Protein 3OZB (pdb70)

InterPro domains:
  IPR000845 Nucleoside phosphorylase domain [PF01048] (4-243)
  IPR010044 Methylthioadenosine phosphorylase (MTAP) [MF_01963] (2-245)
  IPR010044 Methylthioadenosine phosphorylase (MTAP) [PTHR42679] (4-243)
  IPR010044 Methylthioadenosine phosphorylase (MTAP) [TIGR01694] (4-243)
  IPR010044 Methylthioadenosine phosphorylase (MTAP) [cd09010] (5-243)
  IPR018099 Purine phosphorylase, family 2, conserved site [PS01240] (50-90)
  IPR035994 Nucleoside phosphorylase superfamily [G3DSA:3.40.50.1580] (1-245)
  IPR035994 Nucleoside phosphorylase superfamily [SSF53167] (4-243)

Organism: Pseudomonas aeruginosa (strain ATCC 15692 / DSM 22644 / CIP 104116 / JCM 14847 / LMG 12228 / 1C / PRS 101 / PAO1) (NCBI:txid208964)

Nearest PDB structures (foldseek):
  3ozb-assembly1_A  TM=1.004E+00  e=3.132E-53  Pseudomonas aeruginosa PAO1
  3ozb-assembly1_F  TM=9.986E-01  e=6.851E-48  Pseudomonas aeruginosa PAO1
  3ozb-assembly1_B  TM=1.000E+00  e=1.928E-47  Pseudomonas aeruginosa PAO1
  3ozb-assembly1_E  TM=1.001E+00  e=4.254E-47  Pseudomonas aeruginosa PAO1
  3ozb-assembly1_C  TM=9.985E-01  e=1.352E-46  Pseudomonas aeruginosa PAO1

Secondary structure (DSSP, 8-state):
---EEEEE-TTSTT-TT------B---BTTB--SS-BEEEEETTEEEEEEESS----GGGS-HHHHHHHHHHHT-SEEEEEEEEEE-STTS-TT-EE--SEEEE---SS---SSSSS-SS------SS-S-HHHHHHHHHHHHHTT--EES--EEEE---SS---HHHHHHHHHTT-SEEESSSTTHHHHHHHTT--EEEEEEEEEEPTTTSSS---HHHHHHHHHHHHHHHHHHHHHHH-/--EEEEE-TTSS--TT-EE---B---BBTB--SSPBEEEEETTEEEEEEES---GGG--HHHHHHHHHHHT-SEEEEEEEEEE-STT--TT-EE--SEEEE---SS---SS-SS-S-------SS-S-HHHHHHHHHHHHHHT--EES--EEEE---SSPPPHHHHHHHHHTT-SEEESSSTTHHHHHHHTT--EEEEEEEEEEPTTTSSS---HHHHHHHHHHHHHHHHHHHHHHH-/--EEEEE-TTGGG-TT-EE-------BTTB--SS--EEEEETTEEEEEEETT----TTT--HHHHHHHHHHTT--EEEEEEEEEE-STT--TT-EE--SEEEE---SS---S--SS-SS------SS-S-HHHHHHHHHHHHHTT--EES--EEEE---SSPPPHHHHHHHHTTT-SEEESSSTTHHHHHHHTT--EEEEEEEEEEPTTTSSS---HHHHHHHHHHHHHHHHHHHHHH-/--EEEES-TTGGG-TTEEEE---PPPBTTB--SS-EEEEEETTEEEEEE-S----TTT--HHHHHHHHHHTT--EEEEEEEEEE-STT--TT-EE--SEEEE---SS---SS-SS-S-------SS-S-HHHHHHHHHHHHHTT--EES--EEEE---SS---HHHHHHHHHTT-SEEESSSTTHHHHHHHTT--EEEEEEEEEE-TTSSSS---HHHHHHHHHHHHHHHHHHHHHHT-/-EEEES-TTTT--TTEEE-------BBTB--SS--EEEEETTEEEEE-----GGGS-HHHHHHHHHHTT-SEEEEEEEEEE-STT--TT-EE--SEEEE---SS---SSSSS-S-------SS-S-HHHHHHHHHHHHHTT--EES--EEEE---SS---HHHHHHHHHTT--EEESSSTTHHHHHHHTT--EEEEEEEEEE-TTSSSS---HHHHHHHHHHHHHHHHHHHHHHH-/--EEEES-TTSTT-TT-B----B---BTTB--SS-BEEEEETTEEEEEE-S----GGG--HHHHHHHHHHTT-SEEEEEEEEEE-STT--TT-EE--SEEEE---SS---SS-SS-SS------SS-S-HHHHHHHHHHHHHTT--EES--EEEE---SS---HHHHHHHHHTT-SEEESSSTTHHHHHHHTT--EEEEEEEEEE-TTSSSS---HHHHHHHHHHHHHHHHHHHHHHH-

Structure (mmCIF, N/CA/C/O backbone):
data_3OZB
#
_entry.id   3OZB
#
_cell.length_a   99.469
_cell.length_b   99.469
_cell.length_c   334.935
_cell.angle_alpha   90.000
_cell.angle_beta   90.000
_cell.angle_gamma   90.000
#
_symmetry.space_group_name_H-M   'P 41 21 2'
#
loop_
_entity.id
_entity.type
_entity.pdbx_description
1 polymer 'Methylthioadenosine phosphorylase'
2 non-polymer HYPOXANTHINE
3 non-polymer 'SULFATE ION'
4 water water
#
loop_
_atom_site.group_PDB
_atom_site.id
_atom_site.type_symbol
_atom_site.label_atom_id
_atom_site.label_alt_id
_atom_site.label_comp_id
_atom_site.label_asym_id
_atom_site.label_entity_id
_atom_site.label_seq_id
_atom_site.pdbx_PDB_ins_code
_atom_site.Cartn_x
_atom_site.Cartn_y
_atom_site.Cartn_z
_atom_site.occupancy
_atom_site.B_iso_or_equiv
_atom_site.auth_seq_id
_atom_site.auth_comp_id
_atom_site.auth_asym_id
_atom_site.auth_atom_id
_atom_site.pdbx_PDB_model_num
ATOM 1 N N . MET A 1 15 ? 47.460 -9.218 183.233 1.00 63.23 15 MET A N 1
ATOM 2 C CA . MET A 1 15 ? 47.776 -7.906 183.898 1.00 63.81 15 MET A CA 1
ATOM 3 C C . MET A 1 15 ? 47.469 -6.677 183.021 1.00 62.21 15 MET A C 1
ATOM 4 O O . MET A 1 15 ? 46.478 -6.003 183.270 1.00 62.01 15 MET A O 1
ATOM 9 N N . SER A 1 16 ? 48.291 -6.400 182.004 1.00 60.69 16 SER A N 1
ATOM 10 C CA . SER A 1 16 ? 48.203 -5.144 181.240 1.00 59.40 16 SER A CA 1
ATOM 11 C C . SER A 1 16 ? 46.935 -4.961 180.408 1.00 58.51 16 SER A C 1
ATOM 12 O O . SER A 1 16 ? 46.442 -5.906 179.788 1.00 57.85 16 SER A O 1
ATOM 15 N N . VAL A 1 17 ? 46.420 -3.733 180.392 1.00 57.82 17 VAL A N 1
ATOM 16 C CA . VAL A 1 17 ? 45.158 -3.450 179.713 1.00 56.97 17 VAL A CA 1
ATOM 17 C C . VAL A 1 17 ? 45.365 -3.321 178.219 1.00 56.19 17 VAL A C 1
ATOM 18 O O . VAL A 1 17 ? 46.196 -2.530 177.756 1.00 55.79 17 VAL A O 1
ATOM 22 N N . TYR A 1 18 ? 44.576 -4.085 177.472 1.00 55.46 18 TYR A N 1
ATOM 23 C CA . TYR A 1 18 ? 44.616 -4.058 176.020 1.00 54.12 18 TYR A CA 1
ATOM 24 C C . TYR A 1 18 ? 43.412 -3.339 175.396 1.00 53.54 18 TYR A C 1
ATOM 25 O O . TYR A 1 18 ? 42.271 -3.456 175.861 1.00 53.47 18 TYR A O 1
ATOM 34 N N . ALA A 1 19 ? 43.697 -2.584 174.343 1.00 52.25 19 ALA A N 1
ATOM 35 C CA . ALA A 1 19 ? 42.670 -2.023 173.496 1.00 51.68 19 ALA A CA 1
ATOM 36 C C . ALA A 1 19 ? 42.726 -2.693 172.115 1.00 51.05 19 ALA A C 1
ATOM 37 O O . ALA A 1 19 ? 43.798 -2.974 171.582 1.00 51.02 19 ALA A O 1
ATOM 39 N N . ILE A 1 20 ? 41.562 -2.958 171.544 1.00 50.84 20 ILE A N 1
ATOM 40 C CA . ILE A 1 20 ? 41.473 -3.500 170.212 1.00 50.02 20 ILE A CA 1
ATOM 41 C C . ILE A 1 20 ? 40.642 -2.554 169.375 1.00 49.73 20 ILE A C 1
ATOM 42 O O . ILE A 1 20 ? 39.511 -2.224 169.737 1.00 50.64 20 ILE A O 1
ATOM 47 N N . ILE A 1 21 ? 41.224 -2.101 168.274 1.00 48.64 21 ILE A N 1
ATOM 48 C CA . ILE A 1 21 ? 40.553 -1.221 167.329 1.00 48.05 21 ILE A CA 1
ATOM 49 C C . ILE A 1 21 ? 40.290 -2.042 166.076 1.00 48.37 21 ILE A C 1
ATOM 50 O O . ILE A 1 21 ? 41.191 -2.751 165.587 1.00 48.23 21 ILE A O 1
ATOM 55 N N . GLY A 1 22 ? 39.068 -1.950 165.558 1.00 48.62 22 GLY A N 1
ATOM 56 C CA . GLY A 1 22 ? 38.667 -2.694 164.373 1.00 48.84 22 GLY A CA 1
ATOM 57 C C . GLY A 1 22 ? 37.160 -2.731 164.201 1.00 50.18 22 GLY A C 1
ATOM 58 O O . GLY A 1 22 ? 36.433 -1.959 164.837 1.00 50.64 22 GLY A O 1
ATOM 59 N N . GLY A 1 23 ? 36.685 -3.624 163.328 1.00 50.76 23 GLY A N 1
ATOM 60 C CA . GLY A 1 23 ? 35.255 -3.813 163.099 1.00 51.30 23 GLY A CA 1
ATOM 61 C C . GLY A 1 23 ? 34.615 -4.453 164.306 1.00 51.94 23 GLY A C 1
ATOM 62 O O . GLY A 1 23 ? 35.281 -5.171 165.061 1.00 50.83 23 GLY A O 1
ATOM 63 N N . THR A 1 24 ? 33.325 -4.183 164.505 1.00 53.29 24 THR A N 1
ATOM 64 C CA . THR A 1 24 ? 32.551 -4.927 165.502 1.00 54.36 24 THR A CA 1
ATOM 65 C C . THR A 1 24 ? 32.507 -6.357 164.965 1.00 54.92 24 THR A C 1
ATOM 66 O O . THR A 1 24 ? 32.708 -6.592 163.758 1.00 55.16 24 THR A O 1
ATOM 70 N N . GLY A 1 25 ? 32.266 -7.333 165.815 1.00 54.98 25 GLY A N 1
ATOM 71 C CA . GLY A 1 25 ? 32.361 -8.682 165.287 1.00 55.37 25 GLY A CA 1
ATOM 72 C C . GLY A 1 25 ? 33.707 -9.224 165.673 1.00 54.77 25 GLY A C 1
ATOM 73 O O . GLY A 1 25 ? 33.892 -10.426 165.785 1.00 55.03 25 GLY A O 1
ATOM 74 N N . LEU A 1 26 ? 34.653 -8.321 165.893 1.00 54.08 26 LEU A N 1
ATOM 75 C CA . LEU A 1 26 ? 35.771 -8.633 166.735 1.00 53.47 26 LEU A CA 1
ATOM 76 C C . LEU A 1 26 ? 35.221 -8.748 168.154 1.00 54.63 26 LEU A C 1
ATOM 77 O O . LEU A 1 26 ? 35.765 -9.489 168.978 1.00 55.03 26 LEU A O 1
ATOM 82 N N . THR A 1 27 ? 34.132 -8.019 168.431 1.00 55.45 27 THR A N 1
ATOM 83 C CA . THR A 1 27 ? 33.458 -8.094 169.722 1.00 56.46 27 THR A CA 1
ATOM 84 C C . THR A 1 27 ? 32.735 -9.412 169.904 1.00 57.67 27 THR A C 1
ATOM 85 O O . THR A 1 27 ? 32.377 -9.762 171.024 1.00 58.71 27 THR A O 1
ATOM 89 N N . GLN A 1 28 ? 32.488 -10.149 168.826 1.00 57.97 28 GLN A N 1
ATOM 90 C CA . GLN A 1 28 ? 31.860 -11.455 168.991 1.00 59.18 28 GLN A CA 1
ATOM 91 C C . GLN A 1 28 ? 32.876 -12.520 169.447 1.00 58.50 28 GLN A C 1
ATOM 92 O O . GLN A 1 28 ? 32.584 -13.710 169.419 1.00 59.24 28 GLN A O 1
ATOM 98 N N . LEU A 1 29 ? 34.063 -12.073 169.869 1.00 57.35 29 LEU A N 1
ATOM 99 C CA . LEU A 1 29 ? 35.120 -12.934 170.423 1.00 56.53 29 LEU A CA 1
ATOM 100 C C . LEU A 1 29 ? 34.626 -13.787 171.593 1.00 56.89 29 LEU A C 1
ATOM 101 O O . LEU A 1 29 ? 34.307 -13.241 172.637 1.00 57.40 29 LEU A O 1
ATOM 106 N N . GLU A 1 30 ? 34.614 -15.110 171.436 1.00 56.74 30 GLU A N 1
ATOM 107 C CA . GLU A 1 30 ? 34.011 -16.019 172.429 1.00 57.15 30 GLU A CA 1
ATOM 108 C C . GLU A 1 30 ? 34.631 -15.900 173.822 1.00 56.64 30 GLU A C 1
ATOM 109 O O . GLU A 1 30 ? 35.826 -16.147 174.009 1.00 56.22 30 GLU A O 1
ATOM 115 N N . GLY A 1 31 ? 33.812 -15.503 174.794 1.00 56.68 31 GLY A N 1
ATOM 116 C CA . GLY A 1 31 ? 34.282 -15.383 176.164 1.00 56.39 31 GLY A CA 1
ATOM 117 C C . GLY A 1 31 ? 34.574 -13.956 176.605 1.00 55.92 31 GLY A C 1
ATOM 118 O O . GLY A 1 31 ? 34.853 -13.707 177.788 1.00 56.03 31 GLY A O 1
ATOM 119 N N . LEU A 1 32 ? 34.511 -13.020 175.665 1.00 55.12 32 LEU A N 1
ATOM 120 C CA . LEU A 1 32 ? 34.617 -11.609 175.973 1.00 54.99 32 LEU A CA 1
ATOM 121 C C . LEU A 1 32 ? 33.315 -11.052 176.574 1.00 56.32 32 LEU A C 1
ATOM 122 O O . LEU A 1 32 ? 32.233 -11.310 176.067 1.00 56.71 32 LEU A O 1
ATOM 127 N N . THR A 1 33 ? 33.424 -10.321 177.680 1.00 57.66 33 THR A N 1
ATOM 128 C CA . THR A 1 33 ? 32.329 -9.474 178.154 1.00 59.91 33 THR A CA 1
ATOM 129 C C . THR A 1 33 ? 32.599 -8.022 177.738 1.00 60.73 33 THR A C 1
ATOM 130 O O . THR A 1 33 ? 33.743 -7.595 177.660 1.00 59.96 33 THR A O 1
ATOM 134 N N . LEU A 1 34 ? 31.537 -7.287 177.434 1.00 63.14 34 LEU A N 1
ATOM 135 C CA . LEU A 1 34 ? 31.616 -5.869 177.106 1.00 64.83 34 LEU A CA 1
ATOM 136 C C . LEU A 1 34 ? 30.411 -5.172 177.722 1.00 67.65 34 LEU A C 1
ATOM 137 O O . LEU A 1 34 ? 29.348 -5.071 177.097 1.00 68.05 34 LEU A O 1
ATOM 142 N N . SER A 1 35 ? 30.576 -4.702 178.952 1.00 70.17 35 SER A N 1
ATOM 143 C CA . SER A 1 35 ? 29.413 -4.298 179.741 1.00 73.90 35 SER A CA 1
ATOM 144 C C . SER A 1 35 ? 29.421 -2.829 180.199 1.00 75.42 35 SER A C 1
ATOM 145 O O . SER A 1 35 ? 28.852 -2.472 181.242 1.00 77.17 35 SER A O 1
ATOM 148 N N . GLU A 1 36 ? 30.045 -1.973 179.407 1.00 75.88 36 GLU A N 1
ATOM 149 C CA . GLU A 1 36 ? 29.998 -0.544 179.691 1.00 77.70 36 GLU A CA 1
ATOM 150 C C . GLU A 1 36 ? 30.079 0.227 178.375 1.00 77.25 36 GLU A C 1
ATOM 151 O O . GLU A 1 36 ? 30.617 -0.291 177.388 1.00 76.49 36 GLU A O 1
ATOM 157 N N . SER A 1 37 ? 29.501 1.433 178.367 1.00 77.81 37 SER A N 1
ATOM 158 C CA . SER A 1 37 ? 29.470 2.293 177.191 1.00 77.35 37 SER A CA 1
ATOM 159 C C . SER A 1 37 ? 29.437 3.776 177.580 1.00 77.89 37 SER A C 1
ATOM 160 O O . SER A 1 37 ? 28.368 4.369 177.770 1.00 79.17 37 SER A O 1
ATOM 163 N N . LEU A 1 38 ? 30.617 4.370 177.710 1.00 76.86 38 LEU A N 1
ATOM 164 C CA . LEU A 1 38 ? 30.724 5.820 177.910 1.00 77.21 38 LEU A CA 1
ATOM 165 C C . LEU A 1 38 ? 30.839 6.599 176.572 1.00 75.94 38 LEU A C 1
ATOM 166 O O . LEU A 1 38 ? 31.776 6.358 175.777 1.00 74.65 38 LEU A O 1
ATOM 171 N N . PRO A 1 39 ? 29.874 7.508 176.301 1.00 75.99 39 PRO A N 1
ATOM 172 C CA . PRO A 1 39 ? 29.964 8.358 175.102 1.00 75.15 39 PRO A CA 1
ATOM 173 C C . PRO A 1 39 ? 30.908 9.544 175.338 1.00 74.19 39 PRO A C 1
ATOM 174 O O . PRO A 1 39 ? 30.460 10.642 175.690 1.00 75.39 39 PRO A O 1
ATOM 178 N N . ILE A 1 40 ? 32.204 9.311 175.129 1.00 71.83 40 ILE A N 1
ATOM 179 C CA . ILE A 1 40 ? 33.262 10.251 175.535 1.00 70.43 40 ILE A CA 1
ATOM 180 C C . ILE A 1 40 ? 33.304 11.525 174.663 1.00 69.37 40 ILE A C 1
ATOM 181 O O . ILE A 1 40 ? 33.055 11.467 173.460 1.00 68.82 40 ILE A O 1
ATOM 186 N N . GLU A 1 41 ? 33.591 12.675 175.275 1.00 68.37 41 GLU A N 1
ATOM 187 C CA . GLU A 1 41 ? 33.974 13.873 174.494 1.00 67.06 41 GLU A CA 1
ATOM 188 C C . GLU A 1 41 ? 35.389 14.351 174.863 1.00 64.19 41 GLU A C 1
ATOM 189 O O . GLU A 1 41 ? 35.617 14.763 175.984 1.00 64.39 41 GLU A O 1
ATOM 195 N N . THR A 1 42 ? 36.321 14.275 173.910 1.00 60.82 42 THR A N 1
ATOM 196 C CA . THR A 1 42 ? 37.732 14.658 174.126 1.00 57.96 42 THR A CA 1
ATOM 197 C C . THR A 1 42 ? 38.087 16.082 173.644 1.00 56.77 42 THR A C 1
ATOM 198 O O . THR A 1 42 ? 37.301 16.736 172.935 1.00 56.72 42 THR A O 1
ATOM 202 N N . PRO A 1 43 ? 39.282 16.570 174.033 1.00 55.24 43 PRO A N 1
ATOM 203 C CA . PRO A 1 43 ? 39.751 17.889 173.590 1.00 54.73 43 PRO A CA 1
ATOM 204 C C . PRO A 1 43 ? 39.888 17.987 172.062 1.00 53.42 43 PRO A C 1
ATOM 205 O O . PRO A 1 43 ? 39.954 19.095 171.510 1.00 53.63 43 PRO A O 1
ATOM 209 N N . TYR A 1 44 ? 39.915 16.823 171.407 1.00 51.38 44 TYR A N 1
ATOM 210 C CA . TYR A 1 44 ? 40.177 16.700 169.992 1.00 49.35 44 TYR A CA 1
ATOM 211 C C . TYR A 1 44 ? 38.903 16.359 169.245 1.00 49.60 44 TYR A C 1
ATOM 212 O O . TYR A 1 44 ? 38.930 16.121 168.022 1.00 49.27 44 TYR A O 1
ATOM 221 N N . GLY A 1 45 ? 37.793 16.345 169.983 1.00 49.71 45 GLY A N 1
ATOM 222 C CA . GLY A 1 45 ? 36.487 16.113 169.411 1.00 49.76 45 GLY A CA 1
ATOM 223 C C . GLY A 1 45 ? 35.991 14.710 169.652 1.00 49.48 45 GLY A C 1
ATOM 224 O O . GLY A 1 45 ? 36.453 14.014 170.550 1.00 48.79 45 GLY A O 1
ATOM 225 N N . ALA A 1 46 ? 35.048 14.285 168.826 1.00 50.21 46 ALA A N 1
ATOM 226 C CA . ALA A 1 46 ? 34.308 13.060 169.101 1.00 50.40 46 ALA A CA 1
ATOM 227 C C . ALA A 1 46 ? 35.048 11.823 168.607 1.00 49.35 46 ALA A C 1
ATOM 228 O O . ALA A 1 46 ? 35.487 11.791 167.448 1.00 48.28 46 ALA A O 1
ATOM 230 N N . PRO A 1 47 ? 35.184 10.797 169.484 1.00 49.26 47 PRO A N 1
ATOM 231 C CA . PRO A 1 47 ? 35.687 9.505 169.039 1.00 48.72 47 PRO A CA 1
ATOM 232 C C . PRO A 1 47 ? 34.651 8.874 168.120 1.00 49.95 47 PRO A C 1
ATOM 233 O O . PRO A 1 47 ? 33.522 9.383 168.015 1.00 51.43 47 PRO A O 1
ATOM 237 N N . SER A 1 48 ? 35.012 7.776 167.465 1.00 50.31 48 SER A N 1
ATOM 238 C CA . SER A 1 48 ? 34.151 7.187 166.439 1.00 51.53 48 SER A CA 1
ATOM 239 C C . SER A 1 48 ? 32.861 6.572 166.998 1.00 53.11 48 SER A C 1
ATOM 240 O O . SER A 1 48 ? 31.768 6.879 166.527 1.00 54.40 48 SER A O 1
ATOM 243 N N . ALA A 1 49 ? 33.006 5.707 167.996 1.00 53.76 49 ALA A N 1
ATOM 244 C CA . ALA A 1 49 ? 31.883 5.099 168.699 1.00 55.27 49 ALA A CA 1
ATOM 245 C C . ALA A 1 49 ? 32.123 5.352 170.186 1.00 56.12 49 ALA A C 1
ATOM 246 O O . ALA A 1 49 ? 33.151 5.944 170.542 1.00 56.12 49 ALA A O 1
ATOM 248 N N . PRO A 1 50 ? 31.177 4.947 171.063 1.00 57.21 50 PRO A N 1
ATOM 249 C CA . PRO A 1 50 ? 31.510 4.962 172.490 1.00 57.09 50 PRO A CA 1
ATOM 250 C C . PRO A 1 50 ? 32.526 3.872 172.820 1.00 56.16 50 PRO A C 1
ATOM 251 O O . PRO A 1 50 ? 32.564 2.829 172.155 1.00 55.99 50 PRO A O 1
ATOM 255 N N . LEU A 1 51 ? 33.351 4.127 173.829 1.00 55.84 51 LEU A N 1
ATOM 256 C CA . LEU A 1 51 ? 34.252 3.114 174.388 1.00 55.13 51 LEU A CA 1
ATOM 257 C C . LEU A 1 51 ? 33.509 1.937 174.989 1.00 55.39 51 LEU A C 1
ATOM 258 O O . LEU A 1 51 ? 32.563 2.127 175.772 1.00 56.75 51 LEU A O 1
ATOM 263 N N . GLN A 1 52 ? 33.949 0.728 174.659 1.00 54.27 52 GLN A N 1
ATOM 264 C CA . GLN A 1 52 ? 33.437 -0.456 175.339 1.00 54.46 52 GLN A CA 1
ATOM 265 C C . GLN A 1 52 ? 34.488 -1.162 176.193 1.00 54.12 52 GLN A C 1
ATOM 266 O O . GLN A 1 52 ? 35.486 -1.663 175.680 1.00 53.60 52 GLN A O 1
ATOM 272 N N . ARG A 1 53 ? 34.255 -1.191 177.499 1.00 55.14 53 ARG A N 1
ATOM 273 C CA . ARG A 1 53 ? 35.177 -1.829 178.440 1.00 55.25 53 ARG A CA 1
ATOM 274 C C . ARG A 1 53 ? 34.642 -3.178 178.904 1.00 55.28 53 ARG A C 1
ATOM 275 O O . ARG A 1 53 ? 33.471 -3.301 179.284 1.00 56.17 53 ARG A O 1
ATOM 283 N N . GLY A 1 54 ? 35.512 -4.183 178.878 1.00 54.39 54 GLY A N 1
ATOM 284 C CA . GLY A 1 54 ? 35.146 -5.529 179.282 1.00 54.65 54 GLY A CA 1
ATOM 285 C C . GLY A 1 54 ? 36.259 -6.369 179.872 1.00 54.30 54 GLY A C 1
ATOM 286 O O . GLY A 1 54 ? 37.347 -5.880 180.141 1.00 53.80 54 GLY A O 1
ATOM 287 N N . ARG A 1 55 ? 35.969 -7.646 180.088 1.00 54.81 55 ARG A N 1
ATOM 288 C CA . ARG A 1 55 ? 36.919 -8.564 180.687 1.00 55.16 55 ARG A CA 1
ATOM 289 C C . ARG A 1 55 ? 37.136 -9.728 179.720 1.00 54.61 55 ARG A C 1
ATOM 290 O O . ARG A 1 55 ? 36.159 -10.271 179.208 1.00 55.60 55 ARG A O 1
ATOM 298 N N . TYR A 1 56 ? 38.386 -10.099 179.431 1.00 53.19 56 TYR A N 1
ATOM 299 C CA . TYR A 1 56 ? 38.635 -11.350 178.677 1.00 52.22 56 TYR A CA 1
ATOM 300 C C . TYR A 1 56 ? 39.818 -12.148 179.219 1.00 51.59 56 TYR A C 1
ATOM 301 O O . TYR A 1 56 ? 40.935 -11.626 179.322 1.00 51.29 56 TYR A O 1
ATOM 310 N N . ALA A 1 57 ? 39.576 -13.424 179.527 1.00 51.25 57 ALA A N 1
ATOM 311 C CA . ALA A 1 57 ? 40.552 -14.273 180.248 1.00 50.67 57 ALA A CA 1
ATOM 312 C C . ALA A 1 57 ? 41.236 -13.572 181.431 1.00 50.19 57 ALA A C 1
ATOM 313 O O . ALA A 1 57 ? 42.420 -13.810 181.669 1.00 49.60 57 ALA A O 1
ATOM 315 N N . GLY A 1 58 ? 40.497 -12.715 182.141 1.00 49.63 58 GLY A N 1
ATOM 316 C CA . GLY A 1 58 ? 41.001 -12.067 183.338 1.00 50.06 58 GLY A CA 1
ATOM 317 C C . GLY A 1 58 ? 41.803 -10.796 183.119 1.00 49.98 58 GLY A C 1
ATOM 318 O O . GLY A 1 58 ? 42.532 -10.348 184.000 1.00 50.18 58 GLY A O 1
ATOM 319 N N . ARG A 1 59 ? 41.659 -10.202 181.947 1.00 49.57 59 ARG A N 1
ATOM 320 C CA . ARG A 1 59 ? 42.383 -8.991 181.601 1.00 49.24 59 ARG A CA 1
ATOM 321 C C . ARG A 1 59 ? 41.369 -7.948 181.170 1.00 49.71 59 ARG A C 1
ATOM 322 O O . ARG A 1 59 ? 40.362 -8.289 180.526 1.00 49.80 59 ARG A O 1
ATOM 330 N N . GLU A 1 60 ? 41.630 -6.691 181.546 1.00 49.92 60 GLU A N 1
ATOM 331 C CA . GLU A 1 60 ? 40.745 -5.592 181.216 1.00 50.30 60 GLU A CA 1
ATOM 332 C C . GLU A 1 60 ? 40.918 -5.372 179.746 1.00 49.45 60 GLU A C 1
ATOM 333 O O . GLU A 1 60 ? 42.027 -5.445 179.242 1.00 49.39 60 GLU A O 1
ATOM 339 N N . VAL A 1 61 ? 39.827 -5.102 179.054 1.00 49.66 61 VAL A N 1
ATOM 340 C CA . VAL A 1 61 ? 39.871 -5.064 177.608 1.00 49.75 61 VAL A CA 1
ATOM 341 C C . VAL A 1 61 ? 39.081 -3.890 177.045 1.00 50.09 61 VAL A C 1
ATOM 342 O O . VAL A 1 61 ? 38.012 -3.586 177.514 1.00 51.12 61 VAL A O 1
ATOM 346 N N . LEU A 1 62 ? 39.625 -3.211 176.054 1.00 50.20 62 LEU A N 1
ATOM 347 C CA . LEU A 1 62 ? 38.921 -2.082 175.496 1.00 51.14 62 LEU A CA 1
ATOM 348 C C . LEU A 1 62 ? 38.665 -2.289 174.011 1.00 51.66 62 LEU A C 1
ATOM 349 O O . LEU A 1 62 ? 39.497 -2.842 173.297 1.00 50.86 62 LEU A O 1
ATOM 354 N N A PHE A 1 63 ? 37.504 -1.826 173.558 0.50 52.69 63 PHE A N 1
ATOM 355 N N B PHE A 1 63 ? 37.487 -1.887 173.554 0.50 52.79 63 PHE A N 1
ATOM 356 C CA A PHE A 1 63 ? 37.101 -1.949 172.157 0.50 53.09 63 PHE A CA 1
ATOM 357 C CA B PHE A 1 63 ? 37.202 -1.935 172.125 0.50 53.22 63 PHE A CA 1
ATOM 358 C C A PHE A 1 63 ? 36.600 -0.627 171.609 0.50 53.83 63 PHE A C 1
ATOM 359 C C B PHE A 1 63 ? 36.632 -0.635 171.617 0.50 53.92 63 PHE A C 1
ATOM 360 O O A PHE A 1 63 ? 35.644 -0.057 172.138 0.50 54.50 63 PHE A O 1
ATOM 361 O O B PHE A 1 63 ? 35.672 -0.097 172.172 0.50 54.58 63 PHE A O 1
ATOM 376 N N . LEU A 1 64 ? 37.247 -0.152 170.547 1.00 53.88 64 LEU A N 1
ATOM 377 C CA . LEU A 1 64 ? 36.806 1.040 169.846 1.00 55.29 64 LEU A CA 1
ATOM 378 C C . LEU A 1 64 ? 36.552 0.658 168.401 1.00 55.35 64 LEU A C 1
ATOM 379 O O . LEU A 1 64 ? 37.431 0.143 167.724 1.00 54.90 64 LEU A O 1
ATOM 384 N N . ALA A 1 65 ? 35.324 0.865 167.953 1.00 56.69 65 ALA A N 1
ATOM 385 C CA . ALA A 1 65 ? 34.986 0.722 166.547 1.00 57.22 65 ALA A CA 1
ATOM 386 C C . ALA A 1 65 ? 35.653 1.870 165.822 1.00 57.57 65 ALA A C 1
ATOM 387 O O . ALA A 1 65 ? 35.546 3.031 166.225 1.00 58.39 65 ALA A O 1
ATOM 389 N N . ARG A 1 66 ? 36.351 1.558 164.750 1.00 57.60 66 ARG A N 1
ATOM 390 C CA . ARG A 1 66 ? 37.031 2.593 164.008 1.00 57.85 66 ARG A CA 1
ATOM 391 C C . ARG A 1 66 ? 36.071 3.477 163.196 1.00 59.99 66 ARG A C 1
ATOM 392 O O . ARG A 1 66 ? 36.437 4.584 162.833 1.00 59.90 66 ARG A O 1
ATOM 400 N N . HIS A 1 67 ? 34.849 3.014 162.920 1.00 62.67 67 HIS A N 1
ATOM 401 C CA . HIS A 1 67 ? 33.965 3.791 162.032 1.00 65.63 67 HIS A CA 1
ATOM 402 C C . HIS A 1 67 ? 32.467 3.952 162.375 1.00 67.92 67 HIS A C 1
ATOM 403 O O . HIS A 1 67 ? 31.707 4.438 161.537 1.00 69.56 67 HIS A O 1
ATOM 410 N N . GLY A 1 68 ? 32.036 3.564 163.573 1.00 69.19 68 GLY A N 1
ATOM 411 C CA . GLY A 1 68 ? 30.682 3.919 164.061 1.00 71.83 68 GLY A CA 1
ATOM 412 C C . GLY A 1 68 ? 29.396 3.590 163.289 1.00 73.84 68 GLY A C 1
ATOM 413 O O . GLY A 1 68 ? 29.416 3.298 162.089 1.00 73.69 68 GLY A O 1
ATOM 414 N N . HIS A 1 69 ? 28.264 3.673 163.999 1.00 76.11 69 HIS A N 1
ATOM 415 C CA . HIS A 1 69 ? 26.944 3.238 163.506 1.00 78.33 69 HIS A CA 1
ATOM 416 C C . HIS A 1 69 ? 25.876 4.316 163.766 1.00 79.61 69 HIS A C 1
ATOM 417 O O . HIS A 1 69 ? 24.859 4.402 163.068 1.00 80.55 69 HIS A O 1
ATOM 424 N N . PHE A 1 73 ? 31.329 7.153 158.303 1.00 54.96 73 PHE A N 1
ATOM 425 C CA . PHE A 1 73 ? 32.618 7.860 158.218 1.00 54.94 73 PHE A CA 1
ATOM 426 C C . PHE A 1 73 ? 33.714 7.182 157.326 1.00 52.75 73 PHE A C 1
ATOM 427 O O . PHE A 1 73 ? 34.155 6.057 157.630 1.00 52.35 73 PHE A O 1
ATOM 435 N N . PRO A 1 74 ? 34.145 7.859 156.226 1.00 51.07 74 PRO A N 1
ATOM 436 C CA . PRO A 1 74 ? 35.223 7.341 155.374 1.00 48.87 74 PRO A CA 1
ATOM 437 C C . PRO A 1 74 ? 36.563 7.432 156.082 1.00 46.58 74 PRO A C 1
ATOM 438 O O . PRO A 1 74 ? 36.791 8.389 156.806 1.00 46.45 74 PRO A O 1
ATOM 442 N N . PRO A 1 75 ? 37.452 6.446 155.872 1.00 44.84 75 PRO A N 1
ATOM 443 C CA . PRO A 1 75 ? 38.727 6.408 156.575 1.00 43.20 75 PRO A CA 1
ATOM 444 C C . PRO A 1 75 ? 39.417 7.764 156.725 1.00 43.18 75 PRO A C 1
ATOM 445 O O . PRO A 1 75 ? 39.965 8.030 157.810 1.00 42.60 75 PRO A O 1
ATOM 449 N N . HIS A 1 76 ? 39.370 8.618 155.684 1.00 43.12 76 HIS A N 1
ATOM 450 C CA . HIS A 1 76 ? 40.134 9.879 155.704 1.00 42.35 76 HIS A CA 1
ATOM 451 C C . HIS A 1 76 ? 39.529 10.931 156.622 1.00 43.29 76 HIS A C 1
ATOM 452 O O . HIS A 1 76 ? 40.156 11.957 156.885 1.00 43.97 76 HIS A O 1
ATOM 459 N N . GLN A 1 77 ? 38.332 10.676 157.140 1.00 43.97 77 GLN A N 1
ATOM 460 C CA . GLN A 1 77 ? 37.726 11.620 158.100 1.00 45.01 77 GLN A CA 1
ATOM 461 C C . GLN A 1 77 ? 37.437 11.063 159.507 1.00 44.67 77 GLN A C 1
ATOM 462 O O . GLN A 1 77 ? 36.918 11.778 160.363 1.00 45.22 77 GLN A O 1
ATOM 468 N N . VAL A 1 78 ? 37.795 9.798 159.738 1.00 43.60 78 VAL A N 1
ATOM 469 C CA . VAL A 1 78 ? 37.704 9.194 161.065 1.00 43.27 78 VAL A CA 1
ATOM 470 C C . VAL A 1 78 ? 38.578 10.002 162.034 1.00 43.14 78 VAL A C 1
ATOM 471 O O . VAL A 1 78 ? 39.756 10.233 161.768 1.00 42.22 78 VAL A O 1
ATOM 475 N N . ASN A 1 79 ? 38.002 10.411 163.155 1.00 43.43 79 ASN A N 1
ATOM 476 C CA . ASN A 1 79 ? 38.770 11.141 164.133 1.00 43.72 79 ASN A CA 1
ATOM 477 C C . ASN A 1 79 ? 39.686 10.222 164.964 1.00 43.29 79 ASN A C 1
ATOM 478 O O . ASN A 1 79 ? 39.418 9.950 166.131 1.00 43.88 79 ASN A O 1
ATOM 483 N N . TYR A 1 80 ? 40.769 9.763 164.340 1.00 42.83 80 TYR A N 1
ATOM 484 C CA . TYR A 1 80 ? 41.773 8.908 164.977 1.00 42.50 80 TYR A CA 1
ATOM 485 C C . TYR A 1 80 ? 42.388 9.521 166.224 1.00 42.73 80 TYR A C 1
ATOM 486 O O . TYR A 1 80 ? 42.615 8.819 167.205 1.00 42.26 80 TYR A O 1
ATOM 495 N N . ARG A 1 81 ? 42.687 10.822 166.163 1.00 43.43 81 ARG A N 1
ATOM 496 C CA . ARG A 1 81 ? 43.176 11.583 167.323 1.00 43.92 81 ARG A CA 1
ATOM 497 C C . ARG A 1 81 ? 42.273 11.427 168.541 1.00 44.30 81 ARG A C 1
ATOM 498 O O . ARG A 1 81 ? 42.743 11.169 169.646 1.00 44.27 81 ARG A O 1
ATOM 506 N N . ALA A 1 82 ? 40.974 11.619 168.335 1.00 44.74 82 ALA A N 1
ATOM 507 C CA . ALA A 1 82 ? 40.007 11.427 169.398 1.00 45.33 82 ALA A CA 1
ATOM 508 C C . ALA A 1 82 ? 40.026 9.980 169.882 1.00 44.93 82 ALA A C 1
ATOM 509 O O . ALA A 1 82 ? 40.059 9.732 171.088 1.00 45.74 82 ALA A O 1
ATOM 511 N N . ASN A 1 83 ? 40.032 9.026 168.960 1.00 43.90 83 ASN A N 1
ATOM 512 C CA . ASN A 1 83 ? 40.056 7.624 169.352 1.00 43.57 83 ASN A CA 1
ATOM 513 C C . ASN A 1 83 ? 41.228 7.293 170.275 1.00 43.43 83 ASN A C 1
ATOM 514 O O . ASN A 1 83 ? 41.052 6.706 171.355 1.00 43.17 83 ASN A O 1
ATOM 519 N N . LEU A 1 84 ? 42.426 7.693 169.864 1.00 43.41 84 LEU A N 1
ATOM 520 C CA . LEU A 1 84 ? 43.600 7.293 170.617 1.00 43.34 84 LEU A CA 1
ATOM 521 C C . LEU A 1 84 ? 43.703 8.020 171.947 1.00 44.23 84 LEU A C 1
ATOM 522 O O . LEU A 1 84 ? 44.235 7.467 172.915 1.00 44.72 84 LEU A O 1
ATOM 527 N N . TRP A 1 85 ? 43.150 9.227 172.020 1.00 44.44 85 TRP A N 1
ATOM 528 C CA . TRP A 1 85 ? 43.204 9.960 173.265 1.00 45.00 85 TRP A CA 1
ATOM 529 C C . TRP A 1 85 ? 42.274 9.293 174.243 1.00 45.06 85 TRP A C 1
ATOM 530 O O . TRP A 1 85 ? 42.607 9.149 175.417 1.00 46.07 85 TRP A O 1
ATOM 541 N N . ALA A 1 86 ? 41.128 8.840 173.747 1.00 44.37 86 ALA A N 1
ATOM 542 C CA . ALA A 1 86 ? 40.093 8.291 174.610 1.00 43.95 86 ALA A CA 1
ATOM 543 C C . ALA A 1 86 ? 40.592 7.005 175.257 1.00 43.35 86 ALA A C 1
ATOM 544 O O . ALA A 1 86 ? 40.351 6.780 176.460 1.00 44.24 86 ALA A O 1
ATOM 546 N N . LEU A 1 87 ? 41.321 6.209 174.462 1.00 41.90 87 LEU A N 1
ATOM 547 C CA . LEU A 1 87 ? 41.871 4.901 174.854 1.00 40.61 87 LEU A CA 1
ATOM 548 C C . LEU A 1 87 ? 43.039 5.052 175.804 1.00 40.77 87 LEU A C 1
ATOM 549 O O . LEU A 1 87 ? 43.086 4.376 176.844 1.00 41.01 87 LEU A O 1
ATOM 554 N N . LYS A 1 88 ? 43.976 5.936 175.466 1.00 40.62 88 LYS A N 1
ATOM 555 C CA . LYS A 1 88 ? 45.033 6.292 176.405 1.00 41.14 88 LYS A CA 1
ATOM 556 C C . LYS A 1 88 ? 44.453 6.622 177.791 1.00 42.61 88 LYS A C 1
ATOM 557 O O . LYS A 1 88 ? 44.939 6.126 178.821 1.00 43.09 88 LYS A O 1
ATOM 563 N N . GLN A 1 89 ? 43.412 7.455 177.793 1.00 43.36 89 GLN A N 1
ATOM 564 C CA . GLN A 1 89 ? 42.807 7.971 179.008 1.00 44.57 89 GLN A CA 1
ATOM 565 C C . GLN A 1 89 ? 42.046 6.902 179.745 1.00 44.26 89 GLN A C 1
ATOM 566 O O . GLN A 1 89 ? 42.185 6.784 180.928 1.00 44.89 89 GLN A O 1
ATOM 572 N N . ALA A 1 90 ? 41.232 6.125 179.039 1.00 44.07 90 ALA A N 1
ATOM 573 C CA . ALA A 1 90 ? 40.546 4.975 179.636 1.00 44.12 90 ALA A CA 1
ATOM 574 C C . ALA A 1 90 ? 41.492 3.911 180.184 1.00 43.72 90 ALA A C 1
ATOM 575 O O . ALA A 1 90 ? 41.029 2.950 180.793 1.00 44.69 90 ALA A O 1
ATOM 577 N N . GLY A 1 91 ? 42.793 4.058 179.934 1.00 42.75 91 GLY A N 1
ATOM 578 C CA . GLY A 1 91 ? 43.802 3.270 180.595 1.00 41.90 91 GLY A CA 1
ATOM 579 C C . GLY A 1 91 ? 44.538 2.273 179.737 1.00 41.90 91 GLY A C 1
ATOM 580 O O . GLY A 1 91 ? 45.169 1.359 180.274 1.00 41.84 91 GLY A O 1
ATOM 581 N N . ALA A 1 92 ? 44.492 2.440 178.413 1.00 42.26 92 ALA A N 1
ATOM 582 C CA . ALA A 1 92 ? 45.184 1.515 177.480 1.00 42.59 92 ALA A CA 1
ATOM 583 C C . ALA A 1 92 ? 46.697 1.480 177.697 1.00 43.86 92 ALA A C 1
ATOM 584 O O . ALA A 1 92 ? 47.304 2.510 178.033 1.00 45.56 92 ALA A O 1
ATOM 586 N N . GLU A 1 93 ? 47.305 0.305 177.534 1.00 44.08 93 GLU A N 1
ATOM 587 C CA . GLU A 1 93 ? 48.755 0.156 177.688 1.00 44.46 93 GLU A CA 1
ATOM 588 C C . GLU A 1 93 ? 49.324 -0.601 176.485 1.00 43.62 93 GLU A C 1
ATOM 589 O O . GLU A 1 93 ? 50.544 -0.841 176.374 1.00 44.03 93 GLU A O 1
ATOM 595 N N . ALA A 1 94 ? 48.425 -0.950 175.570 1.00 42.32 94 ALA A N 1
ATOM 596 C CA . ALA A 1 94 ? 48.779 -1.637 174.351 1.00 41.19 94 ALA A CA 1
ATOM 597 C C . ALA A 1 94 ? 47.573 -1.663 173.453 1.00 40.22 94 ALA A C 1
ATOM 598 O O . ALA A 1 94 ? 46.457 -1.861 173.907 1.00 39.87 94 ALA A O 1
ATOM 600 N N . VAL A 1 95 ? 47.804 -1.461 172.167 1.00 39.47 95 VAL A N 1
ATOM 601 C CA . VAL A 1 95 ? 46.723 -1.424 171.220 1.00 39.15 95 VAL A CA 1
ATOM 602 C C . VAL A 1 95 ? 47.028 -2.389 170.107 1.00 39.07 95 VAL A C 1
ATOM 603 O O . VAL A 1 95 ? 48.110 -2.347 169.537 1.00 39.36 95 VAL A O 1
ATOM 607 N N . ILE A 1 96 ? 46.071 -3.259 169.804 1.00 38.99 96 ILE A N 1
ATOM 608 C CA . ILE A 1 96 ? 46.157 -4.134 168.649 1.00 38.79 96 ILE A CA 1
ATOM 609 C C . ILE A 1 96 ? 45.161 -3.620 167.636 1.00 38.77 96 ILE A C 1
ATOM 610 O O . ILE A 1 96 ? 43.974 -3.545 167.914 1.00 39.49 96 ILE A O 1
ATOM 615 N N . ALA A 1 97 ? 45.643 -3.232 166.468 1.00 39.17 97 ALA A N 1
ATOM 616 C CA . ALA A 1 97 ? 44.771 -2.675 165.423 1.00 39.40 97 ALA A CA 1
ATOM 617 C C . ALA A 1 97 ? 44.568 -3.646 164.277 1.00 39.76 97 ALA A C 1
ATOM 618 O O . ALA A 1 97 ? 45.509 -4.072 163.614 1.00 39.25 97 ALA A O 1
ATOM 620 N N . VAL A 1 98 ? 43.318 -4.024 164.070 1.00 41.11 98 VAL A N 1
ATOM 621 C CA . VAL A 1 98 ? 43.013 -4.955 162.996 1.00 41.70 98 VAL A CA 1
ATOM 622 C C . VAL A 1 98 ? 42.698 -4.185 161.718 1.00 42.08 98 VAL A C 1
ATOM 623 O O . VAL A 1 98 ? 41.994 -3.182 161.759 1.00 43.12 98 VAL A O 1
ATOM 627 N N . ASN A 1 99 ? 43.255 -4.626 160.596 1.00 41.99 99 ASN A N 1
ATOM 628 C CA . ASN A 1 99 ? 43.186 -3.858 159.352 1.00 42.05 99 ASN A CA 1
ATOM 629 C C . ASN A 1 99 ? 42.907 -4.717 158.140 1.00 41.92 99 ASN A C 1
ATOM 630 O O . ASN A 1 99 ? 43.593 -5.719 157.914 1.00 42.31 99 ASN A O 1
ATOM 635 N N . ALA A 1 100 ? 41.899 -4.310 157.369 1.00 41.38 100 ALA A N 1
ATOM 636 C CA . ALA A 1 100 ? 41.573 -4.930 156.106 1.00 41.11 100 ALA A CA 1
ATOM 637 C C . ALA A 1 100 ? 42.415 -4.293 155.007 1.00 40.70 100 ALA A C 1
ATOM 638 O O . ALA A 1 100 ? 42.420 -3.071 154.842 1.00 41.08 100 ALA A O 1
ATOM 640 N N . VAL A 1 101 ? 43.121 -5.119 154.243 1.00 40.15 101 VAL A N 1
ATOM 641 C CA . VAL A 1 101 ? 44.055 -4.616 153.243 1.00 39.04 101 VAL A CA 1
ATOM 642 C C . VAL A 1 101 ? 43.890 -5.271 151.881 1.00 39.17 101 VAL A C 1
ATOM 643 O O . VAL A 1 101 ? 43.160 -6.246 151.733 1.00 39.76 101 VAL A O 1
ATOM 647 N N . GLY A 1 102 ? 44.563 -4.717 150.885 1.00 38.61 102 GLY A N 1
ATOM 648 C CA . GLY A 1 102 ? 44.733 -5.403 149.613 1.00 38.75 102 GLY A CA 1
ATOM 649 C C . GLY A 1 102 ? 46.142 -5.977 149.572 1.00 38.03 102 GLY A C 1
ATOM 650 O O . GLY A 1 102 ? 47.057 -5.391 150.138 1.00 37.97 102 GLY A O 1
ATOM 651 N N . GLY A 1 103 ? 46.325 -7.114 148.909 1.00 37.80 103 GLY A N 1
ATOM 652 C CA . GLY A 1 103 ? 47.632 -7.736 148.818 1.00 36.92 103 GLY A CA 1
ATOM 653 C C . GLY A 1 103 ? 48.348 -7.275 147.583 1.00 36.82 103 GLY A C 1
ATOM 654 O O . GLY A 1 103 ? 47.816 -7.418 146.495 1.00 38.06 103 GLY A O 1
ATOM 655 N N . ILE A 1 104 ? 49.536 -6.691 147.750 1.00 36.05 104 ILE A N 1
ATOM 656 C CA . ILE A 1 104 ? 50.409 -6.355 146.623 1.00 35.87 104 ILE A CA 1
ATOM 657 C C . ILE A 1 104 ? 51.417 -7.484 146.337 1.00 36.59 104 ILE A C 1
ATOM 658 O O . ILE A 1 104 ? 51.659 -7.823 145.182 1.00 36.45 104 ILE A O 1
ATOM 663 N N . HIS A 1 105 ? 51.998 -8.055 147.388 1.00 36.60 105 HIS A N 1
ATOM 664 C CA . HIS A 1 105 ? 52.944 -9.141 147.230 1.00 38.42 105 HIS A CA 1
ATOM 665 C C . HIS A 1 105 ? 52.262 -10.443 146.766 1.00 40.00 105 HIS A C 1
ATOM 666 O O . HIS A 1 105 ? 51.236 -10.866 147.312 1.00 40.50 105 HIS A O 1
ATOM 673 N N . ALA A 1 106 ? 52.851 -11.098 145.781 1.00 41.42 106 ALA A N 1
ATOM 674 C CA . ALA A 1 106 ? 52.269 -12.321 145.237 1.00 43.46 106 ALA A CA 1
ATOM 675 C C . ALA A 1 106 ? 51.945 -13.405 146.290 1.00 44.14 106 ALA A C 1
ATOM 676 O O . ALA A 1 106 ? 51.036 -14.230 146.090 1.00 44.81 106 ALA A O 1
ATOM 678 N N . ALA A 1 107 ? 52.690 -13.416 147.394 1.00 44.23 107 ALA A N 1
ATOM 679 C CA . ALA A 1 107 ? 52.509 -14.456 148.396 1.00 44.69 107 ALA A CA 1
ATOM 680 C C . ALA A 1 107 ? 51.484 -14.018 149.410 1.00 44.52 107 ALA A C 1
ATOM 681 O O . ALA A 1 107 ? 51.109 -14.779 150.285 1.00 44.96 107 ALA A O 1
ATOM 683 N N . MET A 1 108 ? 50.993 -12.801 149.288 1.00 45.08 108 MET A N 1
ATOM 684 C CA . MET A 1 108 ? 50.045 -12.331 150.283 1.00 45.90 108 MET A CA 1
ATOM 685 C C . MET A 1 108 ? 48.688 -12.169 149.640 1.00 46.87 108 MET A C 1
ATOM 686 O O . MET A 1 108 ? 48.210 -11.043 149.480 1.00 47.30 108 MET A O 1
ATOM 691 N N . GLY A 1 109 ? 48.075 -13.304 149.280 1.00 48.07 109 GLY A N 1
ATOM 692 C CA . GLY A 1 109 ? 46.761 -13.338 148.624 1.00 48.59 109 GLY A CA 1
ATOM 693 C C . GLY A 1 109 ? 45.571 -13.345 149.570 1.00 48.89 109 GLY A C 1
ATOM 694 O O . GLY A 1 109 ? 45.734 -13.280 150.809 1.00 47.87 109 GLY A O 1
ATOM 695 N N . THR A 1 110 ? 44.368 -13.423 148.985 1.00 49.81 110 THR A N 1
ATOM 696 C CA . THR A 1 110 ? 43.113 -13.354 149.750 1.00 50.08 110 THR A CA 1
ATOM 697 C C . THR A 1 110 ? 43.107 -14.348 150.914 1.00 49.47 110 THR A C 1
ATOM 698 O O . THR A 1 110 ? 43.373 -15.543 150.718 1.00 49.97 110 THR A O 1
ATOM 702 N N . GLY A 1 111 ? 42.814 -13.838 152.111 1.00 48.06 111 GLY A N 1
ATOM 703 C CA . GLY A 1 111 ? 42.641 -14.671 153.300 1.00 47.58 111 GLY A CA 1
ATOM 704 C C . GLY A 1 111 ? 43.903 -14.680 154.137 1.00 46.95 111 GLY A C 1
ATOM 705 O O . GLY A 1 111 ? 43.888 -15.081 155.310 1.00 46.66 111 GLY A O 1
ATOM 706 N N . HIS A 1 112 ? 44.999 -14.224 153.524 1.00 46.29 112 HIS A N 1
ATOM 707 C CA . HIS A 1 112 ? 46.312 -14.219 154.154 1.00 45.23 112 HIS A CA 1
ATOM 708 C C . HIS A 1 112 ? 46.348 -13.253 155.348 1.00 44.66 112 HIS A C 1
ATOM 709 O O . HIS A 1 112 ? 45.677 -12.213 155.363 1.00 44.65 112 HIS A O 1
ATOM 716 N N . LEU A 1 113 ? 47.123 -13.617 156.356 1.00 44.00 113 LEU A N 1
ATOM 717 C CA . LEU A 1 113 ? 47.309 -12.768 157.495 1.00 43.15 113 LEU A CA 1
ATOM 718 C C . LEU A 1 113 ? 48.753 -12.299 157.487 1.00 43.05 113 LEU A C 1
ATOM 719 O O . LEU A 1 113 ? 49.674 -13.093 157.345 1.00 44.07 113 LEU A O 1
ATOM 724 N N . CYS A 1 114 ? 48.952 -10.999 157.619 1.00 41.82 114 CYS A N 1
ATOM 725 C CA . CYS A 1 114 ? 50.283 -10.461 157.648 1.00 41.09 114 CYS A CA 1
ATOM 726 C C . CYS A 1 114 ? 50.396 -9.560 158.855 1.00 39.69 114 CYS A C 1
ATOM 727 O O . CYS A 1 114 ? 49.448 -8.854 159.201 1.00 39.51 114 CYS A O 1
ATOM 730 N N . VAL A 1 115 ? 51.546 -9.615 159.504 1.00 38.35 115 VAL A N 1
ATOM 731 C CA . VAL A 1 115 ? 51.813 -8.786 160.656 1.00 37.30 115 VAL A CA 1
ATOM 732 C C . VAL A 1 115 ? 52.933 -7.871 160.184 1.00 36.96 115 VAL A C 1
ATOM 733 O O . VAL A 1 115 ? 54.115 -8.260 160.191 1.00 37.80 115 VAL A O 1
ATOM 737 N N . PRO A 1 116 ? 52.574 -6.659 159.752 1.00 35.56 116 PRO A N 1
ATOM 738 C CA . PRO A 1 116 ? 53.566 -5.763 159.197 1.00 35.21 116 PRO A CA 1
ATOM 739 C C . PRO A 1 116 ? 54.671 -5.379 160.208 1.00 35.01 116 PRO A C 1
ATOM 740 O O . PRO A 1 116 ? 54.473 -5.521 161.413 1.00 34.27 116 PRO A O 1
ATOM 744 N N . HIS A 1 117 ? 55.825 -4.919 159.717 1.00 34.92 117 HIS A N 1
ATOM 745 C CA . HIS A 1 117 ? 56.902 -4.418 160.611 1.00 35.20 117 HIS A CA 1
ATOM 746 C C . HIS A 1 117 ? 57.310 -3.001 160.229 1.00 35.50 117 HIS A C 1
ATOM 747 O O . HIS A 1 117 ? 58.115 -2.358 160.916 1.00 36.17 117 HIS A O 1
ATOM 754 N N . GLN A 1 118 ? 56.775 -2.544 159.105 1.00 35.49 118 GLN A N 1
ATOM 755 C CA . GLN A 1 118 ? 57.062 -1.222 158.576 1.00 35.41 118 GLN A CA 1
ATOM 756 C C . GLN A 1 118 ? 55.830 -0.653 157.922 1.00 34.27 118 GLN A C 1
ATOM 757 O O . GLN A 1 118 ? 54.843 -1.361 157.708 1.00 34.14 118 GLN A O 1
ATOM 763 N N . LEU A 1 119 ? 55.879 0.637 157.631 1.00 33.85 119 LEU A N 1
ATOM 764 C CA . LEU A 1 119 ? 54.840 1.262 156.805 1.00 33.55 119 LEU A CA 1
ATOM 765 C C . LEU A 1 119 ? 55.324 2.478 156.005 1.00 33.07 119 LEU A C 1
ATOM 766 O O . LEU A 1 119 ? 56.314 3.124 156.328 1.00 32.53 119 LEU A O 1
ATOM 771 N N . ILE A 1 120 ? 54.608 2.763 154.944 1.00 32.84 120 ILE A N 1
ATOM 772 C CA . ILE A 1 120 ? 54.848 3.952 154.200 1.00 33.71 120 ILE A CA 1
ATOM 773 C C . ILE A 1 120 ? 53.515 4.646 154.096 1.00 34.14 120 ILE A C 1
ATOM 774 O O . ILE A 1 120 ? 52.506 4.073 153.645 1.00 34.70 120 ILE A O 1
ATOM 779 N N . ASP A 1 121 ? 53.513 5.893 154.531 1.00 34.62 121 ASP A N 1
ATOM 780 C CA . ASP A 1 121 ? 52.295 6.659 154.691 1.00 34.92 121 ASP A CA 1
ATOM 781 C C . ASP A 1 121 ? 52.093 7.527 153.455 1.00 35.31 121 ASP A C 1
ATOM 782 O O . ASP A 1 121 ? 52.916 8.387 153.157 1.00 35.76 121 ASP A O 1
ATOM 787 N N . TYR A 1 122 ? 51.006 7.281 152.735 1.00 35.67 122 TYR A N 1
ATOM 788 C CA . TYR A 1 122 ? 50.636 8.086 151.567 1.00 36.49 122 TYR A CA 1
ATOM 789 C C . TYR A 1 122 ? 49.384 8.949 151.828 1.00 37.40 122 TYR A C 1
ATOM 790 O O . TYR A 1 122 ? 48.737 9.398 150.889 1.00 37.86 122 TYR A O 1
ATOM 799 N N . THR A 1 123 ? 49.034 9.169 153.097 1.00 38.39 123 THR A N 1
ATOM 800 C CA . THR A 1 123 ? 47.819 9.921 153.452 1.00 39.45 123 THR A CA 1
ATOM 801 C C . THR A 1 123 ? 48.118 11.396 153.471 1.00 40.75 123 THR A C 1
ATOM 802 O O . THR A 1 123 ? 49.278 11.784 153.406 1.00 41.21 123 THR A O 1
ATOM 806 N N . SER A 1 124 ? 47.066 12.213 153.551 1.00 42.24 124 SER A N 1
ATOM 807 C CA . SER A 1 124 ? 47.178 13.672 153.735 1.00 43.32 124 SER A CA 1
ATOM 808 C C . SER A 1 124 ? 45.875 14.221 154.276 1.00 44.06 124 SER A C 1
ATOM 809 O O . SER A 1 124 ? 44.838 13.547 154.219 1.00 44.01 124 SER A O 1
ATOM 812 N N . GLY A 1 125 ? 45.931 15.452 154.780 1.00 45.14 125 GLY A N 1
ATOM 813 C CA . GLY A 1 125 ? 44.748 16.159 155.285 1.00 46.13 125 GLY A CA 1
ATOM 814 C C . GLY A 1 125 ? 44.020 15.490 156.432 1.00 46.57 125 GLY A C 1
ATOM 815 O O . GLY A 1 125 ? 42.849 15.735 156.618 1.00 47.91 125 GLY A O 1
ATOM 816 N N . ARG A 1 126 ? 44.691 14.625 157.189 1.00 46.25 126 ARG A N 1
ATOM 817 C CA . ARG A 1 126 ? 44.059 13.966 158.338 1.00 46.21 126 ARG A CA 1
ATOM 818 C C . ARG A 1 126 ? 44.699 14.533 159.584 1.00 47.19 126 ARG A C 1
ATOM 819 O O . ARG A 1 126 ? 45.920 14.705 159.603 1.00 48.14 126 ARG A O 1
ATOM 827 N N . GLU A 1 127 ? 43.914 14.849 160.615 1.00 47.85 127 GLU A N 1
ATOM 828 C CA . GLU A 1 127 ? 44.514 15.332 161.856 1.00 48.18 127 GLU A CA 1
ATOM 829 C C . GLU A 1 127 ? 45.463 14.222 162.367 1.00 47.57 127 GLU A C 1
ATOM 830 O O . GLU A 1 127 ? 45.015 13.207 162.932 1.00 47.54 127 GLU A O 1
ATOM 836 N N . HIS A 1 128 ? 46.766 14.432 162.151 1.00 46.88 128 HIS A N 1
ATOM 837 C CA . HIS A 1 128 ? 47.793 13.390 162.272 1.00 45.81 128 HIS A CA 1
ATOM 838 C C . HIS A 1 128 ? 48.802 13.574 163.419 1.00 46.13 128 HIS A C 1
ATOM 839 O O . HIS A 1 128 ? 49.770 12.805 163.497 1.00 45.73 128 HIS A O 1
ATOM 846 N N . THR A 1 129 ? 48.602 14.584 164.275 1.00 46.76 129 THR A N 1
ATOM 847 C CA . THR A 1 129 ? 49.485 14.816 165.431 1.00 46.86 129 THR A CA 1
ATOM 848 C C . THR A 1 129 ? 48.835 15.606 166.566 1.00 47.97 129 THR A C 1
ATOM 849 O O . THR A 1 129 ? 47.984 16.467 166.331 1.00 48.69 129 THR A O 1
ATOM 853 N N . TYR A 1 130 ? 49.284 15.334 167.789 1.00 48.41 130 TYR A N 1
ATOM 854 C CA . TYR A 1 130 ? 48.900 16.103 168.971 1.00 49.18 130 TYR A CA 1
ATOM 855 C C . TYR A 1 130 ? 49.750 17.351 169.083 1.00 50.81 130 TYR A C 1
ATOM 856 O O . TYR A 1 130 ? 49.396 18.300 169.792 1.00 51.91 130 TYR A O 1
ATOM 865 N N . PHE A 1 131 ? 50.874 17.359 168.379 1.00 51.49 131 PHE A N 1
ATOM 866 C CA . PHE A 1 131 ? 51.739 18.526 168.400 1.00 53.24 131 PHE A CA 1
ATOM 867 C C . PHE A 1 131 ? 51.383 19.466 167.265 1.00 54.17 131 PHE A C 1
ATOM 868 O O . PHE A 1 131 ? 52.153 19.611 166.320 1.00 54.25 131 PHE A O 1
ATOM 876 N N . ALA A 1 132 ? 50.195 20.077 167.370 1.00 55.57 132 ALA A N 1
ATOM 877 C CA . ALA A 1 132 ? 49.727 21.159 166.472 1.00 57.05 132 ALA A CA 1
ATOM 878 C C . ALA A 1 132 ? 48.850 22.209 167.199 1.00 58.95 132 ALA A C 1
ATOM 879 O O . ALA A 1 132 ? 48.626 22.112 168.394 1.00 59.08 132 ALA A O 1
ATOM 881 N N . GLY A 1 133 ? 48.357 23.215 166.485 1.00 60.92 133 GLY A N 1
ATOM 882 C CA . GLY A 1 133 ? 47.620 24.288 167.149 1.00 64.10 133 GLY A CA 1
ATOM 883 C C . GLY A 1 133 ? 48.402 24.898 168.311 1.00 66.29 133 GLY A C 1
ATOM 884 O O . GLY A 1 133 ? 49.575 25.247 168.163 1.00 66.23 133 GLY A O 1
ATOM 885 N N . ASP A 1 134 ? 47.764 25.018 169.473 1.00 68.36 134 ASP A N 1
ATOM 886 C CA . ASP A 1 134 ? 48.418 25.636 170.620 1.00 70.78 134 ASP A CA 1
ATOM 887 C C . ASP A 1 134 ? 49.219 24.622 171.462 1.00 70.41 134 ASP A C 1
ATOM 888 O O . ASP A 1 134 ? 48.633 23.837 172.218 1.00 70.64 134 ASP A O 1
ATOM 893 N N . ILE A 1 135 ? 50.550 24.650 171.302 1.00 70.34 135 ILE A N 1
ATOM 894 C CA . ILE A 1 135 ? 51.531 23.823 172.049 1.00 69.97 135 ILE A CA 1
ATOM 895 C C . ILE A 1 135 ? 52.745 24.679 172.416 1.00 71.34 135 ILE A C 1
ATOM 896 O O . ILE A 1 135 ? 53.002 25.675 171.744 1.00 72.57 135 ILE A O 1
ATOM 901 N N . GLU A 1 136 ? 53.506 24.309 173.448 1.00 71.96 136 GLU A N 1
ATOM 902 C CA . GLU A 1 136 ? 54.573 25.212 173.929 1.00 73.61 136 GLU A CA 1
ATOM 903 C C . GLU A 1 136 ? 56.008 24.786 173.566 1.00 73.51 136 GLU A C 1
ATOM 904 O O . GLU A 1 136 ? 56.965 25.562 173.710 1.00 74.48 136 GLU A O 1
ATOM 910 N N . HIS A 1 137 ? 56.140 23.560 173.075 1.00 72.55 137 HIS A N 1
ATOM 911 C CA . HIS A 1 137 ? 57.387 23.064 172.495 1.00 72.47 137 HIS A CA 1
ATOM 912 C C . HIS A 1 137 ? 56.966 22.070 171.428 1.00 70.27 137 HIS A C 1
ATOM 913 O O . HIS A 1 137 ? 55.976 21.373 171.597 1.00 69.48 137 HIS A O 1
ATOM 920 N N . VAL A 1 138 ? 57.687 22.016 170.317 1.00 69.24 138 VAL A N 1
ATOM 921 C CA . VAL A 1 138 ? 57.360 21.001 169.318 1.00 67.34 138 VAL A CA 1
ATOM 922 C C . VAL A 1 138 ? 58.236 19.781 169.518 1.00 66.21 138 VAL A C 1
ATOM 923 O O . VAL A 1 138 ? 59.463 19.901 169.608 1.00 67.08 138 VAL A O 1
ATOM 927 N N . THR A 1 139 ? 57.614 18.611 169.573 1.00 64.18 139 THR A N 1
ATOM 928 C CA . THR A 1 139 ? 58.384 17.385 169.585 1.00 62.92 139 THR A CA 1
ATOM 929 C C . THR A 1 139 ? 58.260 16.624 168.281 1.00 60.48 139 THR A C 1
ATOM 930 O O . THR A 1 139 ? 57.185 16.519 167.662 1.00 59.62 139 THR A O 1
ATOM 934 N N . HIS A 1 140 ? 59.402 16.114 167.863 1.00 58.62 140 HIS A N 1
ATOM 935 C CA . HIS A 1 140 ? 59.476 15.271 166.710 1.00 55.96 140 HIS A CA 1
ATOM 936 C C . HIS A 1 140 ? 59.682 13.852 167.220 1.00 54.37 140 HIS A C 1
ATOM 937 O O . HIS A 1 140 ? 60.790 13.499 167.582 1.00 54.87 140 HIS A O 1
ATOM 944 N N . ILE A 1 141 ? 58.636 13.038 167.276 1.00 52.10 141 ILE A N 1
ATOM 945 C CA . ILE A 1 141 ? 58.839 11.682 167.757 1.00 50.63 141 ILE A CA 1
ATOM 946 C C . ILE A 1 141 ? 59.680 10.935 166.755 1.00 49.84 141 ILE A C 1
ATOM 947 O O . ILE A 1 141 ? 59.544 11.137 165.553 1.00 49.76 141 ILE A O 1
ATOM 952 N N . ASP A 1 142 ? 60.564 10.082 167.246 1.00 49.34 142 ASP A N 1
ATOM 953 C CA . ASP A 1 142 ? 61.143 9.065 166.397 1.00 48.71 142 ASP A CA 1
ATOM 954 C C . ASP A 1 142 ? 59.978 8.206 165.963 1.00 47.15 142 ASP A C 1
ATOM 955 O O . ASP A 1 142 ? 58.922 8.222 166.601 1.00 47.32 142 ASP A O 1
ATOM 960 N N . PHE A 1 143 ? 60.156 7.472 164.873 1.00 45.94 143 PHE A N 1
ATOM 961 C CA . PHE A 1 143 ? 59.107 6.610 164.325 1.00 43.77 143 PHE A CA 1
ATOM 962 C C . PHE A 1 143 ? 59.782 5.658 163.356 1.00 43.56 143 PHE A C 1
ATOM 963 O O . PHE A 1 143 ? 59.251 5.335 162.318 1.00 43.11 143 PHE A O 1
ATOM 971 N N . SER A 1 144 ? 60.981 5.214 163.697 1.00 43.81 144 SER A N 1
ATOM 972 C CA . SER A 1 144 ? 61.742 4.370 162.801 1.00 43.38 144 SER A CA 1
ATOM 973 C C . SER A 1 144 ? 61.069 3.031 162.599 1.00 42.84 144 SER A C 1
ATOM 974 O O . SER A 1 144 ? 60.964 2.548 161.482 1.00 42.57 144 SER A O 1
ATOM 977 N N . HIS A 1 145 ? 60.589 2.457 163.693 1.00 43.09 145 HIS A N 1
ATOM 978 C CA . HIS A 1 145 ? 59.917 1.179 163.684 1.00 42.94 145 HIS A CA 1
ATOM 979 C C . HIS A 1 145 ? 58.538 1.396 164.218 1.00 42.76 145 HIS A C 1
ATOM 980 O O . HIS A 1 145 ? 58.365 1.429 165.427 1.00 43.24 145 HIS A O 1
ATOM 987 N N . PRO A 1 146 ? 57.549 1.569 163.321 1.00 42.68 146 PRO A N 1
ATOM 988 C CA . PRO A 1 146 ? 56.182 1.946 163.724 1.00 42.47 146 PRO A CA 1
ATOM 989 C C . PRO A 1 146 ? 55.388 0.961 164.618 1.00 42.48 146 PRO A C 1
ATOM 990 O O . PRO A 1 146 ? 54.359 1.347 165.174 1.00 42.63 146 PRO A O 1
ATOM 994 N N . TYR A 1 147 ? 55.840 -0.271 164.772 1.00 42.46 147 TYR A N 1
ATOM 995 C CA . TYR A 1 147 ? 55.051 -1.206 165.525 1.00 43.19 147 TYR A CA 1
ATOM 996 C C . TYR A 1 147 ? 55.811 -1.765 166.715 1.00 45.00 147 TYR A C 1
ATOM 997 O O . TYR A 1 147 ? 56.970 -2.153 166.578 1.00 46.84 147 TYR A O 1
ATOM 1006 N N . ASP A 1 148 ? 55.185 -1.839 167.883 1.00 45.67 148 ASP A N 1
ATOM 1007 C CA . ASP A 1 148 ? 55.907 -2.374 169.031 1.00 46.55 148 ASP A CA 1
ATOM 1008 C C . ASP A 1 148 ? 56.300 -3.825 168.731 1.00 46.59 148 ASP A C 1
ATOM 1009 O O . ASP A 1 148 ? 55.479 -4.630 168.287 1.00 46.34 148 ASP A O 1
ATOM 1014 N N . GLU A 1 149 ? 57.565 -4.149 168.963 1.00 47.00 149 GLU A N 1
ATOM 1015 C CA . GLU A 1 149 ? 58.058 -5.485 168.699 1.00 47.05 149 GLU A CA 1
ATOM 1016 C C . GLU A 1 149 ? 57.474 -6.599 169.630 1.00 46.91 149 GLU A C 1
ATOM 1017 O O . GLU A 1 149 ? 57.115 -7.660 169.129 1.00 47.02 149 GLU A O 1
ATOM 1023 N N . PRO A 1 150 ? 57.349 -6.368 170.960 1.00 46.60 150 PRO A N 1
ATOM 1024 C CA . PRO A 1 150 ? 56.682 -7.388 171.778 1.00 46.32 150 PRO A CA 1
ATOM 1025 C C . PRO A 1 150 ? 55.291 -7.775 171.284 1.00 46.11 150 PRO A C 1
ATOM 1026 O O . PRO A 1 150 ? 54.949 -8.968 171.257 1.00 46.51 150 PRO A O 1
ATOM 1030 N N . LEU A 1 151 ? 54.495 -6.786 170.888 1.00 45.48 151 LEU A N 1
ATOM 1031 C CA . LEU A 1 151 ? 53.190 -7.069 170.344 1.00 44.86 151 LEU A CA 1
ATOM 1032 C C . LEU A 1 151 ? 53.313 -7.879 169.073 1.00 44.97 151 LEU A C 1
ATOM 1033 O O . LEU A 1 151 ? 52.677 -8.937 168.967 1.00 45.42 151 LEU A O 1
ATOM 1038 N N . ARG A 1 152 ? 54.133 -7.420 168.121 1.00 44.46 152 ARG A N 1
ATOM 1039 C CA . ARG A 1 152 ? 54.280 -8.171 166.873 1.00 44.40 152 ARG A CA 1
ATOM 1040 C C . ARG A 1 152 ? 54.564 -9.647 167.164 1.00 45.31 152 ARG A C 1
ATOM 1041 O O . ARG A 1 152 ? 53.888 -10.503 166.624 1.00 46.00 152 ARG A O 1
ATOM 1049 N N . GLN A 1 153 ? 55.538 -9.944 168.024 1.00 46.15 153 GLN A N 1
ATOM 1050 C CA . GLN A 1 153 ? 55.876 -11.345 168.361 1.00 47.46 153 GLN A CA 1
ATOM 1051 C C . GLN A 1 153 ? 54.698 -12.131 168.991 1.00 47.81 153 GLN A C 1
ATOM 1052 O O . GLN A 1 153 ? 54.474 -13.289 168.659 1.00 48.21 153 GLN A O 1
ATOM 1058 N N . ARG A 1 154 ? 53.948 -11.504 169.890 1.00 47.51 154 ARG A N 1
ATOM 1059 C CA . ARG A 1 154 ? 52.774 -12.155 170.437 1.00 47.77 154 ARG A CA 1
ATOM 1060 C C . ARG A 1 154 ? 51.760 -12.487 169.355 1.00 46.90 154 ARG A C 1
ATOM 1061 O O . ARG A 1 154 ? 51.088 -13.515 169.444 1.00 47.26 154 ARG A O 1
ATOM 1069 N N . LEU A 1 155 ? 51.649 -11.632 168.336 1.00 45.45 155 LEU A N 1
ATOM 1070 C CA . LEU A 1 155 ? 50.779 -11.935 167.212 1.00 44.29 155 LEU A CA 1
ATOM 1071 C C . LEU A 1 155 ? 51.348 -13.090 166.409 1.00 44.35 155 LEU A C 1
ATOM 1072 O O . LEU A 1 155 ? 50.641 -14.023 166.060 1.00 44.66 155 LEU A O 1
ATOM 1077 N N . ILE A 1 156 ? 52.634 -13.039 166.126 1.00 44.36 156 ILE A N 1
ATOM 1078 C CA . ILE A 1 156 ? 53.272 -14.123 165.395 1.00 45.37 156 ILE A CA 1
ATOM 1079 C C . ILE A 1 156 ? 53.182 -15.462 166.166 1.00 46.74 156 ILE A C 1
ATOM 1080 O O . ILE A 1 156 ? 52.720 -16.475 165.617 1.00 47.01 156 ILE A O 1
ATOM 1085 N N . GLU A 1 157 ? 53.580 -15.452 167.440 1.00 47.53 157 GLU A N 1
ATOM 1086 C CA . GLU A 1 157 ? 53.519 -16.642 168.268 1.00 48.96 157 GLU A CA 1
ATOM 1087 C C . GLU A 1 157 ? 52.108 -17.267 168.193 1.00 48.76 157 GLU A C 1
ATOM 1088 O O . GLU A 1 157 ? 51.965 -18.494 168.097 1.00 49.46 157 GLU A O 1
ATOM 1094 N N . ALA A 1 158 ? 51.075 -16.424 168.204 1.00 47.72 158 ALA A N 1
ATOM 1095 C CA . ALA A 1 158 ? 49.706 -16.905 168.126 1.00 47.20 158 ALA A CA 1
ATOM 1096 C C . ALA A 1 158 ? 49.416 -17.479 166.754 1.00 47.25 158 ALA A C 1
ATOM 1097 O O . ALA A 1 158 ? 48.768 -18.512 166.635 1.00 48.00 158 ALA A O 1
ATOM 1099 N N . LEU A 1 159 ? 49.894 -16.820 165.714 1.00 46.85 159 LEU A N 1
ATOM 1100 C CA . LEU A 1 159 ? 49.645 -17.307 164.368 1.00 47.06 159 LEU A CA 1
ATOM 1101 C C . LEU A 1 159 ? 50.355 -18.628 164.065 1.00 48.31 159 LEU A C 1
ATOM 1102 O O . LEU A 1 159 ? 49.789 -19.439 163.343 1.00 48.72 159 LEU A O 1
ATOM 1107 N N . ARG A 1 160 ? 51.562 -18.853 164.607 1.00 49.19 160 ARG A N 1
ATOM 1108 C CA . ARG A 1 160 ? 52.273 -20.147 164.426 1.00 51.10 160 ARG A CA 1
ATOM 1109 C C . ARG A 1 160 ? 51.576 -21.242 165.218 1.00 51.73 160 ARG A C 1
ATOM 1110 O O . ARG A 1 160 ? 51.450 -22.396 164.757 1.00 52.76 160 ARG A O 1
ATOM 1118 N N . ALA A 1 161 ? 51.159 -20.878 166.431 1.00 50.95 161 ALA A N 1
ATOM 1119 C CA . ALA A 1 161 ? 50.529 -21.818 167.332 1.00 51.21 161 ALA A CA 1
ATOM 1120 C C . ALA A 1 161 ? 49.261 -22.354 166.687 1.00 51.34 161 ALA A C 1
ATOM 1121 O O . ALA A 1 161 ? 48.922 -23.524 166.852 1.00 52.11 161 ALA A O 1
ATOM 1123 N N . LEU A 1 162 ? 48.581 -21.491 165.944 1.00 50.53 162 LEU A N 1
ATOM 1124 C CA . LEU A 1 162 ? 47.298 -21.826 165.355 1.00 51.21 162 LEU A CA 1
ATOM 1125 C C . LEU A 1 162 ? 47.457 -22.470 163.966 1.00 51.69 162 LEU A C 1
ATOM 1126 O O . LEU A 1 162 ? 46.500 -23.000 163.392 1.00 51.99 162 LEU A O 1
ATOM 1131 N N . GLY A 1 163 ? 48.674 -22.432 163.434 1.00 51.56 163 GLY A N 1
ATOM 1132 C CA . GLY A 1 163 ? 48.941 -23.004 162.124 1.00 52.31 163 GLY A CA 1
ATOM 1133 C C . GLY A 1 163 ? 48.202 -22.292 161.009 1.00 52.08 163 GLY A C 1
ATOM 1134 O O . GLY A 1 163 ? 47.846 -22.905 159.995 1.00 52.93 163 GLY A O 1
ATOM 1135 N N . LEU A 1 164 ? 47.972 -20.995 161.201 1.00 51.03 164 LEU A N 1
ATOM 1136 C CA . LEU A 1 164 ? 47.401 -20.133 160.165 1.00 50.39 164 LEU A CA 1
ATOM 1137 C C . LEU A 1 164 ? 48.477 -19.630 159.220 1.00 50.27 164 LEU A C 1
ATOM 1138 O O . LEU A 1 164 ? 49.624 -19.387 159.633 1.00 50.36 164 LEU A O 1
ATOM 1143 N N . ALA A 1 165 ? 48.097 -19.466 157.954 1.00 50.12 165 ALA A N 1
ATOM 1144 C CA . ALA A 1 165 ? 49.008 -18.992 156.915 1.00 49.79 165 ALA A CA 1
ATOM 1145 C C . ALA A 1 165 ? 49.242 -17.479 157.055 1.00 48.88 165 ALA A C 1
ATOM 1146 O O . ALA A 1 165 ? 48.305 -16.662 156.921 1.00 48.33 165 ALA A O 1
ATOM 1148 N N . HIS A 1 166 ? 50.492 -17.113 157.323 1.00 47.78 166 HIS A N 1
ATOM 1149 C CA . HIS A 1 166 ? 50.815 -15.725 157.574 1.00 46.31 166 HIS A CA 1
ATOM 1150 C C . HIS A 1 166 ? 52.187 -15.333 157.061 1.00 45.46 166 HIS A C 1
ATOM 1151 O O . HIS A 1 166 ? 53.005 -16.169 156.689 1.00 46.08 166 HIS A O 1
ATOM 1158 N N . SER A 1 167 ? 52.415 -14.033 157.060 1.00 43.83 167 SER A N 1
ATOM 1159 C CA . SER A 1 167 ? 53.737 -13.461 156.957 1.00 42.73 167 SER A CA 1
ATOM 1160 C C . SER A 1 167 ? 54.053 -12.724 158.270 1.00 41.54 167 SER A C 1
ATOM 1161 O O . SER A 1 167 ? 53.218 -11.999 158.846 1.00 40.57 167 SER A O 1
ATOM 1164 N N . SER A 1 168 ? 55.262 -12.938 158.758 1.00 41.17 168 SER A N 1
ATOM 1165 C CA . SER A 1 168 ? 55.691 -12.316 160.007 1.00 40.33 168 SER A CA 1
ATOM 1166 C C . SER A 1 168 ? 56.179 -10.876 159.836 1.00 39.55 168 SER A C 1
ATOM 1167 O O . SER A 1 168 ? 56.415 -10.190 160.818 1.00 39.66 168 SER A O 1
ATOM 1170 N N . HIS A 1 169 ? 56.346 -10.437 158.592 1.00 38.95 169 HIS A N 1
ATOM 1171 C CA . HIS A 1 169 ? 56.773 -9.077 158.277 1.00 38.29 169 HIS A CA 1
ATOM 1172 C C . HIS A 1 169 ? 56.117 -8.688 156.973 1.00 37.58 169 HIS A C 1
ATOM 1173 O O . HIS A 1 169 ? 55.592 -9.544 156.257 1.00 37.59 169 HIS A O 1
ATOM 1180 N N . GLY A 1 170 ? 56.226 -7.405 156.650 1.00 36.14 170 GLY A N 1
ATOM 1181 C CA . GLY A 1 170 ? 55.545 -6.818 155.533 1.00 35.58 170 GLY A CA 1
ATOM 1182 C C . GLY A 1 170 ? 55.457 -5.314 155.690 1.00 34.77 170 GLY A C 1
ATOM 1183 O O . GLY A 1 170 ? 55.441 -4.790 156.813 1.00 34.98 170 GLY A O 1
ATOM 1184 N N . VAL A 1 171 ? 55.410 -4.614 154.568 1.00 34.06 171 VAL A N 1
ATOM 1185 C CA . VAL A 1 171 ? 55.389 -3.163 154.616 1.00 33.62 171 VAL A CA 1
ATOM 1186 C C . VAL A 1 171 ? 54.007 -2.701 154.231 1.00 33.48 171 VAL A C 1
ATOM 1187 O O . VAL A 1 171 ? 53.503 -3.073 153.159 1.00 33.50 171 VAL A O 1
ATOM 1191 N N . TYR A 1 172 ? 53.427 -1.880 155.103 1.00 33.28 172 TYR A N 1
ATOM 1192 C CA . TYR A 1 172 ? 52.063 -1.410 154.966 1.00 34.22 172 TYR A CA 1
ATOM 1193 C C . TYR A 1 172 ? 51.989 -0.059 154.257 1.00 34.15 172 TYR A C 1
ATOM 1194 O O . TYR A 1 172 ? 52.470 0.939 154.754 1.00 33.22 172 TYR A O 1
ATOM 1203 N N . ALA A 1 173 ? 51.380 -0.045 153.083 1.00 35.12 173 ALA A N 1
ATOM 1204 C CA . ALA A 1 173 ? 51.152 1.193 152.387 1.00 36.27 173 ALA A CA 1
ATOM 1205 C C . ALA A 1 173 ? 49.849 1.718 152.892 1.00 36.94 173 ALA A C 1
ATOM 1206 O O . ALA A 1 173 ? 48.820 1.042 152.796 1.00 37.32 173 ALA A O 1
ATOM 1208 N N . CYS A 1 174 ? 49.869 2.921 153.432 1.00 37.86 174 CYS A N 1
ATOM 1209 C CA . CYS A 1 174 ? 48.614 3.521 153.846 1.00 39.44 174 CYS A CA 1
ATOM 1210 C C . CYS A 1 174 ? 48.114 4.628 152.903 1.00 38.73 174 CYS A C 1
ATOM 1211 O O . CYS A 1 174 ? 48.578 5.767 152.978 1.00 38.92 174 CYS A O 1
ATOM 1214 N N . THR A 1 175 ? 47.169 4.290 152.029 1.00 38.26 175 THR A N 1
ATOM 1215 C CA . THR A 1 175 ? 46.594 5.251 151.076 1.00 37.99 175 THR A CA 1
ATOM 1216 C C . THR A 1 175 ? 45.392 6.000 151.647 1.00 37.50 175 THR A C 1
ATOM 1217 O O . THR A 1 175 ? 45.029 5.782 152.785 1.00 38.06 175 THR A O 1
ATOM 1221 N N . GLN A 1 176 ? 44.775 6.873 150.859 1.00 37.29 176 GLN A N 1
ATOM 1222 C CA . GLN A 1 176 ? 43.815 7.864 151.375 1.00 37.14 176 GLN A CA 1
ATOM 1223 C C . GLN A 1 176 ? 42.339 7.450 151.212 1.00 37.47 176 GLN A C 1
ATOM 1224 O O . GLN A 1 176 ? 41.492 7.757 152.057 1.00 37.59 176 GLN A O 1
ATOM 1230 N N . GLY A 1 177 ? 42.033 6.764 150.117 1.00 37.80 177 GLY A N 1
ATOM 1231 C CA . GLY A 1 177 ? 40.644 6.449 149.769 1.00 38.54 177 GLY A CA 1
ATOM 1232 C C . GLY A 1 177 ? 39.719 7.667 149.702 1.00 39.09 177 GLY A C 1
ATOM 1233 O O . GLY A 1 177 ? 40.194 8.784 149.477 1.00 39.37 177 GLY A O 1
ATOM 1234 N N . PRO A 1 178 ? 38.385 7.448 149.840 1.00 39.30 178 PRO A N 1
ATOM 1235 C CA . PRO A 1 178 ? 37.755 6.128 149.854 1.00 39.10 178 PRO A CA 1
ATOM 1236 C C . PRO A 1 178 ? 38.069 5.296 148.611 1.00 39.36 178 PRO A C 1
ATOM 1237 O O . PRO A 1 178 ? 38.184 4.104 148.717 1.00 39.34 178 PRO A O 1
ATOM 1241 N N . ARG A 1 179 ? 38.222 5.909 147.444 1.00 40.31 179 ARG A N 1
ATOM 1242 C CA . ARG A 1 179 ? 38.476 5.132 146.225 1.00 41.07 179 ARG A CA 1
ATOM 1243 C C . ARG A 1 179 ? 39.606 4.097 146.380 1.00 40.76 179 ARG A C 1
ATOM 1244 O O . ARG A 1 179 ? 40.563 4.335 147.136 1.00 39.82 179 ARG A O 1
ATOM 1252 N N . LEU A 1 180 ? 39.481 2.959 145.670 1.00 41.22 180 LEU A N 1
ATOM 1253 C CA . LEU A 1 180 ? 40.582 1.986 145.557 1.00 40.82 180 LEU A CA 1
ATOM 1254 C C . LEU A 1 180 ? 41.707 2.502 144.639 1.00 41.11 180 LEU A C 1
ATOM 1255 O O . LEU A 1 180 ? 41.632 3.605 144.084 1.00 41.15 180 LEU A O 1
ATOM 1260 N N . GLU A 1 181 ? 42.766 1.719 144.497 1.00 41.26 181 GLU A N 1
ATOM 1261 C CA . GLU A 1 181 ? 43.919 2.224 143.760 1.00 41.79 181 GLU A CA 1
ATOM 1262 C C . GLU A 1 181 ? 43.867 1.857 142.299 1.00 42.33 181 GLU A C 1
ATOM 1263 O O . GLU A 1 181 ? 43.099 0.983 141.881 1.00 43.06 181 GLU A O 1
ATOM 1269 N N . THR A 1 182 ? 44.722 2.555 141.563 1.00 41.73 182 THR A N 1
ATOM 1270 C CA . THR A 1 182 ? 44.923 2.441 140.138 1.00 41.53 182 THR A CA 1
ATOM 1271 C C . THR A 1 182 ? 46.055 1.447 139.879 1.00 41.16 182 THR A C 1
ATOM 1272 O O . THR A 1 182 ? 46.937 1.260 140.727 1.00 40.90 182 THR A O 1
ATOM 1276 N N . VAL A 1 183 ? 46.033 0.797 138.721 1.00 41.26 183 VAL A N 1
ATOM 1277 C CA . VAL A 1 183 ? 47.010 -0.257 138.425 1.00 40.47 183 VAL A CA 1
ATOM 1278 C C . VAL A 1 183 ? 48.434 0.280 138.498 1.00 40.26 183 VAL A C 1
ATOM 1279 O O . VAL A 1 183 ? 49.275 -0.288 139.186 1.00 40.05 183 VAL A O 1
ATOM 1283 N N . ALA A 1 184 ? 48.680 1.386 137.808 1.00 40.83 184 ALA A N 1
ATOM 1284 C CA . ALA A 1 184 ? 49.946 2.096 137.872 1.00 41.26 184 ALA A CA 1
ATOM 1285 C C . ALA A 1 184 ? 50.226 2.638 139.291 1.00 41.42 184 ALA A C 1
ATOM 1286 O O . ALA A 1 184 ? 51.382 2.873 139.666 1.00 41.46 184 ALA A O 1
ATOM 1288 N N . GLU A 1 185 ? 49.172 2.841 140.078 1.00 41.63 185 GLU A N 1
ATOM 1289 C CA . GLU A 1 185 ? 49.363 3.279 141.436 1.00 41.38 185 GLU A CA 1
ATOM 1290 C C . GLU A 1 185 ? 49.841 2.098 142.283 1.00 41.44 185 GLU A C 1
ATOM 1291 O O . GLU A 1 185 ? 50.692 2.260 143.172 1.00 40.95 185 GLU A O 1
ATOM 1297 N N . ILE A 1 186 ? 49.323 0.905 142.001 1.00 41.86 186 ILE A N 1
ATOM 1298 C CA . ILE A 1 186 ? 49.852 -0.288 142.685 1.00 41.95 186 ILE A CA 1
ATOM 1299 C C . ILE A 1 186 ? 51.302 -0.580 142.219 1.00 42.72 186 ILE A C 1
ATOM 1300 O O . ILE A 1 186 ? 52.184 -0.856 143.031 1.00 41.89 186 ILE A O 1
ATOM 1305 N N . ALA A 1 187 ? 51.548 -0.441 140.921 1.00 44.09 187 ALA A N 1
ATOM 1306 C CA . ALA A 1 187 ? 52.901 -0.496 140.386 1.00 44.84 187 ALA A CA 1
ATOM 1307 C C . ALA A 1 187 ? 53.857 0.326 141.221 1.00 44.95 187 ALA A C 1
ATOM 1308 O O . ALA A 1 187 ? 54.946 -0.138 141.544 1.00 45.22 187 ALA A O 1
ATOM 1310 N N . ARG A 1 188 ? 53.447 1.535 141.598 1.00 45.44 188 ARG A N 1
ATOM 1311 C CA . ARG A 1 188 ? 54.359 2.426 142.309 1.00 46.06 188 ARG A CA 1
ATOM 1312 C C . ARG A 1 188 ? 54.523 2.042 143.770 1.00 45.51 188 ARG A C 1
ATOM 1313 O O . ARG A 1 188 ? 55.628 2.066 144.296 1.00 45.85 188 ARG A O 1
ATOM 1321 N N . LEU A 1 189 ? 53.426 1.676 144.420 1.00 45.42 189 LEU A N 1
ATOM 1322 C CA . LEU A 1 189 ? 53.494 1.164 145.781 1.00 45.01 189 LEU A CA 1
ATOM 1323 C C . LEU A 1 189 ? 54.423 -0.051 145.837 1.00 45.82 189 LEU A C 1
ATOM 1324 O O . LEU A 1 189 ? 55.236 -0.153 146.749 1.00 46.29 189 LEU A O 1
ATOM 1329 N N . GLU A 1 190 ? 54.312 -0.950 144.855 1.00 46.40 190 GLU A N 1
ATOM 1330 C CA . GLU A 1 190 ? 55.176 -2.121 144.769 1.00 47.26 190 GLU A CA 1
ATOM 1331 C C . GLU A 1 190 ? 56.643 -1.741 144.535 1.00 48.08 190 GLU A C 1
ATOM 1332 O O . GLU A 1 190 ? 57.523 -2.301 145.185 1.00 48.85 190 GLU A O 1
ATOM 1338 N N . ARG A 1 191 ? 56.910 -0.801 143.627 1.00 48.13 191 ARG A N 1
ATOM 1339 C CA . ARG A 1 191 ? 58.255 -0.266 143.461 1.00 48.58 191 ARG A CA 1
ATOM 1340 C C . ARG A 1 191 ? 58.774 0.433 144.736 1.00 47.57 191 ARG A C 1
ATOM 1341 O O . ARG A 1 191 ? 59.980 0.564 144.950 1.00 47.15 191 ARG A O 1
ATOM 1349 N N . ASP A 1 192 ? 57.855 0.891 145.576 1.00 46.60 192 ASP A N 1
ATOM 1350 C CA . ASP A 1 192 ? 58.245 1.583 146.795 1.00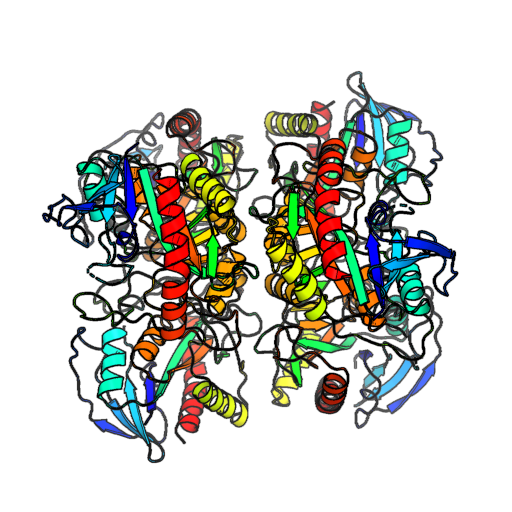 46.37 192 ASP A CA 1
ATOM 1351 C C . ASP A 1 192 ? 58.530 0.624 147.940 1.00 45.74 192 ASP A C 1
ATOM 1352 O O . ASP A 1 192 ? 58.909 1.068 149.012 1.00 46.12 192 ASP A O 1
ATOM 1357 N N . GLY A 1 193 ? 58.341 -0.677 147.727 1.00 45.13 193 GLY A N 1
ATOM 1358 C CA . GLY A 1 193 ? 58.604 -1.668 148.756 1.00 43.72 193 GLY A CA 1
ATOM 1359 C C . GLY A 1 193 ? 57.399 -2.240 149.490 1.00 43.15 193 GLY A C 1
ATOM 1360 O O . GLY A 1 193 ? 57.547 -3.195 150.264 1.00 44.20 193 GLY A O 1
ATOM 1361 N N . ASN A 1 194 ? 56.202 -1.702 149.272 1.00 41.51 194 ASN A N 1
ATOM 1362 C CA . ASN A 1 194 ? 55.043 -2.156 150.041 1.00 39.83 194 ASN A CA 1
ATOM 1363 C C . ASN A 1 194 ? 54.548 -3.550 149.710 1.00 39.86 194 ASN A C 1
ATOM 1364 O O . ASN A 1 194 ? 54.612 -4.003 148.554 1.00 40.17 194 ASN A O 1
ATOM 1369 N N . ASP A 1 195 ? 54.033 -4.233 150.727 1.00 38.94 195 ASP A N 1
ATOM 1370 C CA . ASP A 1 195 ? 53.470 -5.578 150.513 1.00 38.57 195 ASP A CA 1
ATOM 1371 C C . ASP A 1 195 ? 51.947 -5.600 150.501 1.00 38.17 195 ASP A C 1
ATOM 1372 O O . ASP A 1 195 ? 51.323 -6.491 149.912 1.00 38.00 195 ASP A O 1
ATOM 1377 N N . ILE A 1 196 ? 51.367 -4.618 151.190 1.00 37.71 196 ILE A N 1
ATOM 1378 C CA . ILE A 1 196 ? 49.942 -4.565 151.461 1.00 36.85 196 ILE A CA 1
ATOM 1379 C C . ILE A 1 196 ? 49.493 -3.138 151.558 1.00 36.24 196 ILE A C 1
ATOM 1380 O O . ILE A 1 196 ? 50.291 -2.245 151.829 1.00 35.78 196 ILE A O 1
ATOM 1385 N N . VAL A 1 197 ? 48.202 -2.925 151.352 1.00 36.30 197 VAL A N 1
ATOM 1386 C CA . VAL A 1 197 ? 47.683 -1.573 151.212 1.00 35.90 197 VAL A CA 1
ATOM 1387 C C . VAL A 1 197 ? 46.281 -1.422 151.803 1.00 36.47 197 VAL A C 1
ATOM 1388 O O . VAL A 1 197 ? 45.369 -2.188 151.480 1.00 36.69 197 VAL A O 1
ATOM 1392 N N . GLY A 1 198 ? 46.132 -0.414 152.658 1.00 36.51 198 GLY A N 1
ATOM 1393 C CA . GLY A 1 198 ? 44.866 -0.091 153.272 1.00 37.78 198 GLY A CA 1
ATOM 1394 C C . GLY A 1 198 ? 44.790 1.392 153.559 1.00 38.84 198 GLY A C 1
ATOM 1395 O O . GLY A 1 198 ? 45.764 2.118 153.345 1.00 38.51 198 GLY A O 1
ATOM 1396 N N . MET A 1 199 ? 43.637 1.834 154.068 1.00 40.24 199 MET A N 1
ATOM 1397 C CA . MET A 1 199 ? 43.363 3.254 154.288 1.00 41.58 199 MET A CA 1
ATOM 1398 C C . MET A 1 199 ? 43.308 3.716 155.754 1.00 42.05 199 MET A C 1
ATOM 1399 O O . MET A 1 199 ? 43.058 4.893 156.034 1.00 42.24 199 MET A O 1
ATOM 1404 N N . THR A 1 200 ? 43.550 2.815 156.695 1.00 42.50 200 THR A N 1
ATOM 1405 C CA . THR A 1 200 ? 43.273 3.148 158.093 1.00 43.24 200 THR A CA 1
ATOM 1406 C C . THR A 1 200 ? 44.452 2.942 159.037 1.00 43.20 200 THR A C 1
ATOM 1407 O O . THR A 1 200 ? 44.303 3.060 160.259 1.00 43.66 200 THR A O 1
ATOM 1411 N N . GLY A 1 201 ? 45.627 2.663 158.472 1.00 43.01 201 GLY A N 1
ATOM 1412 C CA . GLY A 1 201 ? 46.812 2.377 159.276 1.00 42.38 201 GLY A CA 1
ATOM 1413 C C . GLY A 1 201 ? 47.431 3.633 159.832 1.00 42.25 201 GLY A C 1
ATOM 1414 O O . GLY A 1 201 ? 47.989 3.628 160.937 1.00 42.78 201 GLY A O 1
ATOM 1415 N N . MET A 1 202 ? 47.346 4.706 159.055 1.00 41.90 202 MET A N 1
ATOM 1416 C CA . MET A 1 202 ? 47.918 5.988 159.445 1.00 41.90 202 MET A CA 1
ATOM 1417 C C . MET A 1 202 ? 46.857 7.077 159.362 1.00 41.66 202 MET A C 1
ATOM 1418 O O . MET A 1 202 ? 46.094 7.111 158.394 1.00 42.22 202 MET A O 1
ATOM 1423 N N . PRO A 1 203 ? 46.849 8.024 160.313 1.00 40.98 203 PRO A N 1
ATOM 1424 C CA . PRO A 1 203 ? 47.878 8.346 161.288 1.00 41.03 203 PRO A CA 1
ATOM 1425 C C . PRO A 1 203 ? 47.836 7.563 162.620 1.00 41.55 203 PRO A C 1
ATOM 1426 O O . PRO A 1 203 ? 48.604 7.885 163.581 1.00 41.65 203 PRO A O 1
ATOM 1430 N N . GLU A 1 204 ? 46.986 6.539 162.658 1.00 40.98 204 GLU A N 1
ATOM 1431 C CA . GLU A 1 204 ? 46.741 5.786 163.862 1.00 41.04 204 GLU A CA 1
ATOM 1432 C C . GLU A 1 204 ? 48.040 5.384 164.520 1.00 40.93 204 GLU A C 1
ATOM 1433 O O . GLU A 1 204 ? 48.261 5.726 165.689 1.00 41.26 204 GLU A O 1
ATOM 1439 N N . ALA A 1 205 ? 48.912 4.680 163.786 1.00 40.47 205 ALA A N 1
ATOM 1440 C CA . ALA A 1 205 ? 50.173 4.179 164.387 1.00 40.12 205 ALA A CA 1
ATOM 1441 C C . ALA A 1 205 ? 51.061 5.281 165.013 1.00 40.28 205 ALA A C 1
ATOM 1442 O O . ALA A 1 205 ? 51.651 5.077 166.082 1.00 39.91 205 ALA A O 1
ATOM 1444 N N . ALA A 1 206 ? 51.119 6.447 164.364 1.00 40.66 206 ALA A N 1
ATOM 1445 C CA . ALA A 1 206 ? 51.898 7.582 164.875 1.00 41.87 206 ALA A CA 1
ATOM 1446 C C . ALA A 1 206 ? 51.302 8.219 166.141 1.00 42.98 206 ALA A C 1
ATOM 1447 O O . ALA A 1 206 ? 52.040 8.537 167.093 1.00 43.65 206 ALA A O 1
ATOM 1449 N N . LEU A 1 207 ? 49.978 8.408 166.154 1.00 42.94 207 LEU A N 1
ATOM 1450 C CA . LEU A 1 207 ? 49.309 8.989 167.316 1.00 42.96 207 LEU A CA 1
ATOM 1451 C C . LEU A 1 207 ? 49.474 8.070 168.510 1.00 43.46 207 LEU A C 1
ATOM 1452 O O . LEU A 1 207 ? 49.641 8.527 169.647 1.00 43.89 207 LEU A O 1
ATOM 1457 N N . ALA A 1 208 ? 49.467 6.767 168.248 1.00 43.39 208 ALA A N 1
ATOM 1458 C CA . ALA A 1 208 ? 49.805 5.821 169.293 1.00 43.71 208 ALA A CA 1
ATOM 1459 C C . ALA A 1 208 ? 51.229 6.095 169.767 1.00 43.94 208 ALA A C 1
ATOM 1460 O O . ALA A 1 208 ? 51.475 6.192 170.962 1.00 45.06 208 ALA A O 1
ATOM 1462 N N . ARG A 1 209 ? 52.158 6.282 168.846 1.00 43.69 209 ARG A N 1
ATOM 1463 C CA . ARG A 1 209 ? 53.529 6.562 169.275 1.00 44.16 209 ARG A CA 1
ATOM 1464 C C . ARG A 1 209 ? 53.673 7.818 170.128 1.00 44.66 209 ARG A C 1
ATOM 1465 O O . ARG A 1 209 ? 54.256 7.750 171.203 1.00 44.65 209 ARG A O 1
ATOM 1473 N N . GLU A 1 210 ? 53.144 8.946 169.639 1.00 44.91 210 GLU A N 1
ATOM 1474 C CA . GLU A 1 210 ? 53.139 10.222 170.374 1.00 45.76 210 GLU A CA 1
ATOM 1475 C C . GLU A 1 210 ? 52.619 10.098 171.811 1.00 45.63 210 GLU A C 1
ATOM 1476 O O . GLU A 1 210 ? 52.874 10.958 172.647 1.00 46.58 210 GLU A O 1
ATOM 1482 N N . LEU A 1 211 ? 51.896 9.028 172.100 1.00 45.08 211 LEU A N 1
ATOM 1483 C CA . LEU A 1 211 ? 51.357 8.838 173.426 1.00 45.50 211 LEU A CA 1
ATOM 1484 C C . LEU A 1 211 ? 52.072 7.727 174.197 1.00 46.51 211 LEU A C 1
ATOM 1485 O O . LEU A 1 211 ? 51.598 7.275 175.231 1.00 47.26 211 LEU A O 1
ATOM 1490 N N . ASP A 1 212 ? 53.246 7.325 173.720 1.00 47.43 212 ASP A N 1
ATOM 1491 C CA . ASP A 1 212 ? 53.970 6.155 174.251 1.00 48.19 212 ASP A CA 1
ATOM 1492 C C . ASP A 1 212 ? 53.108 4.909 174.405 1.00 47.08 212 ASP A C 1
ATOM 1493 O O . ASP A 1 212 ? 53.320 4.121 175.320 1.00 47.35 212 ASP A O 1
ATOM 1498 N N . LEU A 1 213 ? 52.137 4.749 173.515 1.00 45.68 213 LEU A N 1
ATOM 1499 C CA . LEU A 1 213 ? 51.239 3.600 173.533 1.00 45.00 213 LEU A CA 1
ATOM 1500 C C . LEU A 1 213 ? 51.762 2.521 172.589 1.00 43.84 213 LEU A C 1
ATOM 1501 O O . LEU A 1 213 ? 51.838 2.749 171.378 1.00 44.16 213 LEU A O 1
ATOM 1506 N N . PRO A 1 214 ? 52.150 1.349 173.123 1.00 42.94 214 PRO A N 1
ATOM 1507 C CA . PRO A 1 214 ? 52.641 0.337 172.195 1.00 41.65 214 PRO A CA 1
ATOM 1508 C C . PRO A 1 214 ? 51.504 -0.124 171.299 1.00 40.63 214 PRO A C 1
ATOM 1509 O O . PRO A 1 214 ? 50.401 -0.369 171.780 1.00 40.49 214 PRO A O 1
ATOM 1513 N N . TYR A 1 215 ? 51.779 -0.230 170.004 1.00 39.86 215 TYR A N 1
ATOM 1514 C CA . TYR A 1 215 ? 50.752 -0.477 168.992 1.00 38.86 215 TYR A CA 1
ATOM 1515 C C . TYR A 1 215 ? 51.332 -1.421 167.950 1.00 39.04 215 TYR A C 1
ATOM 1516 O O . TYR A 1 215 ? 52.489 -1.275 167.541 1.00 39.86 215 TYR A O 1
ATOM 1525 N N . ALA A 1 216 ? 50.546 -2.417 167.559 1.00 38.48 216 ALA A N 1
ATOM 1526 C CA . ALA A 1 216 ? 50.924 -3.347 166.506 1.00 37.65 216 ALA A CA 1
ATOM 1527 C C . ALA A 1 216 ? 49.691 -3.676 165.692 1.00 37.56 216 ALA A C 1
ATOM 1528 O O . ALA A 1 216 ? 48.583 -3.750 166.226 1.00 36.56 216 ALA A O 1
ATOM 1530 N N . CYS A 1 217 ? 49.903 -3.861 164.389 1.00 38.09 217 CYS A N 1
ATOM 1531 C CA . CYS A 1 217 ? 48.827 -4.077 163.442 1.00 38.69 217 CYS A CA 1
ATOM 1532 C C . CYS A 1 217 ? 48.699 -5.551 163.048 1.00 38.60 217 CYS A C 1
ATOM 1533 O O . CYS A 1 217 ? 49.695 -6.218 162.747 1.00 39.18 217 CYS A O 1
ATOM 1536 N N . LEU A 1 218 ? 47.481 -6.070 163.050 1.00 38.78 218 LEU A N 1
ATOM 1537 C CA . LEU A 1 218 ? 47.231 -7.377 162.411 1.00 39.34 218 LEU A CA 1
ATOM 1538 C C . LEU A 1 218 ? 46.394 -7.179 161.145 1.00 39.29 218 LEU A C 1
ATOM 1539 O O . LEU A 1 218 ? 45.313 -6.620 161.231 1.00 39.86 218 LEU A O 1
ATOM 1544 N N . ALA A 1 219 ? 46.880 -7.650 159.996 1.00 39.12 219 ALA A N 1
ATOM 1545 C CA . ALA A 1 219 ? 46.239 -7.355 158.697 1.00 39.00 219 ALA A CA 1
ATOM 1546 C C . ALA A 1 219 ? 45.633 -8.534 157.945 1.00 39.11 219 ALA A C 1
ATOM 1547 O O . ALA A 1 219 ? 46.333 -9.497 157.605 1.00 39.75 219 ALA A O 1
ATOM 1549 N N . LEU A 1 220 ? 44.340 -8.442 157.662 1.00 38.18 220 LEU A N 1
ATOM 1550 C CA . LEU A 1 220 ? 43.680 -9.410 156.800 1.00 37.85 220 LEU A CA 1
ATOM 1551 C C . LEU A 1 220 ? 43.571 -8.916 155.339 1.00 38.05 220 LEU A C 1
ATOM 1552 O O . LEU A 1 220 ? 43.011 -7.842 155.055 1.00 37.73 220 LEU A O 1
ATOM 1557 N N . VAL A 1 221 ? 44.109 -9.710 154.417 1.00 37.93 221 VAL A N 1
ATOM 1558 C CA . VAL A 1 221 ? 44.111 -9.372 153.010 1.00 37.64 221 VAL A CA 1
ATOM 1559 C C . VAL A 1 221 ? 42.743 -9.748 152.511 1.00 39.15 221 VAL A C 1
ATOM 1560 O O . VAL A 1 221 ? 42.391 -10.922 152.520 1.00 40.66 221 VAL A O 1
ATOM 1564 N N . VAL A 1 222 ? 41.958 -8.767 152.092 1.00 39.31 222 VAL A N 1
ATOM 1565 C CA . VAL A 1 222 ? 40.598 -9.042 151.677 1.00 40.04 222 VAL A CA 1
ATOM 1566 C C . VAL A 1 222 ? 40.437 -9.097 150.170 1.00 41.69 222 VAL A C 1
ATOM 1567 O O . VAL A 1 222 ? 39.396 -9.544 149.679 1.00 43.66 222 VAL A O 1
ATOM 1571 N N . ASN A 1 223 ? 41.453 -8.657 149.427 1.00 41.77 223 ASN A N 1
ATOM 1572 C CA . ASN A 1 223 ? 41.421 -8.697 147.963 1.00 42.69 223 ASN A CA 1
ATOM 1573 C C . ASN A 1 223 ? 42.826 -8.621 147.391 1.00 42.99 223 ASN A C 1
ATOM 1574 O O . ASN A 1 223 ? 43.739 -8.156 148.077 1.00 42.50 223 ASN A O 1
ATOM 1579 N N . PRO A 1 224 ? 43.024 -9.077 146.136 1.00 44.17 224 PRO A N 1
ATOM 1580 C CA . PRO A 1 224 ? 44.287 -8.686 145.486 1.00 43.99 224 PRO A CA 1
ATOM 1581 C C . PRO A 1 224 ? 44.203 -7.217 145.168 1.00 44.21 224 PRO A C 1
ATOM 1582 O O . PRO A 1 224 ? 43.121 -6.718 144.836 1.00 44.69 224 PRO A O 1
ATOM 1586 N N . ALA A 1 225 ? 45.323 -6.515 145.290 1.00 44.69 225 ALA A N 1
ATOM 1587 C CA . ALA A 1 225 ? 45.347 -5.097 144.964 1.00 45.04 225 ALA A CA 1
ATOM 1588 C C . ALA A 1 225 ? 45.149 -4.958 143.460 1.00 46.51 225 ALA A C 1
ATOM 1589 O O . ALA A 1 225 ? 45.353 -5.918 142.720 1.00 46.83 225 ALA A O 1
ATOM 1591 N N . ALA A 1 226 ? 44.726 -3.775 143.020 1.00 47.79 226 ALA A N 1
ATOM 1592 C CA . ALA A 1 226 ? 44.376 -3.536 141.615 1.00 49.94 226 ALA A CA 1
ATOM 1593 C C . ALA A 1 226 ? 45.433 -4.082 140.666 1.00 51.66 226 ALA A C 1
ATOM 1594 O O . ALA A 1 226 ? 46.640 -3.902 140.899 1.00 51.47 226 ALA A O 1
ATOM 1596 N N . GLY A 1 227 ? 44.989 -4.761 139.608 1.00 53.94 227 GLY A N 1
ATOM 1597 C CA . GLY A 1 227 ? 45.917 -5.316 138.623 1.00 56.54 227 GLY A CA 1
ATOM 1598 C C . GLY A 1 227 ? 46.508 -6.695 138.907 1.00 58.29 227 GLY A C 1
ATOM 1599 O O . GLY A 1 227 ? 47.107 -7.296 138.010 1.00 59.11 227 GLY A O 1
ATOM 1600 N N . LYS A 1 228 ? 46.352 -7.203 140.134 1.00 59.14 228 LYS A N 1
ATOM 1601 C CA . LYS A 1 228 ? 46.880 -8.526 140.505 1.00 61.27 228 LYS A CA 1
ATOM 1602 C C . LYS A 1 228 ? 45.989 -9.708 140.047 1.00 63.83 228 LYS A C 1
ATOM 1603 O O . LYS A 1 228 ? 46.472 -10.645 139.395 1.00 64.48 228 LYS A O 1
ATOM 1609 N N . SER A 1 229 ? 44.697 -9.651 140.377 1.00 65.76 229 SER A N 1
ATOM 1610 C CA . SER A 1 229 ? 43.719 -10.603 139.831 1.00 68.98 229 SER A CA 1
ATOM 1611 C C . SER A 1 229 ? 43.391 -10.210 138.395 1.00 70.98 229 SER A C 1
ATOM 1612 O O . SER A 1 229 ? 43.782 -9.128 137.939 1.00 70.96 229 SER A O 1
ATOM 1615 N N . ALA A 1 230 ? 42.679 -11.079 137.679 1.00 73.50 230 ALA A N 1
ATOM 1616 C CA . ALA A 1 230 ? 42.318 -10.782 136.279 1.00 75.98 230 ALA A CA 1
ATOM 1617 C C . ALA A 1 230 ? 41.203 -9.716 136.135 1.00 76.79 230 ALA A C 1
ATOM 1618 O O . ALA A 1 230 ? 41.378 -8.728 135.386 1.00 77.19 230 ALA A O 1
ATOM 1620 N N . GLY A 1 231 ? 40.082 -9.910 136.850 1.00 77.21 231 GLY A N 1
ATOM 1621 C CA . GLY A 1 231 ? 38.916 -9.008 136.770 1.00 77.52 231 GLY A CA 1
ATOM 1622 C C . GLY A 1 231 ? 39.129 -7.663 137.457 1.00 76.44 231 GLY A C 1
ATOM 1623 O O . GLY A 1 231 ? 40.199 -7.040 137.345 1.00 75.86 231 GLY A O 1
ATOM 1624 N N . ILE A 1 232 ? 38.094 -7.200 138.153 1.00 75.90 232 ILE A N 1
ATOM 1625 C CA . ILE A 1 232 ? 38.189 -5.988 138.960 1.00 74.14 232 ILE A CA 1
ATOM 1626 C C . ILE A 1 232 ? 37.767 -6.298 140.382 1.00 73.04 232 ILE A C 1
ATOM 1627 O O . ILE A 1 232 ? 37.142 -7.336 140.643 1.00 73.64 232 ILE A O 1
ATOM 1632 N N . ILE A 1 233 ? 38.108 -5.397 141.298 1.00 71.30 233 ILE A N 1
ATOM 1633 C CA . ILE A 1 233 ? 37.768 -5.582 142.700 1.00 69.82 233 ILE A CA 1
ATOM 1634 C C . ILE A 1 233 ? 36.313 -5.177 142.969 1.00 70.24 233 ILE A C 1
ATOM 1635 O O . ILE A 1 233 ? 35.888 -4.065 142.647 1.00 70.42 233 ILE A O 1
ATOM 1640 N N . THR A 1 234 ? 35.551 -6.104 143.538 1.00 70.28 234 THR A N 1
ATOM 1641 C CA . THR A 1 234 ? 34.158 -5.854 143.897 1.00 70.84 234 THR A CA 1
ATOM 1642 C C . THR A 1 234 ? 33.972 -5.890 145.413 1.00 69.80 234 THR A C 1
ATOM 1643 O O . THR A 1 234 ? 34.636 -6.649 146.110 1.00 68.84 234 THR A O 1
ATOM 1647 N N . MET A 1 235 ? 33.057 -5.071 145.912 1.00 69.81 235 MET A N 1
ATOM 1648 C CA . MET A 1 235 ? 32.797 -4.990 147.343 1.00 69.32 235 MET A CA 1
ATOM 1649 C C . MET A 1 235 ? 32.306 -6.311 147.954 1.00 69.36 235 MET A C 1
ATOM 1650 O O . MET A 1 235 ? 32.567 -6.590 149.121 1.00 68.20 235 MET A O 1
ATOM 1655 N N . ALA A 1 236 ? 31.611 -7.124 147.156 1.00 70.42 236 ALA A N 1
ATOM 1656 C CA . ALA A 1 236 ? 31.145 -8.429 147.608 1.00 70.64 236 ALA A CA 1
ATOM 1657 C C . ALA A 1 236 ? 32.273 -9.465 147.715 1.00 69.92 236 ALA A C 1
ATOM 1658 O O . ALA A 1 236 ? 32.207 -10.350 148.557 1.00 69.67 236 ALA A O 1
ATOM 1660 N N . GLU A 1 237 ? 33.289 -9.370 146.853 1.00 69.72 237 GLU A N 1
ATOM 1661 C CA . GLU A 1 237 ? 34.486 -10.214 146.969 1.00 69.31 237 GLU A CA 1
ATOM 1662 C C . GLU A 1 237 ? 35.096 -9.928 148.335 1.00 67.49 237 GLU A C 1
ATOM 1663 O O . GLU A 1 237 ? 35.544 -10.832 149.034 1.00 67.29 237 GLU A O 1
ATOM 1669 N N . ILE A 1 238 ? 35.076 -8.652 148.705 1.00 66.30 238 ILE A N 1
ATOM 1670 C CA . ILE A 1 238 ? 35.708 -8.151 149.913 1.00 64.49 238 ILE A CA 1
ATOM 1671 C C . ILE A 1 238 ? 34.873 -8.504 151.137 1.00 64.27 238 ILE A C 1
ATOM 1672 O O . ILE A 1 238 ? 35.410 -9.013 152.113 1.00 63.52 238 ILE A O 1
ATOM 1677 N N . GLU A 1 239 ? 33.564 -8.241 151.061 1.00 65.07 239 GLU A N 1
ATOM 1678 C CA . GLU A 1 239 ? 32.581 -8.576 152.114 1.00 65.18 239 GLU A CA 1
ATOM 1679 C C . GLU A 1 239 ? 32.651 -10.065 152.498 1.00 64.45 239 GLU A C 1
ATOM 1680 O O . GLU A 1 239 ? 32.671 -10.414 153.684 1.00 64.01 239 GLU A O 1
ATOM 1686 N N . GLN A 1 240 ? 32.728 -10.920 151.485 1.00 64.43 240 GLN A N 1
ATOM 1687 C CA . GLN A 1 240 ? 32.846 -12.363 151.649 1.00 64.38 240 GLN A CA 1
ATOM 1688 C C . GLN A 1 240 ? 34.136 -12.710 152.389 1.00 63.14 240 GLN A C 1
ATOM 1689 O O . GLN A 1 240 ? 34.113 -13.468 153.356 1.00 62.97 240 GLN A O 1
ATOM 1695 N N . ALA A 1 241 ? 35.247 -12.129 151.940 1.00 62.45 241 ALA A N 1
ATOM 1696 C CA . ALA A 1 241 ? 36.578 -12.366 152.517 1.00 61.68 241 ALA A CA 1
ATOM 1697 C C . ALA A 1 241 ? 36.668 -12.018 154.006 1.00 61.26 241 ALA A C 1
ATOM 1698 O O . ALA A 1 241 ? 37.314 -12.746 154.773 1.00 60.69 241 ALA A O 1
ATOM 1700 N N . LEU A 1 242 ? 36.040 -10.897 154.382 1.00 61.46 242 LEU A N 1
ATOM 1701 C CA . LEU A 1 242 ? 35.898 -10.460 155.765 1.00 61.71 242 LEU A CA 1
ATOM 1702 C C . LEU A 1 242 ? 35.197 -11.531 156.576 1.00 63.04 242 LEU A C 1
ATOM 1703 O O . LEU A 1 242 ? 35.759 -12.077 157.522 1.00 62.51 242 LEU A O 1
ATOM 1708 N N . HIS A 1 243 ? 33.957 -11.819 156.186 1.00 64.97 243 HIS A N 1
ATOM 1709 C CA . HIS A 1 243 ? 33.186 -12.856 156.796 1.00 66.35 243 HIS A CA 1
ATOM 1710 C C . HIS A 1 243 ? 34.028 -14.122 156.950 1.00 66.37 243 HIS A C 1
ATOM 1711 O O . HIS A 1 243 ? 34.116 -14.675 158.038 1.00 66.96 243 HIS A O 1
ATOM 1718 N N . ASP A 1 244 ? 34.681 -14.560 155.885 1.00 66.53 244 ASP A N 1
ATOM 1719 C CA . ASP A 1 244 ? 35.555 -15.737 155.964 1.00 66.78 244 ASP A CA 1
ATOM 1720 C C . ASP A 1 244 ? 36.707 -15.634 156.986 1.00 65.61 244 ASP A C 1
ATOM 1721 O O . ASP A 1 244 ? 36.992 -16.596 157.688 1.00 66.01 244 ASP A O 1
ATOM 1726 N N . GLY A 1 245 ? 37.366 -14.479 157.061 1.00 64.35 245 GLY A N 1
ATOM 1727 C CA . GLY A 1 245 ? 38.622 -14.351 157.802 1.00 62.94 245 GLY A CA 1
ATOM 1728 C C . GLY A 1 245 ? 38.533 -13.798 159.213 1.00 62.30 245 GLY A C 1
ATOM 1729 O O . GLY A 1 245 ? 39.420 -14.028 160.033 1.00 61.87 245 GLY A O 1
ATOM 1730 N N . ILE A 1 246 ? 37.456 -13.074 159.497 1.00 62.32 246 ILE A N 1
ATOM 1731 C CA . ILE A 1 246 ? 37.218 -12.465 160.805 1.00 61.29 246 ILE A CA 1
ATOM 1732 C C . ILE A 1 246 ? 37.322 -13.458 161.984 1.00 61.13 246 ILE A C 1
ATOM 1733 O O . ILE A 1 246 ? 37.882 -13.117 163.038 1.00 60.60 246 ILE A O 1
ATOM 1738 N N . GLY A 1 247 ? 36.803 -14.682 161.790 1.00 61.34 247 GLY A N 1
ATOM 1739 C CA . GLY A 1 247 ? 36.915 -15.762 162.780 1.00 60.43 247 GLY A CA 1
ATOM 1740 C C . GLY A 1 247 ? 38.362 -16.149 163.044 1.00 59.54 247 GLY A C 1
ATOM 1741 O O . GLY A 1 247 ? 38.727 -16.467 164.179 1.00 59.54 247 GLY A O 1
ATOM 1742 N N . LYS A 1 248 ? 39.184 -16.103 161.990 1.00 58.55 248 LYS A N 1
ATOM 1743 C CA . LYS A 1 248 ? 40.592 -16.450 162.080 1.00 57.47 248 LYS A CA 1
ATOM 1744 C C . LYS A 1 248 ? 41.270 -15.385 162.916 1.00 55.79 248 LYS A C 1
ATOM 1745 O O . LYS A 1 248 ? 42.027 -15.685 163.839 1.00 55.67 248 LYS A O 1
ATOM 1751 N N . VAL A 1 249 ? 40.960 -14.133 162.611 1.00 54.07 249 VAL A N 1
ATOM 1752 C CA . VAL A 1 249 ? 41.447 -13.017 163.397 1.00 51.85 249 VAL A CA 1
ATOM 1753 C C . VAL A 1 249 ? 41.000 -13.205 164.842 1.00 51.58 249 VAL A C 1
ATOM 1754 O O . VAL A 1 249 ? 41.779 -13.007 165.764 1.00 51.44 249 VAL A O 1
ATOM 1758 N N . ARG A 1 250 ? 39.760 -13.618 165.058 1.00 51.45 250 ARG A N 1
ATOM 1759 C CA . ARG A 1 250 ? 39.293 -13.701 166.428 1.00 51.01 250 ARG A CA 1
ATOM 1760 C C . ARG A 1 250 ? 40.091 -14.697 167.242 1.00 51.00 250 ARG A C 1
ATOM 1761 O O . ARG A 1 250 ? 40.448 -14.410 168.389 1.00 50.50 250 ARG A O 1
ATOM 1769 N N . GLU A 1 251 ? 40.388 -15.847 166.633 1.00 51.50 251 GLU A N 1
ATOM 1770 C CA . GLU A 1 251 ? 41.236 -16.872 167.251 1.00 52.07 251 GLU A CA 1
ATOM 1771 C C . GLU A 1 251 ? 42.605 -16.311 167.633 1.00 51.09 251 GLU A C 1
ATOM 1772 O O . GLU A 1 251 ? 43.167 -16.676 168.663 1.00 51.97 251 GLU A O 1
ATOM 1778 N N . VAL A 1 252 ? 43.141 -15.416 166.817 1.00 49.94 252 VAL A N 1
ATOM 1779 C CA . VAL A 1 252 ? 44.435 -14.825 167.106 1.00 48.64 252 VAL A CA 1
ATOM 1780 C C . VAL A 1 252 ? 44.352 -13.861 168.267 1.00 48.24 252 VAL A C 1
ATOM 1781 O O . VAL A 1 252 ? 45.207 -13.885 169.138 1.00 49.02 252 VAL A O 1
ATOM 1785 N N . LEU A 1 253 ? 43.328 -13.026 168.299 1.00 47.90 253 LEU A N 1
ATOM 1786 C CA . LEU A 1 253 ? 43.134 -12.121 169.436 1.00 47.72 253 LEU A CA 1
ATOM 1787 C C . LEU A 1 253 ? 42.963 -12.896 170.732 1.00 48.19 253 LEU A C 1
ATOM 1788 O O . LEU A 1 253 ? 43.546 -12.544 171.769 1.00 48.29 253 LEU A O 1
ATOM 1793 N N . ALA A 1 254 ? 42.149 -13.946 170.673 1.00 48.54 254 ALA A N 1
ATOM 1794 C CA . ALA A 1 254 ? 41.978 -14.824 171.822 1.00 48.73 254 ALA A CA 1
ATOM 1795 C C . ALA A 1 254 ? 43.354 -15.200 172.399 1.00 48.83 254 ALA A C 1
ATOM 1796 O O . ALA A 1 254 ? 43.626 -14.923 173.568 1.00 49.16 254 ALA A O 1
ATOM 1798 N N . ARG A 1 255 ? 44.235 -15.788 171.585 1.00 48.41 255 ARG A N 1
ATOM 1799 C CA . ARG A 1 255 ? 45.517 -16.238 172.104 1.00 48.45 255 ARG A CA 1
ATOM 1800 C C . ARG A 1 255 ? 46.357 -15.079 172.593 1.00 48.15 255 ARG A C 1
ATOM 1801 O O . ARG A 1 255 ? 47.015 -15.180 173.628 1.00 48.71 255 ARG A O 1
ATOM 1809 N N . VAL A 1 256 ? 46.355 -13.977 171.850 1.00 47.47 256 VAL A N 1
ATOM 1810 C CA . VAL A 1 256 ? 47.078 -12.782 172.290 1.00 47.05 256 VAL A CA 1
ATOM 1811 C C . VAL A 1 256 ? 46.551 -12.214 173.622 1.00 47.07 256 VAL A C 1
ATOM 1812 O O . VAL A 1 256 ? 47.346 -11.770 174.457 1.00 47.95 256 VAL A O 1
ATOM 1816 N N . LEU A 1 257 ? 45.232 -12.240 173.815 1.00 46.04 257 LEU A N 1
ATOM 1817 C CA . LEU A 1 257 ? 44.618 -11.602 174.973 1.00 45.42 257 LEU A CA 1
ATOM 1818 C C . LEU A 1 257 ? 44.765 -12.368 176.287 1.00 45.97 257 LEU A C 1
ATOM 1819 O O . LEU A 1 257 ? 44.381 -11.875 177.345 1.00 46.53 257 LEU A O 1
ATOM 1824 N N . ALA A 1 258 ? 45.336 -13.562 176.225 1.00 45.82 258 ALA A N 1
ATOM 1825 C CA . ALA A 1 258 ? 45.395 -14.430 177.376 1.00 46.21 258 ALA A CA 1
ATOM 1826 C C . ALA A 1 258 ? 46.794 -14.406 178.023 1.00 46.82 258 ALA A C 1
ATOM 1827 O O . ALA A 1 258 ? 47.824 -14.175 177.348 1.00 46.24 258 ALA A O 1
ATOM 1829 N N . SER B 1 16 ? 23.280 9.326 121.944 1.00 61.52 16 SER B N 1
ATOM 1830 C CA . SER B 1 16 ? 24.011 9.198 123.254 1.00 61.04 16 SER B CA 1
ATOM 1831 C C . SER B 1 16 ? 24.817 10.456 123.622 1.00 60.00 16 SER B C 1
ATOM 1832 O O . SER B 1 16 ? 25.688 10.897 122.863 1.00 59.45 16 SER B O 1
ATOM 1835 N N . VAL B 1 17 ? 24.538 11.009 124.801 1.00 59.43 17 VAL B N 1
ATOM 1836 C CA . VAL B 1 17 ? 24.964 12.372 125.091 1.00 58.63 17 VAL B CA 1
ATOM 1837 C C . VAL B 1 17 ? 26.353 12.508 125.715 1.00 57.77 17 VAL B C 1
ATOM 1838 O O . VAL B 1 17 ? 26.609 12.061 126.841 1.00 57.42 17 VAL B O 1
ATOM 1842 N N . TYR B 1 18 ? 27.241 13.127 124.937 1.00 57.71 18 TYR B N 1
ATOM 1843 C CA . TYR B 1 18 ? 28.634 13.350 125.311 1.00 56.45 18 TYR B CA 1
ATOM 1844 C C . TYR B 1 18 ? 28.767 14.722 125.903 1.00 55.66 18 TYR B C 1
ATOM 1845 O O . TYR B 1 18 ? 28.066 15.657 125.528 1.00 56.41 18 TYR B O 1
ATOM 1854 N N . ALA B 1 19 ? 29.683 14.827 126.839 1.00 54.60 19 ALA B N 1
ATOM 1855 C CA . ALA B 1 19 ? 30.034 16.079 127.452 1.00 54.16 19 ALA B CA 1
ATOM 1856 C C . ALA B 1 19 ? 31.520 16.309 127.211 1.00 53.65 19 ALA B C 1
ATOM 1857 O O . ALA B 1 19 ? 32.311 15.343 127.134 1.00 53.46 19 ALA B O 1
ATOM 1859 N N . ILE B 1 20 ? 31.916 17.571 127.069 1.00 53.51 20 ILE B N 1
ATOM 1860 C CA . ILE B 1 20 ? 33.334 17.855 126.935 1.00 52.97 20 ILE B CA 1
ATOM 1861 C C . ILE B 1 20 ? 33.783 18.840 127.965 1.00 53.18 20 ILE B C 1
ATOM 1862 O O . ILE B 1 20 ? 33.187 19.897 128.112 1.00 53.79 20 ILE B O 1
ATOM 1867 N N . ILE B 1 21 ? 34.830 18.457 128.689 1.00 53.35 21 ILE B N 1
ATOM 1868 C CA . ILE B 1 21 ? 35.490 19.302 129.684 1.00 54.01 21 ILE B CA 1
ATOM 1869 C C . ILE B 1 21 ? 36.819 19.793 129.125 1.00 54.53 21 ILE B C 1
ATOM 1870 O O . ILE B 1 21 ? 37.641 18.995 128.674 1.00 53.87 21 ILE B O 1
ATOM 1875 N N . GLY B 1 22 ? 37.038 21.100 129.165 1.00 56.07 22 GLY B N 1
ATOM 1876 C CA . GLY B 1 22 ? 38.319 21.649 128.757 1.00 57.88 22 GLY B CA 1
ATOM 1877 C C . GLY B 1 22 ? 38.224 23.134 128.537 1.00 60.22 22 GLY B C 1
ATOM 1878 O O . GLY B 1 22 ? 37.318 23.786 129.062 1.00 61.09 22 GLY B O 1
ATOM 1879 N N . GLY B 1 23 ? 39.153 23.678 127.759 1.00 61.60 23 GLY B N 1
ATOM 1880 C CA . GLY B 1 23 ? 39.169 25.113 127.510 1.00 64.21 23 GLY B CA 1
ATOM 1881 C C . GLY B 1 23 ? 37.980 25.570 126.688 1.00 66.25 23 GLY B C 1
ATOM 1882 O O . GLY B 1 23 ? 37.256 24.756 126.121 1.00 66.41 23 GLY B O 1
ATOM 1883 N N . THR B 1 24 ? 37.754 26.879 126.638 1.00 68.33 24 THR B N 1
ATOM 1884 C CA . THR B 1 24 ? 36.845 27.435 125.634 1.00 70.28 24 THR B CA 1
ATOM 1885 C C . THR B 1 24 ? 37.618 27.452 124.310 1.00 70.94 24 THR B C 1
ATOM 1886 O O . THR B 1 24 ? 38.853 27.311 124.296 1.00 70.97 24 THR B O 1
ATOM 1890 N N . GLY B 1 25 ? 36.904 27.584 123.200 1.00 71.70 25 GLY B N 1
ATOM 1891 C CA . GLY B 1 25 ? 37.532 27.390 121.903 1.00 72.40 25 GLY B CA 1
ATOM 1892 C C . GLY B 1 25 ? 37.401 25.944 121.471 1.00 71.70 25 GLY B C 1
ATOM 1893 O O . GLY B 1 25 ? 37.408 25.643 120.266 1.00 72.10 25 GLY B O 1
ATOM 1894 N N . LEU B 1 26 ? 37.286 25.049 122.456 1.00 70.34 26 LEU B N 1
ATOM 1895 C CA . LEU B 1 26 ? 36.833 23.684 122.193 1.00 69.79 26 LEU B CA 1
ATOM 1896 C C . LEU B 1 26 ? 35.401 23.736 121.657 1.00 70.89 26 LEU B C 1
ATOM 1897 O O . LEU B 1 26 ? 34.884 22.736 121.178 1.00 70.63 26 LEU B O 1
ATOM 1902 N N . THR B 1 27 ? 34.777 24.909 121.740 1.00 72.08 27 THR B N 1
ATOM 1903 C CA . THR B 1 27 ? 33.435 25.102 121.228 1.00 73.84 27 THR B CA 1
ATOM 1904 C C . THR B 1 27 ? 33.461 25.810 119.883 1.00 75.95 27 THR B C 1
ATOM 1905 O O . THR B 1 27 ? 32.474 25.773 119.153 1.00 77.12 27 THR B O 1
ATOM 1909 N N . GLN B 1 28 ? 34.582 26.465 119.569 1.00 76.94 28 GLN B N 1
ATOM 1910 C CA . GLN B 1 28 ? 34.813 27.053 118.243 1.00 78.77 28 GLN B CA 1
ATOM 1911 C C . GLN B 1 28 ? 34.865 25.930 117.190 1.00 78.85 28 GLN B C 1
ATOM 1912 O O . GLN B 1 28 ? 35.594 26.005 116.200 1.00 79.63 28 GLN B O 1
ATOM 1918 N N . LEU B 1 29 ? 34.063 24.895 117.438 1.00 78.34 29 LEU B N 1
ATOM 1919 C CA . LEU B 1 29 ? 33.978 23.686 116.632 1.00 78.52 29 LEU B CA 1
ATOM 1920 C C . LEU B 1 29 ? 32.973 23.862 115.488 1.00 80.36 29 LEU B C 1
ATOM 1921 O O . LEU B 1 29 ? 31.793 24.184 115.698 1.00 80.48 29 LEU B O 1
ATOM 1926 N N . GLU B 1 30 ? 33.465 23.647 114.273 1.00 81.73 30 GLU B N 1
ATOM 1927 C CA . GLU B 1 30 ? 32.712 23.929 113.059 1.00 83.59 30 GLU B CA 1
ATOM 1928 C C . GLU B 1 30 ? 31.560 22.944 112.891 1.00 83.76 30 GLU B C 1
ATOM 1929 O O . GLU B 1 30 ? 31.747 21.730 113.021 1.00 82.71 30 GLU B O 1
ATOM 1935 N N . GLY B 1 31 ? 30.366 23.482 112.639 1.00 85.06 31 GLY B N 1
ATOM 1936 C CA . GLY B 1 31 ? 29.163 22.667 112.489 1.00 85.48 31 GLY B CA 1
ATOM 1937 C C . GLY B 1 31 ? 28.414 22.428 113.783 1.00 84.71 31 GLY B C 1
ATOM 1938 O O . GLY B 1 31 ? 27.339 21.830 113.779 1.00 85.03 31 GLY B O 1
ATOM 1939 N N . LEU B 1 32 ? 28.990 22.889 114.890 1.00 83.91 32 LEU B N 1
ATOM 1940 C CA . LEU B 1 32 ? 28.351 22.816 116.195 1.00 83.31 32 LEU B CA 1
ATOM 1941 C C . LEU B 1 32 ? 27.463 24.035 116.428 1.00 84.83 32 LEU B C 1
ATOM 1942 O O . LEU B 1 32 ? 27.955 25.155 116.596 1.00 85.09 32 LEU B O 1
ATOM 1947 N N . THR B 1 33 ? 26.153 23.818 116.414 1.00 86.14 33 THR B N 1
ATOM 1948 C CA . THR B 1 33 ? 25.219 24.852 116.844 1.00 87.82 33 THR B CA 1
ATOM 1949 C C . THR B 1 33 ? 25.068 24.767 118.367 1.00 87.19 33 THR B C 1
ATOM 1950 O O . THR B 1 33 ? 24.401 23.872 118.900 1.00 86.83 33 THR B O 1
ATOM 1954 N N . LEU B 1 34 ? 25.747 25.687 119.052 1.00 87.31 34 LEU B N 1
ATOM 1955 C CA . LEU B 1 34 ? 25.771 25.734 120.516 1.00 86.77 34 LEU B CA 1
ATOM 1956 C C . LEU B 1 34 ? 24.788 26.778 121.032 1.00 88.11 34 LEU B C 1
ATOM 1957 O O . LEU B 1 34 ? 24.951 27.970 120.770 1.00 89.00 34 LEU B O 1
ATOM 1962 N N . SER B 1 35 ? 23.784 26.332 121.781 1.00 88.42 35 SER B N 1
ATOM 1963 C CA . SER B 1 35 ? 22.619 27.180 122.035 1.00 90.24 35 SER B CA 1
ATOM 1964 C C . SER B 1 35 ? 22.498 27.766 123.454 1.00 89.81 35 SER B C 1
ATOM 1965 O O . SER B 1 35 ? 22.146 28.944 123.613 1.00 90.85 35 SER B O 1
ATOM 1968 N N . GLU B 1 36 ? 22.795 26.959 124.470 1.00 88.16 36 GLU B N 1
ATOM 1969 C CA . GLU B 1 36 ? 22.485 27.353 125.843 1.00 87.82 36 GLU B CA 1
ATOM 1970 C C . GLU B 1 36 ? 23.683 27.831 126.631 1.00 86.68 36 GLU B C 1
ATOM 1971 O O . GLU B 1 36 ? 24.827 27.497 126.318 1.00 85.67 36 GLU B O 1
ATOM 1977 N N . SER B 1 37 ? 23.387 28.643 127.644 1.00 87.05 37 SER B N 1
ATOM 1978 C CA . SER B 1 37 ? 24.301 28.946 128.734 1.00 85.86 37 SER B CA 1
ATOM 1979 C C . SER B 1 37 ? 23.491 28.748 130.019 1.00 85.95 37 SER B C 1
ATOM 1980 O O . SER B 1 37 ? 22.772 29.650 130.461 1.00 87.38 37 SER B O 1
ATOM 1983 N N . LEU B 1 38 ? 23.582 27.545 130.586 1.00 84.62 38 LEU B N 1
ATOM 1984 C CA . LEU B 1 38 ? 22.879 27.189 131.827 1.00 84.57 38 LEU B CA 1
ATOM 1985 C C . LEU B 1 38 ? 23.762 27.305 133.096 1.00 83.31 38 LEU B C 1
ATOM 1986 O O . LEU B 1 38 ? 24.645 26.468 133.324 1.00 81.76 38 LEU B O 1
ATOM 1991 N N . PRO B 1 39 ? 23.536 28.339 133.930 1.00 83.90 39 PRO B N 1
ATOM 1992 C CA . PRO B 1 39 ? 24.261 28.295 135.208 1.00 82.92 39 PRO B CA 1
ATOM 1993 C C . PRO B 1 39 ? 23.492 27.437 136.220 1.00 82.40 39 PRO B C 1
ATOM 1994 O O . PRO B 1 39 ? 22.441 27.853 136.710 1.00 83.87 39 PRO B O 1
ATOM 1998 N N . ILE B 1 40 ? 24.006 26.239 136.494 1.00 80.22 40 ILE B N 1
ATOM 1999 C CA . ILE B 1 40 ? 23.359 25.287 137.398 1.00 79.45 40 ILE B CA 1
ATOM 2000 C C . ILE B 1 40 ? 23.997 25.395 138.775 1.00 78.51 40 ILE B C 1
ATOM 2001 O O . ILE B 1 40 ? 25.165 25.769 138.883 1.00 77.66 40 ILE B O 1
ATOM 2006 N N . GLU B 1 41 ? 23.224 25.082 139.819 1.00 78.30 41 GLU B N 1
ATOM 2007 C CA . GLU B 1 41 ? 23.734 25.018 141.198 1.00 77.11 41 GLU B CA 1
ATOM 2008 C C . GLU B 1 41 ? 23.695 23.562 141.676 1.00 75.09 41 GLU B C 1
ATOM 2009 O O . GLU B 1 41 ? 22.782 22.805 141.322 1.00 75.29 41 GLU B O 1
ATOM 2015 N N . THR B 1 42 ? 24.707 23.179 142.452 1.00 72.41 42 THR B N 1
ATOM 2016 C CA . THR B 1 42 ? 24.882 21.796 142.897 1.00 70.02 42 THR B CA 1
ATOM 2017 C C . THR B 1 42 ? 24.985 21.748 144.421 1.00 69.47 42 THR B C 1
ATOM 2018 O O . THR B 1 42 ? 25.284 22.774 145.050 1.00 69.79 42 THR B O 1
ATOM 2022 N N . PRO B 1 43 ? 24.734 20.560 145.022 1.00 68.28 43 PRO B N 1
ATOM 2023 C CA . PRO B 1 43 ? 24.918 20.294 146.450 1.00 67.47 43 PRO B CA 1
ATOM 2024 C C . PRO B 1 43 ? 26.355 20.476 146.916 1.00 65.39 43 PRO B C 1
ATOM 2025 O O . PRO B 1 43 ? 26.639 20.304 148.098 1.00 65.88 43 PRO B O 1
ATOM 2029 N N . TYR B 1 44 ? 27.248 20.811 145.991 1.00 62.84 44 TYR B N 1
ATOM 2030 C CA . TYR B 1 44 ? 28.669 20.877 146.268 1.00 60.48 44 TYR B CA 1
ATOM 2031 C C . TYR B 1 44 ? 29.204 22.244 145.891 1.00 60.47 44 TYR B C 1
ATOM 2032 O O . TYR B 1 44 ? 30.415 22.455 145.838 1.00 59.25 44 TYR B O 1
ATOM 2041 N N . GLY B 1 45 ? 28.277 23.174 145.658 1.00 61.59 45 GLY B N 1
ATOM 2042 C CA . GLY B 1 45 ? 28.606 24.552 145.300 1.00 62.29 45 GLY B CA 1
ATOM 2043 C C . GLY B 1 45 ? 28.512 24.760 143.800 1.00 62.40 45 GLY B C 1
ATOM 2044 O O . GLY B 1 45 ? 27.901 23.942 143.096 1.00 62.12 45 GLY B O 1
ATOM 2045 N N . ALA B 1 46 ? 29.126 25.839 143.304 1.00 62.80 46 ALA B N 1
ATOM 2046 C CA . ALA B 1 46 ? 28.989 26.235 141.888 1.00 62.75 46 ALA B CA 1
ATOM 2047 C C . ALA B 1 46 ? 30.002 25.551 140.978 1.00 61.59 46 ALA B C 1
ATOM 2048 O O . ALA B 1 46 ? 31.136 25.280 141.395 1.00 60.88 46 ALA B O 1
ATOM 2050 N N . PRO B 1 47 ? 29.590 25.241 139.736 1.00 61.40 47 PRO B N 1
ATOM 2051 C CA . PRO B 1 47 ? 30.543 24.800 138.729 1.00 60.36 47 PRO B CA 1
ATOM 2052 C C . PRO B 1 47 ? 31.382 25.975 138.258 1.00 60.88 47 PRO B C 1
ATOM 2053 O O . PRO B 1 47 ? 31.007 27.123 138.488 1.00 62.04 47 PRO B O 1
ATOM 2057 N N . SER B 1 48 ? 32.506 25.686 137.609 1.00 60.77 48 SER B N 1
ATOM 2058 C CA . SER B 1 48 ? 33.497 26.703 137.228 1.00 61.67 48 SER B CA 1
ATOM 2059 C C . SER B 1 48 ? 32.929 27.747 136.277 1.00 63.27 48 SER B C 1
ATOM 2060 O O . SER B 1 48 ? 33.285 28.943 136.354 1.00 64.19 48 SER B O 1
ATOM 2063 N N . ALA B 1 49 ? 32.042 27.271 135.397 1.00 63.70 49 ALA B N 1
ATOM 2064 C CA . ALA B 1 49 ? 31.413 28.064 134.347 1.00 64.95 49 ALA B CA 1
ATOM 2065 C C . ALA B 1 49 ? 29.950 27.648 134.188 1.00 65.68 49 ALA B C 1
ATOM 2066 O O . ALA B 1 49 ? 29.496 26.718 134.848 1.00 64.85 49 ALA B O 1
ATOM 2068 N N . PRO B 1 50 ? 29.191 28.364 133.341 1.00 67.61 50 PRO B N 1
ATOM 2069 C CA . PRO B 1 50 ? 27.890 27.800 132.975 1.00 68.50 50 PRO B CA 1
ATOM 2070 C C . PRO B 1 50 ? 28.042 26.648 131.982 1.00 67.95 50 PRO B C 1
ATOM 2071 O O . PRO B 1 50 ? 28.948 26.659 131.152 1.00 67.69 50 PRO B O 1
ATOM 2075 N N . LEU B 1 51 ? 27.175 25.652 132.095 1.00 68.08 51 LEU B N 1
ATOM 2076 C CA . LEU B 1 51 ? 27.138 24.558 131.148 1.00 68.32 51 LEU B CA 1
ATOM 2077 C C . LEU B 1 51 ? 26.550 24.981 129.805 1.00 69.93 51 LEU B C 1
ATOM 2078 O O . LEU B 1 51 ? 25.397 25.447 129.733 1.00 71.28 51 LEU B O 1
ATOM 2083 N N . GLN B 1 52 ? 27.323 24.812 128.737 1.00 69.84 52 GLN B N 1
ATOM 2084 C CA . GLN B 1 52 ? 26.790 25.084 127.413 1.00 71.26 52 GLN B CA 1
ATOM 2085 C C . GLN B 1 52 ? 26.182 23.792 126.892 1.00 70.81 52 GLN B C 1
ATOM 2086 O O . GLN B 1 52 ? 26.825 22.750 126.948 1.00 70.21 52 GLN B O 1
ATOM 2092 N N . ARG B 1 53 ? 24.932 23.843 126.446 1.00 71.45 53 ARG B N 1
ATOM 2093 C CA . ARG B 1 53 ? 24.347 22.712 125.763 1.00 71.60 53 ARG B CA 1
ATOM 2094 C C . ARG B 1 53 ? 24.242 23.035 124.273 1.00 72.43 53 ARG B C 1
ATOM 2095 O O . ARG B 1 53 ? 24.011 24.186 123.885 1.00 73.51 53 ARG B O 1
ATOM 2103 N N . GLY B 1 54 ? 24.428 22.020 123.438 1.00 71.87 54 GLY B N 1
ATOM 2104 C CA . GLY B 1 54 ? 24.278 22.198 122.004 1.00 72.67 54 GLY B CA 1
ATOM 2105 C C . GLY B 1 54 ? 23.990 20.904 121.274 1.00 72.61 54 GLY B C 1
ATOM 2106 O O . GLY B 1 54 ? 23.812 19.840 121.885 1.00 72.13 54 GLY B O 1
ATOM 2107 N N . ARG B 1 55 ? 23.942 20.998 119.954 1.00 73.10 55 ARG B N 1
ATOM 2108 C CA . ARG B 1 55 ? 23.847 19.811 119.141 1.00 73.14 55 ARG B CA 1
ATOM 2109 C C . ARG B 1 55 ? 24.977 19.791 118.129 1.00 72.43 55 ARG B C 1
ATOM 2110 O O . ARG B 1 55 ? 25.248 20.786 117.466 1.00 73.11 55 ARG B O 1
ATOM 2118 N N . TYR B 1 56 ? 25.657 18.658 118.055 1.00 71.32 56 TYR B N 1
ATOM 2119 C CA . TYR B 1 56 ? 26.604 18.394 116.988 1.00 71.31 56 TYR B CA 1
ATOM 2120 C C . TYR B 1 56 ? 26.289 17.044 116.374 1.00 71.85 56 TYR B C 1
ATOM 2121 O O . TYR B 1 56 ? 26.068 16.064 117.102 1.00 71.24 56 TYR B O 1
ATOM 2130 N N . ALA B 1 57 ? 26.260 17.014 115.038 1.00 72.82 57 ALA B N 1
ATOM 2131 C CA . ALA B 1 57 ? 25.997 15.806 114.258 1.00 73.49 57 ALA B CA 1
ATOM 2132 C C . ALA B 1 57 ? 24.685 15.106 114.629 1.00 74.22 57 ALA B C 1
ATOM 2133 O O . ALA B 1 57 ? 24.529 13.917 114.391 1.00 74.48 57 ALA B O 1
ATOM 2135 N N . GLY B 1 58 ? 23.738 15.845 115.200 1.00 74.75 58 GLY B N 1
ATOM 2136 C CA . GLY B 1 58 ? 22.486 15.246 115.661 1.00 75.60 58 GLY B CA 1
ATOM 2137 C C . GLY B 1 58 ? 22.617 14.516 116.994 1.00 74.46 58 GLY B C 1
ATOM 2138 O O . GLY B 1 58 ? 21.832 13.618 117.307 1.00 74.93 58 GLY B O 1
ATOM 2139 N N . ARG B 1 59 ? 23.611 14.899 117.789 1.00 73.12 59 ARG B N 1
ATOM 2140 C CA . ARG B 1 59 ? 23.780 14.340 119.139 1.00 71.92 59 ARG B CA 1
ATOM 2141 C C . ARG B 1 59 ? 23.784 15.460 120.193 1.00 70.74 59 ARG B C 1
ATOM 2142 O O . ARG B 1 59 ? 24.430 16.491 119.992 1.00 70.01 59 ARG B O 1
ATOM 2150 N N . GLU B 1 60 ? 23.010 15.284 121.271 1.00 70.46 60 GLU B N 1
ATOM 2151 C CA . GLU B 1 60 ? 23.010 16.266 122.352 1.00 69.85 60 GLU B CA 1
ATOM 2152 C C . GLU B 1 60 ? 24.422 16.320 122.923 1.00 67.88 60 GLU B C 1
ATOM 2153 O O . GLU B 1 60 ? 25.022 15.296 123.258 1.00 66.77 60 GLU B O 1
ATOM 2159 N N . VAL B 1 61 ? 24.954 17.530 122.990 1.00 67.22 61 VAL B N 1
ATOM 2160 C CA . VAL B 1 61 ? 26.349 17.728 123.323 1.00 65.78 61 VAL B CA 1
ATOM 2161 C C . VAL B 1 61 ? 26.502 18.749 124.460 1.00 65.48 61 VAL B C 1
ATOM 2162 O O . VAL B 1 61 ? 25.914 19.837 124.430 1.00 66.30 61 VAL B O 1
ATOM 2166 N N . LEU B 1 62 ? 27.283 18.371 125.464 1.00 64.35 62 LEU B N 1
ATOM 2167 C CA . LEU B 1 62 ? 27.418 19.147 126.689 1.00 64.21 62 LEU B CA 1
ATOM 2168 C C . LEU B 1 62 ? 28.838 19.672 126.904 1.00 63.47 62 LEU B C 1
ATOM 2169 O O . LEU B 1 62 ? 29.797 18.904 126.888 1.00 62.71 62 LEU B O 1
ATOM 2174 N N . PHE B 1 63 ? 28.971 20.979 127.098 1.00 64.22 63 PHE B N 1
ATOM 2175 C CA . PHE B 1 63 ? 30.285 21.591 127.328 1.00 64.30 63 PHE B CA 1
ATOM 2176 C C . PHE B 1 63 ? 30.397 22.243 128.666 1.00 64.58 63 PHE B C 1
ATOM 2177 O O . PHE B 1 63 ? 29.460 22.890 129.121 1.00 65.75 63 PHE B O 1
ATOM 2185 N N . LEU B 1 64 ? 31.561 22.088 129.281 1.00 64.56 64 LEU B N 1
ATOM 2186 C CA . LEU B 1 64 ? 31.864 22.722 130.558 1.00 65.27 64 LEU B CA 1
ATOM 2187 C C . LEU B 1 64 ? 33.324 23.131 130.610 1.00 65.51 64 LEU B C 1
ATOM 2188 O O . LEU B 1 64 ? 34.220 22.283 130.668 1.00 65.05 64 LEU B O 1
ATOM 2193 N N . ALA B 1 65 ? 33.552 24.437 130.579 1.00 67.10 65 ALA B N 1
ATOM 2194 C CA . ALA B 1 65 ? 34.889 24.993 130.703 1.00 67.87 65 ALA B CA 1
ATOM 2195 C C . ALA B 1 65 ? 35.332 24.866 132.160 1.00 68.18 65 ALA B C 1
ATOM 2196 O O . ALA B 1 65 ? 34.725 25.481 133.036 1.00 69.42 65 ALA B O 1
ATOM 2198 N N . ARG B 1 66 ? 36.360 24.064 132.438 1.00 68.23 66 ARG B N 1
ATOM 2199 C CA . ARG B 1 66 ? 36.788 23.862 133.841 1.00 68.45 66 ARG B CA 1
ATOM 2200 C C . ARG B 1 66 ? 37.595 25.034 134.387 1.00 70.21 66 ARG B C 1
ATOM 2201 O O . ARG B 1 66 ? 37.666 25.225 135.598 1.00 70.36 66 ARG B O 1
ATOM 2209 N N . HIS B 1 67 ? 38.168 25.823 133.475 1.00 72.44 67 HIS B N 1
ATOM 2210 C CA . HIS B 1 67 ? 38.984 27.010 133.793 1.00 74.50 67 HIS B CA 1
ATOM 2211 C C . HIS B 1 67 ? 38.164 28.037 134.564 1.00 75.12 67 HIS B C 1
ATOM 2212 O O . HIS B 1 67 ? 38.546 28.406 135.662 1.00 75.23 67 HIS B O 1
ATOM 2219 N N . GLY B 1 68 ? 37.033 28.466 133.990 1.00 75.90 68 GLY B N 1
ATOM 2220 C CA . GLY B 1 68 ? 36.268 29.619 134.496 1.00 77.07 68 GLY B CA 1
ATOM 2221 C C . GLY B 1 68 ? 36.968 30.951 134.229 1.00 78.00 68 GLY B C 1
ATOM 2222 O O . GLY B 1 68 ? 36.340 31.959 133.887 1.00 79.02 68 GLY B O 1
ATOM 2223 N N . PRO B 1 74 ? 42.755 28.135 139.381 1.00 46.37 74 PRO B N 1
ATOM 2224 C CA . PRO B 1 74 ? 43.851 27.301 139.939 1.00 46.07 74 PRO B CA 1
ATOM 2225 C C . PRO B 1 74 ? 43.465 25.828 140.007 1.00 44.79 74 PRO B C 1
ATOM 2226 O O . PRO B 1 74 ? 42.521 25.466 140.728 1.00 45.42 74 PRO B O 1
ATOM 2230 N N . PRO B 1 75 ? 44.192 24.972 139.263 1.00 43.47 75 PRO B N 1
ATOM 2231 C CA . PRO B 1 75 ? 43.796 23.579 139.166 1.00 42.36 75 PRO B CA 1
ATOM 2232 C C . PRO B 1 75 ? 43.461 22.977 140.521 1.00 42.72 75 PRO B C 1
ATOM 2233 O O . PRO B 1 75 ? 42.506 22.216 140.608 1.00 42.46 75 PRO B O 1
ATOM 2237 N N . HIS B 1 76 ? 44.214 23.324 141.573 1.00 43.18 76 HIS B N 1
ATOM 2238 C CA . HIS B 1 76 ? 44.008 22.658 142.851 1.00 43.22 76 HIS B CA 1
ATOM 2239 C C . HIS B 1 76 ? 42.776 23.166 143.573 1.00 43.56 76 HIS B C 1
ATOM 2240 O O . HIS B 1 76 ? 42.377 22.599 144.584 1.00 43.45 76 HIS B O 1
ATOM 2247 N N . GLN B 1 77 ? 42.168 24.229 143.056 1.00 44.12 77 GLN B N 1
ATOM 2248 C CA . GLN B 1 77 ? 40.983 24.796 143.724 1.00 45.24 77 GLN B CA 1
ATOM 2249 C C . GLN B 1 77 ? 39.727 24.720 142.897 1.00 45.01 77 GLN B C 1
ATOM 2250 O O . GLN B 1 77 ? 38.683 25.217 143.305 1.00 45.76 77 GLN B O 1
ATOM 2256 N N . VAL B 1 78 ? 39.823 24.068 141.747 1.00 44.17 78 VAL B N 1
ATOM 2257 C CA . VAL B 1 78 ? 38.670 23.918 140.878 1.00 44.47 78 VAL B CA 1
ATOM 2258 C C . VAL B 1 78 ? 37.606 23.065 141.555 1.00 44.47 78 VAL B C 1
ATOM 2259 O O . VAL B 1 78 ? 37.916 22.038 142.139 1.00 43.94 78 VAL B O 1
ATOM 2263 N N . ASN B 1 79 ? 36.355 23.513 141.516 1.00 45.44 79 ASN B N 1
ATOM 2264 C CA . ASN B 1 79 ? 35.276 22.692 142.077 1.00 45.52 79 ASN B CA 1
ATOM 2265 C C . ASN B 1 79 ? 34.944 21.500 141.186 1.00 44.92 79 ASN B C 1
ATOM 2266 O O . ASN B 1 79 ? 33.898 21.487 140.546 1.00 45.25 79 ASN B O 1
ATOM 2271 N N . TYR B 1 80 ? 35.834 20.507 141.161 1.00 44.19 80 TYR B N 1
ATOM 2272 C CA . TYR B 1 80 ? 35.635 19.302 140.347 1.00 43.90 80 TYR B CA 1
ATOM 2273 C C . TYR B 1 80 ? 34.336 18.564 140.676 1.00 44.61 80 TYR B C 1
ATOM 2274 O O . TYR B 1 80 ? 33.695 18.057 139.778 1.00 44.89 80 TYR B O 1
ATOM 2283 N N . ARG B 1 81 ? 33.946 18.514 141.949 1.00 45.52 81 ARG B N 1
ATOM 2284 C CA . ARG B 1 81 ? 32.710 17.850 142.332 1.00 46.45 81 ARG B CA 1
ATOM 2285 C C . ARG B 1 81 ? 31.550 18.501 141.623 1.00 47.26 81 ARG B C 1
ATOM 2286 O O . ARG B 1 81 ? 30.771 17.849 140.942 1.00 47.35 81 ARG B O 1
ATOM 2294 N N . ALA B 1 82 ? 31.445 19.809 141.800 1.00 48.39 82 ALA B N 1
ATOM 2295 C CA . ALA B 1 82 ? 30.335 20.584 141.260 1.00 49.53 82 ALA B CA 1
ATOM 2296 C C . ALA B 1 82 ? 30.179 20.351 139.770 1.00 49.37 82 ALA B C 1
ATOM 2297 O O . ALA B 1 82 ? 29.062 20.144 139.287 1.00 49.96 82 ALA B O 1
ATOM 2299 N N . ASN B 1 83 ? 31.309 20.362 139.064 1.00 48.82 83 ASN B N 1
ATOM 2300 C CA . ASN B 1 83 ? 31.343 20.217 137.610 1.00 48.96 83 ASN B CA 1
ATOM 2301 C C . ASN B 1 83 ? 30.768 18.891 137.129 1.00 49.04 83 ASN B C 1
ATOM 2302 O O . ASN B 1 83 ? 30.085 18.846 136.120 1.00 49.82 83 ASN B O 1
ATOM 2307 N N . LEU B 1 84 ? 31.046 17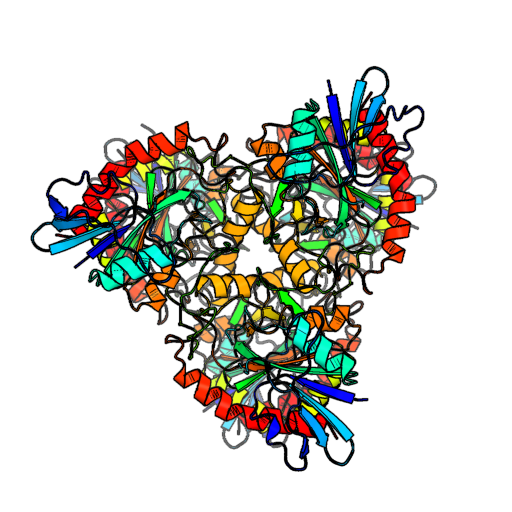.819 137.857 1.00 48.87 84 LEU B N 1
ATOM 2308 C CA . LEU B 1 84 ? 30.722 16.478 137.413 1.00 48.94 84 LEU B CA 1
ATOM 2309 C C . LEU B 1 84 ? 29.300 16.107 137.757 1.00 50.16 84 LEU B C 1
ATOM 2310 O O . LEU B 1 84 ? 28.640 15.376 137.017 1.00 50.72 84 LEU B O 1
ATOM 2315 N N . TRP B 1 85 ? 28.846 16.591 138.901 1.00 50.99 85 TRP B N 1
ATOM 2316 C CA . TRP B 1 85 ? 27.474 16.441 139.307 1.00 52.34 85 TRP B CA 1
ATOM 2317 C C . TRP B 1 85 ? 26.607 17.182 138.297 1.00 53.15 85 TRP B C 1
ATOM 2318 O O . TRP B 1 85 ? 25.673 16.617 137.744 1.00 53.82 85 TRP B O 1
ATOM 2329 N N . ALA B 1 86 ? 26.949 18.437 138.031 1.00 53.35 86 ALA B N 1
ATOM 2330 C CA . ALA B 1 86 ? 26.305 19.213 136.983 1.00 54.61 86 ALA B CA 1
ATOM 2331 C C . ALA B 1 86 ? 26.136 18.411 135.685 1.00 55.01 86 ALA B C 1
ATOM 2332 O O . ALA B 1 86 ? 25.017 18.193 135.205 1.00 56.05 86 ALA B O 1
ATOM 2334 N N . LEU B 1 87 ? 27.254 17.978 135.121 1.00 54.53 87 LEU B N 1
ATOM 2335 C CA . LEU B 1 87 ? 27.228 17.172 133.918 1.00 55.07 87 LEU B CA 1
ATOM 2336 C C . LEU B 1 87 ? 26.295 15.981 134.078 1.00 56.15 87 LEU B C 1
ATOM 2337 O O . LEU B 1 87 ? 25.479 15.722 133.189 1.00 57.20 87 LEU B O 1
ATOM 2342 N N . LYS B 1 88 ? 26.392 15.282 135.207 1.00 56.29 88 LYS B N 1
ATOM 2343 C CA . LYS B 1 88 ? 25.527 14.133 135.472 1.00 58.07 88 LYS B CA 1
ATOM 2344 C C . LYS B 1 88 ? 24.026 14.514 135.493 1.00 60.14 88 LYS B C 1
ATOM 2345 O O . LYS B 1 88 ? 23.206 13.881 134.812 1.00 60.84 88 LYS B O 1
ATOM 2351 N N . GLN B 1 89 ? 23.696 15.562 136.255 1.00 61.41 89 GLN B N 1
ATOM 2352 C CA . GLN B 1 89 ? 22.349 16.160 136.312 1.00 63.37 89 GLN B CA 1
ATOM 2353 C C . GLN B 1 89 ? 21.825 16.588 134.949 1.00 63.46 89 GLN B C 1
ATOM 2354 O O . GLN B 1 89 ? 20.648 16.473 134.678 1.00 64.56 89 GLN B O 1
ATOM 2360 N N . ALA B 1 90 ? 22.704 17.089 134.097 1.00 62.86 90 ALA B N 1
ATOM 2361 C CA . ALA B 1 90 ? 22.288 17.604 132.807 1.00 63.68 90 ALA B CA 1
ATOM 2362 C C . ALA B 1 90 ? 22.000 16.516 131.773 1.00 64.20 90 ALA B C 1
ATOM 2363 O O . ALA B 1 90 ? 21.439 16.797 130.714 1.00 65.51 90 ALA B O 1
ATOM 2365 N N . GLY B 1 91 ? 22.388 15.280 132.059 1.00 63.66 91 GLY B N 1
ATOM 2366 C CA . GLY B 1 91 ? 22.016 14.171 131.192 1.00 63.77 91 GLY B CA 1
ATOM 2367 C C . GLY B 1 91 ? 23.160 13.503 130.464 1.00 62.79 91 GLY B C 1
ATOM 2368 O O . GLY B 1 91 ? 22.925 12.657 129.592 1.00 63.05 91 GLY B O 1
ATOM 2369 N N . ALA B 1 92 ? 24.389 13.877 130.831 1.00 61.53 92 ALA B N 1
ATOM 2370 C CA . ALA B 1 92 ? 25.614 13.307 130.253 1.00 60.31 92 ALA B CA 1
ATOM 2371 C C . ALA B 1 92 ? 25.681 11.786 130.418 1.00 60.34 92 ALA B C 1
ATOM 2372 O O . ALA B 1 92 ? 25.328 11.254 131.476 1.00 60.43 92 ALA B O 1
ATOM 2374 N N . GLU B 1 93 ? 26.115 11.101 129.363 1.00 60.03 93 GLU B N 1
ATOM 2375 C CA . GLU B 1 93 ? 26.238 9.648 129.386 1.00 60.60 93 GLU B CA 1
ATOM 2376 C C . GLU B 1 93 ? 27.700 9.235 129.169 1.00 59.27 93 GLU B C 1
ATOM 2377 O O . GLU B 1 93 ? 28.057 8.060 129.340 1.00 59.83 93 GLU B O 1
ATOM 2383 N N . ALA B 1 94 ? 28.539 10.204 128.796 1.00 57.67 94 ALA B N 1
ATOM 2384 C CA . ALA B 1 94 ? 29.986 9.993 128.627 1.00 55.95 94 ALA B CA 1
ATOM 2385 C C . ALA B 1 94 ? 30.706 11.337 128.713 1.00 54.65 94 ALA B C 1
ATOM 2386 O O . ALA B 1 94 ? 30.094 12.367 128.467 1.00 54.68 94 ALA B O 1
ATOM 2388 N N . VAL B 1 95 ? 31.994 11.331 129.054 1.00 53.47 95 VAL B N 1
ATOM 2389 C CA . VAL B 1 95 ? 32.755 12.587 129.169 1.00 52.81 95 VAL B CA 1
ATOM 2390 C C . VAL B 1 95 ? 34.095 12.513 128.442 1.00 52.27 95 VAL B C 1
ATOM 2391 O O . VAL B 1 95 ? 34.883 11.607 128.705 1.00 52.07 95 VAL B O 1
ATOM 2395 N N . ILE B 1 96 ? 34.369 13.454 127.539 1.00 51.88 96 ILE B N 1
ATOM 2396 C CA . ILE B 1 96 ? 35.745 13.583 127.048 1.00 50.84 96 ILE B CA 1
ATOM 2397 C C . ILE B 1 96 ? 36.376 14.788 127.727 1.00 49.95 96 ILE B C 1
ATOM 2398 O O . ILE B 1 96 ? 35.835 15.890 127.686 1.00 49.98 96 ILE B O 1
ATOM 2403 N N . ALA B 1 97 ? 37.502 14.552 128.391 1.00 48.66 97 ALA B N 1
ATOM 2404 C CA . ALA B 1 97 ? 38.237 15.610 129.050 1.00 47.43 97 ALA B CA 1
ATOM 2405 C C . ALA B 1 97 ? 39.543 15.850 128.325 1.00 46.91 97 ALA B C 1
ATOM 2406 O O . ALA B 1 97 ? 40.255 14.910 127.955 1.00 46.20 97 ALA B O 1
ATOM 2408 N N . VAL B 1 98 ? 39.848 17.132 128.158 1.00 46.73 98 VAL B N 1
ATOM 2409 C CA . VAL B 1 98 ? 40.985 17.598 127.391 1.00 46.25 98 VAL B CA 1
ATOM 2410 C C . VAL B 1 98 ? 41.910 18.289 128.345 1.00 45.87 98 VAL B C 1
ATOM 2411 O O . VAL B 1 98 ? 41.495 19.173 129.085 1.00 46.56 98 VAL B O 1
ATOM 2415 N N . ASN B 1 99 ? 43.170 17.889 128.323 1.00 45.46 99 ASN B N 1
ATOM 2416 C CA . ASN B 1 99 ? 44.144 18.350 129.297 1.00 44.85 99 ASN B CA 1
ATOM 2417 C C . ASN B 1 99 ? 45.426 18.823 128.631 1.00 44.77 99 ASN B C 1
ATOM 2418 O O . ASN B 1 99 ? 45.928 18.164 127.710 1.00 45.44 99 ASN B O 1
ATOM 2423 N N . ALA B 1 100 ? 45.959 19.949 129.094 1.00 43.93 100 ALA B N 1
ATOM 2424 C CA . ALA B 1 100 ? 47.292 20.383 128.706 1.00 43.19 100 ALA B CA 1
ATOM 2425 C C . ALA B 1 100 ? 48.308 19.776 129.672 1.00 42.45 100 ALA B C 1
ATOM 2426 O O . ALA B 1 100 ? 48.127 19.852 130.890 1.00 42.19 100 ALA B O 1
ATOM 2428 N N . VAL B 1 101 ? 49.368 19.167 129.138 1.00 41.69 101 VAL B N 1
ATOM 2429 C CA . VAL B 1 101 ? 50.295 18.386 129.963 1.00 40.43 101 VAL B CA 1
ATOM 2430 C C . VAL B 1 101 ? 51.748 18.559 129.580 1.00 40.70 101 VAL B C 1
ATOM 2431 O O . VAL B 1 101 ? 52.070 18.869 128.443 1.00 42.24 101 VAL B O 1
ATOM 2435 N N . GLY B 1 102 ? 52.633 18.351 130.542 1.00 39.93 102 GLY B N 1
ATOM 2436 C CA . GLY B 1 102 ? 54.054 18.290 130.247 1.00 38.94 102 GLY B CA 1
ATOM 2437 C C . GLY B 1 102 ? 54.421 16.850 129.958 1.00 37.38 102 GLY B C 1
ATOM 2438 O O . GLY B 1 102 ? 53.872 15.944 130.576 1.00 36.61 102 GLY B O 1
ATOM 2439 N N . GLY B 1 103 ? 55.358 16.659 129.034 1.00 36.78 103 GLY B N 1
ATOM 2440 C CA . GLY B 1 103 ? 55.722 15.363 128.537 1.00 35.93 103 GLY B CA 1
ATOM 2441 C C . GLY B 1 103 ? 56.975 14.864 129.200 1.00 36.18 103 GLY B C 1
ATOM 2442 O O . GLY B 1 103 ? 57.959 15.575 129.291 1.00 36.79 103 GLY B O 1
ATOM 2443 N N . ILE B 1 104 ? 56.933 13.620 129.655 1.00 35.69 104 ILE B N 1
ATOM 2444 C CA . ILE B 1 104 ? 58.026 13.024 130.379 1.00 35.76 104 ILE B CA 1
ATOM 2445 C C . ILE B 1 104 ? 58.736 12.051 129.449 1.00 36.39 104 ILE B C 1
ATOM 2446 O O . ILE B 1 104 ? 59.942 12.159 129.268 1.00 37.51 104 ILE B O 1
ATOM 2451 N N . HIS B 1 105 ? 57.993 11.116 128.855 1.00 36.41 105 HIS B N 1
ATOM 2452 C CA . HIS B 1 105 ? 58.567 10.166 127.926 1.00 37.49 105 HIS B CA 1
ATOM 2453 C C . HIS B 1 105 ? 59.171 10.972 126.800 1.00 38.91 105 HIS B C 1
ATOM 2454 O O . HIS B 1 105 ? 58.635 12.006 126.420 1.00 39.17 105 HIS B O 1
ATOM 2461 N N . ALA B 1 106 ? 60.311 10.521 126.294 1.00 40.98 106 ALA B N 1
ATOM 2462 C CA . ALA B 1 106 ? 61.061 11.284 125.301 1.00 42.88 106 ALA B CA 1
ATOM 2463 C C . ALA B 1 106 ? 60.342 11.292 123.961 1.00 44.33 106 ALA B C 1
ATOM 2464 O O . ALA B 1 106 ? 60.514 12.212 123.155 1.00 44.95 106 ALA B O 1
ATOM 2466 N N . ALA B 1 107 ? 59.524 10.268 123.723 1.00 44.94 107 ALA B N 1
ATOM 2467 C CA . ALA B 1 107 ? 58.770 10.199 122.470 1.00 46.21 107 ALA B CA 1
ATOM 2468 C C . ALA B 1 107 ? 57.604 11.177 122.465 1.00 46.01 107 ALA B C 1
ATOM 2469 O O . ALA B 1 107 ? 56.960 11.372 121.429 1.00 47.34 107 ALA B O 1
ATOM 2471 N N . MET B 1 108 ? 57.326 11.794 123.608 1.00 45.40 108 MET B N 1
ATOM 2472 C CA . MET B 1 108 ? 56.114 12.602 123.730 1.00 45.15 108 MET B CA 1
ATOM 2473 C C . MET B 1 108 ? 56.404 14.115 123.859 1.00 45.73 108 MET B C 1
ATOM 2474 O O . MET B 1 108 ? 56.163 14.728 124.901 1.00 45.16 108 MET B O 1
ATOM 2479 N N . GLY B 1 109 ? 56.931 14.708 122.787 1.00 46.75 109 GLY B N 1
ATOM 2480 C CA . GLY B 1 109 ? 57.385 16.092 122.834 1.00 47.45 109 GLY B CA 1
ATOM 2481 C C . GLY B 1 109 ? 56.265 17.092 122.627 1.00 48.13 109 GLY B C 1
ATOM 2482 O O . GLY B 1 109 ? 55.078 16.712 122.610 1.00 47.41 109 GLY B O 1
ATOM 2483 N N . THR B 1 110 ? 56.640 18.370 122.467 1.00 49.01 110 THR B N 1
ATOM 2484 C CA . THR B 1 110 ? 55.679 19.469 122.261 1.00 49.42 110 THR B CA 1
ATOM 2485 C C . THR B 1 110 ? 54.826 19.225 121.024 1.00 49.62 110 THR B C 1
ATOM 2486 O O . THR B 1 110 ? 55.360 19.048 119.924 1.00 50.54 110 THR B O 1
ATOM 2490 N N . GLY B 1 111 ? 53.505 19.214 121.213 1.00 48.61 111 GLY B N 1
ATOM 2491 C CA . GLY B 1 111 ? 52.557 19.050 120.106 1.00 48.53 111 GLY B CA 1
ATOM 2492 C C . GLY B 1 111 ? 51.901 17.684 120.062 1.00 47.68 111 GLY B C 1
ATOM 2493 O O . GLY B 1 111 ? 50.812 17.543 119.517 1.00 47.69 111 GLY B O 1
ATOM 2494 N N . HIS B 1 112 ? 52.573 16.690 120.650 1.00 46.99 112 HIS B N 1
ATOM 2495 C CA . HIS B 1 112 ? 52.108 15.307 120.724 1.00 46.24 112 HIS B CA 1
ATOM 2496 C C . HIS B 1 112 ? 50.765 15.158 121.407 1.00 46.11 112 HIS B C 1
ATOM 2497 O O . HIS B 1 112 ? 50.563 15.701 122.502 1.00 45.89 112 HIS B O 1
ATOM 2504 N N . LEU B 1 113 ? 49.851 14.427 120.763 1.00 46.70 113 LEU B N 1
ATOM 2505 C CA . LEU B 1 113 ? 48.617 13.990 121.409 1.00 46.30 113 LEU B CA 1
ATOM 2506 C C . LEU B 1 113 ? 48.884 12.646 122.046 1.00 46.33 113 LEU B C 1
ATOM 2507 O O . LEU B 1 113 ? 49.593 11.818 121.479 1.00 46.84 113 LEU B O 1
ATOM 2512 N N . CYS B 1 114 ? 48.314 12.429 123.227 1.00 45.85 114 CYS B N 1
ATOM 2513 C CA . CYS B 1 114 ? 48.396 11.144 123.899 1.00 45.47 114 CYS B CA 1
ATOM 2514 C C . CYS B 1 114 ? 47.043 10.809 124.514 1.00 44.94 114 CYS B C 1
ATOM 2515 O O . CYS B 1 114 ? 46.334 11.715 124.984 1.00 45.08 114 CYS B O 1
ATOM 2518 N N . VAL B 1 115 ? 46.693 9.517 124.498 1.00 44.33 115 VAL B N 1
ATOM 2519 C CA . VAL B 1 115 ? 45.486 9.002 125.128 1.00 43.06 115 VAL B CA 1
ATOM 2520 C C . VAL B 1 115 ? 45.947 8.063 126.239 1.00 43.00 115 VAL B C 1
ATOM 2521 O O . VAL B 1 115 ? 46.184 6.861 126.009 1.00 43.67 115 VAL B O 1
ATOM 2525 N N . PRO B 1 116 ? 46.070 8.602 127.472 1.00 41.90 116 PRO B N 1
ATOM 2526 C CA . PRO B 1 116 ? 46.574 7.818 128.608 1.00 40.37 116 PRO B CA 1
ATOM 2527 C C . PRO B 1 116 ? 45.656 6.647 128.924 1.00 40.21 116 PRO B C 1
ATOM 2528 O O . PRO B 1 116 ? 44.451 6.750 128.747 1.00 39.40 116 PRO B O 1
ATOM 2532 N N . HIS B 1 117 ? 46.227 5.549 129.405 1.00 40.48 117 HIS B N 1
ATOM 2533 C CA . HIS B 1 117 ? 45.420 4.422 129.834 1.00 40.86 117 HIS B CA 1
ATOM 2534 C C . HIS B 1 117 ? 45.529 4.218 131.343 1.00 40.79 117 HIS B C 1
ATOM 2535 O O . HIS B 1 117 ? 44.825 3.391 131.908 1.00 41.67 117 HIS B O 1
ATOM 2542 N N . GLN B 1 118 ? 46.434 4.946 131.993 1.00 40.34 118 GLN B N 1
ATOM 2543 C CA . GLN B 1 118 ? 46.580 4.887 133.456 1.00 40.22 118 GLN B CA 1
ATOM 2544 C C . GLN B 1 118 ? 46.928 6.257 133.978 1.00 39.58 118 GLN B C 1
ATOM 2545 O O . GLN B 1 118 ? 47.148 7.176 133.185 1.00 39.83 118 GLN B O 1
ATOM 2551 N N . LEU B 1 119 ? 46.953 6.394 135.304 1.00 39.08 119 LEU B N 1
ATOM 2552 C CA . LEU B 1 119 ? 47.257 7.663 135.948 1.00 38.64 119 LEU B CA 1
ATOM 2553 C C . LEU B 1 119 ? 47.813 7.416 137.340 1.00 39.33 119 LEU B C 1
ATOM 2554 O O . LEU B 1 119 ? 47.599 6.356 137.907 1.00 40.47 119 LEU B O 1
ATOM 2559 N N . ILE B 1 120 ? 48.542 8.376 137.893 1.00 39.20 120 ILE B N 1
ATOM 2560 C CA . ILE B 1 120 ? 48.968 8.267 139.272 1.00 39.31 120 ILE B CA 1
ATOM 2561 C C . ILE B 1 120 ? 48.676 9.582 139.983 1.00 39.78 120 ILE B C 1
ATOM 2562 O O . ILE B 1 120 ? 49.026 10.639 139.517 1.00 39.76 120 ILE B O 1
ATOM 2567 N N . ASP B 1 121 ? 48.002 9.508 141.113 1.00 40.92 121 ASP B N 1
ATOM 2568 C CA . ASP B 1 121 ? 47.597 10.693 141.838 1.00 41.52 121 ASP B CA 1
ATOM 2569 C C . ASP B 1 121 ? 48.673 11.189 142.807 1.00 41.76 121 ASP B C 1
ATOM 2570 O O . ASP B 1 121 ? 49.091 10.471 143.726 1.00 42.63 121 ASP B O 1
ATOM 2575 N N . TYR B 1 122 ? 49.129 12.411 142.597 1.00 41.32 122 TYR B N 1
ATOM 2576 C CA . TYR B 1 122 ? 50.042 13.026 143.534 1.00 41.79 122 TYR B CA 1
ATOM 2577 C C . TYR B 1 122 ? 49.407 14.274 144.160 1.00 42.77 122 TYR B C 1
ATOM 2578 O O . TYR B 1 122 ? 50.105 15.094 144.767 1.00 43.40 122 TYR B O 1
ATOM 2587 N N . THR B 1 123 ? 48.095 14.436 144.001 1.00 42.59 123 THR B N 1
ATOM 2588 C CA . THR B 1 123 ? 47.450 15.643 144.486 1.00 42.47 123 THR B CA 1
ATOM 2589 C C . THR B 1 123 ? 47.060 15.454 145.929 1.00 43.13 123 THR B C 1
ATOM 2590 O O . THR B 1 123 ? 47.233 14.370 146.504 1.00 43.14 123 THR B O 1
ATOM 2594 N N . SER B 1 124 ? 46.520 16.524 146.506 1.00 43.52 124 SER B N 1
ATOM 2595 C CA . SER B 1 124 ? 45.976 16.521 147.868 1.00 43.47 124 SER B CA 1
ATOM 2596 C C . SER B 1 124 ? 45.177 17.811 148.084 1.00 43.58 124 SER B C 1
ATOM 2597 O O . SER B 1 124 ? 45.199 18.703 147.234 1.00 42.41 124 SER B O 1
ATOM 2600 N N . GLY B 1 125 ? 44.453 17.872 149.203 1.00 44.53 125 GLY B N 1
ATOM 2601 C CA . GLY B 1 125 ? 43.649 19.031 149.570 1.00 45.92 125 GLY B CA 1
ATOM 2602 C C . GLY B 1 125 ? 42.393 19.296 148.754 1.00 46.62 125 GLY B C 1
ATOM 2603 O O . GLY B 1 125 ? 41.551 20.096 149.159 1.00 48.52 125 GLY B O 1
ATOM 2604 N N . ARG B 1 126 ? 42.250 18.642 147.609 1.00 45.53 126 ARG B N 1
ATOM 2605 C CA . ARG B 1 126 ? 41.112 18.876 146.751 1.00 44.89 126 ARG B CA 1
ATOM 2606 C C . ARG B 1 126 ? 39.958 18.053 147.278 1.00 46.06 126 ARG B C 1
ATOM 2607 O O . ARG B 1 126 ? 40.191 16.973 147.838 1.00 46.65 126 ARG B O 1
ATOM 2615 N N . GLU B 1 127 ? 38.726 18.567 147.138 1.00 46.88 127 GLU B N 1
ATOM 2616 C CA . GLU B 1 127 ? 37.523 17.847 147.578 1.00 47.07 127 GLU B CA 1
ATOM 2617 C C . GLU B 1 127 ? 37.332 16.745 146.559 1.00 46.29 127 GLU B C 1
ATOM 2618 O O . GLU B 1 127 ? 36.779 16.970 145.486 1.00 46.52 127 GLU B O 1
ATOM 2624 N N . HIS B 1 128 ? 37.836 15.558 146.897 1.00 46.27 128 HIS B N 1
ATOM 2625 C CA . HIS B 1 128 ? 38.069 14.471 145.927 1.00 45.36 128 HIS B CA 1
ATOM 2626 C C . HIS B 1 128 ? 37.052 13.342 145.877 1.00 45.60 128 HIS B C 1
ATOM 2627 O O . HIS B 1 128 ? 37.212 12.434 145.059 1.00 45.48 128 HIS B O 1
ATOM 2634 N N . THR B 1 129 ? 36.027 13.374 146.728 1.00 46.03 129 THR B N 1
ATOM 2635 C CA . THR B 1 129 ? 34.985 12.339 146.681 1.00 46.29 129 THR B CA 1
ATOM 2636 C C . THR B 1 129 ? 33.574 12.840 146.995 1.00 47.20 129 THR B C 1
ATOM 2637 O O . THR B 1 129 ? 33.386 13.839 147.689 1.00 47.58 129 THR B O 1
ATOM 2641 N N . TYR B 1 130 ? 32.583 12.113 146.507 1.00 47.46 130 TYR B N 1
ATOM 2642 C CA . TYR B 1 130 ? 31.225 12.347 146.948 1.00 49.04 130 TYR B CA 1
ATOM 2643 C C . TYR B 1 130 ? 30.893 11.718 148.310 1.00 51.27 130 TYR B C 1
ATOM 2644 O O . TYR B 1 130 ? 29.879 12.055 148.920 1.00 52.86 130 TYR B O 1
ATOM 2653 N N . PHE B 1 131 ? 31.747 10.824 148.793 1.00 52.45 131 PHE B N 1
ATOM 2654 C CA . PHE B 1 131 ? 31.453 10.064 150.002 1.00 54.77 131 PHE B CA 1
ATOM 2655 C C . PHE B 1 131 ? 32.242 10.655 151.127 1.00 56.28 131 PHE B C 1
ATOM 2656 O O . PHE B 1 131 ? 33.214 10.078 151.589 1.00 56.24 131 PHE B O 1
ATOM 2664 N N . ALA B 1 132 ? 31.797 11.838 151.547 1.00 58.76 132 ALA B N 1
ATOM 2665 C CA . ALA B 1 132 ? 32.519 12.678 152.498 1.00 60.56 132 ALA B CA 1
ATOM 2666 C C . ALA B 1 132 ? 31.565 13.252 153.510 1.00 63.56 132 ALA B C 1
ATOM 2667 O O . ALA B 1 132 ? 30.524 13.798 153.151 1.00 63.94 132 ALA B O 1
ATOM 2669 N N . GLY B 1 133 ? 31.938 13.135 154.778 1.00 66.44 133 GLY B N 1
ATOM 2670 C CA . GLY B 1 133 ? 31.183 13.727 155.870 1.00 70.25 133 GLY B CA 1
ATOM 2671 C C . GLY B 1 133 ? 30.012 12.871 156.304 1.00 73.50 133 GLY B C 1
ATOM 2672 O O . GLY B 1 133 ? 30.097 11.636 156.325 1.00 73.63 133 GLY B O 1
ATOM 2673 N N . ASP B 1 134 ? 28.916 13.541 156.658 1.00 76.47 134 ASP B N 1
ATOM 2674 C CA . ASP B 1 134 ? 27.693 12.869 157.105 1.00 79.84 134 ASP B CA 1
ATOM 2675 C C . ASP B 1 134 ? 27.077 12.001 155.988 1.00 79.92 134 ASP B C 1
ATOM 2676 O O . ASP B 1 134 ? 26.454 12.517 155.040 1.00 79.80 134 ASP B O 1
ATOM 2681 N N . ILE B 1 135 ? 27.303 10.687 156.090 1.00 80.34 135 ILE B N 1
ATOM 2682 C CA . ILE B 1 135 ? 26.651 9.691 155.219 1.00 80.00 135 ILE B CA 1
ATOM 2683 C C . ILE B 1 135 ? 26.412 8.391 155.991 1.00 81.33 135 ILE B C 1
ATOM 2684 O O . ILE B 1 135 ? 27.051 8.141 157.018 1.00 81.68 135 ILE B O 1
ATOM 2689 N N . GLU B 1 136 ? 25.465 7.591 155.508 1.00 82.10 136 GLU B N 1
ATOM 2690 C CA . GLU B 1 136 ? 25.047 6.382 156.208 1.00 83.78 136 GLU B CA 1
ATOM 2691 C C . GLU B 1 136 ? 25.718 5.138 155.598 1.00 83.01 136 GLU B C 1
ATOM 2692 O O . GLU B 1 136 ? 25.660 4.054 156.188 1.00 84.81 136 GLU B O 1
ATOM 2698 N N . HIS B 1 137 ? 26.358 5.309 154.432 1.00 80.47 137 HIS B N 1
ATOM 2699 C CA . HIS B 1 137 ? 27.076 4.229 153.708 1.00 78.91 137 HIS B CA 1
ATOM 2700 C C . HIS B 1 137 ? 28.327 4.735 152.952 1.00 75.43 137 HIS B C 1
ATOM 2701 O O . HIS B 1 137 ? 28.256 5.700 152.180 1.00 73.90 137 HIS B O 1
ATOM 2708 N N . VAL B 1 138 ? 29.470 4.083 153.173 1.00 73.52 138 VAL B N 1
ATOM 2709 C CA . VAL B 1 138 ? 30.694 4.465 152.459 1.00 70.01 138 VAL B CA 1
ATOM 2710 C C . VAL B 1 138 ? 30.987 3.530 151.298 1.00 68.36 138 VAL B C 1
ATOM 2711 O O . VAL B 1 138 ? 31.090 2.316 151.475 1.00 69.14 138 VAL B O 1
ATOM 2715 N N . THR B 1 139 ? 31.146 4.120 150.119 1.00 65.59 139 THR B N 1
ATOM 2716 C CA . THR B 1 139 ? 31.439 3.373 148.907 1.00 63.71 139 THR B CA 1
ATOM 2717 C C . THR B 1 139 ? 32.889 3.546 148.482 1.00 61.03 139 THR B C 1
ATOM 2718 O O . THR B 1 139 ? 33.342 4.661 148.193 1.00 59.47 139 THR B O 1
ATOM 2722 N N . HIS B 1 140 ? 33.597 2.419 148.454 1.00 59.88 140 HIS B N 1
ATOM 2723 C CA . HIS B 1 140 ? 34.971 2.351 147.976 1.00 57.50 140 HIS B CA 1
ATOM 2724 C C . HIS B 1 140 ? 34.995 1.848 146.527 1.00 56.51 140 HIS B C 1
ATOM 2725 O O . HIS B 1 140 ? 35.167 0.648 146.289 1.00 57.80 140 HIS B O 1
ATOM 2732 N N . ILE B 1 141 ? 34.824 2.746 145.558 1.00 54.39 141 ILE B N 1
ATOM 2733 C CA . ILE B 1 141 ? 34.813 2.341 144.142 1.00 52.92 141 ILE B CA 1
ATOM 2734 C C . ILE B 1 141 ? 36.080 1.600 143.686 1.00 51.87 141 ILE B C 1
ATOM 2735 O O . ILE B 1 141 ? 37.190 1.953 144.063 1.00 51.08 141 ILE B O 1
ATOM 2740 N N . ASP B 1 142 ? 35.910 0.579 142.861 1.00 52.01 142 ASP B N 1
ATOM 2741 C CA . ASP B 1 142 ? 37.038 0.074 142.091 1.00 51.34 142 ASP B CA 1
ATOM 2742 C C . ASP B 1 142 ? 37.522 1.220 141.218 1.00 49.17 142 ASP B C 1
ATOM 2743 O O . ASP B 1 142 ? 36.713 2.028 140.749 1.00 49.31 142 ASP B O 1
ATOM 2748 N N . PHE B 1 143 ? 38.826 1.299 140.995 1.00 47.02 143 PHE B N 1
ATOM 2749 C CA . PHE B 1 143 ? 39.343 2.343 140.128 1.00 45.05 143 PHE B CA 1
ATOM 2750 C C . PHE B 1 143 ? 40.627 1.866 139.419 1.00 44.26 143 PHE B C 1
ATOM 2751 O O . PHE B 1 143 ? 41.566 2.636 139.182 1.00 43.11 143 PHE B O 1
ATOM 2759 N N . SER B 1 144 ? 40.638 0.578 139.082 1.00 44.57 144 SER B N 1
ATOM 2760 C CA . SER B 1 144 ? 41.803 -0.082 138.529 1.00 44.34 144 SER B CA 1
ATOM 2761 C C . SER B 1 144 ? 42.179 0.514 137.187 1.00 44.19 144 SER B C 1
ATOM 2762 O O . SER B 1 144 ? 43.363 0.678 136.898 1.00 43.96 144 SER B O 1
ATOM 2765 N N . HIS B 1 145 ? 41.165 0.836 136.378 1.00 44.55 145 HIS B N 1
ATOM 2766 C CA . HIS B 1 145 ? 41.352 1.388 135.040 1.00 44.16 145 HIS B CA 1
ATOM 2767 C C . HIS B 1 145 ? 40.641 2.733 134.976 1.00 44.06 145 HIS B C 1
ATOM 2768 O O . HIS B 1 145 ? 39.475 2.808 134.609 1.00 44.46 145 HIS B O 1
ATOM 2775 N N . PRO B 1 146 ? 41.348 3.813 135.347 1.00 44.15 146 PRO B N 1
ATOM 2776 C CA . PRO B 1 146 ? 40.741 5.151 135.496 1.00 44.27 146 PRO B CA 1
ATOM 2777 C C . PRO B 1 146 ? 39.895 5.614 134.306 1.00 45.37 146 PRO B C 1
ATOM 2778 O O . PRO B 1 146 ? 38.948 6.393 134.473 1.00 45.83 146 PRO B O 1
ATOM 2782 N N . TYR B 1 147 ? 40.231 5.119 133.123 1.00 46.70 147 TYR B N 1
ATOM 2783 C CA . TYR B 1 147 ? 39.636 5.585 131.888 1.00 47.74 147 TYR B CA 1
ATOM 2784 C C . TYR B 1 147 ? 38.792 4.484 131.244 1.00 49.57 147 TYR B C 1
ATOM 2785 O O . TYR B 1 147 ? 39.128 3.306 131.318 1.00 50.56 147 TYR B O 1
ATOM 2794 N N . ASP B 1 148 ? 37.695 4.881 130.602 1.00 50.84 148 ASP B N 1
ATOM 2795 C CA . ASP B 1 148 ? 36.816 3.955 129.882 1.00 52.05 148 ASP B CA 1
ATOM 2796 C C . ASP B 1 148 ? 37.437 3.439 128.577 1.00 52.22 148 ASP B C 1
ATOM 2797 O O . ASP B 1 148 ? 37.824 4.232 127.708 1.00 51.60 148 ASP B O 1
ATOM 2802 N N . GLU B 1 149 ? 37.518 2.117 128.429 1.00 52.83 149 GLU B N 1
ATOM 2803 C CA . GLU B 1 149 ? 38.176 1.533 127.254 1.00 53.12 149 GLU B CA 1
ATOM 2804 C C . GLU B 1 149 ? 37.498 1.899 125.920 1.00 53.60 149 GLU B C 1
ATOM 2805 O O . GLU B 1 149 ? 38.196 2.230 124.954 1.00 53.05 149 GLU B O 1
ATOM 2811 N N . PRO B 1 150 ? 36.149 1.832 125.862 1.00 54.31 150 PRO B N 1
ATOM 2812 C CA . PRO B 1 150 ? 35.412 2.282 124.669 1.00 54.93 150 PRO B CA 1
ATOM 2813 C C . PRO B 1 150 ? 35.759 3.705 124.252 1.00 54.01 150 PRO B C 1
ATOM 2814 O O . PRO B 1 150 ? 36.235 3.916 123.140 1.00 54.48 150 PRO B O 1
ATOM 2818 N N . LEU B 1 151 ? 35.541 4.673 125.130 1.00 53.17 151 LEU B N 1
ATOM 2819 C CA . LEU B 1 151 ? 35.915 6.040 124.814 1.00 52.74 151 LEU B CA 1
ATOM 2820 C C . LEU B 1 151 ? 37.364 6.145 124.318 1.00 52.44 151 LEU B C 1
ATOM 2821 O O . LEU B 1 151 ? 37.611 6.723 123.260 1.00 52.56 151 LEU B O 1
ATOM 2826 N N . ARG B 1 152 ? 38.309 5.553 125.050 1.00 52.21 152 ARG B N 1
ATOM 2827 C CA . ARG B 1 152 ? 39.699 5.478 124.589 1.00 52.08 152 ARG B CA 1
ATOM 2828 C C . ARG B 1 152 ? 39.799 5.082 123.105 1.00 53.16 152 ARG B C 1
ATOM 2829 O O . ARG B 1 152 ? 40.498 5.731 122.330 1.00 53.56 152 ARG B O 1
ATOM 2837 N N . GLN B 1 153 ? 39.085 4.031 122.714 1.00 54.01 153 GLN B N 1
ATOM 2838 C CA . GLN B 1 153 ? 39.117 3.540 121.339 1.00 54.87 153 GLN B CA 1
ATOM 2839 C C . GLN B 1 153 ? 38.503 4.541 120.344 1.00 55.23 153 GLN B C 1
ATOM 2840 O O . GLN B 1 153 ? 38.950 4.607 119.190 1.00 55.72 153 GLN B O 1
ATOM 2846 N N . ARG B 1 154 ? 37.495 5.312 120.773 1.00 54.43 154 ARG B N 1
ATOM 2847 C CA . ARG B 1 154 ? 36.891 6.318 119.885 1.00 54.62 154 ARG B CA 1
ATOM 2848 C C . ARG B 1 154 ? 37.925 7.402 119.609 1.00 53.84 154 ARG B C 1
ATOM 2849 O O . ARG B 1 154 ? 38.092 7.861 118.467 1.00 54.43 154 ARG B O 1
ATOM 2857 N N . LEU B 1 155 ? 38.654 7.763 120.661 1.00 52.79 155 LEU B N 1
ATOM 2858 C CA . LEU B 1 155 ? 39.729 8.733 120.570 1.00 51.91 155 LEU B CA 1
ATOM 2859 C C . LEU B 1 155 ? 40.877 8.167 119.754 1.00 52.69 155 LEU B C 1
ATOM 2860 O O . LEU B 1 155 ? 41.340 8.797 118.806 1.00 53.23 155 LEU B O 1
ATOM 2865 N N . ILE B 1 156 ? 41.319 6.969 120.106 1.00 53.01 156 ILE B N 1
ATOM 2866 C CA . ILE B 1 156 ? 42.391 6.334 119.363 1.00 54.59 156 ILE B CA 1
ATOM 2867 C C . ILE B 1 156 ? 42.007 6.209 117.866 1.00 56.70 156 ILE B C 1
ATOM 2868 O O . ILE B 1 156 ? 42.776 6.635 116.987 1.00 56.97 156 ILE B O 1
ATOM 2873 N N . GLU B 1 157 ? 40.813 5.663 117.595 1.00 58.14 157 GLU B N 1
ATOM 2874 C CA . GLU B 1 157 ? 40.304 5.523 116.225 1.00 60.39 157 GLU B CA 1
ATOM 2875 C C . GLU B 1 157 ? 40.384 6.839 115.444 1.00 60.09 157 GLU B C 1
ATOM 2876 O O . GLU B 1 157 ? 40.763 6.820 114.280 1.00 61.40 157 GLU B O 1
ATOM 2882 N N . ALA B 1 158 ? 40.067 7.970 116.086 1.00 58.48 158 ALA B N 1
ATOM 2883 C CA . ALA B 1 158 ? 40.033 9.265 115.396 1.00 57.98 158 ALA B CA 1
ATOM 2884 C C . ALA B 1 158 ? 41.423 9.814 115.069 1.00 57.58 158 ALA B C 1
ATOM 2885 O O . ALA B 1 158 ? 41.667 10.332 113.970 1.00 58.18 158 ALA B O 1
ATOM 2887 N N . LEU B 1 159 ? 42.336 9.706 116.023 1.00 56.40 159 LEU B N 1
ATOM 2888 C CA . LEU B 1 159 ? 43.708 10.146 115.789 1.00 56.31 159 LEU B CA 1
ATOM 2889 C C . LEU B 1 159 ? 44.343 9.423 114.584 1.00 57.55 159 LEU B C 1
ATOM 2890 O O . LEU B 1 159 ? 44.981 10.061 113.740 1.00 57.87 159 LEU B O 1
ATOM 2895 N N . ARG B 1 160 ? 44.145 8.103 114.517 1.00 57.73 160 ARG B N 1
ATOM 2896 C CA . ARG B 1 160 ? 44.612 7.271 113.397 1.00 59.29 160 ARG B CA 1
ATOM 2897 C C . ARG B 1 160 ? 44.056 7.713 112.042 1.00 60.34 160 ARG B C 1
ATOM 2898 O O . ARG B 1 160 ? 44.798 7.879 111.055 1.00 60.92 160 ARG B O 1
ATOM 2906 N N . ALA B 1 161 ? 42.738 7.886 112.011 1.00 59.86 161 ALA B N 1
ATOM 2907 C CA . ALA B 1 161 ? 42.046 8.349 110.836 1.00 60.48 161 ALA B CA 1
ATOM 2908 C C . ALA B 1 161 ? 42.569 9.709 110.379 1.00 60.34 161 ALA B C 1
ATOM 2909 O O . ALA B 1 161 ? 42.687 9.940 109.183 1.00 62.14 161 ALA B O 1
ATOM 2911 N N . LEU B 1 162 ? 42.890 10.604 111.305 1.00 58.40 162 LEU B N 1
ATOM 2912 C CA . LEU B 1 162 ? 43.326 11.937 110.898 1.00 58.41 162 LEU B CA 1
ATOM 2913 C C . LEU B 1 162 ? 44.820 11.981 110.633 1.00 58.54 162 LEU B C 1
ATOM 2914 O O . LEU B 1 162 ? 45.357 13.002 110.236 1.00 58.71 162 LEU B O 1
ATOM 2919 N N . GLY B 1 163 ? 45.481 10.854 110.860 1.00 58.77 163 GLY B N 1
ATOM 2920 C CA . GLY B 1 163 ? 46.929 10.735 110.711 1.00 59.55 163 GLY B CA 1
ATOM 2921 C C . GLY B 1 163 ? 47.747 11.636 111.623 1.00 59.14 163 GLY B C 1
ATOM 2922 O O . GLY B 1 163 ? 48.795 12.126 111.208 1.00 60.13 163 GLY B O 1
ATOM 2923 N N . LEU B 1 164 ? 47.280 11.852 112.859 1.00 57.87 164 LEU B N 1
ATOM 2924 C CA . LEU B 1 164 ? 47.974 12.733 113.823 1.00 56.93 164 LEU B CA 1
ATOM 2925 C C . LEU B 1 164 ? 49.006 11.987 114.669 1.00 56.27 164 LEU B C 1
ATOM 2926 O O . LEU B 1 164 ? 48.802 10.822 115.015 1.00 56.15 164 LEU B O 1
ATOM 2931 N N . ALA B 1 165 ? 50.109 12.658 114.994 1.00 56.19 165 ALA B N 1
ATOM 2932 C CA . ALA B 1 165 ? 51.158 12.049 115.815 1.00 55.73 165 ALA B CA 1
ATOM 2933 C C . ALA B 1 165 ? 50.654 11.920 117.240 1.00 54.32 165 ALA B C 1
ATOM 2934 O O . ALA B 1 165 ? 50.354 12.937 117.883 1.00 54.00 165 ALA B O 1
ATOM 2936 N N . HIS B 1 166 ? 50.555 10.674 117.717 1.00 53.34 166 HIS B N 1
ATOM 2937 C CA . HIS B 1 166 ? 49.954 10.378 119.020 1.00 51.27 166 HIS B CA 1
ATOM 2938 C C . HIS B 1 166 ? 50.489 9.095 119.674 1.00 50.55 166 HIS B C 1
ATOM 2939 O O . HIS B 1 166 ? 51.380 8.447 119.146 1.00 51.02 166 HIS B O 1
ATOM 2946 N N . SER B 1 167 ? 49.919 8.763 120.835 1.00 49.45 167 SER B N 1
ATOM 2947 C CA . SER B 1 167 ? 50.212 7.552 121.598 1.00 48.57 167 SER B CA 1
ATOM 2948 C C . SER B 1 167 ? 48.930 6.875 122.053 1.00 47.87 167 SER B C 1
ATOM 2949 O O . SER B 1 167 ? 48.099 7.486 122.721 1.00 47.29 167 SER B O 1
ATOM 2952 N N . SER B 1 168 ? 48.788 5.603 121.711 1.00 48.26 168 SER B N 1
ATOM 2953 C CA . SER B 1 168 ? 47.686 4.763 122.185 1.00 47.83 168 SER B CA 1
ATOM 2954 C C . SER B 1 168 ? 47.527 4.780 123.704 1.00 46.42 168 SER B C 1
ATOM 2955 O O . SER B 1 168 ? 46.532 5.263 124.187 1.00 46.44 168 SER B O 1
ATOM 2958 N N . HIS B 1 169 ? 48.511 4.292 124.449 1.00 45.81 169 HIS B N 1
ATOM 2959 C CA . HIS B 1 169 ? 48.435 4.238 125.901 1.00 45.00 169 HIS B CA 1
ATOM 2960 C C . HIS B 1 169 ? 49.417 5.253 126.515 1.00 44.82 169 HIS B C 1
ATOM 2961 O O . HIS B 1 169 ? 50.134 5.922 125.783 1.00 45.14 169 HIS B O 1
ATOM 2968 N N . GLY B 1 170 ? 49.447 5.366 127.849 1.00 44.57 170 GLY B N 1
ATOM 2969 C CA . GLY B 1 170 ? 50.365 6.275 128.587 1.00 43.50 170 GLY B CA 1
ATOM 2970 C C . GLY B 1 170 ? 49.935 6.573 130.041 1.00 43.11 170 GLY B C 1
ATOM 2971 O O . GLY B 1 170 ? 48.736 6.530 130.386 1.00 42.75 170 GLY B O 1
ATOM 2972 N N . VAL B 1 171 ? 50.900 6.869 130.908 1.00 42.35 171 VAL B N 1
ATOM 2973 C CA . VAL B 1 171 ? 50.577 7.084 132.321 1.00 41.78 171 VAL B CA 1
ATOM 2974 C C . VAL B 1 171 ? 50.569 8.571 132.715 1.00 41.51 171 VAL B C 1
ATOM 2975 O O . VAL B 1 171 ? 51.593 9.261 132.597 1.00 41.79 171 VAL B O 1
ATOM 2979 N N . TYR B 1 172 ? 49.420 9.043 133.194 1.00 40.92 172 TYR B N 1
ATOM 2980 C CA . TYR B 1 172 ? 49.224 10.433 133.589 1.00 41.39 172 TYR B CA 1
ATOM 2981 C C . TYR B 1 172 ? 49.694 10.668 135.042 1.00 41.56 172 TYR B C 1
ATOM 2982 O O . TYR B 1 172 ? 49.205 10.019 135.973 1.00 41.75 172 TYR B O 1
ATOM 2991 N N . ALA B 1 173 ? 50.646 11.573 135.252 1.00 41.34 173 ALA B N 1
ATOM 2992 C CA . ALA B 1 173 ? 50.891 12.035 136.604 1.00 41.81 173 ALA B CA 1
ATOM 2993 C C . ALA B 1 173 ? 49.958 13.188 136.812 1.00 42.57 173 ALA B C 1
ATOM 2994 O O . ALA B 1 173 ? 49.854 14.056 135.946 1.00 43.69 173 ALA B O 1
ATOM 2996 N N . CYS B 1 174 ? 49.248 13.197 137.931 1.00 43.31 174 CYS B N 1
ATOM 2997 C CA . CYS B 1 174 ? 48.504 14.383 138.322 1.00 44.30 174 CYS B CA 1
ATOM 2998 C C . CYS B 1 174 ? 49.142 14.998 139.548 1.00 43.84 174 CYS B C 1
ATOM 2999 O O . CYS B 1 174 ? 49.234 14.353 140.587 1.00 43.84 174 CYS B O 1
ATOM 3002 N N . THR B 1 175 ? 49.569 16.249 139.412 1.00 43.58 175 THR B N 1
ATOM 3003 C CA . THR B 1 175 ? 50.271 16.944 140.475 1.00 43.83 175 THR B CA 1
ATOM 3004 C C . THR B 1 175 ? 49.518 18.179 140.955 1.00 43.98 175 THR B C 1
ATOM 3005 O O . THR B 1 175 ? 48.647 18.689 140.279 1.00 44.01 175 THR B O 1
ATOM 3009 N N . GLN B 1 176 ? 49.876 18.646 142.141 1.00 44.34 176 GLN B N 1
ATOM 3010 C CA . GLN B 1 176 ? 49.122 19.661 142.839 1.00 44.49 176 GLN B CA 1
ATOM 3011 C C . GLN B 1 176 ? 49.101 21.013 142.126 1.00 44.81 176 GLN B C 1
ATOM 3012 O O . GLN B 1 176 ? 48.032 21.512 141.797 1.00 44.85 176 GLN B O 1
ATOM 3018 N N . GLY B 1 177 ? 50.284 21.603 141.907 1.00 45.03 177 GLY B N 1
ATOM 3019 C CA . GLY B 1 177 ? 50.394 22.936 141.306 1.00 44.55 177 GLY B CA 1
ATOM 3020 C C . GLY B 1 177 ? 50.064 24.011 142.330 1.00 44.66 177 GLY B C 1
ATOM 3021 O O . GLY B 1 177 ? 50.005 23.705 143.524 1.00 45.28 177 GLY B O 1
ATOM 3022 N N . PRO B 1 178 ? 49.857 25.273 141.882 1.00 44.37 178 PRO B N 1
ATOM 3023 C CA . PRO B 1 178 ? 49.950 25.730 140.496 1.00 43.74 178 PRO B CA 1
ATOM 3024 C C . PRO B 1 178 ? 51.384 25.771 139.966 1.00 43.55 178 PRO B C 1
ATOM 3025 O O . PRO B 1 178 ? 51.594 26.100 138.801 1.00 43.90 178 PRO B O 1
ATOM 3029 N N . ARG B 1 179 ? 52.356 25.428 140.805 1.00 43.07 179 ARG B N 1
ATOM 3030 C CA . ARG B 1 179 ? 53.768 25.450 140.397 1.00 42.95 179 ARG B CA 1
ATOM 3031 C C . ARG B 1 179 ? 54.115 24.269 139.504 1.00 41.67 179 ARG B C 1
ATOM 3032 O O . ARG B 1 179 ? 53.554 23.191 139.641 1.00 41.99 179 ARG B O 1
ATOM 3040 N N . LEU B 1 180 ? 55.046 24.461 138.591 1.00 41.21 180 LEU B N 1
ATOM 3041 C CA . LEU B 1 180 ? 55.553 23.343 137.838 1.00 40.11 180 LEU B CA 1
ATOM 3042 C C . LEU B 1 180 ? 56.516 22.532 138.703 1.00 40.17 180 LEU B C 1
ATOM 3043 O O . LEU B 1 180 ? 56.883 22.939 139.828 1.00 40.52 180 LEU B O 1
ATOM 3048 N N . GLU B 1 181 ? 56.898 21.370 138.182 1.00 39.38 181 GLU B N 1
ATOM 3049 C CA . GLU B 1 181 ? 57.678 20.403 138.938 1.00 38.95 181 GLU B CA 1
ATOM 3050 C C . GLU B 1 181 ? 59.136 20.772 138.898 1.00 39.47 181 GLU B C 1
ATOM 3051 O O . GLU B 1 181 ? 59.574 21.605 138.114 1.00 40.45 181 GLU B O 1
ATOM 3057 N N . THR B 1 182 ? 59.872 20.124 139.771 1.00 39.15 182 THR B N 1
ATOM 3058 C CA . THR B 1 182 ? 61.272 20.352 139.946 1.00 39.81 182 THR B CA 1
ATOM 3059 C C . THR B 1 182 ? 61.925 19.296 139.038 1.00 39.46 182 THR B C 1
ATOM 3060 O O . THR B 1 182 ? 61.276 18.301 138.688 1.00 38.58 182 THR B O 1
ATOM 3064 N N . VAL B 1 183 ? 63.164 19.505 138.609 1.00 40.00 183 VAL B N 1
ATOM 3065 C CA . VAL B 1 183 ? 63.826 18.495 137.773 1.00 40.21 183 VAL B CA 1
ATOM 3066 C C . VAL B 1 183 ? 63.842 17.113 138.465 1.00 40.08 183 VAL B C 1
ATOM 3067 O O . VAL B 1 183 ? 63.425 16.095 137.883 1.00 39.80 183 VAL B O 1
ATOM 3071 N N . ALA B 1 184 ? 64.314 17.100 139.710 1.00 40.12 184 ALA B N 1
ATOM 3072 C CA . ALA B 1 184 ? 64.256 15.925 140.557 1.00 39.61 184 ALA B CA 1
ATOM 3073 C C . ALA B 1 184 ? 62.843 15.372 140.718 1.00 38.67 184 ALA B C 1
ATOM 3074 O O . ALA B 1 184 ? 62.695 14.162 140.841 1.00 38.77 184 ALA B O 1
ATOM 3076 N N . GLU B 1 185 ? 61.820 16.234 140.721 1.00 38.51 185 GLU B N 1
ATOM 3077 C CA . GLU B 1 185 ? 60.424 15.783 140.876 1.00 38.42 185 GLU B CA 1
ATOM 3078 C C . GLU B 1 185 ? 60.009 14.970 139.653 1.00 38.02 185 GLU B C 1
ATOM 3079 O O . GLU B 1 185 ? 59.437 13.877 139.787 1.00 37.54 185 GLU B O 1
ATOM 3085 N N . ILE B 1 186 ? 60.359 15.489 138.474 1.00 37.90 186 ILE B N 1
ATOM 3086 C CA . ILE B 1 186 ? 60.124 14.789 137.232 1.00 37.50 186 ILE B CA 1
ATOM 3087 C C . ILE B 1 186 ? 60.872 13.479 137.213 1.00 38.06 186 ILE B C 1
ATOM 3088 O O . ILE B 1 186 ? 60.333 12.475 136.744 1.00 37.83 186 ILE B O 1
ATOM 3093 N N . ALA B 1 187 ? 62.098 13.467 137.726 1.00 39.23 187 ALA B N 1
ATOM 3094 C CA . ALA B 1 187 ? 62.849 12.207 137.776 1.00 40.29 187 ALA B CA 1
ATOM 3095 C C . ALA B 1 187 ? 62.084 11.175 138.622 1.00 40.65 187 ALA B C 1
ATOM 3096 O O . ALA B 1 187 ? 61.992 10.007 138.216 1.00 40.67 187 ALA B O 1
ATOM 3098 N N . ARG B 1 188 ? 61.519 11.601 139.767 1.00 40.67 188 ARG B N 1
ATOM 3099 C CA . ARG B 1 188 ? 60.737 10.675 140.597 1.00 41.05 188 ARG B CA 1
ATOM 3100 C C . ARG B 1 188 ? 59.554 10.167 139.787 1.00 39.80 188 ARG B C 1
ATOM 3101 O O . ARG B 1 188 ? 59.331 8.975 139.710 1.00 39.75 188 ARG B O 1
ATOM 3109 N N . LEU B 1 189 ? 58.828 11.092 139.172 1.00 39.01 189 LEU B N 1
ATOM 3110 C CA . LEU B 1 189 ? 57.653 10.781 138.400 1.00 38.97 189 LEU B CA 1
ATOM 3111 C C . LEU B 1 189 ? 57.942 9.809 137.251 1.00 40.13 189 LEU B C 1
ATOM 3112 O O . LEU B 1 189 ? 57.158 8.891 136.982 1.00 40.01 189 LEU B O 1
ATOM 3117 N N . GLU B 1 190 ? 59.054 10.028 136.563 1.00 41.59 190 GLU B N 1
ATOM 3118 C CA . GLU B 1 190 ? 59.489 9.110 135.529 1.00 43.57 190 GLU B CA 1
ATOM 3119 C C . GLU B 1 190 ? 59.754 7.719 136.153 1.00 44.16 190 GLU B C 1
ATOM 3120 O O . GLU B 1 190 ? 59.278 6.702 135.644 1.00 44.63 190 GLU B O 1
ATOM 3126 N N . ARG B 1 191 ? 60.482 7.692 137.265 1.00 44.74 191 ARG B N 1
ATOM 3127 C CA . ARG B 1 191 ? 60.812 6.448 137.940 1.00 45.60 191 ARG B CA 1
ATOM 3128 C C . ARG B 1 191 ? 59.555 5.693 138.304 1.00 45.25 191 ARG B C 1
ATOM 3129 O O . ARG B 1 191 ? 59.557 4.468 138.320 1.00 45.93 191 ARG B O 1
ATOM 3137 N N . ASP B 1 192 ? 58.485 6.430 138.583 1.00 44.56 192 ASP B N 1
ATOM 3138 C CA . ASP B 1 192 ? 57.191 5.853 138.955 1.00 44.37 192 ASP B CA 1
ATOM 3139 C C . ASP B 1 192 ? 56.441 5.279 137.745 1.00 44.39 192 ASP B C 1
ATOM 3140 O O . ASP B 1 192 ? 55.448 4.568 137.916 1.00 45.09 192 ASP B O 1
ATOM 3145 N N . GLY B 1 193 ? 56.905 5.604 136.533 1.00 44.12 193 GLY B N 1
ATOM 3146 C CA . GLY B 1 193 ? 56.296 5.144 135.282 1.00 43.85 193 GLY B CA 1
ATOM 3147 C C . GLY B 1 193 ? 55.476 6.141 134.464 1.00 43.36 193 GLY B C 1
ATOM 3148 O O . GLY B 1 193 ? 54.819 5.769 133.482 1.00 43.55 193 GLY B O 1
ATOM 3149 N N . ASN B 1 194 ? 55.500 7.412 134.857 1.00 42.75 194 ASN B N 1
ATOM 3150 C CA . ASN B 1 194 ? 54.639 8.399 134.228 1.00 41.57 194 ASN B CA 1
ATOM 3151 C C . ASN B 1 194 ? 55.178 8.823 132.891 1.00 42.36 194 ASN B C 1
ATOM 3152 O O . ASN B 1 194 ? 56.385 9.025 132.708 1.00 43.07 194 ASN B O 1
ATOM 3157 N N . ASP B 1 195 ? 54.277 8.931 131.928 1.00 42.58 195 ASP B N 1
ATOM 3158 C CA . ASP B 1 195 ? 54.679 9.349 130.597 1.00 42.44 195 ASP B CA 1
ATOM 3159 C C . ASP B 1 195 ? 54.408 10.829 130.429 1.00 41.80 195 ASP B C 1
ATOM 3160 O O . ASP B 1 195 ? 55.116 11.500 129.678 1.00 42.21 195 ASP B O 1
ATOM 3165 N N . ILE B 1 196 ? 53.400 11.323 131.158 1.00 40.51 196 ILE B N 1
ATOM 3166 C CA . ILE B 1 196 ? 52.973 12.723 131.117 1.00 39.51 196 ILE B CA 1
ATOM 3167 C C . ILE B 1 196 ? 52.527 13.235 132.479 1.00 39.66 196 ILE B C 1
ATOM 3168 O O . ILE B 1 196 ? 52.316 12.463 133.408 1.00 39.64 196 ILE B O 1
ATOM 3173 N N . VAL B 1 197 ? 52.368 14.551 132.577 1.00 40.18 197 VAL B N 1
ATOM 3174 C CA . VAL B 1 197 ? 52.114 15.220 133.838 1.00 39.86 197 VAL B CA 1
ATOM 3175 C C . VAL B 1 197 ? 51.197 16.398 133.593 1.00 40.43 197 VAL B C 1
ATOM 3176 O O . VAL B 1 197 ? 51.311 17.078 132.581 1.00 40.74 197 VAL B O 1
ATOM 3180 N N . GLY B 1 198 ? 50.283 16.619 134.527 1.00 40.41 198 GLY B N 1
ATOM 3181 C CA . GLY B 1 198 ? 49.269 17.650 134.410 1.00 40.74 198 GLY B CA 1
ATOM 3182 C C . GLY B 1 198 ? 48.590 17.848 135.755 1.00 41.21 198 GLY B C 1
ATOM 3183 O O . GLY B 1 198 ? 48.607 16.968 136.618 1.00 41.07 198 GLY B O 1
ATOM 3184 N N . MET B 1 199 ? 47.964 18.998 135.930 1.00 41.81 199 MET B N 1
ATOM 3185 C CA . MET B 1 199 ? 47.395 19.332 137.218 1.00 42.12 199 MET B CA 1
ATOM 3186 C C . MET B 1 199 ? 45.900 19.143 137.360 1.00 42.27 199 MET B C 1
ATOM 3187 O O . MET B 1 199 ? 45.358 19.482 138.402 1.00 42.74 199 MET B O 1
ATOM 3192 N N . THR B 1 200 ? 45.220 18.608 136.350 1.00 42.51 200 THR B N 1
ATOM 3193 C CA . THR B 1 200 ? 43.751 18.569 136.413 1.00 43.07 200 THR B CA 1
ATOM 3194 C C . THR B 1 200 ? 43.086 17.217 136.169 1.00 42.54 200 THR B C 1
ATOM 3195 O O . THR B 1 200 ? 41.866 17.128 136.081 1.00 42.77 200 THR B O 1
ATOM 3199 N N . GLY B 1 201 ? 43.872 16.163 136.070 1.00 42.28 201 GLY B N 1
ATOM 3200 C CA . GLY B 1 201 ? 43.306 14.861 135.725 1.00 43.04 201 GLY B CA 1
ATOM 3201 C C . GLY B 1 201 ? 42.570 14.204 136.878 1.00 43.68 201 GLY B C 1
ATOM 3202 O O . GLY B 1 201 ? 41.773 13.278 136.676 1.00 43.34 201 GLY B O 1
ATOM 3203 N N . MET B 1 202 ? 42.869 14.675 138.093 1.00 44.13 202 MET B N 1
ATOM 3204 C CA . MET B 1 202 ? 42.363 14.081 139.329 1.00 44.48 202 MET B CA 1
ATOM 3205 C C . MET B 1 202 ? 42.106 15.196 140.320 1.00 44.74 202 MET B C 1
ATOM 3206 O O . MET B 1 202 ? 42.919 16.122 140.434 1.00 45.33 202 MET B O 1
ATOM 3211 N N . PRO B 1 203 ? 40.996 15.101 141.072 1.00 44.76 203 PRO B N 1
ATOM 3212 C CA . PRO B 1 203 ? 40.157 13.918 141.180 1.00 44.82 203 PRO B CA 1
ATOM 3213 C C . PRO B 1 203 ? 39.075 13.740 140.084 1.00 45.02 203 PRO B C 1
ATOM 3214 O O . PRO B 1 203 ? 38.417 12.712 140.042 1.00 45.87 203 PRO B O 1
ATOM 3218 N N . GLU B 1 204 ? 38.909 14.707 139.195 1.00 44.90 204 GLU B N 1
ATOM 3219 C CA . GLU B 1 204 ? 37.955 14.589 138.075 1.00 45.11 204 GLU B CA 1
ATOM 3220 C C . GLU B 1 204 ? 37.695 13.151 137.585 1.00 44.73 204 GLU B C 1
ATOM 3221 O O . GLU B 1 204 ? 36.543 12.718 137.544 1.00 45.43 204 GLU B O 1
ATOM 3227 N N . ALA B 1 205 ? 38.753 12.423 137.222 1.00 43.64 205 ALA B N 1
ATOM 3228 C CA . ALA B 1 205 ? 38.612 11.066 136.689 1.00 43.46 205 ALA B CA 1
ATOM 3229 C C . ALA B 1 205 ? 37.928 10.137 137.667 1.00 43.86 205 ALA B C 1
ATOM 3230 O O . ALA B 1 205 ? 37.168 9.243 137.258 1.00 45.07 205 ALA B O 1
ATOM 3232 N N . ALA B 1 206 ? 38.179 10.362 138.953 1.00 43.52 206 ALA B N 1
ATOM 3233 C CA . ALA B 1 206 ? 37.631 9.519 140.026 1.00 44.04 206 ALA B CA 1
ATOM 3234 C C . ALA B 1 206 ? 36.189 9.859 140.336 1.00 44.43 206 ALA B C 1
ATOM 3235 O O . ALA B 1 206 ? 35.396 8.978 140.645 1.00 44.85 206 ALA B O 1
ATOM 3237 N N . LEU B 1 207 ? 35.853 11.139 140.253 1.00 44.58 207 LEU B N 1
ATOM 3238 C CA . LEU B 1 207 ? 34.510 11.582 140.576 1.00 45.92 207 LEU B CA 1
ATOM 3239 C C . LEU B 1 207 ? 33.571 11.064 139.484 1.00 46.93 207 LEU B C 1
ATOM 3240 O O . LEU B 1 207 ? 32.434 10.646 139.759 1.00 47.82 207 LEU B O 1
ATOM 3245 N N . ALA B 1 208 ? 34.089 11.035 138.257 1.00 46.76 208 ALA B N 1
ATOM 3246 C CA . ALA B 1 208 ? 33.381 10.473 137.119 1.00 47.53 208 ALA B CA 1
ATOM 3247 C C . ALA B 1 208 ? 32.936 9.042 137.408 1.00 48.40 208 ALA B C 1
ATOM 3248 O O . ALA B 1 208 ? 31.787 8.689 137.172 1.00 49.01 208 ALA B O 1
ATOM 3250 N N . ARG B 1 209 ? 33.844 8.225 137.936 1.00 48.62 209 ARG B N 1
ATOM 3251 C CA . ARG B 1 209 ? 33.510 6.847 138.277 1.00 49.65 209 ARG B CA 1
ATOM 3252 C C . ARG B 1 209 ? 32.537 6.717 139.398 1.00 50.59 209 ARG B C 1
ATOM 3253 O O . ARG B 1 209 ? 31.687 5.830 139.368 1.00 51.53 209 ARG B O 1
ATOM 3261 N N . GLU B 1 210 ? 32.687 7.588 140.392 1.00 50.64 210 GLU B N 1
ATOM 3262 C CA . GLU B 1 210 ? 31.756 7.666 141.502 1.00 52.41 210 GLU B CA 1
ATOM 3263 C C . GLU B 1 210 ? 30.351 7.998 141.015 1.00 53.27 210 GLU B C 1
ATOM 3264 O O . GLU B 1 210 ? 29.357 7.576 141.624 1.00 54.25 210 GLU B O 1
ATOM 3270 N N . LEU B 1 211 ? 30.277 8.739 139.910 1.00 52.78 211 LEU B N 1
ATOM 3271 C CA . LEU B 1 211 ? 28.997 9.044 139.302 1.00 53.88 211 LEU B CA 1
ATOM 3272 C C . LEU B 1 211 ? 28.570 8.014 138.256 1.00 54.60 211 LEU B C 1
ATOM 3273 O O . LEU B 1 211 ? 27.522 8.186 137.625 1.00 55.16 211 LEU B O 1
ATOM 3278 N N . ASP B 1 212 ? 29.360 6.938 138.117 1.00 54.74 212 ASP B N 1
ATOM 3279 C CA . ASP B 1 212 ? 29.226 5.933 137.031 1.00 55.70 212 ASP B CA 1
ATOM 3280 C C . ASP B 1 212 ? 29.166 6.574 135.644 1.00 54.50 212 ASP B C 1
ATOM 3281 O O . ASP B 1 212 ? 28.377 6.166 134.780 1.00 55.40 212 ASP B O 1
ATOM 3286 N N . LEU B 1 213 ? 29.995 7.593 135.456 1.00 52.43 213 LEU B N 1
ATOM 3287 C CA . LEU B 1 213 ? 30.142 8.256 134.179 1.00 51.49 213 LEU B CA 1
ATOM 3288 C C . LEU B 1 213 ? 31.406 7.764 133.457 1.00 50.84 213 LEU B C 1
ATOM 3289 O O . LEU B 1 213 ? 32.518 7.953 133.966 1.00 50.62 213 LEU B O 1
ATOM 3294 N N . PRO B 1 214 ? 31.250 7.121 132.279 1.00 51.14 214 PRO B N 1
ATOM 3295 C CA . PRO B 1 214 ? 32.458 6.792 131.513 1.00 50.38 214 PRO B CA 1
ATOM 3296 C C . PRO B 1 214 ? 33.222 8.043 131.139 1.00 49.11 214 PRO B C 1
ATOM 3297 O O . PRO B 1 214 ? 32.639 8.993 130.605 1.00 49.25 214 PRO B O 1
ATOM 3301 N N . TYR B 1 215 ? 34.521 8.015 131.449 1.00 48.09 215 TYR B N 1
ATOM 3302 C CA . TYR B 1 215 ? 35.433 9.147 131.342 1.00 46.57 215 TYR B CA 1
ATOM 3303 C C . TYR B 1 215 ? 36.688 8.754 130.561 1.00 46.71 215 TYR B C 1
ATOM 3304 O O . TYR B 1 215 ? 37.245 7.654 130.746 1.00 47.46 215 TYR B O 1
ATOM 3313 N N . ALA B 1 216 ? 37.140 9.639 129.677 1.00 45.94 216 ALA B N 1
ATOM 3314 C CA . ALA B 1 216 ? 38.393 9.401 128.951 1.00 45.56 216 ALA B CA 1
ATOM 3315 C C . ALA B 1 216 ? 39.163 10.701 128.747 1.00 44.72 216 ALA B C 1
ATOM 3316 O O . ALA B 1 216 ? 38.571 11.788 128.741 1.00 44.96 216 ALA B O 1
ATOM 3318 N N . CYS B 1 217 ? 40.478 10.595 128.593 1.00 43.80 217 CYS B N 1
ATOM 3319 C CA . CYS B 1 217 ? 41.286 11.794 128.495 1.00 43.43 217 CYS B CA 1
ATOM 3320 C C . CYS B 1 217 ? 42.039 11.909 127.174 1.00 43.63 217 CYS B C 1
ATOM 3321 O O . CYS B 1 217 ? 42.642 10.947 126.708 1.00 44.64 217 CYS B O 1
ATOM 3324 N N . LEU B 1 218 ? 41.989 13.092 126.576 1.00 43.21 218 LEU B N 1
ATOM 3325 C CA . LEU B 1 218 ? 42.821 13.427 125.441 1.00 43.00 218 LEU B CA 1
ATOM 3326 C C . LEU B 1 218 ? 43.816 14.465 125.957 1.00 42.27 218 LEU B C 1
ATOM 3327 O O . LEU B 1 218 ? 43.436 15.599 126.234 1.00 42.61 218 LEU B O 1
ATOM 3332 N N . ALA B 1 219 ? 45.076 14.076 126.117 1.00 40.95 219 ALA B N 1
ATOM 3333 C CA . ALA B 1 219 ? 46.088 15.016 126.579 1.00 39.71 219 ALA B CA 1
ATOM 3334 C C . ALA B 1 219 ? 46.918 15.569 125.435 1.00 39.52 219 ALA B C 1
ATOM 3335 O O . ALA B 1 219 ? 47.343 14.841 124.545 1.00 39.90 219 ALA B O 1
ATOM 3337 N N . LEU B 1 220 ? 47.161 16.866 125.480 1.00 38.74 220 LEU B N 1
ATOM 3338 C CA . LEU B 1 220 ? 48.061 17.504 124.537 1.00 38.51 220 LEU B CA 1
ATOM 3339 C C . LEU B 1 220 ? 49.325 17.993 125.240 1.00 37.69 220 LEU B C 1
ATOM 3340 O O . LEU B 1 220 ? 49.252 18.760 126.187 1.00 37.29 220 LEU B O 1
ATOM 3345 N N . VAL B 1 221 ? 50.485 17.557 124.773 1.00 37.41 221 VAL B N 1
ATOM 3346 C CA . VAL B 1 221 ? 51.730 18.016 125.364 1.00 37.45 221 VAL B CA 1
ATOM 3347 C C . VAL B 1 221 ? 52.077 19.417 124.929 1.00 38.66 221 VAL B C 1
ATOM 3348 O O . VAL B 1 221 ? 52.327 19.652 123.754 1.00 39.66 221 VAL B O 1
ATOM 3352 N N . VAL B 1 222 ? 52.115 20.337 125.890 1.00 39.06 222 VAL B N 1
ATOM 3353 C CA . VAL B 1 222 ? 52.441 21.752 125.614 1.00 40.52 222 VAL B CA 1
ATOM 3354 C C . VAL B 1 222 ? 53.836 22.197 126.058 1.00 41.45 222 VAL B C 1
ATOM 3355 O O . VAL B 1 222 ? 54.231 23.317 125.777 1.00 42.44 222 VAL B O 1
ATOM 3359 N N . ASN B 1 223 ? 54.545 21.352 126.801 1.00 41.68 223 ASN B N 1
ATOM 3360 C CA . ASN B 1 223 ? 55.957 21.588 127.138 1.00 43.33 223 ASN B CA 1
ATOM 3361 C C . ASN B 1 223 ? 56.628 20.260 127.445 1.00 43.72 223 ASN B C 1
ATOM 3362 O O . ASN B 1 223 ? 55.950 19.322 127.882 1.00 42.68 223 ASN B O 1
ATOM 3367 N N . PRO B 1 224 ? 57.953 20.168 127.205 1.00 45.28 224 PRO B N 1
ATOM 3368 C CA . PRO B 1 224 ? 58.680 19.061 127.784 1.00 45.63 224 PRO B CA 1
ATOM 3369 C C . PRO B 1 224 ? 58.651 19.275 129.285 1.00 45.98 224 PRO B C 1
ATOM 3370 O O . PRO B 1 224 ? 58.690 20.419 129.726 1.00 46.55 224 PRO B O 1
ATOM 3374 N N . ALA B 1 225 ? 58.559 18.200 130.064 1.00 46.43 225 ALA B N 1
ATOM 3375 C CA . ALA B 1 225 ? 58.557 18.314 131.521 1.00 47.34 225 ALA B CA 1
ATOM 3376 C C . ALA B 1 225 ? 59.863 18.963 132.003 1.00 49.18 225 ALA B C 1
ATOM 3377 O O . ALA B 1 225 ? 60.825 19.019 131.242 1.00 50.94 225 ALA B O 1
ATOM 3379 N N . ALA B 1 226 ? 59.895 19.480 133.232 1.00 50.20 226 ALA B N 1
ATOM 3380 C CA . ALA B 1 226 ? 61.115 20.114 133.775 1.00 52.22 226 ALA B CA 1
ATOM 3381 C C . ALA B 1 226 ? 62.354 19.242 133.606 1.00 53.48 226 ALA B C 1
ATOM 3382 O O . ALA B 1 226 ? 62.327 18.042 133.889 1.00 52.69 226 ALA B O 1
ATOM 3384 N N . GLY B 1 227 ? 63.438 19.850 133.138 1.00 55.85 227 GLY B N 1
ATOM 3385 C CA . GLY B 1 227 ? 64.690 19.133 132.949 1.00 58.04 227 GLY B CA 1
ATOM 3386 C C . GLY B 1 227 ? 64.750 18.236 131.728 1.00 59.49 227 GLY B C 1
ATOM 3387 O O . GLY B 1 227 ? 65.752 17.564 131.508 1.00 60.41 227 GLY B O 1
ATOM 3388 N N . LYS B 1 228 ? 63.684 18.210 130.935 1.00 60.38 228 LYS B N 1
ATOM 3389 C CA . LYS B 1 228 ? 63.679 17.468 129.675 1.00 62.10 228 LYS B CA 1
ATOM 3390 C C . LYS B 1 228 ? 63.924 18.452 128.551 1.00 64.51 228 LYS B C 1
ATOM 3391 O O . LYS B 1 228 ? 64.600 18.138 127.581 1.00 65.62 228 LYS B O 1
ATOM 3397 N N . SER B 1 229 ? 63.365 19.650 128.693 1.00 66.25 229 SER B N 1
ATOM 3398 C CA . SER B 1 229 ? 63.718 20.770 127.833 1.00 68.64 229 SER B CA 1
ATOM 3399 C C . SER B 1 229 ? 65.064 21.317 128.271 1.00 70.31 229 SER B C 1
ATOM 3400 O O . SER B 1 229 ? 65.551 21.027 129.378 1.00 69.94 229 SER B O 1
ATOM 3403 N N . ALA B 1 230 ? 65.641 22.120 127.380 1.00 72.35 230 ALA B N 1
ATOM 3404 C CA . ALA B 1 230 ? 66.854 22.883 127.625 1.00 74.06 230 ALA B CA 1
ATOM 3405 C C . ALA B 1 230 ? 66.787 23.670 128.945 1.00 73.94 230 ALA B C 1
ATOM 3406 O O . ALA B 1 230 ? 67.056 23.116 130.020 1.00 73.40 230 ALA B O 1
ATOM 3408 N N . GLY B 1 231 ? 66.424 24.952 128.852 1.00 74.49 231 GLY B N 1
ATOM 3409 C CA . GLY B 1 231 ? 66.313 25.828 130.023 1.00 74.22 231 GLY B CA 1
ATOM 3410 C C . GLY B 1 231 ? 64.971 25.736 130.732 1.00 72.23 231 GLY B C 1
ATOM 3411 O O . GLY B 1 231 ? 64.364 24.663 130.804 1.00 71.32 231 GLY B O 1
ATOM 3412 N N . ILE B 1 232 ? 64.498 26.864 131.253 1.00 71.92 232 ILE B N 1
ATOM 3413 C CA . ILE B 1 232 ? 63.227 26.877 131.969 1.00 69.65 232 ILE B CA 1
ATOM 3414 C C . ILE B 1 232 ? 62.037 26.779 131.025 1.00 68.47 232 ILE B C 1
ATOM 3415 O O . ILE B 1 232 ? 62.163 27.009 129.816 1.00 69.55 232 ILE B O 1
ATOM 3420 N N . ILE B 1 233 ? 60.894 26.419 131.603 1.00 66.18 233 ILE B N 1
ATOM 3421 C CA . ILE B 1 233 ? 59.604 26.392 130.924 1.00 64.77 233 ILE B CA 1
ATOM 3422 C C . ILE B 1 233 ? 58.878 27.730 131.103 1.00 65.25 233 ILE B C 1
ATOM 3423 O O . ILE B 1 233 ? 58.375 28.005 132.188 1.00 64.94 233 ILE B O 1
ATOM 3428 N N . THR B 1 234 ? 58.810 28.549 130.051 1.00 66.12 234 THR B N 1
ATOM 3429 C CA . THR B 1 234 ? 58.070 29.827 130.100 1.00 66.45 234 THR B CA 1
ATOM 3430 C C . THR B 1 234 ? 56.587 29.644 129.755 1.00 65.39 234 THR B C 1
ATOM 3431 O O . THR B 1 234 ? 56.249 28.775 128.970 1.00 64.75 234 THR B O 1
ATOM 3435 N N . MET B 1 235 ? 55.715 30.465 130.342 1.00 65.71 235 MET B N 1
ATOM 3436 C CA . MET B 1 235 ? 54.288 30.524 129.975 1.00 65.58 235 MET B CA 1
ATOM 3437 C C . MET B 1 235 ? 54.089 30.787 128.491 1.00 66.27 235 MET B C 1
ATOM 3438 O O . MET B 1 235 ? 53.220 30.191 127.855 1.00 65.51 235 MET B O 1
ATOM 3443 N N . ALA B 1 236 ? 54.903 31.693 127.956 1.00 67.83 236 ALA B N 1
ATOM 3444 C CA . ALA B 1 236 ? 54.867 32.061 126.551 1.00 68.94 236 ALA B CA 1
ATOM 3445 C C . ALA B 1 236 ? 55.001 30.853 125.628 1.00 68.04 236 ALA B C 1
ATOM 3446 O O . ALA B 1 236 ? 54.158 30.654 124.760 1.00 67.98 236 ALA B O 1
ATOM 3448 N N . GLU B 1 237 ? 56.045 30.050 125.826 1.00 67.67 237 GLU B N 1
ATOM 3449 C CA . GLU B 1 237 ? 56.253 28.822 125.055 1.00 67.13 237 GLU B CA 1
ATOM 3450 C C . GLU B 1 237 ? 55.061 27.880 125.162 1.00 64.88 237 GLU B C 1
ATOM 3451 O O . GLU B 1 237 ? 54.694 27.255 124.167 1.00 64.71 237 GLU B O 1
ATOM 3457 N N . ILE B 1 238 ? 54.459 27.778 126.354 1.00 62.99 238 ILE B N 1
ATOM 3458 C CA . ILE B 1 238 ? 53.251 26.956 126.551 1.00 61.04 238 ILE B CA 1
ATOM 3459 C C . ILE B 1 238 ? 52.067 27.492 125.746 1.00 61.51 238 ILE B C 1
ATOM 3460 O O . ILE B 1 238 ? 51.398 26.743 125.045 1.00 60.69 238 ILE B O 1
ATOM 3465 N N . GLU B 1 239 ? 51.827 28.795 125.854 1.00 63.06 239 GLU B N 1
ATOM 3466 C CA . GLU B 1 239 ? 50.814 29.488 125.066 1.00 64.30 239 GLU B CA 1
ATOM 3467 C C . GLU B 1 239 ? 50.887 29.154 123.571 1.00 64.36 239 GLU B C 1
ATOM 3468 O O . GLU B 1 239 ? 49.853 28.858 122.972 1.00 64.24 239 GLU B O 1
ATOM 3474 N N . GLN B 1 240 ? 52.087 29.174 122.974 1.00 64.47 240 GLN B N 1
ATOM 3475 C CA . GLN B 1 240 ? 52.206 28.923 121.525 1.00 64.74 240 GLN B CA 1
ATOM 3476 C C . GLN B 1 240 ? 51.885 27.496 121.150 1.00 62.62 240 GLN B C 1
ATOM 3477 O O . GLN B 1 240 ? 51.513 27.238 120.015 1.00 63.22 240 GLN B O 1
ATOM 3483 N N . ALA B 1 241 ? 52.010 26.578 122.100 1.00 60.29 241 ALA B N 1
ATOM 3484 C CA . ALA B 1 241 ? 51.733 25.171 121.842 1.00 58.63 241 ALA B CA 1
ATOM 3485 C C . ALA B 1 241 ? 50.245 24.868 121.951 1.00 57.71 241 ALA B C 1
ATOM 3486 O O . ALA B 1 241 ? 49.744 23.945 121.303 1.00 57.13 241 ALA B O 1
ATOM 3488 N N . LEU B 1 242 ? 49.547 25.643 122.782 1.00 57.59 242 LEU B N 1
ATOM 3489 C CA . LEU B 1 242 ? 48.086 25.585 122.862 1.00 56.97 242 LEU B CA 1
ATOM 3490 C C . LEU B 1 242 ? 47.468 26.163 121.594 1.00 57.50 242 LEU B C 1
ATOM 3491 O O . LEU B 1 242 ? 46.597 25.560 120.976 1.00 56.79 242 LEU B O 1
ATOM 3496 N N . HIS B 1 243 ? 47.944 27.339 121.217 1.00 58.59 243 HIS B N 1
ATOM 3497 C CA . HIS B 1 243 ? 47.593 27.936 119.943 1.00 60.53 243 HIS B CA 1
ATOM 3498 C C . HIS B 1 243 ? 47.708 26.950 118.766 1.00 60.31 243 HIS B C 1
ATOM 3499 O O . HIS B 1 243 ? 46.755 26.760 118.009 1.00 60.51 243 HIS B O 1
ATOM 3506 N N . ASP B 1 244 ? 48.870 26.312 118.640 1.00 59.81 244 ASP B N 1
ATOM 3507 C CA . ASP B 1 244 ? 49.146 25.357 117.577 1.00 59.41 244 ASP B CA 1
ATOM 3508 C C . ASP B 1 244 ? 48.339 24.071 117.696 1.00 57.98 244 ASP B C 1
ATOM 3509 O O . ASP B 1 244 ? 48.026 23.433 116.699 1.00 58.15 244 ASP B O 1
ATOM 3514 N N . GLY B 1 245 ? 48.031 23.677 118.923 1.00 56.72 245 GLY B N 1
ATOM 3515 C CA . GLY B 1 245 ? 47.481 22.357 119.182 1.00 56.06 245 GLY B CA 1
ATOM 3516 C C . GLY B 1 245 ? 45.970 22.267 119.166 1.00 56.45 245 GLY B C 1
ATOM 3517 O O . GLY B 1 245 ? 45.409 21.227 118.790 1.00 56.08 245 GLY B O 1
ATOM 3518 N N . ILE B 1 246 ? 45.303 23.346 119.578 1.00 57.13 246 ILE B N 1
ATOM 3519 C CA . ILE B 1 246 ? 43.847 23.348 119.673 1.00 57.69 246 ILE B CA 1
ATOM 3520 C C . ILE B 1 246 ? 43.167 22.990 118.339 1.00 58.83 246 ILE B C 1
ATOM 3521 O O . ILE B 1 246 ? 42.125 22.332 118.341 1.00 58.43 246 ILE B O 1
ATOM 3526 N N . GLY B 1 247 ? 43.767 23.415 117.217 1.00 60.35 247 GLY B N 1
ATOM 3527 C CA . GLY B 1 247 ? 43.319 23.017 115.873 1.00 61.31 247 GLY B CA 1
ATOM 3528 C C . GLY B 1 247 ? 43.145 21.510 115.738 1.00 60.77 247 GLY B C 1
ATOM 3529 O O . GLY B 1 247 ? 42.046 21.041 115.440 1.00 61.01 247 GLY B O 1
ATOM 3530 N N . LYS B 1 248 ? 44.231 20.762 115.977 1.00 60.09 248 LYS B N 1
ATOM 3531 C CA . LYS B 1 248 ? 44.234 19.297 115.999 1.00 58.91 248 LYS B CA 1
ATOM 3532 C C . LYS B 1 248 ? 43.173 18.712 116.915 1.00 57.84 248 LYS B C 1
ATOM 3533 O O . LYS B 1 248 ? 42.442 17.809 116.513 1.00 57.86 248 LYS B O 1
ATOM 3539 N N . VAL B 1 249 ? 43.114 19.220 118.148 1.00 56.93 249 VAL B N 1
ATOM 3540 C CA . VAL B 1 249 ? 42.206 18.718 119.187 1.00 56.10 249 VAL B CA 1
ATOM 3541 C C . VAL B 1 249 ? 40.721 18.809 118.780 1.00 56.94 249 VAL B C 1
ATOM 3542 O O . VAL B 1 249 ? 39.958 17.863 118.988 1.00 56.92 249 VAL B O 1
ATOM 3546 N N . ARG B 1 250 ? 40.321 19.928 118.184 1.00 58.02 250 ARG B N 1
ATOM 3547 C CA . ARG B 1 250 ? 38.980 20.068 117.610 1.00 59.05 250 ARG B CA 1
ATOM 3548 C C . ARG B 1 250 ? 38.644 18.968 116.575 1.00 59.85 250 ARG B C 1
ATOM 3549 O O . ARG B 1 250 ? 37.641 18.245 116.705 1.00 59.48 250 ARG B O 1
ATOM 3557 N N . GLU B 1 251 ? 39.493 18.838 115.562 1.00 60.74 251 GLU B N 1
ATOM 3558 C CA . GLU B 1 251 ? 39.354 17.783 114.573 1.00 61.79 251 GLU B CA 1
ATOM 3559 C C . GLU B 1 251 ? 39.126 16.405 115.236 1.00 60.66 251 GLU B C 1
ATOM 3560 O O . GLU B 1 251 ? 38.282 15.621 114.794 1.00 61.34 251 GLU B O 1
ATOM 3566 N N . VAL B 1 252 ? 39.853 16.110 116.307 1.00 59.05 252 VAL B N 1
ATOM 3567 C CA . VAL B 1 252 ? 39.620 14.854 116.996 1.00 57.75 252 VAL B CA 1
ATOM 3568 C C . VAL B 1 252 ? 38.232 14.847 117.642 1.00 57.77 252 VAL B C 1
ATOM 3569 O O . VAL B 1 252 ? 37.469 13.912 117.419 1.00 58.15 252 VAL B O 1
ATOM 3573 N N . LEU B 1 253 ? 37.905 15.886 118.416 1.00 57.34 253 LEU B N 1
ATOM 3574 C CA . LEU B 1 253 ? 36.577 16.013 119.026 1.00 57.26 253 LEU B CA 1
ATOM 3575 C C . LEU B 1 253 ? 35.452 15.871 118.007 1.00 58.60 253 LEU B C 1
ATOM 3576 O O . LEU B 1 253 ? 34.483 15.161 118.262 1.00 59.14 253 LEU B O 1
ATOM 3581 N N . ALA B 1 254 ? 35.583 16.540 116.859 1.00 59.36 254 ALA B N 1
ATOM 3582 C CA . ALA B 1 254 ? 34.609 16.416 115.774 1.00 60.19 254 ALA B CA 1
ATOM 3583 C C . ALA B 1 254 ? 34.347 14.963 115.441 1.00 60.40 254 ALA B C 1
ATOM 3584 O O . ALA B 1 254 ? 33.205 14.541 115.377 1.00 60.98 254 ALA B O 1
ATOM 3586 N N . ARG B 1 255 ? 35.418 14.202 115.242 1.00 60.38 255 ARG B N 1
ATOM 3587 C CA . ARG B 1 255 ? 35.320 12.828 114.779 1.00 60.91 255 ARG B CA 1
ATOM 3588 C C . ARG B 1 255 ? 34.672 11.946 115.819 1.00 59.91 255 ARG B C 1
ATOM 3589 O O . ARG B 1 255 ? 33.808 11.141 115.500 1.00 60.47 255 ARG B O 1
ATOM 3597 N N . VAL B 1 256 ? 35.098 12.102 117.063 1.00 58.72 256 VAL B N 1
ATOM 3598 C CA . VAL B 1 256 ? 34.488 11.393 118.187 1.00 58.33 256 VAL B CA 1
ATOM 3599 C C . VAL B 1 256 ? 32.963 11.668 118.231 1.00 59.32 256 VAL B C 1
ATOM 3600 O O . VAL B 1 256 ? 32.162 10.750 118.021 1.00 60.45 256 VAL B O 1
ATOM 3604 N N . LEU B 1 257 ? 32.570 12.919 118.460 1.00 59.28 257 LEU B N 1
ATOM 3605 C CA . LEU B 1 257 ? 31.147 13.308 118.437 1.00 60.01 257 LEU B CA 1
ATOM 3606 C C . LEU B 1 257 ? 30.371 12.820 117.203 1.00 61.75 257 LEU B C 1
ATOM 3607 O O . LEU B 1 257 ? 29.210 12.460 117.324 1.00 62.65 257 LEU B O 1
ATOM 3612 N N . ALA B 1 258 ? 31.005 12.797 116.031 1.00 62.61 258 ALA B N 1
ATOM 3613 C CA . ALA B 1 258 ? 30.310 12.467 114.778 1.00 64.42 258 ALA B CA 1
ATOM 3614 C C . ALA B 1 258 ? 29.550 11.148 114.871 1.00 65.17 258 ALA B C 1
ATOM 3615 O O . ALA B 1 258 ? 30.009 10.212 115.527 1.00 64.82 258 ALA B O 1
ATOM 3617 N N . SER C 1 16 ? 73.154 45.343 148.562 1.00 54.24 16 SER C N 1
ATOM 3618 C CA . SER C 1 16 ? 71.851 44.592 148.428 1.00 54.92 16 SER C CA 1
ATOM 3619 C C . SER C 1 16 ? 71.402 43.901 149.710 1.00 53.79 16 SER C C 1
ATOM 3620 O O . SER C 1 16 ? 72.197 43.288 150.414 1.00 53.47 16 SER C O 1
ATOM 3623 N N . VAL C 1 17 ? 70.108 43.987 149.988 1.00 53.74 17 VAL C N 1
ATOM 3624 C CA . VAL C 1 17 ? 69.527 43.469 151.234 1.00 52.87 17 VAL C CA 1
ATOM 3625 C C . VAL C 1 17 ? 69.370 41.932 151.234 1.00 51.80 17 VAL C C 1
ATOM 3626 O O . VAL C 1 17 ? 68.988 41.343 150.235 1.00 51.28 17 VAL C O 1
ATOM 3630 N N . TYR C 1 18 ? 69.674 41.303 152.368 1.00 51.51 18 TYR C N 1
ATOM 3631 C CA . TYR C 1 18 ? 69.677 39.836 152.515 1.00 50.85 18 TYR C CA 1
ATOM 3632 C C . TYR C 1 18 ? 68.810 39.350 153.675 1.00 50.29 18 TYR C C 1
ATOM 3633 O O . TYR C 1 18 ? 68.988 39.790 154.813 1.00 51.44 18 TYR C O 1
ATOM 3642 N N . ALA C 1 19 ? 67.891 38.436 153.405 1.00 49.00 19 ALA C N 1
ATOM 3643 C CA . ALA C 1 19 ? 67.182 37.776 154.481 1.00 47.91 19 ALA C CA 1
ATOM 3644 C C . ALA C 1 19 ? 67.918 36.492 154.856 1.00 47.53 19 ALA C C 1
ATOM 3645 O O . ALA C 1 19 ? 68.493 35.797 153.986 1.00 47.24 19 ALA C O 1
ATOM 3647 N N . ILE C 1 20 ? 67.918 36.195 156.153 1.00 46.93 20 ILE C N 1
ATOM 3648 C CA . ILE C 1 20 ? 68.338 34.906 156.639 1.00 45.95 20 ILE C CA 1
ATOM 3649 C C . ILE C 1 20 ? 67.167 34.324 157.405 1.00 46.19 20 ILE C C 1
ATOM 3650 O O . ILE C 1 20 ? 66.647 34.939 158.328 1.00 46.69 20 ILE C O 1
ATOM 3655 N N . ILE C 1 21 ? 66.752 33.138 156.979 1.00 46.37 21 ILE C N 1
ATOM 3656 C CA . ILE C 1 21 ? 65.720 32.353 157.620 1.00 46.22 21 ILE C CA 1
ATOM 3657 C C . ILE C 1 21 ? 66.400 31.145 158.242 1.00 46.98 21 ILE C C 1
ATOM 3658 O O . ILE C 1 21 ? 67.182 30.449 157.578 1.00 46.79 21 ILE C O 1
ATOM 3663 N N . GLY C 1 22 ? 66.101 30.899 159.514 1.00 47.72 22 GLY C N 1
ATOM 3664 C CA . GLY C 1 22 ? 66.711 29.811 160.260 1.00 48.53 22 GLY C CA 1
ATOM 3665 C C . GLY C 1 22 ? 66.430 30.046 161.722 1.00 49.70 22 GLY C C 1
ATOM 3666 O O . GLY C 1 22 ? 65.413 30.648 162.051 1.00 50.61 22 GLY C O 1
ATOM 3667 N N . GLY C 1 23 ? 67.307 29.592 162.612 1.00 49.99 23 GLY C N 1
ATOM 3668 C CA . GLY C 1 23 ? 67.028 29.789 164.032 1.00 51.16 23 GLY C CA 1
ATOM 3669 C C . GLY C 1 23 ? 67.570 31.089 164.583 1.00 51.98 23 GLY C C 1
ATOM 3670 O O . GLY C 1 23 ? 68.308 31.786 163.903 1.00 52.28 23 GLY C O 1
ATOM 3671 N N . THR C 1 24 ? 67.206 31.424 165.816 1.00 53.16 24 THR C N 1
ATOM 3672 C CA . THR C 1 24 ? 68.042 32.321 166.623 1.00 54.72 24 THR C CA 1
ATOM 3673 C C . THR C 1 24 ? 69.399 31.618 166.859 1.00 55.30 24 THR C C 1
ATOM 3674 O O . THR C 1 24 ? 69.542 30.402 166.651 1.00 55.99 24 THR C O 1
ATOM 3678 N N . GLY C 1 25 ? 70.411 32.351 167.293 1.00 55.75 25 GLY C N 1
ATOM 3679 C CA . GLY C 1 25 ? 71.724 31.734 167.373 1.00 55.14 25 GLY C CA 1
ATOM 3680 C C . GLY C 1 25 ? 72.401 32.116 166.091 1.00 54.67 25 GLY C C 1
ATOM 3681 O O . GLY C 1 25 ? 73.589 32.436 166.084 1.00 55.00 25 GLY C O 1
ATOM 3682 N N . LEU C 1 26 ? 71.633 32.115 164.998 1.00 53.93 26 LEU C N 1
ATOM 3683 C CA . LEU C 1 26 ? 72.097 32.779 163.777 1.00 53.60 26 LEU C CA 1
ATOM 3684 C C . LEU C 1 26 ? 72.364 34.245 164.076 1.00 54.28 26 LEU C C 1
ATOM 3685 O O . LEU C 1 26 ? 73.297 34.821 163.541 1.00 54.86 26 LEU C O 1
ATOM 3690 N N . THR C 1 27 ? 71.568 34.823 164.963 1.00 54.82 27 THR C N 1
ATOM 3691 C CA . THR C 1 27 ? 71.762 36.198 165.389 1.00 56.15 27 THR C CA 1
ATOM 3692 C C . THR C 1 27 ? 73.008 36.412 166.258 1.00 56.62 27 THR C C 1
ATOM 3693 O O . THR C 1 27 ? 73.388 37.550 166.500 1.00 57.67 27 THR C O 1
ATOM 3697 N N . GLN C 1 28 ? 73.650 35.329 166.706 1.00 56.43 28 GLN C N 1
ATOM 3698 C CA . GLN C 1 28 ? 74.873 35.412 167.533 1.00 57.11 28 GLN C CA 1
ATOM 3699 C C . GLN C 1 28 ? 76.137 35.671 166.698 1.00 56.34 28 GLN C C 1
ATOM 3700 O O . GLN C 1 28 ? 77.259 35.608 167.203 1.00 57.17 28 GLN C O 1
ATOM 3706 N N . LEU C 1 29 ? 75.942 35.965 165.418 1.00 55.16 29 LEU C N 1
ATOM 3707 C CA . LEU C 1 29 ? 77.023 36.241 164.462 1.00 54.56 29 LEU C CA 1
ATOM 3708 C C . LEU C 1 29 ? 77.864 37.480 164.823 1.00 55.35 29 LEU C C 1
ATOM 3709 O O . LEU C 1 29 ? 77.349 38.596 164.949 1.00 55.65 29 LEU C O 1
ATOM 3714 N N . GLU C 1 30 ? 79.161 37.251 164.983 1.00 55.43 30 GLU C N 1
ATOM 3715 C CA . GLU C 1 30 ? 80.096 38.260 165.435 1.00 55.96 30 GLU C CA 1
ATOM 3716 C C . GLU C 1 30 ? 80.177 39.400 164.422 1.00 56.29 30 GLU C C 1
ATOM 3717 O O . GLU C 1 30 ? 80.419 39.180 163.233 1.00 55.64 30 GLU C O 1
ATOM 3723 N N . GLY C 1 31 ? 79.931 40.617 164.903 1.00 57.19 31 GLY C N 1
ATOM 3724 C CA . GLY C 1 31 ? 80.019 41.813 164.072 1.00 57.81 31 GLY C CA 1
ATOM 3725 C C . GLY C 1 31 ? 78.675 42.364 163.669 1.00 57.65 31 GLY C C 1
ATOM 3726 O O . GLY C 1 31 ? 78.574 43.484 163.160 1.00 57.84 31 GLY C O 1
ATOM 3727 N N . LEU C 1 32 ? 77.646 41.557 163.894 1.00 57.36 32 LEU C N 1
ATOM 3728 C CA . LEU C 1 32 ? 76.292 41.935 163.587 1.00 57.63 32 LEU C CA 1
ATOM 3729 C C . LEU C 1 32 ? 75.688 42.831 164.682 1.00 59.52 32 LEU C C 1
ATOM 3730 O O . LEU C 1 32 ? 75.920 42.638 165.884 1.00 59.39 32 LEU C O 1
ATOM 3735 N N . THR C 1 33 ? 74.935 43.827 164.243 1.00 61.52 33 THR C N 1
ATOM 3736 C CA . THR C 1 33 ? 74.152 44.661 165.140 1.00 64.81 33 THR C CA 1
ATOM 3737 C C . THR C 1 33 ? 72.713 44.452 164.726 1.00 65.53 33 THR C C 1
ATOM 3738 O O . THR C 1 33 ? 72.457 44.107 163.590 1.00 65.28 33 THR C O 1
ATOM 3742 N N . LEU C 1 34 ? 71.776 44.627 165.644 1.00 67.96 34 LEU C N 1
ATOM 3743 C CA . LEU C 1 34 ? 70.370 44.596 165.285 1.00 69.58 34 LEU C CA 1
ATOM 3744 C C . LEU C 1 34 ? 69.709 45.837 165.848 1.00 72.40 34 LEU C C 1
ATOM 3745 O O . LEU C 1 34 ? 69.848 46.132 167.035 1.00 73.58 34 LEU C O 1
ATOM 3750 N N . SER C 1 35 ? 69.027 46.587 164.986 1.00 74.63 35 SER C N 1
ATOM 3751 C CA . SER C 1 35 ? 68.276 47.775 165.410 1.00 77.56 35 SER C CA 1
ATOM 3752 C C . SER C 1 35 ? 66.768 47.498 165.441 1.00 78.82 35 SER C C 1
ATOM 3753 O O . SER C 1 35 ? 66.077 47.627 164.423 1.00 79.03 35 SER C O 1
ATOM 3756 N N . GLU C 1 36 ? 66.279 47.090 166.615 1.00 80.54 36 GLU C N 1
ATOM 3757 C CA . GLU C 1 36 ? 64.836 46.868 166.888 1.00 81.79 36 GLU C CA 1
ATOM 3758 C C . GLU C 1 36 ? 64.088 45.939 165.893 1.00 80.73 36 GLU C C 1
ATOM 3759 O O . GLU C 1 36 ? 64.663 45.486 164.891 1.00 79.39 36 GLU C O 1
ATOM 3765 N N . SER C 1 37 ? 62.820 45.650 166.201 1.00 81.30 37 SER C N 1
ATOM 3766 C CA . SER C 1 37 ? 62.029 44.648 165.477 1.00 80.74 37 SER C CA 1
ATOM 3767 C C . SER C 1 37 ? 60.562 45.064 165.320 1.00 81.84 37 SER C C 1
ATOM 3768 O O . SER C 1 37 ? 59.793 44.985 166.282 1.00 82.86 37 SER C O 1
ATOM 3771 N N . LEU C 1 38 ? 60.149 45.486 164.128 1.00 81.98 38 LEU C N 1
ATOM 3772 C CA . LEU C 1 38 ? 58.730 45.843 163.951 1.00 83.21 38 LEU C CA 1
ATOM 3773 C C . LEU C 1 38 ? 57.822 44.601 163.716 1.00 82.29 38 LEU C C 1
ATOM 3774 O O . LEU C 1 38 ? 58.202 43.680 162.967 1.00 81.29 38 LEU C O 1
ATOM 3779 N N . PRO C 1 39 ? 56.664 44.540 164.416 1.00 82.60 39 PRO C N 1
ATOM 3780 C CA . PRO C 1 39 ? 55.626 43.550 164.104 1.00 81.76 39 PRO C CA 1
ATOM 3781 C C . PRO C 1 39 ? 54.822 43.979 162.878 1.00 81.55 39 PRO C C 1
ATOM 3782 O O . PRO C 1 39 ? 54.331 45.110 162.819 1.00 82.77 39 PRO C O 1
ATOM 3786 N N . ILE C 1 40 ? 54.700 43.069 161.910 1.00 79.75 40 ILE C N 1
ATOM 3787 C CA . ILE C 1 40 ? 54.113 43.365 160.599 1.00 78.77 40 ILE C CA 1
ATOM 3788 C C . ILE C 1 40 ? 52.809 42.606 160.362 1.00 78.19 40 ILE C C 1
ATOM 3789 O O . ILE C 1 40 ? 52.656 41.455 160.766 1.00 77.49 40 ILE C O 1
ATOM 3794 N N . GLU C 1 41 ? 51.856 43.269 159.724 1.00 78.29 41 GLU C N 1
ATOM 3795 C CA . GLU C 1 41 ? 50.632 42.600 159.328 1.00 77.73 41 GLU C CA 1
ATOM 3796 C C . GLU C 1 41 ? 50.666 42.400 157.814 1.00 75.86 41 GLU C C 1
ATOM 3797 O O . GLU C 1 41 ? 50.869 43.350 157.057 1.00 76.44 41 GLU C O 1
ATOM 3803 N N . THR C 1 42 ? 50.511 41.149 157.388 1.00 72.90 42 THR C N 1
ATOM 3804 C CA . THR C 1 42 ? 50.561 40.803 155.974 1.00 70.33 42 THR C CA 1
ATOM 3805 C C . THR C 1 42 ? 49.145 40.456 155.496 1.00 69.70 42 THR C C 1
ATOM 3806 O O . THR C 1 42 ? 48.264 40.204 156.322 1.00 70.14 42 THR C O 1
ATOM 3810 N N . PRO C 1 43 ? 48.915 40.444 154.168 1.00 68.23 43 PRO C N 1
ATOM 3811 C CA . PRO C 1 43 ? 47.607 40.006 153.694 1.00 68.18 43 PRO C CA 1
ATOM 3812 C C . PRO C 1 43 ? 47.379 38.502 153.887 1.00 66.52 43 PRO C C 1
ATOM 3813 O O . PRO C 1 43 ? 46.277 38.022 153.659 1.00 66.90 43 PRO C O 1
ATOM 3817 N N . TYR C 1 44 ? 48.411 37.779 154.327 1.00 64.60 44 TYR C N 1
ATOM 3818 C CA . TYR C 1 44 ? 48.371 36.307 154.429 1.00 62.81 44 TYR C CA 1
ATOM 3819 C C . TYR C 1 44 ? 48.408 35.849 155.863 1.00 62.25 44 TYR C C 1
ATOM 3820 O O . TYR C 1 44 ? 48.613 34.668 156.127 1.00 61.81 44 TYR C O 1
ATOM 3829 N N . GLY C 1 45 ? 48.180 36.780 156.782 1.00 62.43 45 GLY C N 1
ATOM 3830 C CA . GLY C 1 45 ? 48.220 36.469 158.201 1.00 62.53 45 GLY C CA 1
ATOM 3831 C C . GLY C 1 45 ? 49.475 36.960 158.894 1.00 62.00 45 GLY C C 1
ATOM 3832 O O . GLY C 1 45 ? 50.191 37.815 158.381 1.00 61.74 45 GLY C O 1
ATOM 3833 N N . ALA C 1 46 ? 49.741 36.417 160.073 1.00 62.09 46 ALA C N 1
ATOM 3834 C CA . ALA C 1 46 ? 50.896 36.851 160.859 1.00 61.71 46 ALA C CA 1
ATOM 3835 C C . ALA C 1 46 ? 52.121 35.978 160.610 1.00 60.12 46 ALA C C 1
ATOM 3836 O O . ALA C 1 46 ? 52.018 34.739 160.580 1.00 59.62 46 ALA C O 1
ATOM 3838 N N . PRO C 1 47 ? 53.284 36.627 160.432 1.00 59.15 47 PRO C N 1
ATOM 3839 C CA . PRO C 1 47 ? 54.588 35.966 160.378 1.00 57.83 47 PRO C CA 1
ATOM 3840 C C . PRO C 1 47 ? 54.928 35.353 161.736 1.00 57.74 47 PRO C C 1
ATOM 3841 O O . PRO C 1 47 ? 54.434 35.828 162.758 1.00 59.02 47 PRO C O 1
ATOM 3845 N N . SER C 1 48 ? 55.785 34.336 161.756 1.00 56.76 48 SER C N 1
ATOM 3846 C CA . SER C 1 48 ? 56.045 33.563 162.973 1.00 56.64 48 SER C CA 1
ATOM 3847 C C . SER C 1 48 ? 56.635 34.417 164.072 1.00 57.22 48 SER C C 1
ATOM 3848 O O . SER C 1 48 ? 56.401 34.170 165.245 1.00 57.57 48 SER C O 1
ATOM 3851 N N . ALA C 1 49 ? 57.435 35.401 163.678 1.00 57.53 49 ALA C N 1
ATOM 3852 C CA . ALA C 1 49 ? 58.129 36.263 164.625 1.00 58.40 49 ALA C CA 1
ATOM 3853 C C . ALA C 1 49 ? 58.329 37.632 163.999 1.00 59.01 49 ALA C C 1
ATOM 3854 O O . ALA C 1 49 ? 58.192 37.774 162.785 1.00 58.84 49 ALA C O 1
ATOM 3856 N N . PRO C 1 50 ? 58.631 38.650 164.823 1.00 60.01 50 PRO C N 1
ATOM 3857 C CA . PRO C 1 50 ? 59.071 39.916 164.249 1.00 60.41 50 PRO C CA 1
ATOM 3858 C C . PRO C 1 50 ? 60.388 39.789 163.475 1.00 59.45 50 PRO C C 1
ATOM 3859 O O . PRO C 1 50 ? 61.241 38.949 163.790 1.00 58.32 50 PRO C O 1
ATOM 3863 N N . LEU C 1 51 ? 60.521 40.624 162.454 1.00 59.73 51 LEU C N 1
ATOM 3864 C CA . LEU C 1 51 ? 61.742 40.696 161.684 1.00 59.30 51 LEU C CA 1
ATOM 3865 C C . LEU C 1 51 ? 62.767 41.498 162.449 1.00 60.18 51 LEU C C 1
ATOM 3866 O O . LEU C 1 51 ? 62.451 42.508 163.082 1.00 61.34 51 LEU C O 1
ATOM 3871 N N . GLN C 1 52 ? 64.005 41.039 162.392 1.00 60.07 52 GLN C N 1
ATOM 3872 C CA . GLN C 1 52 ? 65.091 41.778 162.981 1.00 61.04 52 GLN C CA 1
ATOM 3873 C C . GLN C 1 52 ? 65.871 42.333 161.834 1.00 61.04 52 GLN C C 1
ATOM 3874 O O . GLN C 1 52 ? 66.448 41.568 161.050 1.00 60.62 52 GLN C O 1
ATOM 3880 N N . ARG C 1 53 ? 65.829 43.659 161.711 1.00 61.73 53 ARG C N 1
ATOM 3881 C CA . ARG C 1 53 ? 66.608 44.399 160.734 1.00 61.83 53 ARG C CA 1
ATOM 3882 C C . ARG C 1 53 ? 67.955 44.698 161.375 1.00 61.55 53 ARG C C 1
ATOM 3883 O O . ARG C 1 53 ? 68.022 45.080 162.542 1.00 61.98 53 ARG C O 1
ATOM 3891 N N . GLY C 1 54 ? 69.025 44.503 160.611 1.00 60.83 54 GLY C N 1
ATOM 3892 C CA . GLY C 1 54 ? 70.370 44.790 161.090 1.00 60.33 54 GLY C CA 1
ATOM 3893 C C . GLY C 1 54 ? 71.370 45.211 160.032 1.00 59.86 54 GLY C C 1
ATOM 3894 O O . GLY C 1 54 ? 71.029 45.408 158.866 1.00 59.72 54 GLY C O 1
ATOM 3895 N N . ARG C 1 55 ? 72.617 45.344 160.466 1.00 59.55 55 ARG C N 1
ATOM 3896 C CA . ARG C 1 55 ? 73.723 45.759 159.615 1.00 59.48 55 ARG C CA 1
ATOM 3897 C C . ARG C 1 55 ? 74.833 44.748 159.789 1.00 58.15 55 ARG C C 1
ATOM 3898 O O . ARG C 1 55 ? 75.123 44.343 160.914 1.00 58.81 55 ARG C O 1
ATOM 3906 N N . TYR C 1 56 ? 75.453 44.326 158.696 1.00 56.33 56 TYR C N 1
ATOM 3907 C CA . TYR C 1 56 ? 76.621 43.463 158.788 1.00 54.43 56 TYR C CA 1
ATOM 3908 C C . TYR C 1 56 ? 77.574 43.712 157.627 1.00 54.62 56 TYR C C 1
ATOM 3909 O O . TYR C 1 56 ? 77.171 43.658 156.461 1.00 54.18 56 TYR C O 1
ATOM 3918 N N . ALA C 1 57 ? 78.840 43.961 157.971 1.00 54.95 57 ALA C N 1
ATOM 3919 C CA . ALA C 1 57 ? 79.906 44.274 157.024 1.00 55.57 57 ALA C CA 1
ATOM 3920 C C . ALA C 1 57 ? 79.448 45.314 156.010 1.00 56.48 57 ALA C C 1
ATOM 3921 O O . ALA C 1 57 ? 79.755 45.205 154.815 1.00 56.41 57 ALA C O 1
ATOM 3923 N N . GLY C 1 58 ? 78.701 46.306 156.509 1.00 57.18 58 GLY C N 1
ATOM 3924 C CA . GLY C 1 58 ? 78.092 47.354 155.689 1.00 58.09 58 GLY C CA 1
ATOM 3925 C C . GLY C 1 58 ? 76.967 46.905 154.771 1.00 57.82 58 GLY C C 1
ATOM 3926 O O . GLY C 1 58 ? 76.776 47.484 153.712 1.00 58.05 58 GLY C O 1
ATOM 3927 N N . ARG C 1 59 ? 76.215 45.881 155.170 1.00 57.33 59 ARG C N 1
ATOM 3928 C CA . ARG C 1 59 ? 75.111 45.379 154.348 1.00 57.19 59 ARG C CA 1
ATOM 3929 C C . ARG C 1 59 ? 73.841 45.206 155.178 1.00 57.10 59 ARG C C 1
ATOM 3930 O O . ARG C 1 59 ? 73.867 44.573 156.228 1.00 56.68 59 ARG C O 1
ATOM 3938 N N . GLU C 1 60 ? 72.744 45.806 154.709 1.00 57.93 60 GLU C N 1
ATOM 3939 C CA . GLU C 1 60 ? 71.443 45.740 155.380 1.00 58.09 60 GLU C CA 1
ATOM 3940 C C . GLU C 1 60 ? 71.004 44.297 155.460 1.00 56.74 60 GLU C C 1
ATOM 3941 O O . GLU C 1 60 ? 71.027 43.582 154.462 1.00 56.58 60 GLU C O 1
ATOM 3947 N N . VAL C 1 61 ? 70.625 43.848 156.646 1.00 56.39 61 VAL C N 1
ATOM 3948 C CA . VAL C 1 61 ? 70.281 42.439 156.815 1.00 55.49 61 VAL C CA 1
ATOM 3949 C C . VAL C 1 61 ? 68.977 42.263 157.606 1.00 55.14 61 VAL C C 1
ATOM 3950 O O . VAL C 1 61 ? 68.722 43.015 158.566 1.00 55.70 61 VAL C O 1
ATOM 3954 N N . LEU C 1 62 ? 68.143 41.305 157.185 1.00 53.65 62 LEU C N 1
ATOM 3955 C CA . LEU C 1 62 ? 66.965 40.931 157.966 1.00 53.55 62 LEU C CA 1
ATOM 3956 C C . LEU C 1 62 ? 67.044 39.476 158.419 1.00 52.90 62 LEU C C 1
ATOM 3957 O O . LEU C 1 62 ? 67.450 38.612 157.648 1.00 52.44 62 LEU C O 1
ATOM 3962 N N . PHE C 1 63 ? 66.655 39.210 159.667 1.00 53.24 63 PHE C N 1
ATOM 3963 C CA . PHE C 1 63 ? 66.577 37.830 160.174 1.00 52.80 63 PHE C CA 1
ATOM 3964 C C . PHE C 1 63 ? 65.173 37.402 160.538 1.00 53.07 63 PHE C C 1
ATOM 3965 O O . PHE C 1 63 ? 64.379 38.174 161.069 1.00 53.62 63 PHE C O 1
ATOM 3973 N N . LEU C 1 64 ? 64.889 36.141 160.269 1.00 52.99 64 LEU C N 1
ATOM 3974 C CA . LEU C 1 64 ? 63.602 35.562 160.589 1.00 53.51 64 LEU C CA 1
ATOM 3975 C C . LEU C 1 64 ? 63.868 34.225 161.275 1.00 53.52 64 LEU C C 1
ATOM 3976 O O . LEU C 1 64 ? 64.684 33.431 160.818 1.00 53.17 64 LEU C O 1
ATOM 3981 N N . ALA C 1 65 ? 63.223 34.017 162.411 1.00 54.56 65 ALA C N 1
ATOM 3982 C CA . ALA C 1 65 ? 63.327 32.779 163.157 1.00 54.82 65 ALA C CA 1
ATOM 3983 C C . ALA C 1 65 ? 62.096 31.979 162.762 1.00 55.08 65 ALA C C 1
ATOM 3984 O O . ALA C 1 65 ? 61.017 32.174 163.325 1.00 55.92 65 ALA C O 1
ATOM 3986 N N . ARG C 1 66 ? 62.242 31.093 161.784 1.00 54.99 66 ARG C N 1
ATOM 3987 C CA . ARG C 1 66 ? 61.058 30.518 161.139 1.00 55.56 66 ARG C CA 1
ATOM 3988 C C . ARG C 1 66 ? 60.030 29.877 162.068 1.00 56.27 66 ARG C C 1
ATOM 3989 O O . ARG C 1 66 ? 58.840 30.045 161.854 1.00 56.97 66 ARG C O 1
ATOM 3997 N N . HIS C 1 67 ? 60.466 29.167 163.101 1.00 56.73 67 HIS C N 1
ATOM 3998 C CA . HIS C 1 67 ? 59.498 28.562 164.019 1.00 57.76 67 HIS C CA 1
ATOM 3999 C C . HIS C 1 67 ? 58.916 29.542 165.051 1.00 59.08 67 HIS C C 1
ATOM 4000 O O . HIS C 1 67 ? 58.115 29.147 165.897 1.00 59.58 67 HIS C O 1
ATOM 4007 N N . GLY C 1 68 ? 59.338 30.811 164.973 1.00 59.98 68 GLY C N 1
ATOM 4008 C CA . GLY C 1 68 ? 58.843 31.899 165.823 1.00 61.27 68 GLY C CA 1
ATOM 4009 C C . GLY C 1 68 ? 59.341 31.902 167.257 1.00 62.32 68 GLY C C 1
ATOM 4010 O O . GLY C 1 68 ? 58.688 32.467 168.142 1.00 63.78 68 GLY C O 1
ATOM 4011 N N . ARG C 1 72 ? 58.645 27.409 168.301 1.00 60.93 72 ARG C N 1
ATOM 4012 C CA . ARG C 1 72 ? 57.423 26.933 168.943 1.00 61.71 72 ARG C CA 1
ATOM 4013 C C . ARG C 1 72 ? 56.208 26.559 168.013 1.00 60.62 72 ARG C C 1
ATOM 4014 O O . ARG C 1 72 ? 55.181 26.070 168.507 1.00 61.32 72 ARG C O 1
ATOM 4022 N N . PHE C 1 73 ? 56.321 26.807 166.701 1.00 58.42 73 PHE C N 1
ATOM 4023 C CA . PHE C 1 73 ? 55.351 26.332 165.683 1.00 57.02 73 PHE C CA 1
ATOM 4024 C C . PHE C 1 73 ? 55.817 25.019 165.051 1.00 54.73 73 PHE C C 1
ATOM 4025 O O . PHE C 1 73 ? 57.012 24.874 164.742 1.00 54.35 73 PHE C O 1
ATOM 4033 N N . PRO C 1 74 ? 54.893 24.058 164.824 1.00 53.04 74 PRO C N 1
ATOM 4034 C CA . PRO C 1 74 ? 55.381 22.893 164.105 1.00 50.72 74 PRO C CA 1
ATOM 4035 C C . PRO C 1 74 ? 55.629 23.278 162.650 1.00 48.97 74 PRO C C 1
ATOM 4036 O O . PRO C 1 74 ? 54.914 24.118 162.116 1.00 49.31 74 PRO C O 1
ATOM 4040 N N . PRO C 1 75 ? 56.661 22.698 162.021 1.00 47.08 75 PRO C N 1
ATOM 4041 C CA . PRO C 1 75 ? 57.011 22.989 160.642 1.00 45.80 75 PRO C CA 1
ATOM 4042 C C . PRO C 1 75 ? 55.836 23.005 159.655 1.00 45.52 75 PRO C C 1
ATOM 4043 O O . PRO C 1 75 ? 55.870 23.761 158.690 1.00 45.23 75 PRO C O 1
ATOM 4047 N N . HIS C 1 76 ? 54.809 22.187 159.881 1.00 45.28 76 HIS C N 1
ATOM 4048 C CA . HIS C 1 76 ? 53.712 22.159 158.930 1.00 44.34 76 HIS C CA 1
ATOM 4049 C C . HIS C 1 76 ? 52.731 23.326 159.058 1.00 44.23 76 HIS C C 1
ATOM 4050 O O . HIS C 1 76 ? 51.953 23.577 158.131 1.00 44.34 76 HIS C O 1
ATOM 4057 N N . GLN C 1 77 ? 52.781 24.052 160.178 1.00 43.64 77 GLN C N 1
ATOM 4058 C CA . GLN C 1 77 ? 51.841 25.162 160.404 1.00 43.74 77 GLN C CA 1
ATOM 4059 C C . GLN C 1 77 ? 52.503 26.540 160.313 1.00 43.65 77 GLN C C 1
ATOM 4060 O O . GLN C 1 77 ? 51.838 27.565 160.508 1.00 44.77 77 GLN C O 1
ATOM 4066 N N . VAL C 1 78 ? 53.803 26.573 160.022 1.00 42.55 78 VAL C N 1
ATOM 4067 C CA . VAL C 1 78 ? 54.506 27.842 159.864 1.00 42.48 78 VAL C CA 1
ATOM 4068 C C . VAL C 1 78 ? 53.842 28.639 158.736 1.00 43.03 78 VAL C C 1
ATOM 4069 O O . VAL C 1 78 ? 53.471 28.072 157.710 1.00 43.17 78 VAL C O 1
ATOM 4073 N N . ASN C 1 79 ? 53.678 29.939 158.935 1.00 43.43 79 ASN C N 1
ATOM 4074 C CA . ASN C 1 79 ? 53.098 30.784 157.909 1.00 44.04 79 ASN C CA 1
ATOM 4075 C C . ASN C 1 79 ? 54.196 31.329 156.952 1.00 43.79 79 ASN C C 1
ATOM 4076 O O . ASN C 1 79 ? 54.528 32.533 156.977 1.00 44.13 79 ASN C O 1
ATOM 4081 N N . TYR C 1 80 ? 54.751 30.427 156.133 1.00 42.50 80 TYR C N 1
ATOM 4082 C CA . TYR C 1 80 ? 55.817 30.738 155.169 1.00 41.71 80 TYR C CA 1
ATOM 4083 C C . TYR C 1 80 ? 55.438 31.869 154.238 1.00 41.91 80 TYR C C 1
ATOM 4084 O O . TYR C 1 80 ? 56.274 32.729 153.918 1.00 42.04 80 TYR C O 1
ATOM 4093 N N . ARG C 1 81 ? 54.180 31.827 153.787 1.00 41.81 81 ARG C N 1
ATOM 4094 C CA . ARG C 1 81 ? 53.548 32.876 152.987 1.00 41.68 81 ARG C CA 1
ATOM 4095 C C . ARG C 1 81 ? 53.652 34.236 153.665 1.00 42.07 81 ARG C C 1
ATOM 4096 O O . ARG C 1 81 ? 53.981 35.238 153.039 1.00 41.88 81 ARG C O 1
ATOM 4104 N N . ALA C 1 82 ? 53.333 34.259 154.954 1.00 42.22 82 ALA C N 1
ATOM 4105 C CA . ALA C 1 82 ? 53.392 35.481 155.700 1.00 42.84 82 ALA C CA 1
ATOM 4106 C C . ALA C 1 82 ? 54.847 35.893 155.859 1.00 42.50 82 ALA C C 1
ATOM 4107 O O . ALA C 1 82 ? 55.152 37.069 155.773 1.00 43.80 82 ALA C O 1
ATOM 4109 N N . ASN C 1 83 ? 55.740 34.930 156.060 1.00 41.36 83 ASN C N 1
ATOM 4110 C CA . ASN C 1 83 ? 57.136 35.237 156.251 1.00 40.86 83 ASN C CA 1
ATOM 4111 C C . ASN C 1 83 ? 57.731 35.824 154.994 1.00 41.36 83 ASN C C 1
ATOM 4112 O O . ASN C 1 83 ? 58.396 36.860 155.051 1.00 41.35 83 ASN C O 1
ATOM 4117 N N . LEU C 1 84 ? 57.491 35.169 153.857 1.00 41.83 84 LEU C N 1
ATOM 4118 C CA . LEU C 1 84 ? 58.129 35.594 152.620 1.00 42.43 84 LEU C CA 1
ATOM 4119 C C . LEU C 1 84 ? 57.610 36.943 152.182 1.00 44.07 84 LEU C C 1
ATOM 4120 O O . LEU C 1 84 ? 58.392 37.791 151.777 1.00 45.09 84 LEU C O 1
ATOM 4125 N N . TRP C 1 85 ? 56.308 37.172 152.314 1.00 45.33 85 TRP C N 1
ATOM 4126 C CA . TRP C 1 85 ? 55.722 38.417 151.873 1.00 46.92 85 TRP C CA 1
ATOM 4127 C C . TRP C 1 85 ? 56.272 39.497 152.777 1.00 47.55 85 TRP C C 1
ATOM 4128 O O . TRP C 1 85 ? 56.604 40.605 152.331 1.00 48.57 85 TRP C O 1
ATOM 4139 N N . ALA C 1 86 ? 56.408 39.148 154.050 1.00 47.10 86 ALA C N 1
ATOM 4140 C CA . ALA C 1 86 ? 56.976 40.054 155.046 1.00 47.39 86 ALA C CA 1
ATOM 4141 C C . ALA C 1 86 ? 58.396 40.512 154.750 1.00 46.76 86 ALA C C 1
ATOM 4142 O O . ALA C 1 86 ? 58.706 41.670 154.970 1.00 47.82 86 ALA C O 1
ATOM 4144 N N . LEU C 1 87 ? 59.242 39.618 154.251 1.00 45.95 87 LEU C N 1
ATOM 4145 C CA . LEU C 1 87 ? 60.640 39.946 153.969 1.00 45.88 87 LEU C CA 1
ATOM 4146 C C . LEU C 1 87 ? 60.741 40.701 152.661 1.00 47.11 87 LEU C C 1
ATOM 4147 O O . LEU C 1 87 ? 61.531 41.650 152.551 1.00 47.97 87 LEU C O 1
ATOM 4152 N N . LYS C 1 88 ? 59.940 40.285 151.675 1.00 47.54 88 LYS C N 1
ATOM 4153 C CA . LYS C 1 88 ? 59.829 41.000 150.402 1.00 48.55 88 LYS C CA 1
ATOM 4154 C C . LYS C 1 88 ? 59.500 42.456 150.647 1.00 49.80 88 LYS C C 1
ATOM 4155 O O . LYS C 1 88 ? 60.196 43.314 150.177 1.00 50.14 88 LYS C O 1
ATOM 4161 N N . GLN C 1 89 ? 58.441 42.715 151.404 1.00 51.23 89 GLN C N 1
ATOM 4162 C CA . GLN C 1 89 ? 57.960 44.077 151.651 1.00 53.37 89 GLN C CA 1
ATOM 4163 C C . GLN C 1 89 ? 58.960 44.905 152.442 1.00 53.23 89 GLN C C 1
ATOM 4164 O O . GLN C 1 89 ? 58.944 46.141 152.374 1.00 54.01 89 GLN C O 1
ATOM 4170 N N . ALA C 1 90 ? 59.807 44.218 153.213 1.00 51.88 90 ALA C N 1
ATOM 4171 C CA . ALA C 1 90 ? 60.814 44.897 154.035 1.00 51.59 90 ALA C CA 1
ATOM 4172 C C . ALA C 1 90 ? 62.132 45.154 153.286 1.00 50.95 90 ALA C C 1
ATOM 4173 O O . ALA C 1 90 ? 63.084 45.679 153.866 1.00 51.02 90 ALA C O 1
ATOM 4175 N N . GLY C 1 91 ? 62.164 44.762 152.008 1.00 50.29 91 GLY C N 1
ATOM 4176 C CA . GLY C 1 91 ? 63.260 45.057 151.086 1.00 49.24 91 GLY C CA 1
ATOM 4177 C C . GLY C 1 91 ? 64.183 43.918 150.711 1.00 47.44 91 GLY C C 1
ATOM 4178 O O . GLY C 1 91 ? 65.196 44.138 150.097 1.00 47.02 91 GLY C O 1
ATOM 4179 N N . ALA C 1 92 ? 63.856 42.697 151.086 1.00 46.89 92 ALA C N 1
ATOM 4180 C CA . ALA C 1 92 ? 64.779 41.585 150.833 1.00 46.70 92 ALA C CA 1
ATOM 4181 C C . ALA C 1 92 ? 65.095 41.429 149.344 1.00 47.51 92 ALA C C 1
ATOM 4182 O O . ALA C 1 92 ? 64.247 41.718 148.490 1.00 48.70 92 ALA C O 1
ATOM 4184 N N . GLU C 1 93 ? 66.310 40.982 149.033 1.00 47.44 93 GLU C N 1
ATOM 4185 C CA . GLU C 1 93 ? 66.729 40.810 147.642 1.00 48.23 93 GLU C CA 1
ATOM 4186 C C . GLU C 1 93 ? 67.336 39.439 147.382 1.00 47.18 93 GLU C C 1
ATOM 4187 O O . GLU C 1 93 ? 67.513 39.029 146.241 1.00 48.11 93 GLU C O 1
ATOM 4193 N N . ALA C 1 94 ? 67.647 38.719 148.446 1.00 45.86 94 ALA C N 1
ATOM 4194 C CA . ALA C 1 94 ? 68.073 37.334 148.339 1.00 44.07 94 ALA C CA 1
ATOM 4195 C C . ALA C 1 94 ? 67.686 36.713 149.656 1.00 42.91 94 ALA C C 1
ATOM 4196 O O . ALA C 1 94 ? 67.424 37.433 150.616 1.00 42.49 94 ALA C O 1
ATOM 4198 N N . VAL C 1 95 ? 67.653 35.389 149.709 1.00 42.04 95 VAL C N 1
ATOM 4199 C CA . VAL C 1 95 ? 67.349 34.690 150.939 1.00 41.96 95 VAL C CA 1
ATOM 4200 C C . VAL C 1 95 ? 68.252 33.489 151.086 1.00 41.29 95 VAL C C 1
ATOM 4201 O O . VAL C 1 95 ? 68.341 32.682 150.186 1.00 42.15 95 VAL C O 1
ATOM 4205 N N . ILE C 1 96 ? 68.894 33.356 152.232 1.00 40.68 96 ILE C N 1
ATOM 4206 C CA . ILE C 1 96 ? 69.557 32.120 152.605 1.00 39.31 96 ILE C CA 1
ATOM 4207 C C . ILE C 1 96 ? 68.691 31.493 153.686 1.00 39.04 96 ILE C C 1
ATOM 4208 O O . ILE C 1 96 ? 68.382 32.114 154.705 1.00 38.15 96 ILE C O 1
ATOM 4213 N N . ALA C 1 97 ? 68.292 30.252 153.452 1.00 39.31 97 ALA C N 1
ATOM 4214 C CA . ALA C 1 97 ? 67.510 29.505 154.424 1.00 39.38 97 ALA C CA 1
ATOM 4215 C C . ALA C 1 97 ? 68.442 28.499 155.046 1.00 39.60 97 ALA C C 1
ATOM 4216 O O . ALA C 1 97 ? 69.124 27.775 154.326 1.00 40.49 97 ALA C O 1
ATOM 4218 N N . VAL C 1 98 ? 68.510 28.473 156.367 1.00 39.80 98 VAL C N 1
ATOM 4219 C CA . VAL C 1 98 ? 69.304 27.469 157.050 1.00 40.39 98 VAL C CA 1
ATOM 4220 C C . VAL C 1 98 ? 68.369 26.405 157.595 1.00 40.35 98 VAL C C 1
ATOM 4221 O O . VAL C 1 98 ? 67.445 26.706 158.329 1.00 41.26 98 VAL C O 1
ATOM 4225 N N . ASN C 1 99 ? 68.614 25.164 157.225 1.00 40.25 99 ASN C N 1
ATOM 4226 C CA . ASN C 1 99 ? 67.690 24.088 157.492 1.00 40.53 99 ASN C CA 1
ATOM 4227 C C . ASN C 1 99 ? 68.401 22.936 158.183 1.00 40.42 99 ASN C C 1
ATOM 4228 O O . ASN C 1 99 ? 69.531 22.594 157.831 1.00 41.14 99 ASN C O 1
ATOM 4233 N N . ALA C 1 100 ? 67.741 22.335 159.163 1.00 40.17 100 ALA C N 1
ATOM 4234 C CA . ALA C 1 100 ? 68.259 21.150 159.837 1.00 39.89 100 ALA C CA 1
ATOM 4235 C C . ALA C 1 100 ? 67.727 19.928 159.124 1.00 39.68 100 ALA C C 1
ATOM 4236 O O . ALA C 1 100 ? 66.531 19.843 158.797 1.00 39.90 100 ALA C O 1
ATOM 4238 N N . VAL C 1 101 ? 68.600 18.962 158.887 1.00 39.07 101 VAL C N 1
ATOM 4239 C CA . VAL C 1 101 ? 68.182 17.826 158.092 1.00 38.05 101 VAL C CA 1
ATOM 4240 C C . VAL C 1 101 ? 68.631 16.460 158.609 1.00 38.37 101 VAL C C 1
ATOM 4241 O O . VAL C 1 101 ? 69.438 16.352 159.527 1.00 38.16 101 VAL C O 1
ATOM 4245 N N . GLY C 1 102 ? 68.067 15.428 157.995 1.00 38.44 102 GLY C N 1
ATOM 4246 C CA . GLY C 1 102 ? 68.508 14.049 158.168 1.00 39.06 102 GLY C CA 1
ATOM 4247 C C . GLY C 1 102 ? 69.302 13.558 156.963 1.00 38.78 102 GLY C C 1
ATOM 4248 O O . GLY C 1 102 ? 68.944 13.810 155.802 1.00 38.36 102 GLY C O 1
ATOM 4249 N N . GLY C 1 103 ? 70.395 12.858 157.251 1.00 38.99 103 GLY C N 1
ATOM 4250 C CA . GLY C 1 103 ? 71.312 12.399 156.229 1.00 38.25 103 GLY C CA 1
ATOM 4251 C C . GLY C 1 103 ? 70.896 11.036 155.732 1.00 38.46 103 GLY C C 1
ATOM 4252 O O . GLY C 1 103 ? 70.980 10.058 156.468 1.00 38.82 103 GLY C O 1
ATOM 4253 N N . ILE C 1 104 ? 70.427 10.981 154.484 1.00 37.95 104 ILE C N 1
ATOM 4254 C CA . ILE C 1 104 ? 70.147 9.718 153.832 1.00 37.63 104 ILE C CA 1
ATOM 4255 C C . ILE C 1 104 ? 71.428 9.192 153.202 1.00 38.11 104 ILE C C 1
ATOM 4256 O O . ILE C 1 104 ? 71.861 8.074 153.506 1.00 38.99 104 ILE C O 1
ATOM 4261 N N . HIS C 1 105 ? 72.052 10.005 152.359 1.00 37.62 105 HIS C N 1
ATOM 4262 C CA . HIS C 1 105 ? 73.278 9.604 151.703 1.00 38.42 105 HIS C CA 1
ATOM 4263 C C . HIS C 1 105 ? 74.320 9.220 152.736 1.00 39.30 105 HIS C C 1
ATOM 4264 O O . HIS C 1 105 ? 74.549 9.955 153.707 1.00 38.99 105 HIS C O 1
ATOM 4271 N N . ALA C 1 106 ? 74.964 8.079 152.516 1.00 40.54 106 ALA C N 1
ATOM 4272 C CA . ALA C 1 106 ? 76.023 7.617 153.405 1.00 42.09 106 ALA C CA 1
ATOM 4273 C C . ALA C 1 106 ? 77.212 8.588 153.591 1.00 43.06 106 ALA C C 1
ATOM 4274 O O . ALA C 1 106 ? 77.928 8.518 154.606 1.00 43.63 106 ALA C O 1
ATOM 4276 N N . ALA C 1 107 ? 77.420 9.492 152.633 1.00 43.27 107 ALA C N 1
ATOM 4277 C CA . ALA C 1 107 ? 78.530 10.455 152.729 1.00 43.95 107 ALA C CA 1
ATOM 4278 C C . ALA C 1 107 ? 78.168 11.653 153.579 1.00 43.59 107 ALA C C 1
ATOM 4279 O O . ALA C 1 107 ? 78.991 12.525 153.817 1.00 44.15 107 ALA C O 1
ATOM 4281 N N . MET C 1 108 ? 76.923 11.718 154.017 1.00 43.67 108 MET C N 1
ATOM 4282 C CA . MET C 1 108 ? 76.468 12.906 154.710 1.00 43.37 108 MET C CA 1
ATOM 4283 C C . MET C 1 108 ? 76.005 12.485 156.081 1.00 43.67 108 MET C C 1
ATOM 4284 O O . MET C 1 108 ? 74.837 12.231 156.290 1.00 44.11 108 MET C O 1
ATOM 4289 N N . GLY C 1 109 ? 76.953 12.344 156.999 1.00 44.73 109 GLY C N 1
ATOM 4290 C CA . GLY C 1 109 ? 76.668 11.943 158.372 1.00 44.97 109 GLY C CA 1
ATOM 4291 C C . GLY C 1 109 ? 76.459 13.146 159.273 1.00 45.14 109 GLY C C 1
ATOM 4292 O O . GLY C 1 109 ? 76.444 14.301 158.812 1.00 45.18 109 GLY C O 1
ATOM 4293 N N . THR C 1 110 ? 76.278 12.889 160.566 1.00 45.37 110 THR C N 1
ATOM 4294 C CA . THR C 1 110 ? 76.121 13.971 161.529 1.00 44.35 110 THR C CA 1
ATOM 4295 C C . THR C 1 110 ? 77.375 14.805 161.391 1.00 44.18 110 THR C C 1
ATOM 4296 O O . THR C 1 110 ? 78.467 14.248 161.326 1.00 44.12 110 THR C O 1
ATOM 4300 N N . GLY C 1 111 ? 77.194 16.122 161.280 1.00 43.54 111 GLY C N 1
ATOM 4301 C CA . GLY C 1 111 ? 78.294 17.060 161.062 1.00 44.21 111 GLY C CA 1
ATOM 4302 C C . GLY C 1 111 ? 78.235 17.741 159.706 1.00 44.01 111 GLY C C 1
ATOM 4303 O O . GLY C 1 111 ? 78.475 18.948 159.593 1.00 43.56 111 GLY C O 1
ATOM 4304 N N . HIS C 1 112 ? 77.887 16.952 158.687 1.00 43.85 112 HIS C N 1
ATOM 4305 C CA . HIS C 1 112 ? 77.917 17.369 157.307 1.00 43.80 112 HIS C CA 1
ATOM 4306 C C . HIS C 1 112 ? 77.090 18.609 156.975 1.00 43.59 112 HIS C C 1
ATOM 4307 O O . HIS C 1 112 ? 76.014 18.835 157.545 1.00 43.35 112 HIS C O 1
ATOM 4314 N N . LEU C 1 113 ? 77.629 19.409 156.050 1.00 43.86 113 LEU C N 1
ATOM 4315 C CA . LEU C 1 113 ? 76.945 20.554 155.481 1.00 43.13 113 LEU C CA 1
ATOM 4316 C C . LEU C 1 113 ? 76.643 20.217 154.040 1.00 43.25 113 LEU C C 1
ATOM 4317 O O . LEU C 1 113 ? 77.469 19.634 153.346 1.00 43.55 113 LEU C O 1
ATOM 4322 N N . CYS C 1 114 ? 75.450 20.592 153.594 1.00 43.00 114 CYS C N 1
ATOM 4323 C CA . CYS C 1 114 ? 75.012 20.303 152.246 1.00 43.15 114 CYS C CA 1
ATOM 4324 C C . CYS C 1 114 ? 74.354 21.526 151.656 1.00 42.28 114 CYS C C 1
ATOM 4325 O O . CYS C 1 114 ? 73.614 22.221 152.339 1.00 42.06 114 CYS C O 1
ATOM 4328 N N . VAL C 1 115 ? 74.659 21.789 150.389 1.00 42.04 115 VAL C N 1
ATOM 4329 C CA . VAL C 1 115 ? 74.051 22.869 149.627 1.00 41.44 115 VAL C CA 1
ATOM 4330 C C . VAL C 1 115 ? 73.228 22.164 148.547 1.00 41.49 115 VAL C C 1
ATOM 4331 O O . VAL C 1 115 ? 73.726 21.887 147.437 1.00 42.21 115 VAL C O 1
ATOM 4335 N N . PRO C 1 116 ? 71.961 21.859 148.861 1.00 40.62 116 PRO C N 1
ATOM 4336 C CA . PRO C 1 116 ? 71.159 21.154 147.858 1.00 40.21 116 PRO C CA 1
ATOM 4337 C C . PRO C 1 116 ? 70.985 22.007 146.605 1.00 40.19 116 PRO C C 1
ATOM 4338 O O . PRO C 1 116 ? 70.892 23.252 146.687 1.00 40.43 116 PRO C O 1
ATOM 4342 N N . HIS C 1 117 ? 70.963 21.329 145.464 1.00 39.79 117 HIS C N 1
ATOM 4343 C CA . HIS C 1 117 ? 70.746 21.954 144.169 1.00 39.54 117 HIS C CA 1
ATOM 4344 C C . HIS C 1 117 ? 69.348 21.584 143.603 1.00 39.11 117 HIS C C 1
ATOM 4345 O O . HIS C 1 117 ? 68.846 22.228 142.655 1.00 39.15 117 HIS C O 1
ATOM 4352 N N . GLN C 1 118 ? 68.747 20.545 144.202 1.00 38.14 118 GLN C N 1
ATOM 4353 C CA . GLN C 1 118 ? 67.412 20.030 143.842 1.00 37.73 118 GLN C CA 1
ATOM 4354 C C . GLN C 1 118 ? 66.586 19.665 145.074 1.00 37.06 118 GLN C C 1
ATOM 4355 O O . GLN C 1 118 ? 67.164 19.484 146.152 1.00 37.35 118 GLN C O 1
ATOM 4361 N N . LEU C 1 119 ? 65.256 19.562 144.926 1.00 36.22 119 LEU C N 1
ATOM 4362 C CA . LEU C 1 119 ? 64.397 19.140 146.041 1.00 35.45 119 LEU C CA 1
ATOM 4363 C C . LEU C 1 119 ? 63.218 18.289 145.611 1.00 36.41 119 LEU C C 1
ATOM 4364 O O . LEU C 1 119 ? 62.803 18.334 144.448 1.00 37.70 119 LEU C O 1
ATOM 4369 N N . ILE C 1 120 ? 62.662 17.515 146.539 1.00 35.80 120 ILE C N 1
ATOM 4370 C CA . ILE C 1 120 ? 61.402 16.849 146.260 1.00 36.06 120 ILE C CA 1
ATOM 4371 C C . ILE C 1 120 ? 60.470 17.086 147.433 1.00 37.13 120 ILE C C 1
ATOM 4372 O O . ILE C 1 120 ? 60.785 16.775 148.600 1.00 37.18 120 ILE C O 1
ATOM 4377 N N . ASP C 1 121 ? 59.325 17.661 147.092 1.00 37.97 121 ASP C N 1
ATOM 4378 C CA . ASP C 1 121 ? 58.312 18.049 148.027 1.00 38.64 121 ASP C CA 1
ATOM 4379 C C . ASP C 1 121 ? 57.400 16.856 148.347 1.00 38.66 121 ASP C C 1
ATOM 4380 O O . ASP C 1 121 ? 56.764 16.310 147.455 1.00 39.30 121 ASP C O 1
ATOM 4385 N N . TYR C 1 122 ? 57.342 16.468 149.619 1.00 38.05 122 TYR C N 1
ATOM 4386 C CA . TYR C 1 122 ? 56.357 15.496 150.081 1.00 38.73 122 TYR C CA 1
ATOM 4387 C C . TYR C 1 122 ? 55.375 16.070 151.092 1.00 39.06 122 TYR C C 1
ATOM 4388 O O . TYR C 1 122 ? 54.631 15.327 151.710 1.00 39.18 122 TYR C O 1
ATOM 4397 N N . THR C 1 123 ? 55.377 17.390 151.252 1.00 39.80 123 THR C N 1
ATOM 4398 C CA . THR C 1 123 ? 54.455 18.108 152.159 1.00 40.17 123 THR C CA 1
ATOM 4399 C C . THR C 1 123 ? 53.048 18.155 151.569 1.00 41.57 123 THR C C 1
ATOM 4400 O O . THR C 1 123 ? 52.847 17.803 150.417 1.00 42.01 123 THR C O 1
ATOM 4404 N N . SER C 1 124 ? 52.061 18.597 152.336 1.00 43.03 124 SER C N 1
ATOM 4405 C CA . SER C 1 124 ? 50.706 18.621 151.787 1.00 44.16 124 SER C CA 1
ATOM 4406 C C . SER C 1 124 ? 49.780 19.718 152.306 1.00 45.42 124 SER C C 1
ATOM 4407 O O . SER C 1 124 ? 49.256 20.481 151.512 1.00 47.24 124 SER C O 1
ATOM 4410 N N . GLY C 1 125 ? 49.555 19.839 153.595 1.00 45.33 125 GLY C N 1
ATOM 4411 C CA . GLY C 1 125 ? 48.388 20.641 153.979 1.00 46.44 125 GLY C CA 1
ATOM 4412 C C . GLY C 1 125 ? 48.719 22.079 154.289 1.00 46.70 125 GLY C C 1
ATOM 4413 O O . GLY C 1 125 ? 48.100 22.688 155.180 1.00 48.08 125 GLY C O 1
ATOM 4414 N N . ARG C 1 126 ? 49.692 22.625 153.562 1.00 45.24 126 ARG C N 1
ATOM 4415 C CA . ARG C 1 126 ? 50.235 23.940 153.865 1.00 44.01 126 ARG C CA 1
ATOM 4416 C C . ARG C 1 126 ? 49.780 24.963 152.858 1.00 44.67 126 ARG C C 1
ATOM 4417 O O . ARG C 1 126 ? 49.632 24.647 151.677 1.00 44.83 126 ARG C O 1
ATOM 4425 N N . GLU C 1 127 ? 49.517 26.181 153.317 1.00 45.49 127 GLU C N 1
ATOM 4426 C CA . GLU C 1 127 ? 49.193 27.258 152.388 1.00 46.78 127 GLU C CA 1
ATOM 4427 C C . GLU C 1 127 ? 50.474 27.492 151.562 1.00 46.44 127 GLU C C 1
ATOM 4428 O O . GLU C 1 127 ? 51.465 28.035 152.075 1.00 46.40 127 GLU C O 1
ATOM 4434 N N . HIS C 1 128 ? 50.454 27.050 150.305 1.00 46.18 128 HIS C N 1
ATOM 4435 C CA . HIS C 1 128 ? 51.682 26.825 149.562 1.00 45.60 128 HIS C CA 1
ATOM 4436 C C . HIS C 1 128 ? 51.886 27.729 148.334 1.00 46.52 128 HIS C C 1
ATOM 4437 O O . HIS C 1 128 ? 52.886 27.606 147.626 1.00 45.98 128 HIS C O 1
ATOM 4444 N N . THR C 1 129 ? 50.946 28.627 148.072 1.00 47.83 129 THR C N 1
ATOM 4445 C CA . THR C 1 129 ? 51.027 29.464 146.895 1.00 48.40 129 THR C CA 1
ATOM 4446 C C . THR C 1 129 ? 50.402 30.829 147.161 1.00 50.13 129 THR C C 1
ATOM 4447 O O . THR C 1 129 ? 49.504 30.957 148.003 1.00 50.36 129 THR C O 1
ATOM 4451 N N . TYR C 1 130 ? 50.895 31.851 146.456 1.00 51.42 130 TYR C N 1
ATOM 4452 C CA . TYR C 1 130 ? 50.236 33.169 146.424 1.00 53.24 130 TYR C CA 1
ATOM 4453 C C . TYR C 1 130 ? 49.043 33.199 145.473 1.00 55.62 130 TYR C C 1
ATOM 4454 O O . TYR C 1 130 ? 48.212 34.094 145.546 1.00 56.80 130 TYR C O 1
ATOM 4463 N N . PHE C 1 131 ? 48.951 32.195 144.611 1.00 57.29 131 PHE C N 1
ATOM 4464 C CA . PHE C 1 131 ? 47.905 32.134 143.600 1.00 60.39 131 PHE C CA 1
ATOM 4465 C C . PHE C 1 131 ? 46.764 31.196 144.001 1.00 62.00 131 PHE C C 1
ATOM 4466 O O . PHE C 1 131 ? 46.579 30.124 143.419 1.00 62.08 131 PHE C O 1
ATOM 4474 N N . ALA C 1 132 ? 46.020 31.614 145.027 1.00 64.17 132 ALA C N 1
ATOM 4475 C CA . ALA C 1 132 ? 44.822 30.908 145.493 1.00 66.26 132 ALA C CA 1
ATOM 4476 C C . ALA C 1 132 ? 43.656 31.896 145.694 1.00 69.14 132 ALA C C 1
ATOM 4477 O O . ALA C 1 132 ? 43.886 33.097 145.871 1.00 69.01 132 ALA C O 1
ATOM 4479 N N . GLY C 1 133 ? 42.417 31.387 145.642 1.00 72.00 133 GLY C N 1
ATOM 4480 C CA . GLY C 1 133 ? 41.199 32.231 145.620 1.00 76.07 133 GLY C CA 1
ATOM 4481 C C . GLY C 1 133 ? 40.891 32.794 144.231 1.00 78.87 133 GLY C C 1
ATOM 4482 O O . GLY C 1 133 ? 41.717 32.681 143.326 1.00 78.57 133 GLY C O 1
ATOM 4483 N N . ASP C 1 134 ? 39.705 33.384 144.048 1.00 82.10 134 ASP C N 1
ATOM 4484 C CA . ASP C 1 134 ? 39.357 34.081 142.791 1.00 85.05 134 ASP C CA 1
ATOM 4485 C C . ASP C 1 134 ? 40.339 35.235 142.588 1.00 85.62 134 ASP C C 1
ATOM 4486 O O . ASP C 1 134 ? 40.226 36.266 143.272 1.00 86.37 134 ASP C O 1
ATOM 4491 N N . ILE C 1 135 ? 41.311 35.072 141.686 1.00 85.64 135 ILE C N 1
ATOM 4492 C CA . ILE C 1 135 ? 42.355 36.106 141.542 1.00 85.82 135 ILE C CA 1
ATOM 4493 C C . ILE C 1 135 ? 42.496 36.692 140.132 1.00 87.36 135 ILE C C 1
ATOM 4494 O O . ILE C 1 135 ? 43.426 37.479 139.874 1.00 87.12 135 ILE C O 1
ATOM 4499 N N . GLU C 1 136 ? 41.555 36.317 139.253 1.00 88.80 136 GLU C N 1
ATOM 4500 C CA . GLU C 1 136 ? 41.415 36.869 137.880 1.00 90.58 136 GLU C CA 1
ATOM 4501 C C . GLU C 1 136 ? 42.508 36.439 136.868 1.00 89.78 136 GLU C C 1
ATOM 4502 O O . GLU C 1 136 ? 42.295 36.498 135.650 1.00 91.00 136 GLU C O 1
ATOM 4508 N N . HIS C 1 137 ? 43.661 36.014 137.384 1.00 87.60 137 HIS C N 1
ATOM 4509 C CA . HIS C 1 137 ? 44.763 35.496 136.575 1.00 86.38 137 HIS C CA 1
ATOM 4510 C C . HIS C 1 137 ? 45.613 34.567 137.450 1.00 83.37 137 HIS C C 1
ATOM 4511 O O . HIS C 1 137 ? 46.045 34.970 138.545 1.00 82.68 137 HIS C O 1
ATOM 4518 N N . VAL C 1 138 ? 45.853 33.337 136.976 1.00 81.16 138 VAL C N 1
ATOM 4519 C CA . VAL C 1 138 ? 46.705 32.373 137.706 1.00 77.53 138 VAL C CA 1
ATOM 4520 C C . VAL C 1 138 ? 48.094 32.252 137.077 1.00 75.62 138 VAL C C 1
ATOM 4521 O O . VAL C 1 138 ? 48.225 32.301 135.848 1.00 76.85 138 VAL C O 1
ATOM 4525 N N . THR C 1 139 ? 49.129 32.099 137.904 1.00 72.17 139 THR C N 1
ATOM 4526 C CA . THR C 1 139 ? 50.495 31.986 137.384 1.00 69.77 139 THR C CA 1
ATOM 4527 C C . THR C 1 139 ? 51.116 30.656 137.754 1.00 66.99 139 THR C C 1
ATOM 4528 O O . THR C 1 139 ? 51.122 30.264 138.924 1.00 65.95 139 THR C O 1
ATOM 4532 N N . HIS C 1 140 ? 51.624 29.966 136.737 1.00 65.23 140 HIS C N 1
ATOM 4533 C CA . HIS C 1 140 ? 52.348 28.724 136.924 1.00 62.16 140 HIS C CA 1
ATOM 4534 C C . HIS C 1 140 ? 53.841 29.041 136.824 1.00 60.24 140 HIS C C 1
ATOM 4535 O O . HIS C 1 140 ? 54.357 29.325 135.757 1.00 61.10 140 HIS C O 1
ATOM 4542 N N . ILE C 1 141 ? 54.547 29.020 137.936 1.00 57.52 141 ILE C N 1
ATOM 4543 C CA . ILE C 1 141 ? 55.956 29.339 137.871 1.00 55.66 141 ILE C CA 1
ATOM 4544 C C . ILE C 1 141 ? 56.729 28.138 137.383 1.00 54.80 141 ILE C C 1
ATOM 4545 O O . ILE C 1 141 ? 56.391 27.018 137.703 1.00 54.44 141 ILE C O 1
ATOM 4550 N N . ASP C 1 142 ? 57.768 28.377 136.600 1.00 54.51 142 ASP C N 1
ATOM 4551 C CA . ASP C 1 142 ? 58.819 27.387 136.476 1.00 53.70 142 ASP C CA 1
ATOM 4552 C C . ASP C 1 142 ? 59.459 27.182 137.859 1.00 51.85 142 ASP C C 1
ATOM 4553 O O . ASP C 1 142 ? 59.525 28.105 138.652 1.00 51.90 142 ASP C O 1
ATOM 4558 N N . PHE C 1 143 ? 59.921 25.976 138.154 1.00 50.30 143 PHE C N 1
ATOM 4559 C CA . PHE C 1 143 ? 60.575 25.726 139.422 1.00 48.15 143 PHE C CA 1
ATOM 4560 C C . PHE C 1 143 ? 61.509 24.557 139.181 1.00 48.21 143 PHE C C 1
ATOM 4561 O O . PHE C 1 143 ? 61.853 23.808 140.102 1.00 48.06 143 PHE C O 1
ATOM 4569 N N . SER C 1 144 ? 61.919 24.412 137.925 1.00 48.30 144 SER C N 1
ATOM 4570 C CA . SER C 1 144 ? 62.855 23.382 137.527 1.00 47.85 144 SER C CA 1
ATOM 4571 C C . SER C 1 144 ? 64.069 23.339 138.431 1.00 46.94 144 SER C C 1
ATOM 4572 O O . SER C 1 144 ? 64.453 22.270 138.878 1.00 46.87 144 SER C O 1
ATOM 4575 N N . HIS C 1 145 ? 64.664 24.503 138.702 1.00 46.97 145 HIS C N 1
ATOM 4576 C CA . HIS C 1 145 ? 65.872 24.611 139.536 1.00 45.99 145 HIS C CA 1
ATOM 4577 C C . HIS C 1 145 ? 65.579 25.421 140.810 1.00 45.31 145 HIS C C 1
ATOM 4578 O O . HIS C 1 145 ? 65.961 26.573 140.895 1.00 45.93 145 HIS C O 1
ATOM 4585 N N . PRO C 1 146 ? 64.924 24.802 141.821 1.00 44.76 146 PRO C N 1
ATOM 4586 C CA . PRO C 1 146 ? 64.409 25.432 143.057 1.00 44.22 146 PRO C CA 1
ATOM 4587 C C . PRO C 1 146 ? 65.315 26.421 143.805 1.00 43.97 146 PRO C C 1
ATOM 4588 O O . PRO C 1 146 ? 64.832 27.178 144.642 1.00 43.82 146 PRO C O 1
ATOM 4592 N N . TYR C 1 147 ? 66.612 26.396 143.530 1.00 44.34 147 TYR C N 1
ATOM 4593 C CA . TYR C 1 147 ? 67.574 27.225 144.255 1.00 44.29 147 TYR C CA 1
ATOM 4594 C C . TYR C 1 147 ? 68.353 28.135 143.294 1.00 45.31 147 TYR C C 1
ATOM 4595 O O . TYR C 1 147 ? 68.831 27.665 142.263 1.00 45.99 147 TYR C O 1
ATOM 4604 N N . ASP C 1 148 ? 68.487 29.421 143.637 1.00 45.82 148 ASP C N 1
ATOM 4605 C CA . ASP C 1 148 ? 69.247 30.372 142.828 1.00 46.84 148 ASP C CA 1
ATOM 4606 C C . ASP C 1 148 ? 70.685 29.924 142.785 1.00 46.67 148 ASP C C 1
ATOM 4607 O O . ASP C 1 148 ? 71.264 29.703 143.817 1.00 46.68 148 ASP C O 1
ATOM 4612 N N . GLU C 1 149 ? 71.271 29.789 141.608 1.00 47.47 149 GLU C N 1
ATOM 4613 C CA . GLU C 1 149 ? 72.613 29.216 141.522 1.00 47.96 149 GLU C CA 1
ATOM 4614 C C . GLU C 1 149 ? 73.724 30.127 142.071 1.00 47.99 149 GLU C C 1
ATOM 4615 O O . GLU C 1 149 ? 74.630 29.639 142.755 1.00 47.46 149 GLU C O 1
ATOM 4621 N N . PRO C 1 150 ? 73.677 31.443 141.753 1.00 48.63 150 PRO C N 1
ATOM 4622 C CA . PRO C 1 150 ? 74.677 32.392 142.263 1.00 48.75 150 PRO C CA 1
ATOM 4623 C C . PRO C 1 150 ? 74.802 32.354 143.785 1.00 48.22 150 PRO C C 1
ATOM 4624 O O . PRO C 1 150 ? 75.917 32.313 144.324 1.00 48.85 150 PRO C O 1
ATOM 4628 N N . LEU C 1 151 ? 73.667 32.361 144.472 1.00 47.40 151 LEU C N 1
ATOM 4629 C CA . LEU C 1 151 ? 73.640 32.111 145.896 1.00 46.63 151 LEU C CA 1
ATOM 4630 C C . LEU C 1 151 ? 74.289 30.767 146.238 1.00 46.21 151 LEU C C 1
ATOM 4631 O O . LEU C 1 151 ? 75.117 30.712 147.143 1.00 46.62 151 LEU C O 1
ATOM 4636 N N . ARG C 1 152 ? 73.932 29.700 145.520 1.00 45.63 152 ARG C N 1
ATOM 4637 C CA . ARG C 1 152 ? 74.534 28.377 145.758 1.00 45.37 152 ARG C CA 1
ATOM 4638 C C . ARG C 1 152 ? 76.055 28.456 145.629 1.00 46.28 152 ARG C C 1
ATOM 4639 O O . ARG C 1 152 ? 76.784 27.900 146.449 1.00 45.92 152 ARG C O 1
ATOM 4647 N N . GLN C 1 153 ? 76.533 29.154 144.602 1.00 47.66 153 GLN C N 1
ATOM 4648 C CA . GLN C 1 153 ? 77.978 29.342 144.427 1.00 48.88 153 GLN C CA 1
ATOM 4649 C C . GLN C 1 153 ? 78.613 30.186 145.523 1.00 49.16 153 GLN C C 1
ATOM 4650 O O . GLN C 1 153 ? 79.781 29.966 145.852 1.00 49.84 153 GLN C O 1
ATOM 4656 N N . ARG C 1 154 ? 77.851 31.129 146.084 1.00 49.00 154 ARG C N 1
ATOM 4657 C CA . ARG C 1 154 ? 78.336 31.958 147.186 1.00 49.67 154 ARG C CA 1
ATOM 4658 C C . ARG C 1 154 ? 78.580 31.118 148.428 1.00 48.81 154 ARG C C 1
ATOM 4659 O O . ARG C 1 154 ? 79.569 31.318 149.147 1.00 49.52 154 ARG C O 1
ATOM 4667 N N . LEU C 1 155 ? 77.660 30.187 148.674 1.00 47.38 155 LEU C N 1
ATOM 4668 C CA . LEU C 1 155 ? 77.745 29.272 149.786 1.00 45.97 155 LEU C CA 1
ATOM 4669 C C . LEU C 1 155 ? 78.884 28.286 149.605 1.00 46.29 155 LEU C C 1
ATOM 4670 O O . LEU C 1 155 ? 79.701 28.130 150.512 1.00 46.81 155 LEU C O 1
ATOM 4675 N N . ILE C 1 156 ? 78.941 27.624 148.446 1.00 45.97 156 ILE C N 1
ATOM 4676 C CA . ILE C 1 156 ? 79.988 26.640 148.177 1.00 46.11 156 ILE C CA 1
ATOM 4677 C C . ILE C 1 156 ? 81.368 27.293 148.392 1.00 47.71 156 ILE C C 1
ATOM 4678 O O . ILE C 1 156 ? 82.133 26.830 149.235 1.00 47.60 156 ILE C O 1
ATOM 4683 N N . GLU C 1 157 ? 81.661 28.386 147.679 1.00 49.00 157 GLU C N 1
ATOM 4684 C CA . GLU C 1 157 ? 82.937 29.117 147.846 1.00 51.02 157 GLU C CA 1
ATOM 4685 C C . GLU C 1 157 ? 83.319 29.280 149.316 1.00 50.64 157 GLU C C 1
ATOM 4686 O O . GLU C 1 157 ? 84.482 29.057 149.694 1.00 51.57 157 GLU C O 1
ATOM 4692 N N . ALA C 1 158 ? 82.331 29.683 150.123 1.00 49.03 158 ALA C N 1
ATOM 4693 C CA . ALA C 1 158 ? 82.509 29.939 151.549 1.00 47.84 158 ALA C CA 1
ATOM 4694 C C . ALA C 1 158 ? 82.918 28.664 152.273 1.00 47.27 158 ALA C C 1
ATOM 4695 O O . ALA C 1 158 ? 83.837 28.671 153.102 1.00 47.62 158 ALA C O 1
ATOM 4697 N N . LEU C 1 159 ? 82.247 27.569 151.935 1.00 46.09 159 LEU C N 1
ATOM 4698 C CA . LEU C 1 159 ? 82.541 26.285 152.536 1.00 45.69 159 LEU C CA 1
ATOM 4699 C C . LEU C 1 159 ? 83.957 25.801 152.193 1.00 47.18 159 LEU C C 1
ATOM 4700 O O . LEU C 1 159 ? 84.718 25.440 153.077 1.00 47.34 159 LEU C O 1
ATOM 4705 N N . ARG C 1 160 ? 84.300 25.810 150.908 1.00 48.68 160 ARG C N 1
ATOM 4706 C CA . ARG C 1 160 ? 85.670 25.591 150.439 1.00 50.65 160 ARG C CA 1
ATOM 4707 C C . ARG C 1 160 ? 86.677 26.492 151.171 1.00 51.70 160 ARG C C 1
ATOM 4708 O O . ARG C 1 160 ? 87.654 26.000 151.743 1.00 52.84 160 ARG C O 1
ATOM 4716 N N . ALA C 1 161 ? 86.443 27.806 151.161 1.00 51.62 161 ALA C N 1
ATOM 4717 C CA . ALA C 1 161 ? 87.393 28.754 151.759 1.00 52.47 161 ALA C CA 1
ATOM 4718 C C . ALA C 1 161 ? 87.629 28.499 153.259 1.00 52.86 161 ALA C C 1
ATOM 4719 O O . ALA C 1 161 ? 88.743 28.670 153.757 1.00 54.16 161 ALA C O 1
ATOM 4721 N N . LEU C 1 162 ? 86.586 28.073 153.967 1.00 51.94 162 LEU C N 1
ATOM 4722 C CA . LEU C 1 162 ? 86.699 27.717 155.373 1.00 51.73 162 LEU C CA 1
ATOM 4723 C C . LEU C 1 162 ? 87.165 26.258 155.593 1.00 52.11 162 LEU C C 1
ATOM 4724 O O . LEU C 1 162 ? 87.278 25.807 156.734 1.00 52.35 162 LEU C O 1
ATOM 4729 N N . GLY C 1 163 ? 87.414 25.517 154.515 1.00 52.03 163 GLY C N 1
ATOM 4730 C CA . GLY C 1 163 ? 87.760 24.094 154.620 1.00 52.59 163 GLY C CA 1
ATOM 4731 C C . GLY C 1 163 ? 86.853 23.238 155.503 1.00 52.20 163 GLY C C 1
ATOM 4732 O O . GLY C 1 163 ? 87.323 22.457 156.336 1.00 52.79 163 GLY C O 1
ATOM 4733 N N . LEU C 1 164 ? 85.547 23.373 155.313 1.00 51.23 164 LEU C N 1
ATOM 4734 C CA . LEU C 1 164 ? 84.575 22.603 156.081 1.00 50.43 164 LEU C CA 1
ATOM 4735 C C . LEU C 1 164 ? 84.084 21.403 155.269 1.00 50.07 164 LEU C C 1
ATOM 4736 O O . LEU C 1 164 ? 84.113 21.423 154.028 1.00 50.27 164 LEU C O 1
ATOM 4741 N N . ALA C 1 165 ? 83.661 20.359 155.980 1.00 49.44 165 ALA C N 1
ATOM 4742 C CA . ALA C 1 165 ? 83.128 19.162 155.370 1.00 49.00 165 ALA C CA 1
ATOM 4743 C C . ALA C 1 165 ? 81.723 19.434 154.862 1.00 48.28 165 ALA C C 1
ATOM 4744 O O . ALA C 1 165 ? 80.774 19.637 155.643 1.00 47.70 165 ALA C O 1
ATOM 4746 N N . HIS C 1 166 ? 81.590 19.423 153.542 1.00 48.21 166 HIS C N 1
ATOM 4747 C CA . HIS C 1 166 ? 80.333 19.777 152.899 1.00 47.51 166 HIS C CA 1
ATOM 4748 C C . HIS C 1 166 ? 80.128 18.978 151.638 1.00 47.09 166 HIS C C 1
ATOM 4749 O O . HIS C 1 166 ? 81.009 18.236 151.234 1.00 48.27 166 HIS C O 1
ATOM 4756 N N . SER C 1 167 ? 78.954 19.143 151.040 1.00 45.96 167 SER C N 1
ATOM 4757 C CA . SER C 1 167 ? 78.639 18.621 149.722 1.00 45.92 167 SER C CA 1
ATOM 4758 C C . SER C 1 167 ? 78.098 19.768 148.849 1.00 45.78 167 SER C C 1
ATOM 4759 O O . SER C 1 167 ? 77.233 20.539 149.281 1.00 45.20 167 SER C O 1
ATOM 4762 N N . SER C 1 168 ? 78.595 19.874 147.621 1.00 46.31 168 SER C N 1
ATOM 4763 C CA . SER C 1 168 ? 78.217 20.978 146.738 1.00 46.34 168 SER C CA 1
ATOM 4764 C C . SER C 1 168 ? 76.818 20.814 146.104 1.00 45.82 168 SER C C 1
ATOM 4765 O O . SER C 1 168 ? 76.239 21.785 145.616 1.00 45.80 168 SER C O 1
ATOM 4768 N N . HIS C 1 169 ? 76.281 19.600 146.099 1.00 44.98 169 HIS C N 1
ATOM 4769 C CA . HIS C 1 169 ? 74.984 19.377 145.518 1.00 44.68 169 HIS C CA 1
ATOM 4770 C C . HIS C 1 169 ? 74.282 18.434 146.444 1.00 45.12 169 HIS C C 1
ATOM 4771 O O . HIS C 1 169 ? 74.850 18.084 147.469 1.00 45.86 169 HIS C O 1
ATOM 4778 N N . GLY C 1 170 ? 73.054 18.035 146.095 1.00 45.21 170 GLY C N 1
ATOM 4779 C CA . GLY C 1 170 ? 72.252 17.111 146.886 1.00 44.69 170 GLY C CA 1
ATOM 4780 C C . GLY C 1 170 ? 70.763 17.355 146.696 1.00 44.65 170 GLY C C 1
ATOM 4781 O O . GLY C 1 170 ? 70.342 18.483 146.378 1.00 44.66 170 GLY C O 1
ATOM 4782 N N . VAL C 1 171 ? 69.959 16.305 146.889 1.00 44.23 171 VAL C N 1
ATOM 4783 C CA . VAL C 1 171 ? 68.511 16.430 146.735 1.00 43.44 171 VAL C CA 1
ATOM 4784 C C . VAL C 1 171 ? 67.888 16.426 148.108 1.00 43.43 171 VAL C C 1
ATOM 4785 O O . VAL C 1 171 ? 68.121 15.520 148.918 1.00 43.42 171 VAL C O 1
ATOM 4789 N N . TYR C 1 172 ? 67.104 17.468 148.342 1.00 43.49 172 TYR C N 1
ATOM 4790 C CA . TYR C 1 172 ? 66.429 17.709 149.587 1.00 43.54 172 TYR C CA 1
ATOM 4791 C C . TYR C 1 172 ? 65.028 17.116 149.490 1.00 43.54 172 TYR C C 1
ATOM 4792 O O . TYR C 1 172 ? 64.253 17.468 148.600 1.00 43.45 172 TYR C O 1
ATOM 4801 N N . ALA C 1 173 ? 64.722 16.204 150.409 1.00 43.90 173 ALA C N 1
ATOM 4802 C CA . ALA C 1 173 ? 63.382 15.653 150.563 1.00 44.50 173 ALA C CA 1
ATOM 4803 C C . ALA C 1 173 ? 62.632 16.443 151.628 1.00 44.52 173 ALA C C 1
ATOM 4804 O O . ALA C 1 173 ? 63.003 16.398 152.806 1.00 44.76 173 ALA C O 1
ATOM 4806 N N . CYS C 1 174 ? 61.586 17.169 151.234 1.00 44.64 174 CYS C N 1
ATOM 4807 C CA . CYS C 1 174 ? 60.798 17.891 152.223 1.00 44.46 174 CYS C CA 1
ATOM 4808 C C . CYS C 1 174 ? 59.544 17.129 152.625 1.00 44.43 174 CYS C C 1
ATOM 4809 O O . CYS C 1 174 ? 58.679 16.865 151.798 1.00 45.30 174 CYS C O 1
ATOM 4812 N N . THR C 1 175 ? 59.456 16.778 153.900 1.00 43.61 175 THR C N 1
ATOM 4813 C CA . THR C 1 175 ? 58.385 15.949 154.393 1.00 43.55 175 THR C CA 1
ATOM 4814 C C . THR C 1 175 ? 57.552 16.699 155.417 1.00 43.72 175 THR C C 1
ATOM 4815 O O . THR C 1 175 ? 57.952 17.738 155.918 1.00 44.10 175 THR C O 1
ATOM 4819 N N . GLN C 1 176 ? 56.403 16.126 155.762 1.00 43.84 176 GLN C N 1
ATOM 4820 C CA . GLN C 1 176 ? 55.376 16.817 156.516 1.00 43.07 176 GLN C CA 1
ATOM 4821 C C . GLN C 1 176 ? 55.725 17.046 157.984 1.00 42.36 176 GLN C C 1
ATOM 4822 O O . GLN C 1 176 ? 55.523 18.128 158.522 1.00 42.64 176 GLN C O 1
ATOM 4828 N N . GLY C 1 177 ? 56.239 16.025 158.649 1.00 41.50 177 GLY C N 1
ATOM 4829 C CA . GLY C 1 177 ? 56.353 16.103 160.099 1.00 39.85 177 GLY C CA 1
ATOM 4830 C C . GLY C 1 177 ? 54.97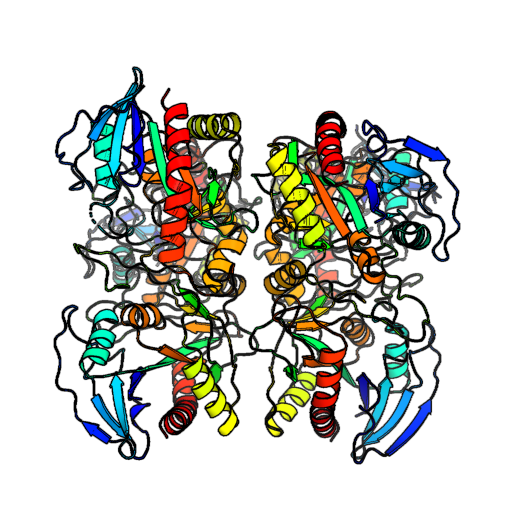6 16.160 160.747 1.00 39.50 177 GLY C C 1
ATOM 4831 O O . GLY C 1 177 ? 53.959 15.855 160.096 1.00 40.14 177 GLY C O 1
ATOM 4832 N N . PRO C 1 178 ? 54.928 16.536 162.034 1.00 38.98 178 PRO C N 1
ATOM 4833 C CA . PRO C 1 178 ? 56.126 16.861 162.835 1.00 38.11 178 PRO C CA 1
ATOM 4834 C C . PRO C 1 178 ? 56.962 15.631 163.189 1.00 37.54 178 PRO C C 1
ATOM 4835 O O . PRO C 1 178 ? 58.130 15.775 163.549 1.00 37.15 178 PRO C O 1
ATOM 4839 N N . ARG C 1 179 ? 56.362 14.448 163.064 1.00 37.42 179 ARG C N 1
ATOM 4840 C CA . ARG C 1 179 ? 57.038 13.180 163.320 1.00 37.64 179 ARG C CA 1
ATOM 4841 C C . ARG C 1 179 ? 58.166 12.951 162.314 1.00 36.81 179 ARG C C 1
ATOM 4842 O O . ARG C 1 179 ? 58.135 13.501 161.216 1.00 36.49 179 ARG C O 1
ATOM 4850 N N . LEU C 1 180 ? 59.139 12.124 162.699 1.00 36.86 180 LEU C N 1
ATOM 4851 C CA . LEU C 1 180 ? 60.227 11.690 161.820 1.00 36.09 180 LEU C CA 1
ATOM 4852 C C . LEU C 1 180 ? 59.825 10.470 160.985 1.00 36.34 180 LEU C C 1
ATOM 4853 O O . LEU C 1 180 ? 58.779 9.864 161.220 1.00 36.51 180 LEU C O 1
ATOM 4858 N N . GLU C 1 181 ? 60.661 10.110 160.014 1.00 35.91 181 GLU C N 1
ATOM 4859 C CA . GLU C 1 181 ? 60.267 9.125 159.008 1.00 36.34 181 GLU C CA 1
ATOM 4860 C C . GLU C 1 181 ? 60.519 7.726 159.487 1.00 36.46 181 GLU C C 1
ATOM 4861 O O . GLU C 1 181 ? 61.375 7.457 160.326 1.00 37.23 181 GLU C O 1
ATOM 4867 N N . THR C 1 182 ? 59.741 6.840 158.909 1.00 35.96 182 THR C N 1
ATOM 4868 C CA . THR C 1 182 ? 59.893 5.421 158.998 1.00 35.49 182 THR C CA 1
ATOM 4869 C C . THR C 1 182 ? 61.139 4.916 158.231 1.00 35.01 182 THR C C 1
ATOM 4870 O O . THR C 1 182 ? 61.502 5.487 157.195 1.00 34.07 182 THR C O 1
ATOM 4874 N N . VAL C 1 183 ? 61.785 3.853 158.731 1.00 34.86 183 VAL C N 1
ATOM 4875 C CA . VAL C 1 183 ? 62.862 3.179 157.971 1.00 34.30 183 VAL C CA 1
ATOM 4876 C C . VAL C 1 183 ? 62.472 2.904 156.513 1.00 34.75 183 VAL C C 1
ATOM 4877 O O . VAL C 1 183 ? 63.256 3.164 155.582 1.00 34.34 183 VAL C O 1
ATOM 4881 N N . ALA C 1 184 ? 61.269 2.362 156.328 1.00 35.13 184 ALA C N 1
ATOM 4882 C CA . ALA C 1 184 ? 60.751 2.115 155.006 1.00 35.74 184 ALA C CA 1
ATOM 4883 C C . ALA C 1 184 ? 60.429 3.420 154.269 1.00 35.55 184 ALA C C 1
ATOM 4884 O O . ALA C 1 184 ? 60.656 3.503 153.066 1.00 35.98 184 ALA C O 1
ATOM 4886 N N . GLU C 1 185 ? 59.936 4.441 154.960 1.00 35.51 185 GLU C N 1
ATOM 4887 C CA . GLU C 1 185 ? 59.707 5.709 154.265 1.00 36.00 185 GLU C CA 1
ATOM 4888 C C . GLU C 1 185 ? 61.036 6.307 153.811 1.00 35.43 185 GLU C C 1
ATOM 4889 O O . GLU C 1 185 ? 61.081 7.000 152.806 1.00 35.26 185 GLU C O 1
ATOM 4895 N N . ILE C 1 186 ? 62.109 6.034 154.547 1.00 35.39 186 ILE C N 1
ATOM 4896 C CA . ILE C 1 186 ? 63.400 6.582 154.204 1.00 35.57 186 ILE C CA 1
ATOM 4897 C C . ILE C 1 186 ? 63.857 5.800 153.021 1.00 36.80 186 ILE C C 1
ATOM 4898 O O . ILE C 1 186 ? 64.386 6.354 152.070 1.00 36.44 186 ILE C O 1
ATOM 4903 N N . ALA C 1 187 ? 63.635 4.492 153.068 1.00 39.19 187 ALA C N 1
ATOM 4904 C CA . ALA C 1 187 ? 64.062 3.654 151.957 1.00 40.39 187 ALA C CA 1
ATOM 4905 C C . ALA C 1 187 ? 63.416 4.191 150.682 1.00 40.73 187 ALA C C 1
ATOM 4906 O O . ALA C 1 187 ? 64.114 4.396 149.687 1.00 40.96 187 ALA C O 1
ATOM 4908 N N . ARG C 1 188 ? 62.108 4.470 150.733 1.00 41.36 188 ARG C N 1
ATOM 4909 C CA . ARG C 1 188 ? 61.401 5.077 149.594 1.00 42.04 188 ARG C CA 1
ATOM 4910 C C . ARG C 1 188 ? 62.039 6.393 149.138 1.00 41.36 188 ARG C C 1
ATOM 4911 O O . ARG C 1 188 ? 62.213 6.627 147.940 1.00 41.64 188 ARG C O 1
ATOM 4919 N N . LEU C 1 189 ? 62.376 7.253 150.086 1.00 40.79 189 LEU C N 1
ATOM 4920 C CA . LEU C 1 189 ? 63.020 8.511 149.750 1.00 40.40 189 LEU C CA 1
ATOM 4921 C C . LEU C 1 189 ? 64.330 8.268 149.040 1.00 40.61 189 LEU C C 1
ATOM 4922 O O . LEU C 1 189 ? 64.639 8.954 148.096 1.00 40.11 189 LEU C O 1
ATOM 4927 N N . GLU C 1 190 ? 65.096 7.287 149.500 1.00 42.03 190 GLU C N 1
ATOM 4928 C CA . GLU C 1 190 ? 66.390 6.999 148.910 1.00 43.87 190 GLU C CA 1
ATOM 4929 C C . GLU C 1 190 ? 66.246 6.603 147.439 1.00 44.82 190 GLU C C 1
ATOM 4930 O O . GLU C 1 190 ? 67.049 7.016 146.610 1.00 45.12 190 GLU C O 1
ATOM 4936 N N . ARG C 1 191 ? 65.207 5.823 147.132 1.00 45.79 191 ARG C N 1
ATOM 4937 C CA . ARG C 1 191 ? 64.824 5.470 145.768 1.00 46.79 191 ARG C CA 1
ATOM 4938 C C . ARG C 1 191 ? 64.392 6.625 144.883 1.00 46.41 191 ARG C C 1
ATOM 4939 O O . ARG C 1 191 ? 64.277 6.459 143.680 1.00 47.40 191 ARG C O 1
ATOM 4947 N N . ASP C 1 192 ? 64.099 7.777 145.472 1.00 46.03 192 ASP C N 1
ATOM 4948 C CA . ASP C 1 192 ? 63.630 8.935 144.706 1.00 46.06 192 ASP C CA 1
ATOM 4949 C C . ASP C 1 192 ? 64.787 9.862 144.412 1.00 45.62 192 ASP C C 1
ATOM 4950 O O . ASP C 1 192 ? 64.636 10.841 143.693 1.00 46.30 192 ASP C O 1
ATOM 4955 N N . GLY C 1 193 ? 65.944 9.530 144.973 1.00 45.11 193 GLY C N 1
ATOM 4956 C CA . GLY C 1 193 ? 67.182 10.211 144.696 1.00 43.96 193 GLY C CA 1
ATOM 4957 C C . GLY C 1 193 ? 67.548 11.269 145.696 1.00 42.87 193 GLY C C 1
ATOM 4958 O O . GLY C 1 193 ? 68.427 12.091 145.425 1.00 43.30 193 GLY C O 1
ATOM 4959 N N . ASN C 1 194 ? 66.891 11.274 146.854 1.00 41.92 194 ASN C N 1
ATOM 4960 C CA . ASN C 1 194 ? 67.192 12.297 147.855 1.00 40.26 194 ASN C CA 1
ATOM 4961 C C . ASN C 1 194 ? 68.444 11.934 148.638 1.00 40.19 194 ASN C C 1
ATOM 4962 O O . ASN C 1 194 ? 68.748 10.744 148.822 1.00 40.61 194 ASN C O 1
ATOM 4967 N N . ASP C 1 195 ? 69.168 12.944 149.112 1.00 39.20 195 ASP C N 1
ATOM 4968 C CA . ASP C 1 195 ? 70.302 12.660 149.983 1.00 38.62 195 ASP C CA 1
ATOM 4969 C C . ASP C 1 195 ? 70.062 13.118 151.406 1.00 37.25 195 ASP C C 1
ATOM 4970 O O . ASP C 1 195 ? 70.731 12.654 152.334 1.00 37.19 195 ASP C O 1
ATOM 4975 N N . ILE C 1 196 ? 69.099 14.014 151.572 1.00 35.66 196 ILE C N 1
ATOM 4976 C CA . ILE C 1 196 ? 68.767 14.552 152.885 1.00 34.73 196 ILE C CA 1
ATOM 4977 C C . ILE C 1 196 ? 67.256 14.817 153.022 1.00 34.27 196 ILE C C 1
ATOM 4978 O O . ILE C 1 196 ? 66.529 14.924 152.028 1.00 33.97 196 ILE C O 1
ATOM 4983 N N . VAL C 1 197 ? 66.779 14.924 154.256 1.00 33.81 197 VAL C N 1
ATOM 4984 C CA . VAL C 1 197 ? 65.351 15.069 154.500 1.00 32.92 197 VAL C CA 1
ATOM 4985 C C . VAL C 1 197 ? 65.132 16.056 155.616 1.00 33.65 197 VAL C C 1
ATOM 4986 O O . VAL C 1 197 ? 65.857 16.043 156.621 1.00 34.36 197 VAL C O 1
ATOM 4990 N N . GLY C 1 198 ? 64.126 16.902 155.450 1.00 33.78 198 GLY C N 1
ATOM 4991 C CA . GLY C 1 198 ? 63.796 17.887 156.456 1.00 35.09 198 GLY C CA 1
ATOM 4992 C C . GLY C 1 198 ? 62.373 18.310 156.266 1.00 36.45 198 GLY C C 1
ATOM 4993 O O . GLY C 1 198 ? 61.695 17.806 155.386 1.00 36.78 198 GLY C O 1
ATOM 4994 N N . MET C 1 199 ? 61.919 19.265 157.064 1.00 38.05 199 MET C N 1
ATOM 4995 C CA . MET C 1 199 ? 60.488 19.554 157.112 1.00 39.67 199 MET C CA 1
ATOM 4996 C C . MET C 1 199 ? 60.116 20.972 156.724 1.00 40.43 199 MET C C 1
ATOM 4997 O O . MET C 1 199 ? 58.931 21.293 156.585 1.00 40.78 199 MET C O 1
ATOM 5002 N N . THR C 1 200 ? 61.139 21.801 156.532 1.00 40.89 200 THR C N 1
ATOM 5003 C CA . THR C 1 200 ? 60.974 23.236 156.439 1.00 41.65 200 THR C CA 1
ATOM 5004 C C . THR C 1 200 ? 61.228 23.817 155.053 1.00 41.91 200 THR C C 1
ATOM 5005 O O . THR C 1 200 ? 60.830 24.942 154.799 1.00 43.47 200 THR C O 1
ATOM 5009 N N . GLY C 1 201 ? 61.870 23.072 154.153 1.00 41.51 201 GLY C N 1
ATOM 5010 C CA . GLY C 1 201 ? 62.242 23.587 152.833 1.00 40.84 201 GLY C CA 1
ATOM 5011 C C . GLY C 1 201 ? 61.117 24.002 151.909 1.00 41.27 201 GLY C C 1
ATOM 5012 O O . GLY C 1 201 ? 61.294 24.906 151.103 1.00 41.33 201 GLY C O 1
ATOM 5013 N N . MET C 1 202 ? 59.969 23.332 152.010 1.00 41.67 202 MET C N 1
ATOM 5014 C CA . MET C 1 202 ? 58.800 23.593 151.151 1.00 42.55 202 MET C CA 1
ATOM 5015 C C . MET C 1 202 ? 57.549 23.829 152.014 1.00 42.73 202 MET C C 1
ATOM 5016 O O . MET C 1 202 ? 57.361 23.127 153.003 1.00 42.92 202 MET C O 1
ATOM 5021 N N . PRO C 1 203 ? 56.660 24.775 151.625 1.00 43.04 203 PRO C N 1
ATOM 5022 C CA . PRO C 1 203 ? 56.617 25.557 150.387 1.00 43.22 203 PRO C CA 1
ATOM 5023 C C . PRO C 1 203 ? 57.575 26.730 150.368 1.00 43.07 203 PRO C C 1
ATOM 5024 O O . PRO C 1 203 ? 57.592 27.476 149.388 1.00 43.65 203 PRO C O 1
ATOM 5028 N N . GLU C 1 204 ? 58.341 26.913 151.438 1.00 42.74 204 GLU C N 1
ATOM 5029 C CA . GLU C 1 204 ? 59.266 28.050 151.522 1.00 43.12 204 GLU C CA 1
ATOM 5030 C C . GLU C 1 204 ? 59.965 28.384 150.163 1.00 42.85 204 GLU C C 1
ATOM 5031 O O . GLU C 1 204 ? 59.728 29.458 149.580 1.00 43.39 204 GLU C O 1
ATOM 5037 N N . ALA C 1 205 ? 60.757 27.448 149.637 1.00 41.77 205 ALA C N 1
ATOM 5038 C CA . ALA C 1 205 ? 61.540 27.687 148.404 1.00 41.06 205 ALA C CA 1
ATOM 5039 C C . ALA C 1 205 ? 60.724 28.147 147.218 1.00 41.22 205 ALA C C 1
ATOM 5040 O O . ALA C 1 205 ? 61.170 29.005 146.457 1.00 41.88 205 ALA C O 1
ATOM 5042 N N . ALA C 1 206 ? 59.549 27.560 147.046 1.00 41.54 206 ALA C N 1
ATOM 5043 C CA . ALA C 1 206 ? 58.669 27.924 145.926 1.00 42.75 206 ALA C CA 1
ATOM 5044 C C . ALA C 1 206 ? 57.968 29.268 146.145 1.00 43.55 206 ALA C C 1
ATOM 5045 O O . ALA C 1 206 ? 57.778 30.031 145.205 1.00 44.59 206 ALA C O 1
ATOM 5047 N N . LEU C 1 207 ? 57.573 29.553 147.381 1.00 43.36 207 LEU C N 1
ATOM 5048 C CA . LEU C 1 207 ? 56.955 30.827 147.672 1.00 44.14 207 LEU C CA 1
ATOM 5049 C C . LEU C 1 207 ? 57.913 31.962 147.283 1.00 44.71 207 LEU C C 1
ATOM 5050 O O . LEU C 1 207 ? 57.484 32.957 146.711 1.00 45.83 207 LEU C O 1
ATOM 5055 N N . ALA C 1 208 ? 59.206 31.801 147.572 1.00 44.07 208 ALA C N 1
ATOM 5056 C CA . ALA C 1 208 ? 60.181 32.817 147.230 1.00 44.17 208 ALA C CA 1
ATOM 5057 C C . ALA C 1 208 ? 60.209 33.025 145.747 1.00 45.30 208 ALA C C 1
ATOM 5058 O O . ALA C 1 208 ? 60.232 34.167 145.313 1.00 46.88 208 ALA C O 1
ATOM 5060 N N . ARG C 1 209 ? 60.171 31.957 144.952 1.00 45.59 209 ARG C N 1
ATOM 5061 C CA . ARG C 1 209 ? 60.141 32.170 143.499 1.00 46.93 209 ARG C CA 1
ATOM 5062 C C . ARG C 1 209 ? 58.902 32.790 142.940 1.00 48.13 209 ARG C C 1
ATOM 5063 O O . ARG C 1 209 ? 58.995 33.506 141.952 1.00 49.45 209 ARG C O 1
ATOM 5071 N N . GLU C 1 210 ? 57.758 32.503 143.560 1.00 48.15 210 GLU C N 1
ATOM 5072 C CA . GLU C 1 210 ? 56.535 33.201 143.229 1.00 49.73 210 GLU C CA 1
ATOM 5073 C C . GLU C 1 210 ? 56.716 34.702 143.410 1.00 50.53 210 GLU C C 1
ATOM 5074 O O . GLU C 1 210 ? 56.145 35.472 142.664 1.00 51.53 210 GLU C O 1
ATOM 5080 N N . LEU C 1 211 ? 57.556 35.107 144.359 1.00 50.35 211 LEU C N 1
ATOM 5081 C CA . LEU C 1 211 ? 57.841 36.521 144.576 1.00 51.34 211 LEU C CA 1
ATOM 5082 C C . LEU C 1 211 ? 59.105 36.996 143.882 1.00 51.97 211 LEU C C 1
ATOM 5083 O O . LEU C 1 211 ? 59.552 38.120 144.137 1.00 52.82 211 LEU C O 1
ATOM 5088 N N . ASP C 1 212 ? 59.680 36.171 143.008 1.00 52.01 212 ASP C N 1
ATOM 5089 C CA . ASP C 1 212 ? 60.930 36.541 142.316 1.00 52.84 212 ASP C CA 1
ATOM 5090 C C . ASP C 1 212 ? 62.048 36.960 143.306 1.00 51.41 212 ASP C C 1
ATOM 5091 O O . ASP C 1 212 ? 62.786 37.909 143.064 1.00 51.56 212 ASP C O 1
ATOM 5096 N N . LEU C 1 213 ? 62.127 36.242 144.427 1.00 49.82 213 LEU C N 1
ATOM 5097 C CA . LEU C 1 213 ? 63.204 36.364 145.392 1.00 48.63 213 LEU C CA 1
ATOM 5098 C C . LEU C 1 213 ? 64.210 35.245 145.239 1.00 47.81 213 LEU C C 1
ATOM 5099 O O . LEU C 1 213 ? 63.870 34.090 145.478 1.00 47.59 213 LEU C O 1
ATOM 5104 N N . PRO C 1 214 ? 65.455 35.573 144.843 1.00 47.63 214 PRO C N 1
ATOM 5105 C CA . PRO C 1 214 ? 66.487 34.531 144.797 1.00 46.80 214 PRO C CA 1
ATOM 5106 C C . PRO C 1 214 ? 66.660 33.915 146.174 1.00 45.66 214 PRO C C 1
ATOM 5107 O O . PRO C 1 214 ? 66.725 34.636 147.152 1.00 45.63 214 PRO C O 1
ATOM 5111 N N . TYR C 1 215 ? 66.733 32.590 146.221 1.00 44.98 215 TYR C N 1
ATOM 5112 C CA . TYR C 1 215 ? 66.624 31.814 147.431 1.00 43.95 215 TYR C CA 1
ATOM 5113 C C . TYR C 1 215 ? 67.646 30.705 147.357 1.00 43.72 215 TYR C C 1
ATOM 5114 O O . TYR C 1 215 ? 67.770 30.054 146.333 1.00 44.25 215 TYR C O 1
ATOM 5123 N N . ALA C 1 216 ? 68.373 30.460 148.435 1.00 43.54 216 ALA C N 1
ATOM 5124 C CA . ALA C 1 216 ? 69.126 29.218 148.531 1.00 43.70 216 ALA C CA 1
ATOM 5125 C C . ALA C 1 216 ? 69.127 28.642 149.938 1.00 44.09 216 ALA C C 1
ATOM 5126 O O . ALA C 1 216 ? 68.985 29.364 150.929 1.00 44.71 216 ALA C O 1
ATOM 5128 N N . CYS C 1 217 ? 69.279 27.329 150.030 1.00 44.21 217 CYS C N 1
ATOM 5129 C CA . CYS C 1 217 ? 69.308 26.676 151.315 1.00 44.20 217 CYS C CA 1
ATOM 5130 C C . CYS C 1 217 ? 70.726 26.249 151.655 1.00 43.77 217 CYS C C 1
ATOM 5131 O O . CYS C 1 217 ? 71.526 25.923 150.780 1.00 43.87 217 CYS C O 1
ATOM 5134 N N . LEU C 1 218 ? 71.033 26.296 152.945 1.00 43.26 218 LEU C N 1
ATOM 5135 C CA . LEU C 1 218 ? 72.221 25.674 153.501 1.00 42.16 218 LEU C CA 1
ATOM 5136 C C . LEU C 1 218 ? 71.717 24.669 154.508 1.00 41.65 218 LEU C C 1
ATOM 5137 O O . LEU C 1 218 ? 71.003 25.043 155.441 1.00 41.57 218 LEU C O 1
ATOM 5142 N N . ALA C 1 219 ? 72.064 23.399 154.305 1.00 41.28 219 ALA C N 1
ATOM 5143 C CA . ALA C 1 219 ? 71.566 22.289 155.140 1.00 40.68 219 ALA C CA 1
ATOM 5144 C C . ALA C 1 219 ? 72.600 21.708 156.130 1.00 41.20 219 ALA C C 1
ATOM 5145 O O . ALA C 1 219 ? 73.767 21.414 155.773 1.00 41.57 219 ALA C O 1
ATOM 5147 N N . LEU C 1 220 ? 72.176 21.521 157.378 1.00 40.77 220 LEU C N 1
ATOM 5148 C CA . LEU C 1 220 ? 73.051 20.872 158.365 1.00 40.18 220 LEU C CA 1
ATOM 5149 C C . LEU C 1 220 ? 72.531 19.486 158.686 1.00 39.91 220 LEU C C 1
ATOM 5150 O O . LEU C 1 220 ? 71.367 19.327 159.081 1.00 40.37 220 LEU C O 1
ATOM 5155 N N . VAL C 1 221 ? 73.373 18.478 158.517 1.00 39.07 221 VAL C N 1
ATOM 5156 C CA . VAL C 1 221 ? 72.940 17.152 158.887 1.00 39.10 221 VAL C CA 1
ATOM 5157 C C . VAL C 1 221 ? 72.998 16.967 160.404 1.00 40.00 221 VAL C C 1
ATOM 5158 O O . VAL C 1 221 ? 74.084 16.923 160.991 1.00 41.69 221 VAL C O 1
ATOM 5162 N N . VAL C 1 222 ? 71.840 16.847 161.046 1.00 39.71 222 VAL C N 1
ATOM 5163 C CA . VAL C 1 222 ? 71.798 16.704 162.521 1.00 39.33 222 VAL C CA 1
ATOM 5164 C C . VAL C 1 222 ? 71.555 15.289 163.047 1.00 39.93 222 VAL C C 1
ATOM 5165 O O . VAL C 1 222 ? 71.638 15.033 164.253 1.00 40.65 222 VAL C O 1
ATOM 5169 N N . ASN C 1 223 ? 71.251 14.369 162.144 1.00 39.59 223 ASN C N 1
ATOM 5170 C CA . ASN C 1 223 ? 71.060 12.980 162.502 1.00 40.45 223 ASN C CA 1
ATOM 5171 C C . ASN C 1 223 ? 71.105 12.166 161.268 1.00 40.99 223 ASN C C 1
ATOM 5172 O O . ASN C 1 223 ? 70.882 12.677 160.164 1.00 40.40 223 ASN C O 1
ATOM 5177 N N . PRO C 1 224 ? 71.398 10.887 161.437 1.00 42.30 224 PRO C N 1
ATOM 5178 C CA . PRO C 1 224 ? 71.151 9.976 160.332 1.00 43.16 224 PRO C CA 1
ATOM 5179 C C . PRO C 1 224 ? 69.646 9.735 160.201 1.00 43.35 224 PRO C C 1
ATOM 5180 O O . PRO C 1 224 ? 68.941 9.696 161.199 1.00 43.15 224 PRO C O 1
ATOM 5184 N N . ALA C 1 225 ? 69.170 9.622 158.968 1.00 44.06 225 ALA C N 1
ATOM 5185 C CA . ALA C 1 225 ? 67.797 9.223 158.691 1.00 45.13 225 ALA C CA 1
ATOM 5186 C C . ALA C 1 225 ? 67.485 7.854 159.260 1.00 46.70 225 ALA C C 1
ATOM 5187 O O . ALA C 1 225 ? 68.352 6.999 159.378 1.00 46.96 225 ALA C O 1
ATOM 5189 N N . ALA C 1 226 ? 66.224 7.646 159.597 1.00 48.29 226 ALA C N 1
ATOM 5190 C CA . ALA C 1 226 ? 65.796 6.371 160.143 1.00 50.35 226 ALA C CA 1
ATOM 5191 C C . ALA C 1 226 ? 66.299 5.193 159.301 1.00 51.36 226 ALA C C 1
ATOM 5192 O O . ALA C 1 226 ? 66.015 5.108 158.109 1.00 51.37 226 ALA C O 1
ATOM 5194 N N . GLY C 1 227 ? 67.044 4.291 159.922 1.00 53.09 227 GLY C N 1
ATOM 5195 C CA . GLY C 1 227 ? 67.529 3.094 159.229 1.00 55.51 227 GLY C CA 1
ATOM 5196 C C . GLY C 1 227 ? 69.012 3.097 158.914 1.00 56.86 227 GLY C C 1
ATOM 5197 O O . GLY C 1 227 ? 69.579 2.079 158.539 1.00 57.35 227 GLY C O 1
ATOM 5198 N N . LYS C 1 228 ? 69.627 4.256 159.087 1.00 58.03 228 LYS C N 1
ATOM 5199 C CA . LYS C 1 228 ? 71.019 4.487 158.734 1.00 60.04 228 LYS C CA 1
ATOM 5200 C C . LYS C 1 228 ? 71.944 4.386 159.948 1.00 62.25 228 LYS C C 1
ATOM 5201 O O . LYS C 1 228 ? 73.088 3.983 159.805 1.00 63.11 228 LYS C O 1
ATOM 5207 N N . SER C 1 229 ? 71.451 4.774 161.128 1.00 64.35 229 SER C N 1
ATOM 5208 C CA . SER C 1 229 ? 72.191 4.625 162.394 1.00 66.77 229 SER C CA 1
ATOM 5209 C C . SER C 1 229 ? 71.757 3.328 163.034 1.00 68.57 229 SER C C 1
ATOM 5210 O O . SER C 1 229 ? 70.767 2.715 162.615 1.00 68.72 229 SER C O 1
ATOM 5213 N N . ALA C 1 230 ? 72.483 2.926 164.070 1.00 70.78 230 ALA C N 1
ATOM 5214 C CA . ALA C 1 230 ? 72.221 1.654 164.743 1.00 72.55 230 ALA C CA 1
ATOM 5215 C C . ALA C 1 230 ? 70.995 1.698 165.675 1.00 72.95 230 ALA C C 1
ATOM 5216 O O . ALA C 1 230 ? 70.353 0.665 165.895 1.00 73.90 230 ALA C O 1
ATOM 5218 N N . GLY C 1 231 ? 70.668 2.876 166.210 1.00 72.36 231 GLY C N 1
ATOM 5219 C CA . GLY C 1 231 ? 69.557 2.983 167.154 1.00 72.77 231 GLY C CA 1
ATOM 5220 C C . GLY C 1 231 ? 68.351 3.738 166.627 1.00 71.87 231 GLY C C 1
ATOM 5221 O O . GLY C 1 231 ? 68.133 3.831 165.412 1.00 71.47 231 GLY C O 1
ATOM 5222 N N . ILE C 1 232 ? 67.549 4.262 167.550 1.00 71.48 232 ILE C N 1
ATOM 5223 C CA . ILE C 1 232 ? 66.500 5.207 167.190 1.00 69.82 232 ILE C CA 1
ATOM 5224 C C . ILE C 1 232 ? 67.060 6.612 167.337 1.00 68.71 232 ILE C C 1
ATOM 5225 O O . ILE C 1 232 ? 68.000 6.834 168.097 1.00 69.09 232 ILE C O 1
ATOM 5230 N N . ILE C 1 233 ? 66.482 7.558 166.604 1.00 67.33 233 ILE C N 1
ATOM 5231 C CA . ILE C 1 233 ? 66.905 8.955 166.678 1.00 66.08 233 ILE C CA 1
ATOM 5232 C C . ILE C 1 233 ? 66.302 9.589 167.927 1.00 66.62 233 ILE C C 1
ATOM 5233 O O . ILE C 1 233 ? 65.090 9.482 168.157 1.00 66.79 233 ILE C O 1
ATOM 5238 N N . THR C 1 234 ? 67.154 10.212 168.746 1.00 66.83 234 THR C N 1
ATOM 5239 C CA . THR C 1 234 ? 66.716 10.865 169.988 1.00 67.30 234 THR C CA 1
ATOM 5240 C C . THR C 1 234 ? 66.797 12.365 169.812 1.00 66.51 234 THR C C 1
ATOM 5241 O O . THR C 1 234 ? 67.674 12.854 169.116 1.00 66.00 234 THR C O 1
ATOM 5245 N N . MET C 1 235 ? 65.897 13.105 170.447 1.00 66.73 235 MET C N 1
ATOM 5246 C CA . MET C 1 235 ? 65.992 14.553 170.400 1.00 66.27 235 MET C CA 1
ATOM 5247 C C . MET C 1 235 ? 67.263 15.053 171.104 1.00 66.66 235 MET C C 1
ATOM 5248 O O . MET C 1 235 ? 67.703 16.172 170.862 1.00 66.28 235 MET C O 1
ATOM 5253 N N . ALA C 1 236 ? 67.866 14.206 171.943 1.00 67.45 236 ALA C N 1
ATOM 5254 C CA . ALA C 1 236 ? 69.126 14.536 172.618 1.00 67.64 236 ALA C CA 1
ATOM 5255 C C . ALA C 1 236 ? 70.286 14.666 171.624 1.00 66.75 236 ALA C C 1
ATOM 5256 O O . ALA C 1 236 ? 70.960 15.699 171.594 1.00 66.50 236 ALA C O 1
ATOM 5258 N N . GLU C 1 237 ? 70.502 13.624 170.813 1.00 66.20 237 GLU C N 1
ATOM 5259 C CA . GLU C 1 237 ? 71.579 13.596 169.802 1.00 65.35 237 GLU C CA 1
ATOM 5260 C C . GLU C 1 237 ? 71.452 14.739 168.761 1.00 63.55 237 GLU C C 1
ATOM 5261 O O . GLU C 1 237 ? 72.460 15.344 168.363 1.00 62.67 237 GLU C O 1
ATOM 5267 N N . ILE C 1 238 ? 70.215 15.040 168.364 1.00 62.55 238 ILE C N 1
ATOM 5268 C CA . ILE C 1 238 ? 69.913 16.110 167.406 1.00 61.48 238 ILE C CA 1
ATOM 5269 C C . ILE C 1 238 ? 70.178 17.515 167.951 1.00 61.76 238 ILE C C 1
ATOM 5270 O O . ILE C 1 238 ? 70.531 18.402 167.196 1.00 61.50 238 ILE C O 1
ATOM 5275 N N . GLU C 1 239 ? 69.998 17.728 169.249 1.00 62.94 239 GLU C N 1
ATOM 5276 C CA . GLU C 1 239 ? 70.270 19.035 169.839 1.00 63.56 239 GLU C CA 1
ATOM 5277 C C . GLU C 1 239 ? 71.773 19.245 169.935 1.00 63.45 239 GLU C C 1
ATOM 5278 O O . GLU C 1 239 ? 72.270 20.352 169.691 1.00 63.48 239 GLU C O 1
ATOM 5284 N N . GLN C 1 240 ? 72.491 18.173 170.266 1.00 63.59 240 GLN C N 1
ATOM 5285 C CA . GLN C 1 240 ? 73.957 18.160 170.267 1.00 63.76 240 GLN C CA 1
ATOM 5286 C C . GLN C 1 240 ? 74.567 18.482 168.881 1.00 63.04 240 GLN C C 1
ATOM 5287 O O . GLN C 1 240 ? 75.583 19.167 168.771 1.00 62.95 240 GLN C O 1
ATOM 5293 N N . ALA C 1 241 ? 73.948 18.000 167.814 1.00 62.33 241 ALA C N 1
ATOM 5294 C CA . ALA C 1 241 ? 74.536 18.209 166.515 1.00 61.80 241 ALA C CA 1
ATOM 5295 C C . ALA C 1 241 ? 74.344 19.662 166.090 1.00 61.73 241 ALA C C 1
ATOM 5296 O O . ALA C 1 241 ? 75.139 20.194 165.293 1.00 61.44 241 ALA C O 1
ATOM 5298 N N . LEU C 1 242 ? 73.300 20.292 166.640 1.00 61.86 242 LEU C N 1
ATOM 5299 C CA . LEU C 1 242 ? 73.023 21.713 166.424 1.00 61.95 242 LEU C CA 1
ATOM 5300 C C . LEU C 1 242 ? 74.022 22.571 167.173 1.00 63.18 242 LEU C C 1
ATOM 5301 O O . LEU C 1 242 ? 74.617 23.492 166.606 1.00 63.29 242 LEU C O 1
ATOM 5306 N N . HIS C 1 243 ? 74.219 22.269 168.452 1.00 64.56 243 HIS C N 1
ATOM 5307 C CA . HIS C 1 243 ? 75.131 23.063 169.261 1.00 65.80 243 HIS C CA 1
ATOM 5308 C C . HIS C 1 243 ? 76.520 23.033 168.640 1.00 65.14 243 HIS C C 1
ATOM 5309 O O . HIS C 1 243 ? 77.263 23.995 168.728 1.00 65.59 243 HIS C O 1
ATOM 5316 N N . ASP C 1 244 ? 76.847 21.930 167.982 1.00 64.39 244 ASP C N 1
ATOM 5317 C CA . ASP C 1 244 ? 78.174 21.745 167.422 1.00 64.24 244 ASP C CA 1
ATOM 5318 C C . ASP C 1 244 ? 78.259 22.302 166.021 1.00 62.97 244 ASP C C 1
ATOM 5319 O O . ASP C 1 244 ? 79.352 22.520 165.500 1.00 63.52 244 ASP C O 1
ATOM 5324 N N . GLY C 1 245 ? 77.099 22.541 165.420 1.00 61.46 245 GLY C N 1
ATOM 5325 C CA . GLY C 1 245 ? 77.022 22.858 163.995 1.00 59.47 245 GLY C CA 1
ATOM 5326 C C . GLY C 1 245 ? 76.571 24.260 163.658 1.00 58.04 245 GLY C C 1
ATOM 5327 O O . GLY C 1 245 ? 76.826 24.735 162.563 1.00 57.76 245 GLY C O 1
ATOM 5328 N N . ILE C 1 246 ? 75.907 24.931 164.591 1.00 57.36 246 ILE C N 1
ATOM 5329 C CA . ILE C 1 246 ? 75.450 26.296 164.337 1.00 56.77 246 ILE C CA 1
ATOM 5330 C C . ILE C 1 246 ? 76.633 27.265 164.130 1.00 56.21 246 ILE C C 1
ATOM 5331 O O . ILE C 1 246 ? 76.550 28.161 163.295 1.00 55.79 246 ILE C O 1
ATOM 5336 N N . GLY C 1 247 ? 77.733 27.045 164.857 1.00 55.71 247 GLY C N 1
ATOM 5337 C CA . GLY C 1 247 ? 78.963 27.826 164.705 1.00 54.80 247 GLY C CA 1
ATOM 5338 C C . GLY C 1 247 ? 79.541 27.864 163.298 1.00 53.63 247 GLY C C 1
ATOM 5339 O O . GLY C 1 247 ? 79.805 28.945 162.742 1.00 53.11 247 GLY C O 1
ATOM 5340 N N . LYS C 1 248 ? 79.728 26.676 162.721 1.00 52.58 248 LYS C N 1
ATOM 5341 C CA . LYS C 1 248 ? 80.251 26.532 161.367 1.00 51.10 248 LYS C CA 1
ATOM 5342 C C . LYS C 1 248 ? 79.289 27.196 160.401 1.00 49.44 248 LYS C C 1
ATOM 5343 O O . LYS C 1 248 ? 79.715 27.860 159.460 1.00 49.13 248 LYS C O 1
ATOM 5349 N N . VAL C 1 249 ? 77.991 27.052 160.649 1.00 47.88 249 VAL C N 1
ATOM 5350 C CA . VAL C 1 249 ? 77.000 27.733 159.818 1.00 46.79 249 VAL C CA 1
ATOM 5351 C C . VAL C 1 249 ? 77.232 29.256 159.828 1.00 46.93 249 VAL C C 1
ATOM 5352 O O . VAL C 1 249 ? 77.354 29.906 158.770 1.00 46.94 249 VAL C O 1
ATOM 5356 N N . ARG C 1 250 ? 77.336 29.807 161.034 1.00 46.84 250 ARG C N 1
ATOM 5357 C CA . ARG C 1 250 ? 77.624 31.224 161.218 1.00 46.54 250 ARG C CA 1
ATOM 5358 C C . ARG C 1 250 ? 78.845 31.694 160.436 1.00 46.51 250 ARG C C 1
ATOM 5359 O O . ARG C 1 250 ? 78.789 32.735 159.800 1.00 46.56 250 ARG C O 1
ATOM 5367 N N . GLU C 1 251 ? 79.924 30.914 160.469 1.00 46.98 251 GLU C N 1
ATOM 5368 C CA . GLU C 1 251 ? 81.106 31.185 159.645 1.00 47.33 251 GLU C CA 1
ATOM 5369 C C . GLU C 1 251 ? 80.717 31.320 158.180 1.00 46.52 251 GLU C C 1
ATOM 5370 O O . GLU C 1 251 ? 81.184 32.221 157.512 1.00 47.36 251 GLU C O 1
ATOM 5376 N N . VAL C 1 252 ? 79.852 30.443 157.684 1.00 45.51 252 VAL C N 1
ATOM 5377 C CA . VAL C 1 252 ? 79.488 30.463 156.275 1.00 45.03 252 VAL C CA 1
ATOM 5378 C C . VAL C 1 252 ? 78.692 31.705 155.919 1.00 45.18 252 VAL C C 1
ATOM 5379 O O . VAL C 1 252 ? 79.064 32.438 155.018 1.00 45.23 252 VAL C O 1
ATOM 5383 N N . LEU C 1 253 ? 77.600 31.943 156.634 1.00 45.24 253 LEU C N 1
ATOM 5384 C CA . LEU C 1 253 ? 76.828 33.181 156.477 1.00 45.48 253 LEU C CA 1
ATOM 5385 C C . LEU C 1 253 ? 77.727 34.419 156.449 1.00 46.35 253 LEU C C 1
ATOM 5386 O O . LEU C 1 253 ? 77.566 35.316 155.605 1.00 46.92 253 LEU C O 1
ATOM 5391 N N . ALA C 1 254 ? 78.676 34.454 157.378 1.00 46.33 254 ALA C N 1
ATOM 5392 C CA . ALA C 1 254 ? 79.583 35.562 157.511 1.00 46.94 254 ALA C CA 1
ATOM 5393 C C . ALA C 1 254 ? 80.292 35.881 156.190 1.00 47.22 254 ALA C C 1
ATOM 5394 O O . ALA C 1 254 ? 80.283 37.028 155.726 1.00 47.86 254 ALA C O 1
ATOM 5396 N N . ARG C 1 255 ? 80.903 34.868 155.580 1.00 46.61 255 ARG C N 1
ATOM 5397 C CA . ARG C 1 255 ? 81.661 35.083 154.358 1.00 46.74 255 ARG C CA 1
ATOM 5398 C C . ARG C 1 255 ? 80.747 35.562 153.251 1.00 46.73 255 ARG C C 1
ATOM 5399 O O . ARG C 1 255 ? 81.088 36.524 152.537 1.00 47.76 255 ARG C O 1
ATOM 5407 N N . VAL C 1 256 ? 79.578 34.917 153.153 1.00 45.47 256 VAL C N 1
ATOM 5408 C CA . VAL C 1 256 ? 78.542 35.247 152.174 1.00 45.14 256 VAL C CA 1
ATOM 5409 C C . VAL C 1 256 ? 78.085 36.711 152.211 1.00 45.28 256 VAL C C 1
ATOM 5410 O O . VAL C 1 256 ? 77.804 37.276 151.161 1.00 45.83 256 VAL C O 1
ATOM 5414 N N . LEU C 1 257 ? 78.023 37.314 153.400 1.00 45.17 257 LEU C N 1
ATOM 5415 C CA . LEU C 1 257 ? 77.649 38.725 153.557 1.00 45.29 257 LEU C CA 1
ATOM 5416 C C . LEU C 1 257 ? 78.868 39.650 153.595 1.00 46.54 257 LEU C C 1
ATOM 5417 O O . LEU C 1 257 ? 79.873 39.448 152.884 1.00 47.43 257 LEU C O 1
ATOM 5422 N N . SER D 1 16 ? 76.536 9.756 100.184 1.00 56.95 16 SER D N 1
ATOM 5423 C CA . SER D 1 16 ? 76.609 8.997 101.482 1.00 56.62 16 SER D CA 1
ATOM 5424 C C . SER D 1 16 ? 76.200 7.503 101.364 1.00 56.10 16 SER D C 1
ATOM 5425 O O . SER D 1 16 ? 75.031 7.203 101.092 1.00 56.19 16 SER D O 1
ATOM 5428 N N . VAL D 1 17 ? 77.138 6.572 101.582 1.00 55.60 17 VAL D N 1
ATOM 5429 C CA . VAL D 1 17 ? 76.871 5.131 101.327 1.00 54.96 17 VAL D CA 1
ATOM 5430 C C . VAL D 1 17 ? 76.327 4.324 102.520 1.00 54.21 17 VAL D C 1
ATOM 5431 O O . VAL D 1 17 ? 77.019 4.153 103.527 1.00 54.14 17 VAL D O 1
ATOM 5435 N N . TYR D 1 18 ? 75.106 3.798 102.372 1.00 53.71 18 TYR D N 1
ATOM 5436 C CA . TYR D 1 18 ? 74.398 3.099 103.461 1.00 53.20 18 TYR D CA 1
ATOM 5437 C C . TYR D 1 18 ? 74.562 1.599 103.451 1.00 52.33 18 TYR D C 1
ATOM 5438 O O . TYR D 1 18 ? 74.527 0.965 102.405 1.00 53.05 18 TYR D O 1
ATOM 5447 N N . ALA D 1 19 ? 74.723 1.027 104.630 1.00 50.98 19 ALA D N 1
ATOM 5448 C CA . ALA D 1 19 ? 74.654 -0.410 104.767 1.00 50.07 19 ALA D CA 1
ATOM 5449 C C . ALA D 1 19 ? 73.406 -0.759 105.551 1.00 48.93 19 ALA D C 1
ATOM 5450 O O . ALA D 1 19 ? 73.200 -0.247 106.647 1.00 48.51 19 ALA D O 1
ATOM 5452 N N . ILE D 1 20 ? 72.569 -1.616 104.990 1.00 48.50 20 ILE D N 1
ATOM 5453 C CA . ILE D 1 20 ? 71.393 -2.066 105.702 1.00 48.29 20 ILE D CA 1
ATOM 5454 C C . ILE D 1 20 ? 71.679 -3.397 106.356 1.00 48.68 20 ILE D C 1
ATOM 5455 O O . ILE D 1 20 ? 72.101 -4.349 105.690 1.00 49.56 20 ILE D O 1
ATOM 5460 N N . ILE D 1 21 ? 71.481 -3.459 107.668 1.00 48.37 21 ILE D N 1
ATOM 5461 C CA . ILE D 1 21 ? 71.548 -4.735 108.360 1.00 48.57 21 ILE D CA 1
ATOM 5462 C C . ILE D 1 21 ? 70.139 -5.132 108.769 1.00 49.00 21 ILE D C 1
ATOM 5463 O O . ILE D 1 21 ? 69.404 -4.320 109.333 1.00 48.87 21 ILE D O 1
ATOM 5468 N N . GLY D 1 22 ? 69.770 -6.369 108.464 1.00 49.65 22 GLY D N 1
ATOM 5469 C CA . GLY D 1 22 ? 68.433 -6.878 108.735 1.00 50.66 22 GLY D CA 1
ATOM 5470 C C . GLY D 1 22 ? 68.262 -8.247 108.101 1.00 52.53 22 GLY D C 1
ATOM 5471 O O . GLY D 1 22 ? 69.212 -8.823 107.566 1.00 52.77 22 GLY D O 1
ATOM 5472 N N . GLY D 1 23 ? 67.052 -8.790 108.169 1.00 53.85 23 GLY D N 1
ATOM 5473 C CA . GLY D 1 23 ? 66.761 -10.029 107.478 1.00 55.78 23 GLY D CA 1
ATOM 5474 C C . GLY D 1 23 ? 66.765 -9.762 105.986 1.00 57.15 23 GLY D C 1
ATOM 5475 O O . GLY D 1 23 ? 66.605 -8.620 105.549 1.00 56.68 23 GLY D O 1
ATOM 5476 N N . THR D 1 24 ? 66.960 -10.805 105.187 1.00 58.99 24 THR D N 1
ATOM 5477 C CA . THR D 1 24 ? 66.484 -10.729 103.812 1.00 60.80 24 THR D CA 1
ATOM 5478 C C . THR D 1 24 ? 64.966 -10.477 103.895 1.00 61.36 24 THR D C 1
ATOM 5479 O O . THR D 1 24 ? 64.342 -10.546 104.979 1.00 61.29 24 THR D O 1
ATOM 5483 N N . GLY D 1 25 ? 64.360 -10.167 102.765 1.00 62.03 25 GLY D N 1
ATOM 5484 C CA . GLY D 1 25 ? 63.019 -9.652 102.836 1.00 62.08 25 GLY D CA 1
ATOM 5485 C C . GLY D 1 25 ? 63.154 -8.150 102.829 1.00 61.52 25 GLY D C 1
ATOM 5486 O O . GLY D 1 25 ? 62.291 -7.471 102.285 1.00 62.24 25 GLY D O 1
ATOM 5487 N N . LEU D 1 26 ? 64.233 -7.620 103.419 1.00 60.41 26 LEU D N 1
ATOM 5488 C CA . LEU D 1 26 ? 64.552 -6.203 103.233 1.00 59.67 26 LEU D CA 1
ATOM 5489 C C . LEU D 1 26 ? 65.068 -5.984 101.824 1.00 60.31 26 LEU D C 1
ATOM 5490 O O . LEU D 1 26 ? 65.014 -4.874 101.311 1.00 59.88 26 LEU D O 1
ATOM 5495 N N . THR D 1 27 ? 65.532 -7.072 101.209 1.00 61.18 27 THR D N 1
ATOM 5496 C CA . THR D 1 27 ? 66.153 -7.068 99.885 1.00 62.17 27 THR D CA 1
ATOM 5497 C C . THR D 1 27 ? 65.145 -7.009 98.730 1.00 63.14 27 THR D C 1
ATOM 5498 O O . THR D 1 27 ? 65.538 -6.804 97.582 1.00 63.45 27 THR D O 1
ATOM 5502 N N . GLN D 1 28 ? 63.855 -7.166 99.038 1.00 63.54 28 GLN D N 1
ATOM 5503 C CA . GLN D 1 28 ? 62.799 -7.123 98.023 1.00 64.83 28 GLN D CA 1
ATOM 5504 C C . GLN D 1 28 ? 62.501 -5.733 97.470 1.00 64.64 28 GLN D C 1
ATOM 5505 O O . GLN D 1 28 ? 61.630 -5.596 96.619 1.00 66.04 28 GLN D O 1
ATOM 5511 N N . LEU D 1 29 ? 63.194 -4.706 97.940 1.00 63.63 29 LEU D N 1
ATOM 5512 C CA . LEU D 1 29 ? 62.958 -3.353 97.457 1.00 63.92 29 LEU D CA 1
ATOM 5513 C C . LEU D 1 29 ? 62.903 -3.247 95.928 1.00 65.21 29 LEU D C 1
ATOM 5514 O O . LEU D 1 29 ? 63.809 -3.691 95.221 1.00 65.34 29 LEU D O 1
ATOM 5519 N N . GLU D 1 30 ? 61.831 -2.657 95.416 1.00 66.31 30 GLU D N 1
ATOM 5520 C CA . GLU D 1 30 ? 61.680 -2.567 93.975 1.00 68.15 30 GLU D CA 1
ATOM 5521 C C . GLU D 1 30 ? 62.662 -1.562 93.362 1.00 67.83 30 GLU D C 1
ATOM 5522 O O . GLU D 1 30 ? 62.721 -0.400 93.772 1.00 67.25 30 GLU D O 1
ATOM 5528 N N . GLY D 1 31 ? 63.457 -2.035 92.407 1.00 68.11 31 GLY D N 1
ATOM 5529 C CA . GLY D 1 31 ? 64.435 -1.186 91.740 1.00 68.18 31 GLY D CA 1
ATOM 5530 C C . GLY D 1 31 ? 65.833 -1.324 92.307 1.00 67.51 31 GLY D C 1
ATOM 5531 O O . GLY D 1 31 ? 66.792 -0.780 91.751 1.00 67.66 31 GLY D O 1
ATOM 5532 N N . LEU D 1 32 ? 65.943 -2.038 93.426 1.00 66.69 32 LEU D N 1
ATOM 5533 C CA . LEU D 1 32 ? 67.231 -2.420 93.988 1.00 65.71 32 LEU D CA 1
ATOM 5534 C C . LEU D 1 32 ? 67.800 -3.632 93.252 1.00 66.78 32 LEU D C 1
ATOM 5535 O O . LEU D 1 32 ? 67.088 -4.585 92.977 1.00 67.47 32 LEU D O 1
ATOM 5540 N N . THR D 1 33 ? 69.086 -3.593 92.941 1.00 67.32 33 THR D N 1
ATOM 5541 C CA . THR D 1 33 ? 69.777 -4.767 92.415 1.00 68.80 33 THR D CA 1
ATOM 5542 C C . THR D 1 33 ? 70.954 -5.149 93.319 1.00 68.89 33 THR D C 1
ATOM 5543 O O . THR D 1 33 ? 71.519 -4.286 94.000 1.00 68.24 33 THR D O 1
ATOM 5547 N N . LEU D 1 34 ? 71.320 -6.433 93.335 1.00 70.08 34 LEU D N 1
ATOM 5548 C CA . LEU D 1 34 ? 72.375 -6.910 94.238 1.00 70.31 34 LEU D CA 1
ATOM 5549 C C . LEU D 1 34 ? 73.335 -7.897 93.594 1.00 72.18 34 LEU D C 1
ATOM 5550 O O . LEU D 1 34 ? 72.908 -8.865 92.974 1.00 73.13 34 LEU D O 1
ATOM 5555 N N . SER D 1 35 ? 74.632 -7.650 93.757 1.00 73.56 35 SER D N 1
ATOM 5556 C CA . SER D 1 35 ? 75.652 -8.606 93.348 1.00 75.98 35 SER D CA 1
ATOM 5557 C C . SER D 1 35 ? 75.704 -9.685 94.394 1.00 77.26 35 SER D C 1
ATOM 5558 O O . SER D 1 35 ? 75.633 -9.405 95.599 1.00 76.53 35 SER D O 1
ATOM 5561 N N . GLU D 1 36 ? 75.856 -10.917 93.931 1.00 79.96 36 GLU D N 1
ATOM 5562 C CA . GLU D 1 36 ? 75.912 -12.048 94.832 1.00 81.78 36 GLU D CA 1
ATOM 5563 C C . GLU D 1 36 ? 77.161 -11.943 95.711 1.00 81.74 36 GLU D C 1
ATOM 5564 O O . GLU D 1 36 ? 78.230 -11.566 95.249 1.00 81.75 36 GLU D O 1
ATOM 5570 N N . SER D 1 37 ? 76.967 -12.193 96.996 1.00 82.28 37 SER D N 1
ATOM 5571 C CA . SER D 1 37 ? 78.043 -12.520 97.944 1.00 83.52 37 SER D CA 1
ATOM 5572 C C . SER D 1 37 ? 79.516 -12.090 97.672 1.00 84.28 37 SER D C 1
ATOM 5573 O O . SER D 1 37 ? 79.890 -10.920 97.859 1.00 83.70 37 SER D O 1
ATOM 5576 N N . LEU D 1 38 ? 80.319 -13.057 97.213 1.00 86.01 38 LEU D N 1
ATOM 5577 C CA . LEU D 1 38 ? 81.775 -13.126 97.452 1.00 86.90 38 LEU D CA 1
ATOM 5578 C C . LEU D 1 38 ? 82.054 -13.128 98.973 1.00 86.39 38 LEU D C 1
ATOM 5579 O O . LEU D 1 38 ? 81.778 -12.125 99.675 1.00 85.36 38 LEU D O 1
ATOM 5584 N N . PRO D 1 39 ? 82.582 -14.265 99.484 1.00 86.89 39 PRO D N 1
ATOM 5585 C CA . PRO D 1 39 ? 82.829 -14.405 100.917 1.00 86.04 39 PRO D CA 1
ATOM 5586 C C . PRO D 1 39 ? 84.182 -13.787 101.289 1.00 85.32 39 PRO D C 1
ATOM 5587 O O . PRO D 1 39 ? 85.228 -14.202 100.770 1.00 86.25 39 PRO D O 1
ATOM 5591 N N . ILE D 1 40 ? 84.148 -12.785 102.164 1.00 83.21 40 ILE D N 1
ATOM 5592 C CA . ILE D 1 40 ? 85.364 -12.089 102.576 1.00 81.97 40 ILE D CA 1
ATOM 5593 C C . ILE D 1 40 ? 85.866 -12.678 103.886 1.00 80.96 40 ILE D C 1
ATOM 5594 O O . ILE D 1 40 ? 85.073 -13.107 104.719 1.00 80.45 40 ILE D O 1
ATOM 5599 N N . GLU D 1 41 ? 87.183 -12.740 104.046 1.00 80.27 41 GLU D N 1
ATOM 5600 C CA . GLU D 1 41 ? 87.756 -13.084 105.335 1.00 79.07 41 GLU D CA 1
ATOM 5601 C C . GLU D 1 41 ? 88.187 -11.794 106.029 1.00 76.78 41 GLU D C 1
ATOM 5602 O O . GLU D 1 41 ? 88.652 -10.844 105.374 1.00 76.62 41 GLU D O 1
ATOM 5608 N N . THR D 1 42 ? 87.970 -11.754 107.343 1.00 74.02 42 THR D N 1
ATOM 5609 C CA . THR D 1 42 ? 88.325 -10.604 108.165 1.00 71.28 42 THR D CA 1
ATOM 5610 C C . THR D 1 42 ? 89.329 -11.013 109.251 1.00 70.90 42 THR D C 1
ATOM 5611 O O . THR D 1 42 ? 89.625 -12.206 109.418 1.00 71.69 42 THR D O 1
ATOM 5615 N N . PRO D 1 43 ? 89.864 -10.026 109.993 1.00 69.28 43 PRO D N 1
ATOM 5616 C CA . PRO D 1 43 ? 90.752 -10.377 111.078 1.00 69.01 43 PRO D CA 1
ATOM 5617 C C . PRO D 1 43 ? 90.005 -11.052 112.209 1.00 68.13 43 PRO D C 1
ATOM 5618 O O . PRO D 1 43 ? 90.647 -11.642 113.083 1.00 69.01 43 PRO D O 1
ATOM 5622 N N . TYR D 1 44 ? 88.668 -10.973 112.178 1.00 66.21 44 TYR D N 1
ATOM 5623 C CA . TYR D 1 44 ? 87.801 -11.448 113.262 1.00 64.80 44 TYR D CA 1
ATOM 5624 C C . TYR D 1 44 ? 86.934 -12.596 112.817 1.00 65.13 44 TYR D C 1
ATOM 5625 O O . TYR D 1 44 ? 85.825 -12.784 113.315 1.00 64.42 44 TYR D O 1
ATOM 5634 N N . GLY D 1 45 ? 87.455 -13.377 111.889 1.00 66.33 45 GLY D N 1
ATOM 5635 C CA . GLY D 1 45 ? 86.720 -14.499 111.361 1.00 67.69 45 GLY D CA 1
ATOM 5636 C C . GLY D 1 45 ? 85.886 -14.059 110.182 1.00 67.63 45 GLY D C 1
ATOM 5637 O O . GLY D 1 45 ? 86.240 -13.113 109.482 1.00 67.35 45 GLY D O 1
ATOM 5638 N N . ALA D 1 46 ? 84.765 -14.738 109.975 1.00 68.22 46 ALA D N 1
ATOM 5639 C CA . ALA D 1 46 ? 83.975 -14.533 108.774 1.00 68.71 46 ALA D CA 1
ATOM 5640 C C . ALA D 1 46 ? 82.553 -14.027 109.055 1.00 68.00 46 ALA D C 1
ATOM 5641 O O . ALA D 1 46 ? 81.892 -14.520 109.982 1.00 67.70 46 ALA D O 1
ATOM 5643 N N . PRO D 1 47 ? 82.075 -13.058 108.233 1.00 67.51 47 PRO D N 1
ATOM 5644 C CA . PRO D 1 47 ? 80.770 -12.439 108.375 1.00 66.85 47 PRO D CA 1
ATOM 5645 C C . PRO D 1 47 ? 79.691 -13.493 108.359 1.00 67.82 47 PRO D C 1
ATOM 5646 O O . PRO D 1 47 ? 79.869 -14.554 107.764 1.00 68.76 47 PRO D O 1
ATOM 5650 N N . SER D 1 48 ? 78.568 -13.187 108.986 1.00 67.97 48 SER D N 1
ATOM 5651 C CA . SER D 1 48 ? 77.545 -14.191 109.212 1.00 69.17 48 SER D CA 1
ATOM 5652 C C . SER D 1 48 ? 76.782 -14.602 107.957 1.00 70.10 48 SER D C 1
ATOM 5653 O O . SER D 1 48 ? 76.211 -15.702 107.913 1.00 70.94 48 SER D O 1
ATOM 5656 N N . ALA D 1 49 ? 76.785 -13.744 106.936 1.00 70.12 49 ALA D N 1
ATOM 5657 C CA . ALA D 1 49 ? 76.314 -14.165 105.608 1.00 71.11 49 ALA D CA 1
ATOM 5658 C C . ALA D 1 49 ? 77.145 -13.546 104.510 1.00 71.39 49 ALA D C 1
ATOM 5659 O O . ALA D 1 49 ? 77.998 -12.694 104.779 1.00 70.77 49 ALA D O 1
ATOM 5661 N N . PRO D 1 50 ? 76.937 -14.019 103.270 1.00 72.40 50 PRO D N 1
ATOM 5662 C CA . PRO D 1 50 ? 77.201 -13.231 102.078 1.00 72.27 50 PRO D CA 1
ATOM 5663 C C . PRO D 1 50 ? 76.729 -11.781 102.227 1.00 70.80 50 PRO D C 1
ATOM 5664 O O . PRO D 1 50 ? 75.547 -11.507 102.544 1.00 70.18 50 PRO D O 1
ATOM 5668 N N . LEU D 1 51 ? 77.690 -10.875 102.057 1.00 69.82 51 LEU D N 1
ATOM 5669 C CA . LEU D 1 51 ? 77.447 -9.443 102.063 1.00 67.84 51 LEU D CA 1
ATOM 5670 C C . LEU D 1 51 ? 77.244 -9.071 100.612 1.00 67.69 51 LEU D C 1
ATOM 5671 O O . LEU D 1 51 ? 78.057 -9.419 99.749 1.00 68.05 51 LEU D O 1
ATOM 5676 N N . GLN D 1 52 ? 76.132 -8.392 100.358 1.00 66.68 52 GLN D N 1
ATOM 5677 C CA . GLN D 1 52 ? 75.717 -8.051 99.018 1.00 66.78 52 GLN D CA 1
ATOM 5678 C C . GLN D 1 52 ? 75.998 -6.605 98.779 1.00 66.02 52 GLN D C 1
ATOM 5679 O O . GLN D 1 52 ? 75.747 -5.771 99.641 1.00 65.10 52 GLN D O 1
ATOM 5685 N N . ARG D 1 53 ? 76.554 -6.320 97.608 1.00 66.79 53 ARG D N 1
ATOM 5686 C CA . ARG D 1 53 ? 76.703 -4.952 97.142 1.00 66.51 53 ARG D CA 1
ATOM 5687 C C . ARG D 1 53 ? 75.502 -4.635 96.282 1.00 65.59 53 ARG D C 1
ATOM 5688 O O . ARG D 1 53 ? 74.982 -5.508 95.598 1.00 66.08 53 ARG D O 1
ATOM 5696 N N . GLY D 1 54 ? 75.060 -3.388 96.327 1.00 64.30 54 GLY D N 1
ATOM 5697 C CA . GLY D 1 54 ? 73.835 -3.019 95.656 1.00 63.68 54 GLY D CA 1
ATOM 5698 C C . GLY D 1 54 ? 73.850 -1.669 94.981 1.00 63.11 54 GLY D C 1
ATOM 5699 O O . GLY D 1 54 ? 74.816 -0.910 95.072 1.00 63.13 54 GLY D O 1
ATOM 5700 N N . ARG D 1 55 ? 72.762 -1.402 94.277 1.00 62.63 55 ARG D N 1
ATOM 5701 C CA . ARG D 1 55 ? 72.504 -0.128 93.662 1.00 62.36 55 ARG D CA 1
ATOM 5702 C C . ARG D 1 55 ? 71.027 0.016 93.791 1.00 61.81 55 ARG D C 1
ATOM 5703 O O . ARG D 1 55 ? 70.300 -0.938 93.580 1.00 62.15 55 ARG D O 1
ATOM 5711 N N . TYR D 1 56 ? 70.590 1.198 94.185 1.00 61.32 56 TYR D N 1
ATOM 5712 C CA . TYR D 1 56 ? 69.185 1.508 94.290 1.00 61.40 56 TYR D CA 1
ATOM 5713 C C . TYR D 1 56 ? 69.015 2.847 93.566 1.00 62.33 56 TYR D C 1
ATOM 5714 O O . TYR D 1 56 ? 69.248 3.918 94.135 1.00 61.74 56 TYR D O 1
ATOM 5723 N N . ALA D 1 57 ? 68.646 2.750 92.284 1.00 64.03 57 ALA D N 1
ATOM 5724 C CA . ALA D 1 57 ? 68.527 3.890 91.341 1.00 65.48 57 ALA D CA 1
ATOM 5725 C C . ALA D 1 57 ? 69.872 4.524 90.950 1.00 66.02 57 ALA D C 1
ATOM 5726 O O . ALA D 1 57 ? 69.913 5.659 90.466 1.00 66.64 57 ALA D O 1
ATOM 5728 N N . GLY D 1 58 ? 70.962 3.785 91.148 1.00 66.05 58 GLY D N 1
ATOM 5729 C CA . GLY D 1 58 ? 72.305 4.314 90.924 1.00 66.52 58 GLY D CA 1
ATOM 5730 C C . GLY D 1 58 ? 73.105 4.557 92.201 1.00 65.90 58 GLY D C 1
ATOM 5731 O O . GLY D 1 58 ? 74.346 4.546 92.169 1.00 66.04 58 GLY D O 1
ATOM 5732 N N . ARG D 1 59 ? 72.409 4.788 93.319 1.00 65.21 59 ARG D N 1
ATOM 5733 C CA . ARG D 1 59 ? 73.067 4.939 94.628 1.00 64.53 59 ARG D CA 1
ATOM 5734 C C . ARG D 1 59 ? 73.602 3.611 95.165 1.00 63.73 59 ARG D C 1
ATOM 5735 O O . ARG D 1 59 ? 72.933 2.579 95.059 1.00 63.66 59 ARG D O 1
ATOM 5743 N N . GLU D 1 60 ? 74.797 3.646 95.754 1.00 62.96 60 GLU D N 1
ATOM 5744 C CA . GLU D 1 60 ? 75.403 2.442 96.328 1.00 62.21 60 GLU D CA 1
ATOM 5745 C C . GLU D 1 60 ? 74.829 2.102 97.715 1.00 60.74 60 GLU D C 1
ATOM 5746 O O . GLU D 1 60 ? 74.677 2.972 98.578 1.00 60.49 60 GLU D O 1
ATOM 5752 N N . VAL D 1 61 ? 74.486 0.833 97.908 1.00 59.79 61 VAL D N 1
ATOM 5753 C CA . VAL D 1 61 ? 73.976 0.336 99.179 1.00 58.14 61 VAL D CA 1
ATOM 5754 C C . VAL D 1 61 ? 74.633 -1.002 99.443 1.00 58.20 61 VAL D C 1
ATOM 5755 O O . VAL D 1 61 ? 74.795 -1.796 98.525 1.00 58.96 61 VAL D O 1
ATOM 5759 N N . LEU D 1 62 ? 74.997 -1.262 100.693 1.00 57.51 62 LEU D N 1
ATOM 5760 C CA . LEU D 1 62 ? 75.401 -2.595 101.092 1.00 57.40 62 LEU D CA 1
ATOM 5761 C C . LEU D 1 62 ? 74.255 -3.268 101.829 1.00 57.47 62 LEU D C 1
ATOM 5762 O O . LEU D 1 62 ? 73.539 -2.624 102.568 1.00 56.83 62 LEU D O 1
ATOM 5767 N N . PHE D 1 63 ? 74.078 -4.561 101.620 1.00 58.87 63 PHE D N 1
ATOM 5768 C CA . PHE D 1 63 ? 73.137 -5.329 102.426 1.00 60.36 63 PHE D CA 1
ATOM 5769 C C . PHE D 1 63 ? 73.837 -6.475 103.142 1.00 61.85 63 PHE D C 1
ATOM 5770 O O . PHE D 1 63 ? 74.630 -7.215 102.540 1.00 62.44 63 PHE D O 1
ATOM 5778 N N . LEU D 1 64 ? 73.532 -6.629 104.428 1.00 62.89 64 LEU D N 1
ATOM 5779 C CA . LEU D 1 64 ? 74.072 -7.731 105.211 1.00 64.34 64 LEU D CA 1
ATOM 5780 C C . LEU D 1 64 ? 72.937 -8.356 105.988 1.00 65.25 64 LEU D C 1
ATOM 5781 O O . LEU D 1 64 ? 72.190 -7.652 106.658 1.00 65.32 64 LEU D O 1
ATOM 5786 N N . ALA D 1 65 ? 72.775 -9.666 105.868 1.00 67.15 65 ALA D N 1
ATOM 5787 C CA . ALA D 1 65 ? 71.866 -10.381 106.747 1.00 68.86 65 ALA D CA 1
ATOM 5788 C C . ALA D 1 65 ? 72.710 -10.870 107.921 1.00 70.15 65 ALA D C 1
ATOM 5789 O O . ALA D 1 65 ? 73.760 -11.493 107.712 1.00 70.82 65 ALA D O 1
ATOM 5791 N N . ARG D 1 66 ? 72.276 -10.578 109.149 1.00 71.06 66 ARG D N 1
ATOM 5792 C CA . ARG D 1 66 ? 73.122 -10.848 110.322 1.00 72.37 66 ARG D CA 1
ATOM 5793 C C . ARG D 1 66 ? 73.067 -12.282 110.839 1.00 74.19 66 ARG D C 1
ATOM 5794 O O . ARG D 1 66 ? 74.015 -12.736 111.471 1.00 74.80 66 ARG D O 1
ATOM 5802 N N . HIS D 1 67 ? 71.972 -12.991 110.557 1.00 75.85 67 HIS D N 1
ATOM 5803 C CA . HIS D 1 67 ? 71.758 -14.369 111.041 1.00 77.53 67 HIS D CA 1
ATOM 5804 C C . HIS D 1 67 ? 72.424 -15.430 110.144 1.00 78.52 67 HIS D C 1
ATOM 5805 O O . HIS D 1 67 ? 73.094 -16.331 110.661 1.00 79.65 67 HIS D O 1
ATOM 5812 N N . GLY D 1 68 ? 72.240 -15.320 108.820 1.00 78.53 68 GLY D N 1
ATOM 5813 C CA . GLY D 1 68 ? 72.770 -16.286 107.828 1.00 79.27 68 GLY D CA 1
ATOM 5814 C C . GLY D 1 68 ? 72.576 -17.767 108.154 1.00 80.32 68 GLY D C 1
ATOM 5815 O O . GLY D 1 68 ? 71.871 -18.502 107.457 1.00 80.86 68 GLY D O 1
ATOM 5816 N N . PHE D 1 73 ? 73.162 -19.512 113.140 1.00 66.36 73 PHE D N 1
ATOM 5817 C CA . PHE D 1 73 ? 73.661 -19.008 114.432 1.00 65.71 73 PHE D CA 1
ATOM 5818 C C . PHE D 1 73 ? 72.591 -18.238 115.227 1.00 63.38 73 PHE D C 1
ATOM 5819 O O . PHE D 1 73 ? 71.773 -17.528 114.638 1.00 62.69 73 PHE D O 1
ATOM 5827 N N . PRO D 1 74 ? 72.584 -18.405 116.567 1.00 62.21 74 PRO D N 1
ATOM 5828 C CA . PRO D 1 74 ? 71.762 -17.625 117.503 1.00 60.27 74 PRO D CA 1
ATOM 5829 C C . PRO D 1 74 ? 72.312 -16.227 117.836 1.00 58.14 74 PRO D C 1
ATOM 5830 O O . PRO D 1 74 ? 73.530 -16.021 117.859 1.00 57.91 74 PRO D O 1
ATOM 5834 N N . PRO D 1 75 ? 71.414 -15.281 118.148 1.00 56.45 75 PRO D N 1
ATOM 5835 C CA . PRO D 1 75 ? 71.779 -13.880 118.357 1.00 54.95 75 PRO D CA 1
ATOM 5836 C C . PRO D 1 75 ? 73.075 -13.608 119.144 1.00 54.25 75 PRO D C 1
ATOM 5837 O O . PRO D 1 75 ? 73.771 -12.639 118.829 1.00 53.67 75 PRO D O 1
ATOM 5841 N N . HIS D 1 76 ? 73.406 -14.435 120.134 1.00 53.95 76 HIS D N 1
ATOM 5842 C CA . HIS D 1 76 ? 74.572 -14.144 120.975 1.00 53.35 76 HIS D CA 1
ATOM 5843 C C . HIS D 1 76 ? 75.873 -14.752 120.456 1.00 53.70 76 HIS D C 1
ATOM 5844 O O . HIS D 1 76 ? 76.921 -14.617 121.089 1.00 53.85 76 HIS D O 1
ATOM 5851 N N . GLN D 1 77 ? 75.810 -15.445 119.322 1.00 53.64 77 GLN D N 1
ATOM 5852 C CA . GLN D 1 77 ? 77.029 -16.019 118.737 1.00 53.62 77 GLN D CA 1
ATOM 5853 C C . GLN D 1 77 ? 77.338 -15.503 117.330 1.00 53.39 77 GLN D C 1
ATOM 5854 O O . GLN D 1 77 ? 78.370 -15.850 116.738 1.00 54.75 77 GLN D O 1
ATOM 5860 N N . VAL D 1 78 ? 76.436 -14.669 116.820 1.00 51.98 78 VAL D N 1
ATOM 5861 C CA . VAL D 1 78 ? 76.645 -13.850 115.633 1.00 51.10 78 VAL D CA 1
ATOM 5862 C C . VAL D 1 78 ? 77.986 -13.086 115.699 1.00 50.95 78 VAL D C 1
ATOM 5863 O O . VAL D 1 78 ? 78.264 -12.370 116.678 1.00 50.37 78 VAL D O 1
ATOM 5867 N N . ASN D 1 79 ? 78.806 -13.236 114.659 1.00 51.08 79 ASN D N 1
ATOM 5868 C CA . ASN D 1 79 ? 80.061 -12.504 114.581 1.00 50.68 79 ASN D CA 1
ATOM 5869 C C . ASN D 1 79 ? 79.894 -11.037 114.146 1.00 49.41 79 ASN D C 1
ATOM 5870 O O . ASN D 1 79 ? 80.245 -10.661 113.025 1.00 49.53 79 ASN D O 1
ATOM 5875 N N . TYR D 1 80 ? 79.359 -10.212 115.043 1.00 48.16 80 TYR D N 1
ATOM 5876 C CA . TYR D 1 80 ? 79.115 -8.794 114.753 1.00 46.59 80 TYR D CA 1
ATOM 5877 C C . TYR D 1 80 ? 80.418 -8.060 114.462 1.00 46.54 80 TYR D C 1
ATOM 5878 O O . TYR D 1 80 ? 80.464 -7.226 113.556 1.00 46.97 80 TYR D O 1
ATOM 5887 N N . ARG D 1 81 ? 81.470 -8.364 115.231 1.00 46.02 81 ARG D N 1
ATOM 5888 C CA . ARG D 1 81 ? 82.812 -7.850 114.968 1.00 45.72 81 ARG D CA 1
ATOM 5889 C C . ARG D 1 81 ? 83.152 -7.965 113.472 1.00 45.83 81 ARG D C 1
ATOM 5890 O O . ARG D 1 81 ? 83.517 -6.975 112.833 1.00 45.45 81 ARG D O 1
ATOM 5898 N N . ALA D 1 82 ? 82.998 -9.171 112.921 1.00 45.77 82 ALA D N 1
ATOM 5899 C CA . ALA D 1 82 ? 83.264 -9.442 111.505 1.00 45.56 82 ALA D CA 1
ATOM 5900 C C . ALA D 1 82 ? 82.342 -8.707 110.545 1.00 44.72 82 ALA D C 1
ATOM 5901 O O . ALA D 1 82 ? 82.817 -8.153 109.560 1.00 44.70 82 ALA D O 1
ATOM 5903 N N . ASN D 1 83 ? 81.034 -8.715 110.810 1.00 44.30 83 ASN D N 1
ATOM 5904 C CA . ASN D 1 83 ? 80.065 -8.089 109.899 1.00 44.41 83 ASN D CA 1
ATOM 5905 C C . ASN D 1 83 ? 80.390 -6.629 109.609 1.00 44.58 83 ASN D C 1
ATOM 5906 O O . ASN D 1 83 ? 80.578 -6.244 108.451 1.00 44.49 83 ASN D O 1
ATOM 5911 N N . LEU D 1 84 ? 80.452 -5.831 110.679 1.00 44.77 84 LEU D N 1
ATOM 5912 C CA . LEU D 1 84 ? 80.777 -4.409 110.600 1.00 45.18 84 LEU D CA 1
ATOM 5913 C C . LEU D 1 84 ? 82.138 -4.160 109.981 1.00 46.46 84 LEU D C 1
ATOM 5914 O O . LEU D 1 84 ? 82.266 -3.275 109.139 1.00 47.42 84 LEU D O 1
ATOM 5919 N N . TRP D 1 85 ? 83.151 -4.927 110.386 1.00 47.74 85 TRP D N 1
ATOM 5920 C CA . TRP D 1 85 ? 84.491 -4.778 109.820 1.00 48.91 85 TRP D CA 1
ATOM 5921 C C . TRP D 1 85 ? 84.412 -5.040 108.321 1.00 49.66 85 TRP D C 1
ATOM 5922 O O . TRP D 1 85 ? 84.946 -4.260 107.521 1.00 50.29 85 TRP D O 1
ATOM 5933 N N . ALA D 1 86 ? 83.698 -6.099 107.942 1.00 49.85 86 ALA D N 1
ATOM 5934 C CA . ALA D 1 86 ? 83.419 -6.357 106.531 1.00 50.72 86 ALA D CA 1
ATOM 5935 C C . ALA D 1 86 ? 82.708 -5.173 105.847 1.00 50.64 86 ALA D C 1
ATOM 5936 O O . ALA D 1 86 ? 83.129 -4.721 104.771 1.00 50.79 86 ALA D O 1
ATOM 5938 N N . LEU D 1 87 ? 81.658 -4.661 106.493 1.00 50.51 87 LEU D N 1
ATOM 5939 C CA . LEU D 1 87 ? 80.842 -3.581 105.939 1.00 50.94 87 LEU D CA 1
ATOM 5940 C C . LEU D 1 87 ? 81.645 -2.324 105.664 1.00 51.62 87 LEU D C 1
ATOM 5941 O O . LEU D 1 87 ? 81.405 -1.644 104.670 1.00 51.32 87 LEU D O 1
ATOM 5946 N N . LYS D 1 88 ? 82.602 -2.036 106.544 1.00 52.56 88 LYS D N 1
ATOM 5947 C CA . LYS D 1 88 ? 83.413 -0.824 106.455 1.00 53.76 88 LYS D CA 1
ATOM 5948 C C . LYS D 1 88 ? 84.512 -0.980 105.403 1.00 55.00 88 LYS D C 1
ATOM 5949 O O . LYS D 1 88 ? 84.765 -0.057 104.631 1.00 55.10 88 LYS D O 1
ATOM 5955 N N . GLN D 1 89 ? 85.150 -2.150 105.370 1.00 56.04 89 GLN D N 1
ATOM 5956 C CA . GLN D 1 89 ? 86.142 -2.478 104.339 1.00 57.61 89 GLN D CA 1
ATOM 5957 C C . GLN D 1 89 ? 85.553 -2.381 102.906 1.00 57.43 89 GLN D C 1
ATOM 5958 O O . GLN D 1 89 ? 86.261 -2.095 101.935 1.00 57.96 89 GLN D O 1
ATOM 5964 N N . ALA D 1 90 ? 84.244 -2.599 102.797 1.00 56.52 90 ALA D N 1
ATOM 5965 C CA . ALA D 1 90 ? 83.549 -2.582 101.519 1.00 55.80 90 ALA D CA 1
ATOM 5966 C C . ALA D 1 90 ? 82.952 -1.211 101.256 1.00 55.17 90 ALA D C 1
ATOM 5967 O O . ALA D 1 90 ? 82.143 -1.043 100.357 1.00 55.19 90 ALA D O 1
ATOM 5969 N N . GLY D 1 91 ? 83.332 -0.239 102.075 1.00 54.91 91 GLY D N 1
ATOM 5970 C CA . GLY D 1 91 ? 83.021 1.166 101.826 1.00 54.50 91 GLY D CA 1
ATOM 5971 C C . GLY D 1 91 ? 81.736 1.727 102.393 1.00 53.43 91 GLY D C 1
ATOM 5972 O O . GLY D 1 91 ? 81.231 2.716 101.877 1.00 54.00 91 GLY D O 1
ATOM 5973 N N . ALA D 1 92 ? 81.204 1.122 103.446 1.00 52.43 92 ALA D N 1
ATOM 5974 C CA . ALA D 1 92 ? 80.019 1.659 104.113 1.00 51.68 92 ALA D CA 1
ATOM 5975 C C . ALA D 1 92 ? 80.318 2.913 104.947 1.00 51.63 92 ALA D C 1
ATOM 5976 O O . ALA D 1 92 ? 81.279 2.949 105.712 1.00 51.56 92 ALA D O 1
ATOM 5978 N N . GLU D 1 93 ? 79.478 3.933 104.787 1.00 51.64 93 GLU D N 1
ATOM 5979 C CA . GLU D 1 93 ? 79.658 5.234 105.464 1.00 51.99 93 GLU D CA 1
ATOM 5980 C C . GLU D 1 93 ? 78.629 5.444 106.591 1.00 50.94 93 GLU D C 1
ATOM 5981 O O . GLU D 1 93 ? 78.844 6.242 107.503 1.00 51.36 93 GLU D O 1
ATOM 5987 N N . ALA D 1 94 ? 77.524 4.709 106.528 1.00 49.71 94 ALA D N 1
ATOM 5988 C CA . ALA D 1 94 ? 76.453 4.808 107.509 1.00 48.41 94 ALA D CA 1
ATOM 5989 C C . ALA D 1 94 ? 75.865 3.423 107.696 1.00 47.77 94 ALA D C 1
ATOM 5990 O O . ALA D 1 94 ? 76.107 2.542 106.867 1.00 48.06 94 ALA D O 1
ATOM 5992 N N . VAL D 1 95 ? 75.091 3.225 108.767 1.00 46.93 95 VAL D N 1
ATOM 5993 C CA . VAL D 1 95 ? 74.439 1.935 109.022 1.00 46.13 95 VAL D CA 1
ATOM 5994 C C . VAL D 1 95 ? 72.999 2.083 109.537 1.00 45.65 95 VAL D C 1
ATOM 5995 O O . VAL D 1 95 ? 72.774 2.628 110.618 1.00 45.84 95 VAL D O 1
ATOM 5999 N N . ILE D 1 96 ? 72.031 1.588 108.773 1.00 45.18 96 ILE D N 1
ATOM 6000 C CA . ILE D 1 96 ? 70.675 1.387 109.282 1.00 44.56 96 ILE D CA 1
ATOM 6001 C C . ILE D 1 96 ? 70.536 -0.075 109.664 1.00 44.69 96 ILE D C 1
ATOM 6002 O O . ILE D 1 96 ? 70.703 -0.965 108.822 1.00 44.88 96 ILE D O 1
ATOM 6007 N N . ALA D 1 97 ? 70.239 -0.330 110.930 1.00 44.72 97 ALA D N 1
ATOM 6008 C CA . ALA D 1 97 ? 70.010 -1.697 111.383 1.00 45.15 97 ALA D CA 1
ATOM 6009 C C . ALA D 1 97 ? 68.548 -1.888 111.725 1.00 45.61 97 ALA D C 1
ATOM 6010 O O . ALA D 1 97 ? 67.977 -1.088 112.478 1.00 46.23 97 ALA D O 1
ATOM 6012 N N . VAL D 1 98 ? 67.942 -2.936 111.171 1.00 45.91 98 VAL D N 1
ATOM 6013 C CA . VAL D 1 98 ? 66.514 -3.192 111.354 1.00 46.06 98 VAL D CA 1
ATOM 6014 C C . VAL D 1 98 ? 66.316 -4.351 112.315 1.00 46.44 98 VAL D C 1
ATOM 6015 O O . VAL D 1 98 ? 66.745 -5.464 112.040 1.00 47.73 98 VAL D O 1
ATOM 6019 N N . ASN D 1 99 ? 65.656 -4.091 113.433 1.00 46.25 99 ASN D N 1
ATOM 6020 C CA . ASN D 1 99 ? 65.584 -5.058 114.501 1.00 46.38 99 ASN D CA 1
ATOM 6021 C C . ASN D 1 99 ? 64.178 -5.410 114.864 1.00 46.64 99 ASN D C 1
ATOM 6022 O O . ASN D 1 99 ? 63.301 -4.541 114.923 1.00 46.83 99 ASN D O 1
ATOM 6027 N N . ALA D 1 100 ? 63.952 -6.692 115.122 1.00 46.86 100 ALA D N 1
ATOM 6028 C CA . ALA D 1 100 ? 62.652 -7.121 115.610 1.00 46.73 100 ALA D CA 1
ATOM 6029 C C . ALA D 1 100 ? 62.743 -7.261 117.116 1.00 46.28 100 ALA D C 1
ATOM 6030 O O . ALA D 1 100 ? 63.657 -7.894 117.641 1.00 46.64 100 ALA D O 1
ATOM 6032 N N . VAL D 1 101 ? 61.794 -6.645 117.804 1.00 45.49 101 VAL D N 1
ATOM 6033 C CA . VAL D 1 101 ? 61.827 -6.557 119.245 1.00 44.68 101 VAL D CA 1
ATOM 6034 C C . VAL D 1 101 ? 60.447 -6.815 119.820 1.00 45.15 101 VAL D C 1
ATOM 6035 O O . VAL D 1 101 ? 59.452 -6.652 119.117 1.00 45.91 101 VAL D O 1
ATOM 6039 N N . GLY D 1 102 ? 60.396 -7.199 121.097 1.00 44.95 102 GLY D N 1
ATOM 6040 C CA . GLY D 1 102 ? 59.157 -7.173 121.885 1.00 44.59 102 GLY D CA 1
ATOM 6041 C C . GLY D 1 102 ? 58.964 -5.793 122.502 1.00 43.75 102 GLY D C 1
ATOM 6042 O O . GLY D 1 102 ? 59.935 -5.120 122.832 1.00 43.44 102 GLY D O 1
ATOM 6043 N N . GLY D 1 103 ? 57.719 -5.363 122.648 1.00 43.57 103 GLY D N 1
ATOM 6044 C CA . GLY D 1 103 ? 57.421 -4.052 123.189 1.00 43.42 103 GLY D CA 1
ATOM 6045 C C . GLY D 1 103 ? 57.083 -4.123 124.671 1.00 44.06 103 GLY D C 1
ATOM 6046 O O . GLY D 1 103 ? 56.259 -4.930 125.063 1.00 45.47 103 GLY D O 1
ATOM 6047 N N . ILE D 1 104 ? 57.726 -3.286 125.490 1.00 43.26 104 ILE D N 1
ATOM 6048 C CA . ILE D 1 104 ? 57.506 -3.243 126.927 1.00 42.69 104 ILE D CA 1
ATOM 6049 C C . ILE D 1 104 ? 56.515 -2.124 127.251 1.00 42.77 104 ILE D C 1
ATOM 6050 O O . ILE D 1 104 ? 55.607 -2.316 128.059 1.00 43.66 104 ILE D O 1
ATOM 6055 N N . HIS D 1 105 ? 56.698 -0.956 126.629 1.00 41.70 105 HIS D N 1
ATOM 6056 C CA . HIS D 1 105 ? 55.803 0.178 126.798 1.00 40.99 105 HIS D CA 1
ATOM 6057 C C . HIS D 1 105 ? 54.377 -0.102 126.320 1.00 41.68 105 HIS D C 1
ATOM 6058 O O . HIS D 1 105 ? 54.138 -0.765 125.318 1.00 41.86 105 HIS D O 1
ATOM 6065 N N . ALA D 1 106 ? 53.416 0.426 127.048 1.00 42.25 106 ALA D N 1
ATOM 6066 C CA . ALA D 1 106 ? 52.029 0.213 126.716 1.00 42.87 106 ALA D CA 1
ATOM 6067 C C . ALA D 1 106 ? 51.652 0.723 125.329 1.00 43.22 106 ALA D C 1
ATOM 6068 O O . ALA D 1 106 ? 50.767 0.160 124.701 1.00 44.24 106 ALA D O 1
ATOM 6070 N N . ALA D 1 107 ? 52.310 1.778 124.852 1.00 43.02 107 ALA D N 1
ATOM 6071 C CA . ALA D 1 107 ? 51.927 2.424 123.577 1.00 42.98 107 ALA D CA 1
ATOM 6072 C C . ALA D 1 107 ? 52.629 1.807 122.395 1.00 42.39 107 ALA D C 1
ATOM 6073 O O . ALA D 1 107 ? 52.442 2.215 121.266 1.00 42.61 107 ALA D O 1
ATOM 6075 N N . MET D 1 108 ? 53.462 0.823 122.657 1.00 42.05 108 MET D N 1
ATOM 6076 C CA . MET D 1 108 ? 54.189 0.175 121.580 1.00 41.54 108 MET D CA 1
ATOM 6077 C C . MET D 1 108 ? 53.728 -1.289 121.408 1.00 41.46 108 MET D C 1
ATOM 6078 O O . MET D 1 108 ? 54.487 -2.235 121.660 1.00 40.62 108 MET D O 1
ATOM 6083 N N . GLY D 1 109 ? 52.462 -1.439 120.998 1.00 42.03 109 GLY D N 1
ATOM 6084 C CA . GLY D 1 109 ? 51.878 -2.738 120.656 1.00 42.91 109 GLY D CA 1
ATOM 6085 C C . GLY D 1 109 ? 52.561 -3.411 119.467 1.00 43.37 109 GLY D C 1
ATOM 6086 O O . GLY D 1 109 ? 53.467 -2.834 118.832 1.00 42.92 109 GLY D O 1
ATOM 6087 N N . THR D 1 110 ? 52.140 -4.636 119.162 1.00 44.10 110 THR D N 1
ATOM 6088 C CA . THR D 1 110 ? 52.570 -5.317 117.934 1.00 44.49 110 THR D CA 1
ATOM 6089 C C . THR D 1 110 ? 52.382 -4.425 116.700 1.00 44.76 110 THR D C 1
ATOM 6090 O O . THR D 1 110 ? 51.411 -3.684 116.611 1.00 45.46 110 THR D O 1
ATOM 6094 N N . GLY D 1 111 ? 53.314 -4.479 115.763 1.00 44.34 111 GLY D N 1
ATOM 6095 C CA . GLY D 1 111 ? 53.173 -3.699 114.561 1.00 45.37 111 GLY D CA 1
ATOM 6096 C C . GLY D 1 111 ? 53.793 -2.316 114.632 1.00 45.87 111 GLY D C 1
ATOM 6097 O O . GLY D 1 111 ? 54.074 -1.706 113.598 1.00 46.71 111 GLY D O 1
ATOM 6098 N N . HIS D 1 112 ? 54.029 -1.823 115.843 1.00 45.91 112 HIS D N 1
ATOM 6099 C CA . HIS D 1 112 ? 54.530 -0.474 116.049 1.00 45.58 112 HIS D CA 1
ATOM 6100 C C . HIS D 1 112 ? 55.962 -0.310 115.560 1.00 45.58 112 HIS D C 1
ATOM 6101 O O . HIS D 1 112 ? 56.764 -1.250 115.624 1.00 45.84 112 HIS D O 1
ATOM 6108 N N . LEU D 1 113 ? 56.295 0.876 115.061 1.00 45.58 113 LEU D N 1
ATOM 6109 C CA . LEU D 1 113 ? 57.691 1.156 114.743 1.00 44.64 113 LEU D CA 1
ATOM 6110 C C . LEU D 1 113 ? 58.263 2.152 115.739 1.00 44.25 113 LEU D C 1
ATOM 6111 O O . LEU D 1 113 ? 57.584 3.075 116.188 1.00 44.60 113 LEU D O 1
ATOM 6116 N N . CYS D 1 114 ? 59.531 1.961 116.076 1.00 43.13 114 CYS D N 1
ATOM 6117 C CA . CYS D 1 114 ? 60.177 2.800 117.047 1.00 41.71 114 CYS D CA 1
ATOM 6118 C C . CYS D 1 114 ? 61.545 3.123 116.512 1.00 40.66 114 CYS D C 1
ATOM 6119 O O . CYS D 1 114 ? 62.209 2.237 115.983 1.00 40.65 114 CYS D O 1
ATOM 6122 N N . VAL D 1 115 ? 61.943 4.390 116.629 1.00 40.11 115 VAL D N 1
ATOM 6123 C CA . VAL D 1 115 ? 63.325 4.829 116.378 1.00 39.53 115 VAL D CA 1
ATOM 6124 C C . VAL D 1 115 ? 64.010 5.157 117.713 1.00 39.17 115 VAL D C 1
ATOM 6125 O O . VAL D 1 115 ? 63.972 6.329 118.180 1.00 39.38 115 VAL D O 1
ATOM 6129 N N . PRO D 1 116 ? 64.643 4.136 118.341 1.00 37.70 116 PRO D N 1
ATOM 6130 C CA . PRO D 1 116 ? 65.208 4.382 119.675 1.00 36.99 116 PRO D CA 1
ATOM 6131 C C . PRO D 1 116 ? 66.260 5.498 119.658 1.00 36.74 116 PRO D C 1
ATOM 6132 O O . PRO D 1 116 ? 66.724 5.884 118.596 1.00 36.52 116 PRO D O 1
ATOM 6136 N N . HIS D 1 117 ? 66.599 6.022 120.829 1.00 36.76 117 HIS D N 1
ATOM 6137 C CA . HIS D 1 117 ? 67.568 7.114 120.967 1.00 36.71 117 HIS D CA 1
ATOM 6138 C C . HIS D 1 117 ? 68.532 6.784 122.090 1.00 36.95 117 HIS D C 1
ATOM 6139 O O . HIS D 1 117 ? 69.525 7.486 122.300 1.00 38.13 117 HIS D O 1
ATOM 6146 N N . GLN D 1 118 ? 68.212 5.733 122.832 1.00 36.30 118 GLN D N 1
ATOM 6147 C CA . GLN D 1 118 ? 69.052 5.252 123.895 1.00 36.40 118 GLN D CA 1
ATOM 6148 C C . GLN D 1 118 ? 68.944 3.745 123.942 1.00 36.30 118 GLN D C 1
ATOM 6149 O O . GLN D 1 118 ? 68.037 3.155 123.330 1.00 36.15 118 GLN D O 1
ATOM 6155 N N . LEU D 1 119 ? 69.873 3.117 124.657 1.00 36.10 119 LEU D N 1
ATOM 6156 C CA . LEU D 1 119 ? 69.789 1.690 124.843 1.00 36.19 119 LEU D CA 1
ATOM 6157 C C . LEU D 1 119 ? 70.427 1.242 126.154 1.00 36.78 119 LEU D C 1
ATOM 6158 O O . LEU D 1 119 ? 71.244 1.951 126.735 1.00 37.07 119 LEU D O 1
ATOM 6163 N N . ILE D 1 120 ? 70.044 0.057 126.615 1.00 36.82 120 ILE D N 1
ATOM 6164 C CA . ILE D 1 120 ? 70.711 -0.556 127.751 1.00 37.18 120 ILE D CA 1
ATOM 6165 C C . ILE D 1 120 ? 71.123 -1.986 127.410 1.00 37.95 120 ILE D C 1
ATOM 6166 O O . ILE D 1 120 ? 70.313 -2.805 126.939 1.00 38.50 120 ILE D O 1
ATOM 6171 N N . ASP D 1 121 ? 72.398 -2.259 127.656 1.00 38.65 121 ASP D N 1
ATOM 6172 C CA . ASP D 1 121 ? 73.052 -3.500 127.290 1.00 39.23 121 ASP D CA 1
ATOM 6173 C C . ASP D 1 121 ? 72.869 -4.504 128.423 1.00 39.42 121 ASP D C 1
ATOM 6174 O O . ASP D 1 121 ? 73.292 -4.249 129.539 1.00 40.71 121 ASP D O 1
ATOM 6179 N N . TYR D 1 122 ? 72.220 -5.630 128.176 1.00 38.92 122 TYR D N 1
ATOM 6180 C CA . TYR D 1 122 ? 72.194 -6.670 129.198 1.00 39.31 122 TYR D CA 1
ATOM 6181 C C . TYR D 1 122 ? 72.896 -7.941 128.748 1.00 39.68 122 TYR D C 1
ATOM 6182 O O . TYR D 1 122 ? 72.820 -8.968 129.422 1.00 39.94 122 TYR D O 1
ATOM 6191 N N . THR D 1 123 ? 73.580 -7.850 127.614 1.00 39.70 123 THR D N 1
ATOM 6192 C CA . THR D 1 123 ? 74.256 -8.971 127.025 1.00 40.68 123 THR D CA 1
ATOM 6193 C C . THR D 1 123 ? 75.553 -9.219 127.766 1.00 42.22 123 THR D C 1
ATOM 6194 O O . THR D 1 123 ? 75.907 -8.479 128.659 1.00 42.81 123 THR D O 1
ATOM 6198 N N . SER D 1 124 ? 76.253 -10.276 127.385 1.00 44.10 124 SER D N 1
ATOM 6199 C CA . SER D 1 124 ? 77.547 -10.634 127.936 1.00 45.88 124 SER D CA 1
ATOM 6200 C C . SER D 1 124 ? 78.091 -11.797 127.100 1.00 47.20 124 SER D C 1
ATOM 6201 O O . SER D 1 124 ? 77.354 -12.361 126.283 1.00 47.08 124 SER D O 1
ATOM 6204 N N . GLY D 1 125 ? 79.368 -12.142 127.289 1.00 48.45 125 GLY D N 1
ATOM 6205 C CA . GLY D 1 125 ? 79.990 -13.259 126.582 1.00 49.89 125 GLY D CA 1
ATOM 6206 C C . GLY D 1 125 ? 80.138 -13.110 125.074 1.00 50.44 125 GLY D C 1
ATOM 6207 O O . GLY D 1 125 ? 80.518 -14.060 124.375 1.00 52.16 125 GLY D O 1
ATOM 6208 N N . ARG D 1 126 ? 79.824 -11.938 124.555 1.00 49.44 126 ARG D N 1
ATOM 6209 C CA . ARG D 1 126 ? 79.844 -11.739 123.121 1.00 49.41 126 ARG D CA 1
ATOM 6210 C C . ARG D 1 126 ? 81.141 -11.003 122.775 1.00 50.29 126 ARG D C 1
ATOM 6211 O O . ARG D 1 126 ? 81.715 -10.310 123.620 1.00 50.79 126 ARG D O 1
ATOM 6219 N N . GLU D 1 127 ? 81.645 -11.156 121.563 1.00 50.85 127 GLU D N 1
ATOM 6220 C CA . GLU D 1 127 ? 82.819 -10.362 121.247 1.00 51.84 127 GLU D CA 1
ATOM 6221 C C . GLU D 1 127 ? 82.313 -8.950 121.003 1.00 51.03 127 GLU D C 1
ATOM 6222 O O . GLU D 1 127 ? 81.791 -8.638 119.923 1.00 50.85 127 GLU D O 1
ATOM 6228 N N . HIS D 1 128 ? 82.451 -8.120 122.039 1.00 50.82 128 HIS D N 1
ATOM 6229 C CA . HIS D 1 128 ? 81.943 -6.749 122.043 1.00 49.66 128 HIS D CA 1
ATOM 6230 C C . HIS D 1 128 ? 82.922 -5.657 121.630 1.00 50.26 128 HIS D C 1
ATOM 6231 O O . HIS D 1 128 ? 82.506 -4.536 121.437 1.00 50.60 128 HIS D O 1
ATOM 6238 N N . THR D 1 129 ? 84.207 -5.933 121.494 1.00 51.57 129 THR D N 1
ATOM 6239 C CA . THR D 1 129 ? 85.121 -4.825 121.169 1.00 52.50 129 THR D CA 1
ATOM 6240 C C . THR D 1 129 ? 86.183 -5.173 120.127 1.00 53.72 129 THR D C 1
ATOM 6241 O O . THR D 1 129 ? 86.528 -6.343 119.949 1.00 54.59 129 THR D O 1
ATOM 6245 N N . TYR D 1 130 ? 86.679 -4.160 119.430 1.00 54.27 130 TYR D N 1
ATOM 6246 C CA . TYR D 1 130 ? 87.812 -4.363 118.554 1.00 56.40 130 TYR D CA 1
ATOM 6247 C C . TYR D 1 130 ? 89.080 -4.206 119.364 1.00 58.48 130 TYR D C 1
ATOM 6248 O O . TYR D 1 130 ? 90.122 -4.787 119.031 1.00 59.44 130 TYR D O 1
ATOM 6257 N N . PHE D 1 131 ? 88.964 -3.451 120.454 1.00 59.62 131 PHE D N 1
ATOM 6258 C CA . PHE D 1 131 ? 90.090 -3.149 121.321 1.00 61.79 131 PHE D CA 1
ATOM 6259 C C . PHE D 1 131 ? 90.211 -4.189 122.435 1.00 63.24 131 PHE D C 1
ATOM 6260 O O . PHE D 1 131 ? 90.222 -3.859 123.605 1.00 63.44 131 PHE D O 1
ATOM 6268 N N . ALA D 1 132 ? 90.278 -5.457 122.049 1.00 65.09 132 ALA D N 1
ATOM 6269 C CA . ALA D 1 132 ? 90.621 -6.541 122.955 1.00 67.38 132 ALA D CA 1
ATOM 6270 C C . ALA D 1 132 ? 91.871 -7.183 122.394 1.00 69.97 132 ALA D C 1
ATOM 6271 O O . ALA D 1 132 ? 92.343 -6.785 121.333 1.00 70.15 132 ALA D O 1
ATOM 6273 N N . GLY D 1 133 ? 92.401 -8.182 123.090 1.00 72.76 133 GLY D N 1
ATOM 6274 C CA . GLY D 1 133 ? 93.621 -8.845 122.655 1.00 76.24 133 GLY D CA 1
ATOM 6275 C C . GLY D 1 133 ? 94.807 -8.238 123.366 1.00 79.14 133 GLY D C 1
ATOM 6276 O O . GLY D 1 133 ? 94.655 -7.546 124.375 1.00 79.33 133 GLY D O 1
ATOM 6277 N N . ASP D 1 134 ? 95.998 -8.514 122.854 1.00 82.09 134 ASP D N 1
ATOM 6278 C CA . ASP D 1 134 ? 97.227 -7.986 123.441 1.00 84.77 134 ASP D CA 1
ATOM 6279 C C . ASP D 1 134 ? 97.774 -6.894 122.499 1.00 85.56 134 ASP D C 1
ATOM 6280 O O . ASP D 1 134 ? 98.725 -7.121 121.713 1.00 86.91 134 ASP D O 1
ATOM 6285 N N . ILE D 1 135 ? 97.133 -5.724 122.568 1.00 84.83 135 ILE D N 1
ATOM 6286 C CA . ILE D 1 135 ? 97.464 -4.574 121.721 1.00 84.99 135 ILE D CA 1
ATOM 6287 C C . ILE D 1 135 ? 98.334 -3.560 122.475 1.00 86.19 135 ILE D C 1
ATOM 6288 O O . ILE D 1 135 ? 98.527 -3.677 123.692 1.00 86.50 135 ILE D O 1
ATOM 6293 N N . GLU D 1 136 ? 98.859 -2.570 121.752 1.00 86.84 136 GLU D N 1
ATOM 6294 C CA . GLU D 1 136 ? 99.785 -1.598 122.351 1.00 88.13 136 GLU D CA 1
ATOM 6295 C C . GLU D 1 136 ? 99.115 -0.261 122.683 1.00 87.07 136 GLU D C 1
ATOM 6296 O O . GLU D 1 136 ? 99.668 0.550 123.434 1.00 87.87 136 GLU D O 1
ATOM 6302 N N . HIS D 1 137 ? 97.918 -0.048 122.135 1.00 85.01 137 HIS D N 1
ATOM 6303 C CA . HIS D 1 137 ? 97.069 1.077 122.544 1.00 83.75 137 HIS D CA 1
ATOM 6304 C C . HIS D 1 137 ? 95.628 0.631 122.903 1.00 80.79 137 HIS D C 1
ATOM 6305 O O . HIS D 1 137 ? 95.069 -0.255 122.258 1.00 80.09 137 HIS D O 1
ATOM 6312 N N . VAL D 1 138 ? 95.043 1.239 123.934 1.00 78.53 138 VAL D N 1
ATOM 6313 C CA . VAL D 1 138 ? 93.639 0.984 124.299 1.00 75.36 138 VAL D CA 1
ATOM 6314 C C . VAL D 1 138 ? 92.726 2.176 123.969 1.00 72.90 138 VAL D C 1
ATOM 6315 O O . VAL D 1 138 ? 93.101 3.326 124.183 1.00 73.86 138 VAL D O 1
ATOM 6319 N N . THR D 1 139 ? 91.522 1.904 123.476 1.00 69.10 139 THR D N 1
ATOM 6320 C CA . THR D 1 139 ? 90.568 2.966 123.201 1.00 65.65 139 THR D CA 1
ATOM 6321 C C . THR D 1 139 ? 89.313 2.770 124.031 1.00 62.90 139 THR D C 1
ATOM 6322 O O . THR D 1 139 ? 88.729 1.695 124.046 1.00 62.07 139 THR D O 1
ATOM 6326 N N . HIS D 1 140 ? 88.929 3.812 124.751 1.00 60.52 140 HIS D N 1
ATOM 6327 C CA . HIS D 1 140 ? 87.653 3.833 125.407 1.00 57.43 140 HIS D CA 1
ATOM 6328 C C . HIS D 1 140 ? 86.842 4.830 124.632 1.00 56.08 140 HIS D C 1
ATOM 6329 O O . HIS D 1 140 ? 87.187 5.999 124.604 1.00 57.13 140 HIS D O 1
ATOM 6336 N N . ILE D 1 141 ? 85.772 4.399 123.986 1.00 53.81 141 ILE D N 1
ATOM 6337 C CA . ILE D 1 141 ? 84.932 5.363 123.295 1.00 52.12 141 ILE D CA 1
ATOM 6338 C C . ILE D 1 141 ? 83.932 6.023 124.227 1.00 51.57 141 ILE D C 1
ATOM 6339 O O . ILE D 1 141 ? 83.497 5.431 125.216 1.00 51.45 141 ILE D O 1
ATOM 6344 N N . ASP D 1 142 ? 83.575 7.263 123.912 1.00 51.08 142 ASP D N 1
ATOM 6345 C CA . ASP D 1 142 ? 82.319 7.800 124.382 1.00 50.00 142 ASP D CA 1
ATOM 6346 C C . ASP D 1 142 ? 81.244 7.036 123.648 1.00 48.09 142 ASP D C 1
ATOM 6347 O O . ASP D 1 142 ? 81.433 6.665 122.507 1.00 47.41 142 ASP D O 1
ATOM 6352 N N . PHE D 1 143 ? 80.117 6.827 124.315 1.00 47.23 143 PHE D N 1
ATOM 6353 C CA . PHE D 1 143 ? 78.966 6.141 123.745 1.00 45.84 143 PHE D CA 1
ATOM 6354 C C . PHE D 1 143 ? 77.673 6.663 124.395 1.00 45.47 143 PHE D C 1
ATOM 6355 O O . PHE D 1 143 ? 76.699 5.926 124.551 1.00 44.38 143 PHE D O 1
ATOM 6363 N N . SER D 1 144 ? 77.679 7.945 124.770 1.00 45.75 144 SER D N 1
ATOM 6364 C CA . SER D 1 144 ? 76.561 8.548 125.467 1.00 45.59 144 SER D CA 1
ATOM 6365 C C . SER D 1 144 ? 75.320 8.411 124.620 1.00 45.37 144 SER D C 1
ATOM 6366 O O . SER D 1 144 ? 74.249 8.060 125.110 1.00 44.96 144 SER D O 1
ATOM 6369 N N . HIS D 1 145 ? 75.481 8.662 123.331 1.00 45.86 145 HIS D N 1
ATOM 6370 C CA . HIS D 1 145 ? 74.373 8.617 122.418 1.00 45.82 145 HIS D CA 1
ATOM 6371 C C . HIS D 1 145 ? 74.635 7.534 121.374 1.00 45.59 145 HIS D C 1
ATOM 6372 O O . HIS D 1 145 ? 75.317 7.757 120.364 1.00 45.91 145 HIS D O 1
ATOM 6379 N N . PRO D 1 146 ? 74.090 6.343 121.614 1.00 45.35 146 PRO D N 1
ATOM 6380 C CA . PRO D 1 146 ? 74.427 5.171 120.793 1.00 45.12 146 PRO D CA 1
ATOM 6381 C C . PRO D 1 146 ? 73.913 5.267 119.367 1.00 45.11 146 PRO D C 1
ATOM 6382 O O . PRO D 1 146 ? 74.486 4.677 118.474 1.00 45.09 146 PRO D O 1
ATOM 6386 N N . TYR D 1 147 ? 72.849 6.012 119.145 1.00 45.68 147 TYR D N 1
ATOM 6387 C CA . TYR D 1 147 ? 72.345 6.169 117.793 1.00 46.30 147 TYR D CA 1
ATOM 6388 C C . TYR D 1 147 ? 72.661 7.548 117.197 1.00 47.68 147 TYR D C 1
ATOM 6389 O O . TYR D 1 147 ? 72.665 8.549 117.914 1.00 48.39 147 TYR D O 1
ATOM 6398 N N . ASP D 1 148 ? 72.943 7.611 115.896 1.00 48.53 148 ASP D N 1
ATOM 6399 C CA . ASP D 1 148 ? 73.318 8.878 115.298 1.00 49.43 148 ASP D CA 1
ATOM 6400 C C . ASP D 1 148 ? 72.089 9.705 115.023 1.00 50.02 148 ASP D C 1
ATOM 6401 O O . ASP D 1 148 ? 71.119 9.222 114.450 1.00 49.62 148 ASP D O 1
ATOM 6406 N N . GLU D 1 149 ? 72.141 10.968 115.417 1.00 51.43 149 GLU D N 1
ATOM 6407 C CA . GLU D 1 149 ? 70.973 11.837 115.338 1.00 52.44 149 GLU D CA 1
ATOM 6408 C C . GLU D 1 149 ? 70.564 12.257 113.905 1.00 53.20 149 GLU D C 1
ATOM 6409 O O . GLU D 1 149 ? 69.356 12.340 113.617 1.00 53.77 149 GLU D O 1
ATOM 6415 N N . PRO D 1 150 ? 71.540 12.534 113.012 1.00 53.39 150 PRO D N 1
ATOM 6416 C CA . PRO D 1 150 ? 71.101 12.730 111.629 1.00 53.48 150 PRO D CA 1
ATOM 6417 C C . PRO D 1 150 ? 70.327 11.551 111.022 1.00 52.56 150 PRO D C 1
ATOM 6418 O O . PRO D 1 150 ? 69.303 11.778 110.382 1.00 52.83 150 PRO D O 1
ATOM 6422 N N . LEU D 1 151 ? 70.797 10.317 111.226 1.00 51.55 151 LEU D N 1
ATOM 6423 C CA . LEU D 1 151 ? 70.132 9.125 110.691 1.00 50.36 151 LEU D CA 1
ATOM 6424 C C . LEU D 1 151 ? 68.810 8.919 111.361 1.00 49.88 151 LEU D C 1
ATOM 6425 O O . LEU D 1 151 ? 67.836 8.555 110.716 1.00 50.21 151 LEU D O 1
ATOM 6430 N N . ARG D 1 152 ? 68.769 9.130 112.669 1.00 49.40 152 ARG D N 1
ATOM 6431 C CA . ARG D 1 152 ? 67.500 9.058 113.375 1.00 49.06 152 ARG D CA 1
ATOM 6432 C C . ARG D 1 152 ? 66.454 9.907 112.669 1.00 49.01 152 ARG D C 1
ATOM 6433 O O . ARG D 1 152 ? 65.414 9.399 112.288 1.00 48.99 152 ARG D O 1
ATOM 6441 N N . GLN D 1 153 ? 66.748 11.186 112.463 1.00 49.43 153 GLN D N 1
ATOM 6442 C CA . GLN D 1 153 ? 65.787 12.097 111.834 1.00 49.74 153 GLN D CA 1
ATOM 6443 C C . GLN D 1 153 ? 65.386 11.652 110.416 1.00 49.90 153 GLN D C 1
ATOM 6444 O O . GLN D 1 153 ? 64.196 11.720 110.067 1.00 50.21 153 GLN D O 1
ATOM 6450 N N . ARG D 1 154 ? 66.351 11.164 109.628 1.00 49.20 154 ARG D N 1
ATOM 6451 C CA . ARG D 1 154 ? 66.047 10.617 108.306 1.00 49.57 154 ARG D CA 1
ATOM 6452 C C . ARG D 1 154 ? 64.989 9.526 108.369 1.00 48.64 154 ARG D C 1
ATOM 6453 O O . ARG D 1 154 ? 64.016 9.560 107.611 1.00 49.05 154 ARG D O 1
ATOM 6461 N N . LEU D 1 155 ? 65.163 8.573 109.283 1.00 47.59 155 LEU D N 1
ATOM 6462 C CA . LEU D 1 155 ? 64.131 7.558 109.535 1.00 46.96 155 LEU D CA 1
ATOM 6463 C C . LEU D 1 155 ? 62.828 8.204 110.026 1.00 47.14 155 LEU D C 1
ATOM 6464 O O . LEU D 1 155 ? 61.728 7.851 109.559 1.00 47.23 155 LEU D O 1
ATOM 6469 N N . ILE D 1 156 ? 62.950 9.163 110.944 1.00 46.97 156 ILE D N 1
ATOM 6470 C CA . ILE D 1 156 ? 61.768 9.825 111.492 1.00 47.57 156 ILE D CA 1
ATOM 6471 C C . ILE D 1 156 ? 60.992 10.575 110.395 1.00 49.03 156 ILE D C 1
ATOM 6472 O O . ILE D 1 156 ? 59.771 10.382 110.262 1.00 49.12 156 ILE D O 1
ATOM 6477 N N . GLU D 1 157 ? 61.706 11.376 109.591 1.00 49.75 157 GLU D N 1
ATOM 6478 C CA . GLU D 1 157 ? 61.082 12.212 108.557 1.00 51.19 157 GLU D CA 1
ATOM 6479 C C . GLU D 1 157 ? 60.354 11.359 107.545 1.00 50.81 157 GLU D C 1
ATOM 6480 O O . GLU D 1 157 ? 59.250 11.698 107.078 1.00 51.34 157 GLU D O 1
ATOM 6486 N N . ALA D 1 158 ? 60.999 10.240 107.242 1.00 49.94 158 ALA D N 1
ATOM 6487 C CA . ALA D 1 158 ? 60.494 9.219 106.363 1.00 49.87 158 ALA D CA 1
ATOM 6488 C C . ALA D 1 158 ? 59.191 8.621 106.876 1.00 50.04 158 ALA D C 1
ATOM 6489 O O . ALA D 1 158 ? 58.197 8.580 106.140 1.00 50.57 158 ALA D O 1
ATOM 6491 N N . LEU D 1 159 ? 59.199 8.153 108.129 1.00 49.42 159 LEU D N 1
ATOM 6492 C CA . LEU D 1 159 ? 57.997 7.565 108.746 1.00 49.41 159 LEU D CA 1
ATOM 6493 C C . LEU D 1 159 ? 56.820 8.532 108.834 1.00 50.47 159 LEU D C 1
ATOM 6494 O O . LEU D 1 159 ? 55.659 8.109 108.788 1.00 50.45 159 LEU D O 1
ATOM 6499 N N . ARG D 1 160 ? 57.135 9.818 108.999 1.00 51.62 160 ARG D N 1
ATOM 6500 C CA . ARG D 1 160 ? 56.150 10.899 108.908 1.00 53.72 160 ARG D CA 1
ATOM 6501 C C . ARG D 1 160 ? 55.625 11.043 107.477 1.00 54.78 160 ARG D C 1
ATOM 6502 O O . ARG D 1 160 ? 54.415 11.029 107.261 1.00 55.84 160 ARG D O 1
ATOM 6510 N N . ALA D 1 161 ? 56.534 11.141 106.504 1.00 54.77 161 ALA D N 1
ATOM 6511 C CA . ALA D 1 161 ? 56.155 11.245 105.090 1.00 55.33 161 ALA D CA 1
ATOM 6512 C C . ALA D 1 161 ? 55.173 10.164 104.625 1.00 55.34 161 ALA D C 1
ATOM 6513 O O . ALA D 1 161 ? 54.276 10.441 103.814 1.00 56.63 161 ALA D O 1
ATOM 6515 N N . LEU D 1 162 ? 55.340 8.951 105.148 1.00 54.17 162 LEU D N 1
ATOM 6516 C CA . LEU D 1 162 ? 54.477 7.806 104.818 1.00 54.10 162 LEU D CA 1
ATOM 6517 C C . LEU D 1 162 ? 53.289 7.742 105.771 1.00 54.57 162 LEU D C 1
ATOM 6518 O O . LEU D 1 162 ? 52.426 6.865 105.651 1.00 55.10 162 LEU D O 1
ATOM 6523 N N . GLY D 1 163 ? 53.242 8.693 106.707 1.00 54.45 163 GLY D N 1
ATOM 6524 C CA . GLY D 1 163 ? 52.243 8.697 107.775 1.00 54.76 163 GLY D CA 1
ATOM 6525 C C . GLY D 1 163 ? 52.049 7.343 108.449 1.00 54.42 163 GLY D C 1
ATOM 6526 O O . GLY D 1 163 ? 50.919 6.892 108.626 1.00 55.05 163 GLY D O 1
ATOM 6527 N N . LEU D 1 164 ? 53.143 6.676 108.809 1.00 53.12 164 LEU D N 1
ATOM 6528 C CA . LEU D 1 164 ? 53.023 5.468 109.621 1.00 52.44 164 LEU D CA 1
ATOM 6529 C C . LEU D 1 164 ? 53.112 5.788 111.129 1.00 52.09 164 LEU D C 1
ATOM 6530 O O . LEU D 1 164 ? 53.828 6.713 111.553 1.00 51.69 164 LEU D O 1
ATOM 6535 N N . ALA D 1 165 ? 52.349 5.046 111.928 1.00 52.09 165 ALA D N 1
ATOM 6536 C CA . ALA D 1 165 ? 52.443 5.145 113.376 1.00 51.77 165 ALA D CA 1
ATOM 6537 C C . ALA D 1 165 ? 53.846 4.699 113.809 1.00 50.93 165 ALA D C 1
ATOM 6538 O O . ALA D 1 165 ? 54.371 3.678 113.316 1.00 50.72 165 ALA D O 1
ATOM 6540 N N . HIS D 1 166 ? 54.454 5.468 114.712 1.00 50.25 166 HIS D N 1
ATOM 6541 C CA . HIS D 1 166 ? 55.821 5.203 115.152 1.00 49.26 166 HIS D CA 1
ATOM 6542 C C . HIS D 1 166 ? 56.163 6.014 116.387 1.00 48.69 166 HIS D C 1
ATOM 6543 O O . HIS D 1 166 ? 55.421 6.905 116.772 1.00 49.48 166 HIS D O 1
ATOM 6550 N N . SER D 1 167 ? 57.304 5.715 116.997 1.00 47.53 167 SER D N 1
ATOM 6551 C CA . SER D 1 167 ? 57.794 6.520 118.095 1.00 46.55 167 SER D CA 1
ATOM 6552 C C . SER D 1 167 ? 59.159 7.053 117.729 1.00 46.01 167 SER D C 1
ATOM 6553 O O . SER D 1 167 ? 60.062 6.310 117.314 1.00 45.10 167 SER D O 1
ATOM 6556 N N . SER D 1 168 ? 59.286 8.366 117.875 1.00 46.11 168 SER D N 1
ATOM 6557 C CA . SER D 1 168 ? 60.507 9.074 117.545 1.00 45.33 168 SER D CA 1
ATOM 6558 C C . SER D 1 168 ? 61.650 8.703 118.483 1.00 44.47 168 SER D C 1
ATOM 6559 O O . SER D 1 168 ? 62.778 8.821 118.081 1.00 44.87 168 SER D O 1
ATOM 6562 N N . HIS D 1 169 ? 61.351 8.264 119.712 1.00 43.85 169 HIS D N 1
ATOM 6563 C CA . HIS D 1 169 ? 62.351 7.928 120.745 1.00 42.53 169 HIS D CA 1
ATOM 6564 C C . HIS D 1 169 ? 61.958 6.640 121.482 1.00 42.00 169 HIS D C 1
ATOM 6565 O O . HIS D 1 169 ? 60.814 6.185 121.388 1.00 42.73 169 HIS D O 1
ATOM 6572 N N . GLY D 1 170 ? 62.884 6.087 122.264 1.00 40.71 170 GLY D N 1
ATOM 6573 C CA . GLY D 1 170 ? 62.597 4.952 123.123 1.00 39.10 170 GLY D CA 1
ATOM 6574 C C . GLY D 1 170 ? 63.886 4.279 123.532 1.00 38.80 170 GLY D C 1
ATOM 6575 O O . GLY D 1 170 ? 64.913 4.397 122.842 1.00 38.49 170 GLY D O 1
ATOM 6576 N N . VAL D 1 171 ? 63.847 3.566 124.656 1.00 38.60 171 VAL D N 1
ATOM 6577 C CA . VAL D 1 171 ? 65.042 2.909 125.169 1.00 38.04 171 VAL D CA 1
ATOM 6578 C C . VAL D 1 171 ? 65.015 1.415 124.870 1.00 38.15 171 VAL D C 1
ATOM 6579 O O . VAL D 1 171 ? 64.055 0.703 125.221 1.00 37.80 171 VAL D O 1
ATOM 6583 N N . TYR D 1 172 ? 66.084 0.959 124.213 1.00 38.25 172 TYR D N 1
ATOM 6584 C CA . TYR D 1 172 ? 66.218 -0.423 123.736 1.00 38.44 172 TYR D CA 1
ATOM 6585 C C . TYR D 1 172 ? 66.993 -1.278 124.756 1.00 37.85 172 TYR D C 1
ATOM 6586 O O . TYR D 1 172 ? 68.181 -1.061 125.003 1.00 37.73 172 TYR D O 1
ATOM 6595 N N . ALA D 1 173 ? 66.310 -2.236 125.360 1.00 37.50 173 ALA D N 1
ATOM 6596 C CA . ALA D 1 173 ? 66.990 -3.200 126.177 1.00 38.16 173 ALA D CA 1
ATOM 6597 C C . ALA D 1 173 ? 67.527 -4.289 125.270 1.00 39.09 173 ALA D C 1
ATOM 6598 O O . ALA D 1 173 ? 66.778 -4.949 124.545 1.00 38.98 173 ALA D O 1
ATOM 6600 N N . CYS D 1 174 ? 68.831 -4.494 125.303 1.00 40.49 174 CYS D N 1
ATOM 6601 C CA . CYS D 1 174 ? 69.399 -5.564 124.516 1.00 42.52 174 CYS D CA 1
ATOM 6602 C C . CYS D 1 174 ? 69.714 -6.761 125.419 1.00 42.01 174 CYS D C 1
ATOM 6603 O O . CYS D 1 174 ? 70.599 -6.681 126.255 1.00 42.41 174 CYS D O 1
ATOM 6606 N N . THR D 1 175 ? 68.964 -7.853 125.283 1.00 41.98 175 THR D N 1
ATOM 6607 C CA . THR D 1 175 ? 69.118 -9.015 126.173 1.00 42.21 175 THR D CA 1
ATOM 6608 C C . THR D 1 175 ? 69.923 -10.122 125.522 1.00 42.62 175 THR D C 1
ATOM 6609 O O . THR D 1 175 ? 70.189 -10.067 124.313 1.00 43.11 175 THR D O 1
ATOM 6613 N N . GLN D 1 176 ? 70.276 -11.147 126.306 1.00 42.68 176 GLN D N 1
ATOM 6614 C CA . GLN D 1 176 ? 71.164 -12.199 125.818 1.00 42.82 176 GLN D CA 1
ATOM 6615 C C . GLN D 1 176 ? 70.525 -13.211 124.863 1.00 42.88 176 GLN D C 1
ATOM 6616 O O . GLN D 1 176 ? 71.109 -13.532 123.825 1.00 42.69 176 GLN D O 1
ATOM 6622 N N . GLY D 1 177 ? 69.340 -13.712 125.216 1.00 42.73 177 GLY D N 1
ATOM 6623 C CA . GLY D 1 177 ? 68.716 -14.812 124.474 1.00 42.73 177 GLY D CA 1
ATOM 6624 C C . GLY D 1 177 ? 69.482 -16.120 124.585 1.00 43.54 177 GLY D C 1
ATOM 6625 O O . GLY D 1 177 ? 70.446 -16.217 125.358 1.00 44.14 177 GLY D O 1
ATOM 6626 N N . PRO D 1 178 ? 69.078 -17.144 123.808 1.00 43.88 178 PRO D N 1
ATOM 6627 C CA . PRO D 1 178 ? 67.992 -17.118 122.845 1.00 43.13 178 PRO D CA 1
ATOM 6628 C C . PRO D 1 178 ? 66.647 -17.164 123.525 1.00 42.95 178 PRO D C 1
ATOM 6629 O O . PRO D 1 178 ? 65.632 -16.874 122.887 1.00 43.36 178 PRO D O 1
ATOM 6633 N N . ARG D 1 179 ? 66.620 -17.512 124.804 1.00 42.89 179 ARG D N 1
ATOM 6634 C CA . ARG D 1 179 ? 65.354 -17.576 125.517 1.00 42.48 179 ARG D CA 1
ATOM 6635 C C . ARG D 1 179 ? 64.743 -16.186 125.563 1.00 41.37 179 ARG D C 1
ATOM 6636 O O . ARG D 1 179 ? 65.453 -15.197 125.575 1.00 40.53 179 ARG D O 1
ATOM 6644 N N . LEU D 1 180 ? 63.428 -16.094 125.574 1.00 41.72 180 LEU D N 1
ATOM 6645 C CA . LEU D 1 180 ? 62.810 -14.808 125.862 1.00 41.36 180 LEU D CA 1
ATOM 6646 C C . LEU D 1 180 ? 62.804 -14.547 127.381 1.00 41.19 180 LEU D C 1
ATOM 6647 O O . LEU D 1 180 ? 63.241 -15.389 128.178 1.00 40.34 180 LEU D O 1
ATOM 6652 N N . GLU D 1 181 ? 62.277 -13.388 127.771 1.00 41.15 181 GLU D N 1
ATOM 6653 C CA . GLU D 1 181 ? 62.411 -12.897 129.152 1.00 41.89 181 GLU D CA 1
ATOM 6654 C C . GLU D 1 181 ? 61.295 -13.336 130.112 1.00 42.54 181 GLU D C 1
ATOM 6655 O O . GLU D 1 181 ? 60.196 -13.691 129.705 1.00 44.03 181 GLU D O 1
ATOM 6661 N N . THR D 1 182 ? 61.612 -13.353 131.391 1.00 42.28 182 THR D N 1
ATOM 6662 C CA . THR D 1 182 ? 60.672 -13.719 132.426 1.00 42.79 182 THR D CA 1
ATOM 6663 C C . THR D 1 182 ? 59.753 -12.526 132.711 1.00 42.36 182 THR D C 1
ATOM 6664 O O . THR D 1 182 ? 60.132 -11.370 132.457 1.00 42.19 182 THR D O 1
ATOM 6668 N N . VAL D 1 183 ? 58.551 -12.765 133.219 1.00 42.18 183 VAL D N 1
ATOM 6669 C CA . VAL D 1 183 ? 57.712 -11.612 133.621 1.00 41.47 183 VAL D CA 1
ATOM 6670 C C . VAL D 1 183 ? 58.424 -10.660 134.613 1.00 40.73 183 VAL D C 1
ATOM 6671 O O . VAL D 1 183 ? 58.345 -9.437 134.474 1.00 40.47 183 VAL D O 1
ATOM 6675 N N . ALA D 1 184 ? 59.107 -11.215 135.612 1.00 40.30 184 ALA D N 1
ATOM 6676 C CA . ALA D 1 184 ? 59.895 -10.398 136.526 1.00 39.20 184 ALA D CA 1
ATOM 6677 C C . ALA D 1 184 ? 61.078 -9.718 135.832 1.00 38.63 184 ALA D C 1
ATOM 6678 O O . ALA D 1 184 ? 61.383 -8.559 136.140 1.00 39.17 184 ALA D O 1
ATOM 6680 N N . GLU D 1 185 ? 61.739 -10.393 134.894 1.00 37.82 185 GLU D N 1
ATOM 6681 C CA . GLU D 1 185 ? 62.794 -9.727 134.136 1.00 36.55 185 GLU D CA 1
ATOM 6682 C C . GLU D 1 185 ? 62.208 -8.556 133.360 1.00 35.76 185 GLU D C 1
ATOM 6683 O O . GLU D 1 185 ? 62.825 -7.492 133.282 1.00 34.90 185 GLU D O 1
ATOM 6689 N N . ILE D 1 186 ? 61.010 -8.730 132.806 1.00 35.81 186 ILE D N 1
ATOM 6690 C CA . ILE D 1 186 ? 60.415 -7.636 132.041 1.00 35.38 186 ILE D CA 1
ATOM 6691 C C . ILE D 1 186 ? 60.121 -6.481 132.967 1.00 35.67 186 ILE D C 1
ATOM 6692 O O . ILE D 1 186 ? 60.432 -5.347 132.642 1.00 35.95 186 ILE D O 1
ATOM 6697 N N . ALA D 1 187 ? 59.571 -6.769 134.143 1.00 36.93 187 ALA D N 1
ATOM 6698 C CA . ALA D 1 187 ? 59.334 -5.735 135.145 1.00 36.62 187 ALA D CA 1
ATOM 6699 C C . ALA D 1 187 ? 60.630 -5.031 135.540 1.00 36.34 187 ALA D C 1
ATOM 6700 O O . ALA D 1 187 ? 60.604 -3.830 135.764 1.00 35.96 187 ALA D O 1
ATOM 6702 N N . ARG D 1 188 ? 61.765 -5.734 135.596 1.00 36.62 188 ARG D N 1
ATOM 6703 C CA . ARG D 1 188 ? 63.014 -5.011 135.904 1.00 37.81 188 ARG D CA 1
ATOM 6704 C C . ARG D 1 188 ? 63.505 -4.187 134.721 1.00 37.99 188 ARG D C 1
ATOM 6705 O O . ARG D 1 188 ? 64.018 -3.094 134.919 1.00 38.46 188 ARG D O 1
ATOM 6713 N N . LEU D 1 189 ? 63.352 -4.701 133.504 1.00 38.68 189 LEU D N 1
ATOM 6714 C CA . LEU D 1 189 ? 63.724 -3.958 132.312 1.00 39.02 189 LEU D CA 1
ATOM 6715 C C . LEU D 1 189 ? 62.868 -2.692 132.223 1.00 40.39 189 LEU D C 1
ATOM 6716 O O . LEU D 1 189 ? 63.368 -1.595 131.910 1.00 39.88 189 LEU D O 1
ATOM 6721 N N . GLU D 1 190 ? 61.588 -2.848 132.556 1.00 42.07 190 GLU D N 1
ATOM 6722 C CA . GLU D 1 190 ? 60.666 -1.731 132.634 1.00 44.18 190 GLU D CA 1
ATOM 6723 C C . GLU D 1 190 ? 61.068 -0.676 133.676 1.00 44.94 190 GLU D C 1
ATOM 6724 O O . GLU D 1 190 ? 61.008 0.512 133.384 1.00 45.23 190 GLU D O 1
ATOM 6730 N N . ARG D 1 191 ? 61.460 -1.099 134.878 1.00 45.92 191 ARG D N 1
ATOM 6731 C CA . ARG D 1 191 ? 61.938 -0.156 135.903 1.00 47.16 191 ARG D CA 1
ATOM 6732 C C . ARG D 1 191 ? 63.219 0.597 135.500 1.00 47.03 191 ARG D C 1
ATOM 6733 O O . ARG D 1 191 ? 63.381 1.761 135.860 1.00 47.50 191 ARG D O 1
ATOM 6741 N N . ASP D 1 192 ? 64.112 -0.062 134.757 1.00 46.58 192 ASP D N 1
ATOM 6742 C CA . ASP D 1 192 ? 65.333 0.571 134.251 1.00 46.87 192 ASP D CA 1
ATOM 6743 C C . ASP D 1 192 ? 65.051 1.576 133.101 1.00 46.83 192 ASP D C 1
ATOM 6744 O O . ASP D 1 192 ? 65.981 2.206 132.549 1.00 46.66 192 ASP D O 1
ATOM 6749 N N . GLY D 1 193 ? 63.765 1.701 132.746 1.00 46.61 193 GLY D N 1
ATOM 6750 C CA . GLY D 1 193 ? 63.272 2.702 131.796 1.00 45.56 193 GLY D CA 1
ATOM 6751 C C . GLY D 1 193 ? 63.277 2.305 130.338 1.00 44.86 193 GLY D C 1
ATOM 6752 O O . GLY D 1 193 ? 63.247 3.179 129.466 1.00 45.60 193 GLY D O 1
ATOM 6753 N N . ASN D 1 194 ? 63.329 1.000 130.062 1.00 43.95 194 ASN D N 1
ATOM 6754 C CA . ASN D 1 194 ? 63.314 0.485 128.689 1.00 42.44 194 ASN D CA 1
ATOM 6755 C C . ASN D 1 194 ? 61.921 0.500 128.091 1.00 42.27 194 ASN D C 1
ATOM 6756 O O . ASN D 1 194 ? 60.936 0.389 128.800 1.00 41.95 194 ASN D O 1
ATOM 6761 N N . ASP D 1 195 ? 61.870 0.594 126.765 1.00 42.21 195 ASP D N 1
ATOM 6762 C CA . ASP D 1 195 ? 60.634 0.681 126.025 1.00 42.12 195 ASP D CA 1
ATOM 6763 C C . ASP D 1 195 ? 60.426 -0.538 125.188 1.00 42.02 195 ASP D C 1
ATOM 6764 O O . ASP D 1 195 ? 59.290 -0.983 124.989 1.00 42.37 195 ASP D O 1
ATOM 6769 N N . ILE D 1 196 ? 61.536 -1.070 124.687 1.00 41.94 196 ILE D N 1
ATOM 6770 C CA . ILE D 1 196 ? 61.541 -2.268 123.840 1.00 41.98 196 ILE D CA 1
ATOM 6771 C C . ILE D 1 196 ? 62.701 -3.170 124.222 1.00 42.56 196 ILE D C 1
ATOM 6772 O O . ILE D 1 196 ? 63.690 -2.722 124.830 1.00 42.54 196 ILE D O 1
ATOM 6777 N N . VAL D 1 197 ? 62.570 -4.443 123.860 1.00 43.40 197 VAL D N 1
ATOM 6778 C CA . VAL D 1 197 ? 63.610 -5.450 124.107 1.00 43.64 197 VAL D CA 1
ATOM 6779 C C . VAL D 1 197 ? 63.846 -6.351 122.873 1.00 44.13 197 VAL D C 1
ATOM 6780 O O . VAL D 1 197 ? 62.882 -6.873 122.298 1.00 44.36 197 VAL D O 1
ATOM 6784 N N . GLY D 1 198 ? 65.125 -6.494 122.490 1.00 43.71 198 GLY D N 1
ATOM 6785 C CA . GLY D 1 198 ? 65.574 -7.355 121.400 1.00 44.32 198 GLY D CA 1
ATOM 6786 C C . GLY D 1 198 ? 66.873 -8.023 121.800 1.00 45.02 198 GLY D C 1
ATOM 6787 O O . GLY D 1 198 ? 67.348 -7.793 122.899 1.00 46.12 198 GLY D O 1
ATOM 6788 N N . MET D 1 199 ? 67.455 -8.858 120.942 1.00 45.34 199 MET D N 1
ATOM 6789 C CA . MET D 1 199 ? 68.679 -9.589 121.318 1.00 45.48 199 MET D CA 1
ATOM 6790 C C . MET D 1 199 ? 69.880 -9.388 120.367 1.00 45.60 199 MET D C 1
ATOM 6791 O O . MET D 1 199 ? 70.876 -10.121 120.439 1.00 45.51 199 MET D O 1
ATOM 6796 N N . THR D 1 200 ? 69.783 -8.386 119.498 1.00 45.22 200 THR D N 1
ATOM 6797 C CA . THR D 1 200 ? 70.718 -8.210 118.390 1.00 45.24 200 THR D CA 1
ATOM 6798 C C . THR D 1 200 ? 71.336 -6.814 118.396 1.00 44.85 200 THR D C 1
ATOM 6799 O O . THR D 1 200 ? 72.343 -6.570 117.739 1.00 45.77 200 THR D O 1
ATOM 6803 N N . GLY D 1 201 ? 70.737 -5.896 119.142 1.00 44.40 201 GLY D N 1
ATOM 6804 C CA . GLY D 1 201 ? 71.138 -4.493 119.105 1.00 43.42 201 GLY D CA 1
ATOM 6805 C C . GLY D 1 201 ? 72.543 -4.238 119.611 1.00 43.38 201 GLY D C 1
ATOM 6806 O O . GLY D 1 201 ? 73.202 -3.258 119.198 1.00 43.50 201 GLY D O 1
ATOM 6807 N N . MET D 1 202 ? 73.012 -5.091 120.518 1.00 42.69 202 MET D N 1
ATOM 6808 C CA . MET D 1 202 ? 74.374 -4.935 121.016 1.00 42.86 202 MET D CA 1
ATOM 6809 C C . MET D 1 202 ? 75.159 -6.241 120.896 1.00 43.05 202 MET D C 1
ATOM 6810 O O . MET D 1 202 ? 74.576 -7.314 120.993 1.00 43.16 202 MET D O 1
ATOM 6815 N N . PRO D 1 203 ? 76.491 -6.152 120.726 1.00 43.08 203 PRO D N 1
ATOM 6816 C CA . PRO D 1 203 ? 77.356 -4.970 120.775 1.00 43.22 203 PRO D CA 1
ATOM 6817 C C . PRO D 1 203 ? 77.389 -4.228 119.460 1.00 43.52 203 PRO D C 1
ATOM 6818 O O . PRO D 1 203 ? 78.260 -3.377 119.237 1.00 43.86 203 PRO D O 1
ATOM 6822 N N . GLU D 1 204 ? 76.444 -4.568 118.596 1.00 43.83 204 GLU D N 1
ATOM 6823 C CA . GLU D 1 204 ? 76.425 -4.085 117.236 1.00 44.13 204 GLU D CA 1
ATOM 6824 C C . GLU D 1 204 ? 76.666 -2.595 117.142 1.00 43.43 204 GLU D C 1
ATOM 6825 O O . GLU D 1 204 ? 77.641 -2.187 116.520 1.00 43.91 204 GLU D O 1
ATOM 6831 N N . ALA D 1 205 ? 75.791 -1.796 117.763 1.00 42.68 205 ALA D N 1
ATOM 6832 C CA . ALA D 1 205 ? 75.905 -0.315 117.756 1.00 41.90 205 ALA D CA 1
ATOM 6833 C C . ALA D 1 205 ? 77.237 0.140 118.245 1.00 41.78 205 ALA D C 1
ATOM 6834 O O . ALA D 1 205 ? 77.796 1.075 117.705 1.00 41.75 205 ALA D O 1
ATOM 6836 N N . ALA D 1 206 ? 77.743 -0.525 119.275 1.00 42.29 206 ALA D N 1
ATOM 6837 C CA . ALA D 1 206 ? 78.996 -0.106 119.894 1.00 43.69 206 ALA D CA 1
ATOM 6838 C C . ALA D 1 206 ? 80.187 -0.337 118.955 1.00 44.58 206 ALA D C 1
ATOM 6839 O O . ALA D 1 206 ? 81.008 0.564 118.763 1.00 45.02 206 ALA D O 1
ATOM 6841 N N . LEU D 1 207 ? 80.253 -1.525 118.358 1.00 44.97 207 LEU D N 1
ATOM 6842 C CA . LEU D 1 207 ? 81.228 -1.822 117.312 1.00 45.93 207 LEU D CA 1
ATOM 6843 C C . LEU D 1 207 ? 81.206 -0.807 116.151 1.00 46.54 207 LEU D C 1
ATOM 6844 O O . LEU D 1 207 ? 82.260 -0.327 115.710 1.00 47.16 207 LEU D O 1
ATOM 6849 N N . ALA D 1 208 ? 80.005 -0.486 115.671 1.00 46.65 208 ALA D N 1
ATOM 6850 C CA . ALA D 1 208 ? 79.797 0.588 114.709 1.00 47.24 208 ALA D CA 1
ATOM 6851 C C . ALA D 1 208 ? 80.530 1.858 115.125 1.00 48.47 208 ALA D C 1
ATOM 6852 O O . ALA D 1 208 ? 81.097 2.559 114.282 1.00 49.78 208 ALA D O 1
ATOM 6854 N N . ARG D 1 209 ? 80.538 2.160 116.418 1.00 48.57 209 ARG D N 1
ATOM 6855 C CA . ARG D 1 209 ? 81.228 3.344 116.872 1.00 49.35 209 ARG D CA 1
ATOM 6856 C C . ARG D 1 209 ? 82.716 3.213 116.912 1.00 49.84 209 ARG D C 1
ATOM 6857 O O . ARG D 1 209 ? 83.424 4.125 116.531 1.00 50.44 209 ARG D O 1
ATOM 6865 N N . GLU D 1 210 ? 83.197 2.087 117.405 1.00 50.25 210 GLU D N 1
ATOM 6866 C CA . GLU D 1 210 ? 84.631 1.866 117.489 1.00 51.60 210 GLU D CA 1
ATOM 6867 C C . GLU D 1 210 ? 85.230 2.123 116.096 1.00 51.89 210 GLU D C 1
ATOM 6868 O O . GLU D 1 210 ? 86.363 2.580 115.979 1.00 52.64 210 GLU D O 1
ATOM 6874 N N . LEU D 1 211 ? 84.405 1.893 115.067 1.00 51.46 211 LEU D N 1
ATOM 6875 C CA . LEU D 1 211 ? 84.735 2.083 113.640 1.00 51.63 211 LEU D CA 1
ATOM 6876 C C . LEU D 1 211 ? 84.377 3.482 113.041 1.00 51.80 211 LEU D C 1
ATOM 6877 O O . LEU D 1 211 ? 84.521 3.710 111.826 1.00 50.67 211 LEU D O 1
ATOM 6882 N N . ASP D 1 212 ? 83.927 4.398 113.913 1.00 52.13 212 ASP D N 1
ATOM 6883 C CA . ASP D 1 212 ? 83.503 5.771 113.563 1.00 52.83 212 ASP D CA 1
ATOM 6884 C C . ASP D 1 212 ? 82.507 5.770 112.376 1.00 52.30 212 ASP D C 1
ATOM 6885 O O . ASP D 1 212 ? 82.610 6.555 111.418 1.00 52.55 212 ASP D O 1
ATOM 6890 N N . LEU D 1 213 ? 81.548 4.845 112.485 1.00 51.49 213 LEU D N 1
ATOM 6891 C CA . LEU D 1 213 ? 80.423 4.661 111.560 1.00 50.95 213 LEU D CA 1
ATOM 6892 C C . LEU D 1 213 ? 79.103 5.078 112.210 1.00 50.40 213 LEU D C 1
ATOM 6893 O O . LEU D 1 213 ? 78.666 4.441 113.185 1.00 49.80 213 LEU D O 1
ATOM 6898 N N . PRO D 1 214 ? 78.454 6.124 111.655 1.00 50.30 214 PRO D N 1
ATOM 6899 C CA . PRO D 1 214 ? 77.112 6.554 112.069 1.00 49.62 214 PRO D CA 1
ATOM 6900 C C . PRO D 1 214 ? 76.088 5.405 111.931 1.00 48.87 214 PRO D C 1
ATOM 6901 O O . PRO D 1 214 ? 75.907 4.832 110.849 1.00 48.61 214 PRO D O 1
ATOM 6905 N N . TYR D 1 215 ? 75.450 5.071 113.053 1.00 48.13 215 TYR D N 1
ATOM 6906 C CA . TYR D 1 215 ? 74.593 3.913 113.164 1.00 46.62 215 TYR D CA 1
ATOM 6907 C C . TYR D 1 215 ? 73.279 4.356 113.781 1.00 46.06 215 TYR D C 1
ATOM 6908 O O . TYR D 1 215 ? 73.260 5.134 114.744 1.00 45.78 215 TYR D O 1
ATOM 6917 N N . ALA D 1 216 ? 72.183 3.889 113.191 1.00 45.52 216 ALA D N 1
ATOM 6918 C CA . ALA D 1 216 ? 70.850 4.029 113.787 1.00 45.06 216 ALA D CA 1
ATOM 6919 C C . ALA D 1 216 ? 70.052 2.744 113.608 1.00 44.84 216 ALA D C 1
ATOM 6920 O O . ALA D 1 216 ? 70.310 1.942 112.691 1.00 44.65 216 ALA D O 1
ATOM 6922 N N . CYS D 1 217 ? 69.101 2.541 114.514 1.00 44.50 217 CYS D N 1
ATOM 6923 C CA . CYS D 1 217 ? 68.242 1.372 114.478 1.00 44.00 217 CYS D CA 1
ATOM 6924 C C . CYS D 1 217 ? 66.799 1.732 114.186 1.00 43.14 217 CYS D C 1
ATOM 6925 O O . CYS D 1 217 ? 66.299 2.765 114.629 1.00 43.19 217 CYS D O 1
ATOM 6928 N N . LEU D 1 218 ? 66.127 0.863 113.448 1.00 42.30 218 LEU D N 1
ATOM 6929 C CA . LEU D 1 218 ? 64.681 0.927 113.339 1.00 41.38 218 LEU D CA 1
ATOM 6930 C C . LEU D 1 218 ? 64.126 -0.390 113.840 1.00 41.07 218 LEU D C 1
ATOM 6931 O O . LEU D 1 218 ? 64.497 -1.472 113.376 1.00 40.13 218 LEU D O 1
ATOM 6936 N N . ALA D 1 219 ? 63.245 -0.275 114.822 1.00 40.99 219 ALA D N 1
ATOM 6937 C CA . ALA D 1 219 ? 62.783 -1.422 115.578 1.00 40.78 219 ALA D CA 1
ATOM 6938 C C . ALA D 1 219 ? 61.315 -1.663 115.355 1.00 40.90 219 ALA D C 1
ATOM 6939 O O . ALA D 1 219 ? 60.499 -0.782 115.631 1.00 41.98 219 ALA D O 1
ATOM 6941 N N . LEU D 1 220 ? 60.969 -2.851 114.872 1.00 40.31 220 LEU D N 1
ATOM 6942 C CA . LEU D 1 220 ? 59.563 -3.210 114.655 1.00 39.82 220 LEU D CA 1
ATOM 6943 C C . LEU D 1 220 ? 59.113 -4.106 115.779 1.00 39.31 220 LEU D C 1
ATOM 6944 O O . LEU D 1 220 ? 59.792 -5.048 116.130 1.00 39.88 220 LEU D O 1
ATOM 6949 N N . VAL D 1 221 ? 57.980 -3.800 116.376 1.00 39.27 221 VAL D N 1
ATOM 6950 C CA . VAL D 1 221 ? 57.527 -4.560 117.525 1.00 38.59 221 VAL D CA 1
ATOM 6951 C C . VAL D 1 221 ? 56.765 -5.774 117.020 1.00 39.82 221 VAL D C 1
ATOM 6952 O O . VAL D 1 221 ? 55.693 -5.655 116.400 1.00 40.46 221 VAL D O 1
ATOM 6956 N N . VAL D 1 222 ? 57.321 -6.944 117.296 1.00 39.79 222 VAL D N 1
ATOM 6957 C CA . VAL D 1 222 ? 56.727 -8.175 116.843 1.00 40.63 222 VAL D CA 1
ATOM 6958 C C . VAL D 1 222 ? 55.894 -8.896 117.888 1.00 41.30 222 VAL D C 1
ATOM 6959 O O . VAL D 1 222 ? 55.076 -9.728 117.545 1.00 42.27 222 VAL D O 1
ATOM 6963 N N . ASN D 1 223 ? 56.100 -8.604 119.162 1.00 41.45 223 ASN D N 1
ATOM 6964 C CA . ASN D 1 223 ? 55.239 -9.181 120.220 1.00 42.44 223 ASN D CA 1
ATOM 6965 C C . ASN D 1 223 ? 55.180 -8.266 121.431 1.00 42.27 223 ASN D C 1
ATOM 6966 O O . ASN D 1 223 ? 56.121 -7.516 121.683 1.00 41.14 223 ASN D O 1
ATOM 6971 N N . PRO D 1 224 ? 54.076 -8.320 122.182 1.00 43.78 224 PRO D N 1
ATOM 6972 C CA . PRO D 1 224 ? 54.032 -7.736 123.532 1.00 44.11 224 PRO D CA 1
ATOM 6973 C C . PRO D 1 224 ? 54.952 -8.537 124.448 1.00 44.74 224 PRO D C 1
ATOM 6974 O O . PRO D 1 224 ? 54.814 -9.778 124.548 1.00 45.34 224 PRO D O 1
ATOM 6978 N N . ALA D 1 225 ? 55.881 -7.833 125.092 1.00 44.64 225 ALA D N 1
ATOM 6979 C CA . ALA D 1 225 ? 56.926 -8.441 125.924 1.00 45.57 225 ALA D CA 1
ATOM 6980 C C . ALA D 1 225 ? 56.382 -9.327 127.036 1.00 47.11 225 ALA D C 1
ATOM 6981 O O . ALA D 1 225 ? 55.280 -9.100 127.524 1.00 47.35 225 ALA D O 1
ATOM 6983 N N . ALA D 1 226 ? 57.157 -10.331 127.445 1.00 48.85 226 ALA D N 1
ATOM 6984 C CA . ALA D 1 226 ? 56.695 -11.279 128.469 1.00 51.46 226 ALA D CA 1
ATOM 6985 C C . ALA D 1 226 ? 55.862 -10.614 129.571 1.00 53.20 226 ALA D C 1
ATOM 6986 O O . ALA D 1 226 ? 56.317 -9.651 130.215 1.00 52.87 226 ALA D O 1
ATOM 6988 N N . GLY D 1 227 ? 54.642 -11.122 129.759 1.00 56.03 227 GLY D N 1
ATOM 6989 C CA . GLY D 1 227 ? 53.713 -10.648 130.807 1.00 58.95 227 GLY D CA 1
ATOM 6990 C C . GLY D 1 227 ? 52.878 -9.394 130.525 1.00 60.57 227 GLY D C 1
ATOM 6991 O O . GLY D 1 227 ? 52.284 -8.822 131.445 1.00 60.93 227 GLY D O 1
ATOM 6992 N N . LYS D 1 228 ? 52.823 -8.973 129.260 1.00 62.01 228 LYS D N 1
ATOM 6993 C CA . LYS D 1 228 ? 52.104 -7.761 128.866 1.00 63.43 228 LYS D CA 1
ATOM 6994 C C . LYS D 1 228 ? 50.779 -8.014 128.139 1.00 65.71 228 LYS D C 1
ATOM 6995 O O . LYS D 1 228 ? 50.085 -7.068 127.770 1.00 66.33 228 LYS D O 1
ATOM 7001 N N . SER D 1 229 ? 50.434 -9.278 127.924 1.00 68.10 229 SER D N 1
ATOM 7002 C CA . SER D 1 229 ? 49.098 -9.630 127.416 1.00 70.81 229 SER D CA 1
ATOM 7003 C C . SER D 1 229 ? 48.600 -10.974 127.975 1.00 73.04 229 SER D C 1
ATOM 7004 O O . SER D 1 229 ? 49.333 -11.676 128.695 1.00 72.90 229 SER D O 1
ATOM 7007 N N . ALA D 1 230 ? 47.355 -11.319 127.640 1.00 75.39 230 ALA D N 1
ATOM 7008 C CA . ALA D 1 230 ? 46.707 -12.521 128.180 1.00 77.75 230 ALA D CA 1
ATOM 7009 C C . ALA D 1 230 ? 47.622 -13.743 128.134 1.00 78.53 230 ALA D C 1
ATOM 7010 O O . ALA D 1 230 ? 47.976 -14.282 129.187 1.00 78.92 230 ALA D O 1
ATOM 7012 N N . GLY D 1 231 ? 48.034 -14.144 126.925 1.00 78.93 231 GLY D N 1
ATOM 7013 C CA . GLY D 1 231 ? 48.641 -15.464 126.710 1.00 79.78 231 GLY D CA 1
ATOM 7014 C C . GLY D 1 231 ? 50.091 -15.625 127.118 1.00 78.96 231 GLY D C 1
ATOM 7015 O O . GLY D 1 231 ? 50.564 -14.996 128.060 1.00 78.15 231 GLY D O 1
ATOM 7016 N N . ILE D 1 232 ? 50.775 -16.520 126.414 1.00 79.32 232 ILE D N 1
ATOM 7017 C CA . ILE D 1 232 ? 52.233 -16.610 126.414 1.00 78.12 232 ILE D CA 1
ATOM 7018 C C . ILE D 1 232 ? 52.655 -16.212 125.002 1.00 77.21 232 ILE D C 1
ATOM 7019 O O . ILE D 1 232 ? 51.805 -16.026 124.134 1.00 77.78 232 ILE D O 1
ATOM 7024 N N . ILE D 1 233 ? 53.951 -16.091 124.756 1.00 76.09 233 ILE D N 1
ATOM 7025 C CA . ILE D 1 233 ? 54.428 -15.681 123.433 1.00 75.23 233 ILE D CA 1
ATOM 7026 C C . ILE D 1 233 ? 54.690 -16.888 122.517 1.00 76.48 233 ILE D C 1
ATOM 7027 O O . ILE D 1 233 ? 55.543 -17.727 122.816 1.00 76.82 233 ILE D O 1
ATOM 7032 N N . THR D 1 234 ? 53.946 -16.975 121.412 1.00 77.39 234 THR D N 1
ATOM 7033 C CA . THR D 1 234 ? 54.152 -18.037 120.417 1.00 78.70 234 THR D CA 1
ATOM 7034 C C . THR D 1 234 ? 55.009 -17.519 119.267 1.00 77.84 234 THR D C 1
ATOM 7035 O O . THR D 1 234 ? 54.913 -16.347 118.905 1.00 76.58 234 THR D O 1
ATOM 7039 N N . MET D 1 235 ? 55.826 -18.411 118.698 1.00 78.60 235 MET D N 1
ATOM 7040 C CA . MET D 1 235 ? 56.658 -18.138 117.513 1.00 78.20 235 MET D CA 1
ATOM 7041 C C . MET D 1 235 ? 55.829 -17.775 116.289 1.00 78.14 235 MET D C 1
ATOM 7042 O O . MET D 1 235 ? 56.215 -16.912 115.508 1.00 77.45 235 MET D O 1
ATOM 7047 N N . ALA D 1 236 ? 54.693 -18.450 116.136 1.00 79.22 236 ALA D N 1
ATOM 7048 C CA . ALA D 1 236 ? 53.745 -18.196 115.053 1.00 79.38 236 ALA D CA 1
ATOM 7049 C C . ALA D 1 236 ? 53.238 -16.743 115.055 1.00 77.74 236 ALA D C 1
ATOM 7050 O O . ALA D 1 236 ? 53.346 -16.046 114.044 1.00 77.10 236 ALA D O 1
ATOM 7052 N N . GLU D 1 237 ? 52.694 -16.303 116.193 1.00 76.95 237 GLU D N 1
ATOM 7053 C CA . GLU D 1 237 ? 52.317 -14.903 116.400 1.00 75.57 237 GLU D CA 1
ATOM 7054 C C . GLU D 1 237 ? 53.407 -13.941 115.911 1.00 73.36 237 GLU D C 1
ATOM 7055 O O . GLU D 1 237 ? 53.102 -12.995 115.190 1.00 73.20 237 GLU D O 1
ATOM 7061 N N . ILE D 1 238 ? 54.666 -14.186 116.279 1.00 71.52 238 ILE D N 1
ATOM 7062 C CA . ILE D 1 238 ? 55.760 -13.291 115.892 1.00 69.42 238 ILE D CA 1
ATOM 7063 C C . ILE D 1 238 ? 55.956 -13.278 114.392 1.00 69.90 238 ILE D C 1
ATOM 7064 O O . ILE D 1 238 ? 56.156 -12.213 113.797 1.00 69.55 238 ILE D O 1
ATOM 7069 N N . GLU D 1 239 ? 55.910 -14.460 113.783 1.00 70.68 239 GLU D N 1
ATOM 7070 C CA . GLU D 1 239 ? 56.160 -14.589 112.353 1.00 70.83 239 GLU D CA 1
ATOM 7071 C C . GLU D 1 239 ? 55.071 -13.922 111.511 1.00 70.14 239 GLU D C 1
ATOM 7072 O O . GLU D 1 239 ? 55.375 -13.275 110.513 1.00 69.24 239 GLU D O 1
ATOM 7078 N N . GLN D 1 240 ? 53.818 -14.057 111.936 1.00 70.08 240 GLN D N 1
ATOM 7079 C CA . GLN D 1 240 ? 52.741 -13.249 111.376 1.00 70.24 240 GLN D CA 1
ATOM 7080 C C . GLN D 1 240 ? 53.084 -11.752 111.451 1.00 68.87 240 GLN D C 1
ATOM 7081 O O . GLN D 1 240 ? 53.067 -11.050 110.440 1.00 69.00 240 GLN D O 1
ATOM 7087 N N . ALA D 1 241 ? 53.414 -11.275 112.649 1.00 67.59 241 ALA D N 1
ATOM 7088 C CA . ALA D 1 241 ? 53.767 -9.879 112.860 1.00 66.08 241 ALA D CA 1
ATOM 7089 C C . ALA D 1 241 ? 54.876 -9.344 111.923 1.00 65.60 241 ALA D C 1
ATOM 7090 O O . ALA D 1 241 ? 54.802 -8.203 111.457 1.00 64.95 241 ALA D O 1
ATOM 7092 N N . LEU D 1 242 ? 55.901 -10.148 111.650 1.00 65.62 242 LEU D N 1
ATOM 7093 C CA . LEU D 1 242 ? 56.945 -9.708 110.741 1.00 65.53 242 LEU D CA 1
ATOM 7094 C C . LEU D 1 242 ? 56.420 -9.619 109.319 1.00 66.68 242 LEU D C 1
ATOM 7095 O O . LEU D 1 242 ? 56.580 -8.591 108.650 1.00 66.51 242 LEU D O 1
ATOM 7100 N N . HIS D 1 243 ? 55.782 -10.698 108.865 1.00 67.96 243 HIS D N 1
ATOM 7101 C CA . HIS D 1 243 ? 55.244 -10.751 107.520 1.00 69.21 243 HIS D CA 1
ATOM 7102 C C . HIS D 1 243 ? 54.284 -9.600 107.306 1.00 69.14 243 HIS D C 1
ATOM 7103 O O . HIS D 1 243 ? 53.955 -9.276 106.161 1.00 70.28 243 HIS D O 1
ATOM 7110 N N . ASP D 1 244 ? 53.854 -8.973 108.402 1.00 68.01 244 ASP D N 1
ATOM 7111 C CA . ASP D 1 244 ? 52.876 -7.893 108.329 1.00 67.77 244 ASP D CA 1
ATOM 7112 C C . ASP D 1 244 ? 53.502 -6.485 108.368 1.00 66.20 244 ASP D C 1
ATOM 7113 O O . ASP D 1 244 ? 52.868 -5.492 107.982 1.00 66.43 244 ASP D O 1
ATOM 7118 N N . GLY D 1 245 ? 54.753 -6.406 108.811 1.00 64.42 245 GLY D N 1
ATOM 7119 C CA . GLY D 1 245 ? 55.395 -5.118 109.042 1.00 62.54 245 GLY D CA 1
ATOM 7120 C C . GLY D 1 245 ? 56.652 -4.921 108.233 1.00 61.56 245 GLY D C 1
ATOM 7121 O O . GLY D 1 245 ? 57.222 -3.821 108.206 1.00 60.81 245 GLY D O 1
ATOM 7122 N N . ILE D 1 246 ? 57.095 -5.988 107.576 1.00 61.21 246 ILE D N 1
ATOM 7123 C CA . ILE D 1 246 ? 58.278 -5.892 106.738 1.00 60.34 246 ILE D CA 1
ATOM 7124 C C . ILE D 1 246 ? 57.993 -5.000 105.529 1.00 60.11 246 ILE D C 1
ATOM 7125 O O . ILE D 1 246 ? 58.865 -4.259 105.091 1.00 59.16 246 ILE D O 1
ATOM 7130 N N . GLY D 1 247 ? 56.761 -5.078 105.014 1.00 60.54 247 GLY D N 1
ATOM 7131 C CA . GLY D 1 247 ? 56.298 -4.204 103.951 1.00 60.30 247 GLY D CA 1
ATOM 7132 C C . GLY D 1 247 ? 56.489 -2.754 104.355 1.00 59.45 247 GLY D C 1
ATOM 7133 O O . GLY D 1 247 ? 57.062 -1.974 103.589 1.00 59.33 247 GLY D O 1
ATOM 7134 N N . LYS D 1 248 ? 56.030 -2.401 105.562 1.00 58.50 248 LYS D N 1
ATOM 7135 C CA . LYS D 1 248 ? 56.205 -1.040 106.105 1.00 57.54 248 LYS D CA 1
ATOM 7136 C C . LYS D 1 248 ? 57.677 -0.613 106.110 1.00 56.03 248 LYS D C 1
ATOM 7137 O O . LYS D 1 248 ? 58.018 0.485 105.669 1.00 55.83 248 LYS D O 1
ATOM 7143 N N . VAL D 1 249 ? 58.544 -1.496 106.598 1.00 54.96 249 VAL D N 1
ATOM 7144 C CA . VAL D 1 249 ? 59.982 -1.210 106.730 1.00 53.29 249 VAL D CA 1
ATOM 7145 C C . VAL D 1 249 ? 60.650 -1.020 105.368 1.00 53.33 249 VAL D C 1
ATOM 7146 O O . VAL D 1 249 ? 61.478 -0.108 105.197 1.00 53.45 249 VAL D O 1
ATOM 7150 N N . ARG D 1 250 ? 60.287 -1.865 104.401 1.00 53.26 250 ARG D N 1
ATOM 7151 C CA . ARG D 1 250 ? 60.758 -1.699 103.029 1.00 53.08 250 ARG D CA 1
ATOM 7152 C C . ARG D 1 250 ? 60.471 -0.267 102.539 1.00 53.54 250 ARG D C 1
ATOM 7153 O O . ARG D 1 250 ? 61.383 0.411 102.087 1.00 53.06 250 ARG D O 1
ATOM 7161 N N . GLU D 1 251 ? 59.220 0.193 102.677 1.00 54.27 251 GLU D N 1
ATOM 7162 C CA . GLU D 1 251 ? 58.827 1.561 102.299 1.00 55.05 251 GLU D CA 1
ATOM 7163 C C . GLU D 1 251 ? 59.750 2.603 102.903 1.00 53.95 251 GLU D C 1
ATOM 7164 O O . GLU D 1 251 ? 60.280 3.445 102.183 1.00 54.06 251 GLU D O 1
ATOM 7170 N N . VAL D 1 252 ? 59.950 2.537 104.218 1.00 53.15 252 VAL D N 1
ATOM 7171 C CA . VAL D 1 252 ? 60.864 3.447 104.903 1.00 52.36 252 VAL D CA 1
ATOM 7172 C C . VAL D 1 252 ? 62.238 3.407 104.235 1.00 52.40 252 VAL D C 1
ATOM 7173 O O . VAL D 1 252 ? 62.709 4.435 103.724 1.00 52.37 252 VAL D O 1
ATOM 7177 N N . LEU D 1 253 ? 62.859 2.223 104.204 1.00 52.32 253 LEU D N 1
ATOM 7178 C CA . LEU D 1 253 ? 64.149 2.054 103.526 1.00 52.35 253 LEU D CA 1
ATOM 7179 C C . LEU D 1 253 ? 64.180 2.685 102.141 1.00 53.10 253 LEU D C 1
ATOM 7180 O O . LEU D 1 253 ? 65.055 3.491 101.859 1.00 53.79 253 LEU D O 1
ATOM 7185 N N . ALA D 1 254 ? 63.215 2.348 101.296 1.00 53.86 254 ALA D N 1
ATOM 7186 C CA . ALA D 1 254 ? 63.097 2.961 99.972 1.00 55.04 254 ALA D CA 1
ATOM 7187 C C . ALA D 1 254 ? 63.144 4.500 100.018 1.00 55.61 254 ALA D C 1
ATOM 7188 O O . ALA D 1 254 ? 63.740 5.141 99.159 1.00 56.05 254 ALA D O 1
ATOM 7190 N N . ARG D 1 255 ? 62.530 5.089 101.030 1.00 56.09 255 ARG D N 1
ATOM 7191 C CA . ARG D 1 255 ? 62.488 6.534 101.120 1.00 57.08 255 ARG D CA 1
ATOM 7192 C C . ARG D 1 255 ? 63.808 7.092 101.602 1.00 56.95 255 ARG D C 1
ATOM 7193 O O . ARG D 1 255 ? 64.347 8.001 100.999 1.00 57.64 255 ARG D O 1
ATOM 7201 N N . VAL D 1 256 ? 64.327 6.543 102.687 1.00 56.73 256 VAL D N 1
ATOM 7202 C CA . VAL D 1 256 ? 65.631 6.949 103.180 1.00 57.03 256 VAL D CA 1
ATOM 7203 C C . VAL D 1 256 ? 66.719 6.785 102.118 1.00 57.60 256 VAL D C 1
ATOM 7204 O O . VAL D 1 256 ? 67.729 7.488 102.155 1.00 58.13 256 VAL D O 1
ATOM 7208 N N . LEU D 1 257 ? 66.526 5.848 101.193 1.00 57.82 257 LEU D N 1
ATOM 7209 C CA . LEU D 1 257 ? 67.521 5.583 100.157 1.00 58.18 257 LEU D CA 1
ATOM 7210 C C . LEU D 1 257 ? 67.314 6.414 98.884 1.00 59.58 257 LEU D C 1
ATOM 7211 O O . LEU D 1 257 ? 67.919 6.127 97.863 1.00 60.22 257 LEU D O 1
ATOM 7216 N N . ALA D 1 258 ? 66.475 7.440 98.932 1.00 60.43 258 ALA D N 1
ATOM 7217 C CA . ALA D 1 258 ? 66.093 8.125 97.702 1.00 62.16 258 ALA D CA 1
ATOM 7218 C C . ALA D 1 258 ? 66.332 9.639 97.733 1.00 63.17 258 ALA D C 1
ATOM 7219 O O . ALA D 1 258 ? 67.078 10.144 98.577 1.00 63.29 258 ALA D O 1
ATOM 7221 N N . VAL E 1 17 ? 56.444 -40.096 136.445 1.00 62.87 17 VAL E N 1
ATOM 7222 C CA . VAL E 1 17 ? 57.856 -40.207 136.956 1.00 63.45 17 VAL E CA 1
ATOM 7223 C C . VAL E 1 17 ? 58.584 -38.868 137.152 1.00 62.61 17 VAL E C 1
ATOM 7224 O O . VAL E 1 17 ? 58.644 -38.024 136.236 1.00 62.15 17 VAL E O 1
ATOM 7228 N N . TYR E 1 18 ? 59.158 -38.717 138.349 1.00 62.31 18 TYR E N 1
ATOM 7229 C CA . TYR E 1 18 ? 59.694 -37.463 138.873 1.00 60.78 18 TYR E CA 1
ATOM 7230 C C . TYR E 1 18 ? 61.214 -37.511 139.023 1.00 60.39 18 TYR E C 1
ATOM 7231 O O . TYR E 1 18 ? 61.791 -38.572 139.210 1.00 61.25 18 TYR E O 1
ATOM 7240 N N . ALA E 1 19 ? 61.851 -36.347 138.944 1.00 59.30 19 ALA E N 1
ATOM 7241 C CA . ALA E 1 19 ? 63.286 -36.193 139.183 1.00 59.01 19 ALA E CA 1
ATOM 7242 C C . ALA E 1 19 ? 63.511 -35.045 140.153 1.00 58.29 19 ALA E C 1
ATOM 7243 O O . ALA E 1 19 ? 62.891 -33.983 140.044 1.00 56.82 19 ALA E O 1
ATOM 7245 N N . ILE E 1 20 ? 64.386 -35.276 141.122 1.00 59.44 20 ILE E N 1
ATOM 7246 C CA . ILE E 1 20 ? 64.694 -34.289 142.149 1.00 59.04 20 ILE E CA 1
ATOM 7247 C C . ILE E 1 20 ? 66.121 -33.885 141.988 1.00 59.26 20 ILE E C 1
ATOM 7248 O O . ILE E 1 20 ? 67.010 -34.740 141.958 1.00 60.07 20 ILE E O 1
ATOM 7253 N N . ILE E 1 21 ? 66.351 -32.586 141.859 1.00 59.03 21 ILE E N 1
ATOM 7254 C CA . ILE E 1 21 ? 67.716 -32.093 141.888 1.00 59.81 21 ILE E CA 1
ATOM 7255 C C . ILE E 1 21 ? 67.924 -31.357 143.180 1.00 60.17 21 ILE E C 1
ATOM 7256 O O . ILE E 1 21 ? 67.252 -30.363 143.445 1.00 59.62 21 ILE E O 1
ATOM 7261 N N . GLY E 1 22 ? 68.846 -31.867 143.988 1.00 62.03 22 GLY E N 1
ATOM 7262 C CA . GLY E 1 22 ? 69.326 -31.177 145.189 1.00 63.22 22 GLY E CA 1
ATOM 7263 C C . GLY E 1 22 ? 70.587 -31.870 145.656 1.00 65.27 22 GLY E C 1
ATOM 7264 O O . GLY E 1 22 ? 71.229 -32.565 144.877 1.00 65.79 22 GLY E O 1
ATOM 7265 N N . GLY E 1 23 ? 70.946 -31.688 146.922 1.00 66.91 23 GLY E N 1
ATOM 7266 C CA . GLY E 1 23 ? 72.107 -32.388 147.493 1.00 69.66 23 GLY E CA 1
ATOM 7267 C C . GLY E 1 23 ? 71.790 -33.846 147.806 1.00 71.78 23 GLY E C 1
ATOM 7268 O O . GLY E 1 23 ? 70.618 -34.241 147.825 1.00 72.01 23 GLY E O 1
ATOM 7269 N N . THR E 1 24 ? 72.820 -34.663 148.034 1.00 73.85 24 THR E N 1
ATOM 7270 C CA . THR E 1 24 ? 72.596 -36.004 148.577 1.00 75.74 24 THR E CA 1
ATOM 7271 C C . THR E 1 24 ? 72.151 -35.771 150.013 1.00 76.53 24 THR E C 1
ATOM 7272 O O . THR E 1 24 ? 72.505 -34.770 150.629 1.00 76.25 24 THR E O 1
ATOM 7276 N N . GLY E 1 25 ? 71.355 -36.670 150.553 1.00 77.98 25 GLY E N 1
ATOM 7277 C CA . GLY E 1 25 ? 70.706 -36.364 151.813 1.00 78.82 25 GLY E CA 1
ATOM 7278 C C . GLY E 1 25 ? 69.243 -36.177 151.521 1.00 78.43 25 GLY E C 1
ATOM 7279 O O . GLY E 1 25 ? 68.392 -36.483 152.347 1.00 79.07 25 GLY E O 1
ATOM 7280 N N . LEU E 1 26 ? 68.948 -35.678 150.328 1.00 77.86 26 LEU E N 1
ATOM 7281 C CA . LEU E 1 26 ? 67.597 -35.760 149.811 1.00 78.07 26 LEU E CA 1
ATOM 7282 C C . LEU E 1 26 ? 67.276 -37.233 149.534 1.00 79.72 26 LEU E C 1
ATOM 7283 O O . LEU E 1 26 ? 66.118 -37.639 149.491 1.00 79.93 26 LEU E O 1
ATOM 7288 N N . THR E 1 27 ? 68.328 -38.029 149.387 1.00 81.54 27 THR E N 1
ATOM 7289 C CA . THR E 1 27 ? 68.214 -39.476 149.278 1.00 83.47 27 THR E CA 1
ATOM 7290 C C . THR E 1 27 ? 68.449 -40.163 150.616 1.00 85.41 27 THR E C 1
ATOM 7291 O O . THR E 1 27 ? 68.895 -41.308 150.648 1.00 87.13 27 THR E O 1
ATOM 7295 N N . GLN E 1 28 ? 68.181 -39.452 151.713 1.00 85.61 28 GLN E N 1
ATOM 7296 C CA . GLN E 1 28 ? 68.085 -40.058 153.043 1.00 87.53 28 GLN E CA 1
ATOM 7297 C C . GLN E 1 28 ? 66.617 -40.057 153.433 1.00 87.67 28 GLN E C 1
ATOM 7298 O O . GLN E 1 28 ? 66.267 -40.134 154.609 1.00 88.44 28 GLN E O 1
ATOM 7304 N N . LEU E 1 29 ? 65.768 -39.959 152.416 1.00 87.39 29 LEU E N 1
ATOM 7305 C CA . LEU E 1 29 ? 64.323 -39.962 152.561 1.00 87.79 29 LEU E CA 1
ATOM 7306 C C . LEU E 1 29 ? 63.814 -41.351 152.941 1.00 90.15 29 LEU E C 1
ATOM 7307 O O . LEU E 1 29 ? 64.205 -42.349 152.328 1.00 91.26 29 LEU E O 1
ATOM 7312 N N . GLU E 1 30 ? 62.950 -41.414 153.954 1.00 91.32 30 GLU E N 1
ATOM 7313 C CA . GLU E 1 30 ? 62.370 -42.692 154.376 1.00 93.55 30 GLU E CA 1
ATOM 7314 C C . GLU E 1 30 ? 61.282 -43.133 153.404 1.00 93.32 30 GLU E C 1
ATOM 7315 O O . GLU E 1 30 ? 60.361 -42.357 153.097 1.00 92.12 30 GLU E O 1
ATOM 7321 N N . GLY E 1 31 ? 61.420 -44.367 152.908 1.00 94.43 31 GLY E N 1
ATOM 7322 C CA . GLY E 1 31 ? 60.483 -44.951 151.935 1.00 94.53 31 GLY E CA 1
ATOM 7323 C C . GLY E 1 31 ? 61.017 -45.140 150.518 1.00 94.04 31 GLY E C 1
ATOM 7324 O O . GLY E 1 31 ? 60.320 -45.702 149.654 1.00 94.16 31 GLY E O 1
ATOM 7325 N N . LEU E 1 32 ? 62.257 -44.677 150.291 1.00 93.53 32 LEU E N 1
ATOM 7326 C CA . LEU E 1 32 ? 62.893 -44.659 148.971 1.00 92.90 32 LEU E CA 1
ATOM 7327 C C . LEU E 1 32 ? 63.944 -45.750 148.816 1.00 94.54 32 LEU E C 1
ATOM 7328 O O . LEU E 1 32 ? 64.833 -45.886 149.661 1.00 95.30 32 LEU E O 1
ATOM 7333 N N . THR E 1 33 ? 63.830 -46.520 147.731 1.00 95.18 33 THR E N 1
ATOM 7334 C CA . THR E 1 33 ? 64.859 -47.481 147.324 1.00 96.34 33 THR E CA 1
ATOM 7335 C C . THR E 1 33 ? 65.610 -46.905 146.135 1.00 95.52 33 THR E C 1
ATOM 7336 O O . THR E 1 33 ? 64.993 -46.509 145.147 1.00 94.27 33 THR E O 1
ATOM 7340 N N . LEU E 1 34 ? 66.936 -46.850 146.240 1.00 96.30 34 LEU E N 1
ATOM 7341 C CA . LEU E 1 34 ? 67.787 -46.493 145.103 1.00 96.19 34 LEU E CA 1
ATOM 7342 C C . LEU E 1 34 ? 68.383 -47.751 144.456 1.00 98.32 34 LEU E C 1
ATOM 7343 O O . LEU E 1 34 ? 69.328 -48.363 144.965 1.00 99.65 34 LEU E O 1
ATOM 7348 N N . SER E 1 35 ? 67.793 -48.141 143.335 1.00 98.90 35 SER E N 1
ATOM 7349 C CA . SER E 1 35 ? 68.283 -49.266 142.570 1.00 101.07 35 SER E CA 1
ATOM 7350 C C . SER E 1 35 ? 69.485 -48.814 141.738 1.00 101.00 35 SER E C 1
ATOM 7351 O O . SER E 1 35 ? 70.546 -48.530 142.296 1.00 101.33 35 SER E O 1
ATOM 7354 N N . GLU E 1 36 ? 69.309 -48.709 140.421 1.00 100.78 36 GLU E N 1
ATOM 7355 C CA . GLU E 1 36 ? 70.425 -48.466 139.501 1.00 101.01 36 GLU E CA 1
ATOM 7356 C C . GLU E 1 36 ? 71.168 -47.149 139.743 1.00 99.22 36 GLU E C 1
ATOM 7357 O O . GLU E 1 36 ? 70.559 -46.095 139.931 1.00 97.27 36 GLU E O 1
ATOM 7363 N N . SER E 1 37 ? 72.496 -47.246 139.736 1.00 99.78 37 SER E N 1
ATOM 7364 C CA . SER E 1 37 ? 73.373 -46.100 139.875 1.00 98.31 37 SER E CA 1
ATOM 7365 C C . SER E 1 37 ? 74.252 -45.955 138.628 1.00 98.31 37 SER E C 1
ATOM 7366 O O . SER E 1 37 ? 75.479 -45.903 138.723 1.00 98.93 37 SER E O 1
ATOM 7369 N N . LEU E 1 38 ? 73.616 -45.886 137.461 1.00 97.64 38 LEU E N 1
ATOM 7370 C CA . LEU E 1 38 ? 74.343 -45.745 136.187 1.00 97.95 38 LEU E CA 1
ATOM 7371 C C . LEU E 1 38 ? 74.913 -44.324 135.928 1.00 96.02 38 LEU E C 1
ATOM 7372 O O . LEU E 1 38 ? 74.202 -43.317 136.103 1.00 94.37 38 LEU E O 1
ATOM 7377 N N . PRO E 1 39 ? 76.207 -44.246 135.524 1.00 96.18 39 PRO E N 1
ATOM 7378 C CA . PRO E 1 39 ? 76.844 -42.984 135.131 1.00 94.23 39 PRO E CA 1
ATOM 7379 C C . PRO E 1 39 ? 76.762 -42.764 133.616 1.00 93.15 39 PRO E C 1
ATOM 7380 O O . PRO E 1 39 ? 77.440 -43.450 132.847 1.00 94.51 39 PRO E O 1
ATOM 7384 N N . ILE E 1 40 ? 75.922 -41.815 133.208 1.00 90.58 40 ILE E N 1
ATOM 7385 C CA . ILE E 1 40 ? 75.636 -41.526 131.792 1.00 89.16 40 ILE E CA 1
ATOM 7386 C C . ILE E 1 40 ? 76.561 -40.435 131.203 1.00 87.50 40 ILE E C 1
ATOM 7387 O O . ILE E 1 40 ? 76.950 -39.516 131.918 1.00 86.63 40 ILE E O 1
ATOM 7392 N N . GLU E 1 41 ? 76.933 -40.565 129.925 1.00 86.90 41 GLU E N 1
ATOM 7393 C CA . GLU E 1 41 ? 77.563 -39.466 129.150 1.00 85.29 41 GLU E CA 1
ATOM 7394 C C . GLU E 1 41 ? 76.544 -38.853 128.154 1.00 83.14 41 GLU E C 1
ATOM 7395 O O . GLU E 1 41 ? 75.603 -39.524 127.726 1.00 83.30 41 GLU E O 1
ATOM 7401 N N . THR E 1 42 ? 76.731 -37.574 127.817 1.00 80.71 42 THR E N 1
ATOM 7402 C CA . THR E 1 42 ? 75.780 -36.794 127.018 1.00 78.08 42 THR E CA 1
ATOM 7403 C C . THR E 1 42 ? 76.541 -36.006 125.937 1.00 77.27 42 THR E C 1
ATOM 7404 O O . THR E 1 42 ? 77.751 -35.821 126.064 1.00 77.60 42 THR E O 1
ATOM 7408 N N . PRO E 1 43 ? 75.843 -35.522 124.878 1.00 75.99 43 PRO E N 1
ATOM 7409 C CA . PRO E 1 43 ? 76.550 -34.693 123.883 1.00 75.50 43 PRO E CA 1
ATOM 7410 C C . PRO E 1 43 ? 77.149 -33.393 124.448 1.00 74.32 43 PRO E C 1
ATOM 7411 O O . PRO E 1 43 ? 77.786 -32.666 123.702 1.00 74.48 43 PRO E O 1
ATOM 7415 N N . TYR E 1 44 ? 76.948 -33.094 125.737 1.00 73.38 44 TYR E N 1
ATOM 7416 C CA . TYR E 1 44 ? 77.419 -31.821 126.316 1.00 72.30 44 TYR E CA 1
ATOM 7417 C C . TYR E 1 44 ? 78.354 -31.959 127.516 1.00 72.49 44 TYR E C 1
ATOM 7418 O O . TYR E 1 44 ? 78.285 -31.156 128.452 1.00 71.80 44 TYR E O 1
ATOM 7427 N N . GLY E 1 45 ? 79.236 -32.949 127.488 1.00 73.60 45 GLY E N 1
ATOM 7428 C CA . GLY E 1 45 ? 80.121 -33.202 128.613 1.00 73.80 45 GLY E CA 1
ATOM 7429 C C . GLY E 1 45 ? 79.431 -34.070 129.649 1.00 73.73 45 GLY E C 1
ATOM 7430 O O . GLY E 1 45 ? 78.319 -34.565 129.423 1.00 73.13 45 GLY E O 1
ATOM 7431 N N . ALA E 1 46 ? 80.097 -34.250 130.789 1.00 74.05 46 ALA E N 1
ATOM 7432 C CA . ALA E 1 46 ? 79.626 -35.143 131.845 1.00 74.08 46 ALA E CA 1
ATOM 7433 C C . ALA E 1 46 ? 78.697 -34.426 132.826 1.00 72.23 46 ALA E C 1
ATOM 7434 O O . ALA E 1 46 ? 78.909 -33.247 133.136 1.00 71.29 46 ALA E O 1
ATOM 7436 N N . PRO E 1 47 ? 77.666 -35.138 133.325 1.00 71.77 47 PRO E N 1
ATOM 7437 C CA . PRO E 1 47 ? 76.778 -34.600 134.368 1.00 70.39 47 PRO E CA 1
ATOM 7438 C C . PRO E 1 47 ? 77.539 -34.401 135.685 1.00 70.74 47 PRO E C 1
ATOM 7439 O O . PRO E 1 47 ? 78.733 -34.699 135.748 1.00 72.21 47 PRO E O 1
ATOM 7443 N N . SER E 1 48 ? 76.873 -33.902 136.723 1.00 69.58 48 SER E N 1
ATOM 7444 C CA . SER E 1 48 ? 77.563 -33.565 137.969 1.00 69.71 48 SER E CA 1
ATOM 7445 C C . SER E 1 48 ? 77.975 -34.768 138.798 1.00 71.13 48 SER E C 1
ATOM 7446 O O . SER E 1 48 ? 78.963 -34.705 139.530 1.00 72.06 48 SER E O 1
ATOM 7449 N N . ALA E 1 49 ? 77.197 -35.847 138.679 1.00 71.48 49 ALA E N 1
ATOM 7450 C CA . ALA E 1 49 ? 77.377 -37.111 139.402 1.00 72.46 49 ALA E CA 1
ATOM 7451 C C . ALA E 1 49 ? 76.475 -38.143 138.721 1.00 72.71 49 ALA E C 1
ATOM 7452 O O . ALA E 1 49 ? 75.657 -37.772 137.888 1.00 71.85 49 ALA E O 1
ATOM 7454 N N . PRO E 1 50 ? 76.601 -39.437 139.066 1.00 74.20 50 PRO E N 1
ATOM 7455 C CA . PRO E 1 50 ? 75.770 -40.423 138.368 1.00 74.40 50 PRO E CA 1
ATOM 7456 C C . PRO E 1 50 ? 74.286 -40.254 138.662 1.00 73.29 50 PRO E C 1
ATOM 7457 O O . PRO E 1 50 ? 73.927 -39.720 139.699 1.00 72.23 50 PRO E O 1
ATOM 7461 N N . LEU E 1 51 ? 73.433 -40.695 137.746 1.00 73.71 51 LEU E N 1
ATOM 7462 C CA . LEU E 1 51 ? 71.990 -40.724 137.993 1.00 73.57 51 LEU E CA 1
ATOM 7463 C C . LEU E 1 51 ? 71.605 -41.901 138.868 1.00 75.43 51 LEU E C 1
ATOM 7464 O O . LEU E 1 51 ? 72.173 -43.002 138.754 1.00 76.99 51 LEU E O 1
ATOM 7469 N N . GLN E 1 52 ? 70.619 -41.678 139.729 1.00 75.22 52 GLN E N 1
ATOM 7470 C CA . GLN E 1 52 ? 70.166 -42.730 140.630 1.00 76.89 52 GLN E CA 1
ATOM 7471 C C . GLN E 1 52 ? 68.653 -42.947 140.547 1.00 76.82 52 GLN E C 1
ATOM 7472 O O . GLN E 1 52 ? 67.881 -42.118 141.021 1.00 76.13 52 GLN E O 1
ATOM 7478 N N . ARG E 1 53 ? 68.232 -44.051 139.939 1.00 78.22 53 ARG E N 1
ATOM 7479 C CA . ARG E 1 53 ? 66.810 -44.368 139.835 1.00 78.85 53 ARG E CA 1
ATOM 7480 C C . ARG E 1 53 ? 66.249 -45.046 141.091 1.00 79.74 53 ARG E C 1
ATOM 7481 O O . ARG E 1 53 ? 66.989 -45.596 141.911 1.00 80.64 53 ARG E O 1
ATOM 7489 N N . GLY E 1 54 ? 64.926 -45.010 141.229 1.00 79.54 54 GLY E N 1
ATOM 7490 C CA . GLY E 1 54 ? 64.273 -45.699 142.329 1.00 80.73 54 GLY E CA 1
ATOM 7491 C C . GLY E 1 54 ? 62.767 -45.816 142.210 1.00 80.75 54 GLY E C 1
ATOM 7492 O O . GLY E 1 54 ? 62.199 -45.702 141.118 1.00 80.38 54 GLY E O 1
ATOM 7493 N N . ARG E 1 55 ? 62.130 -46.069 143.357 1.00 81.43 55 ARG E N 1
ATOM 7494 C CA . ARG E 1 55 ? 60.680 -46.035 143.481 1.00 81.81 55 ARG E CA 1
ATOM 7495 C C . ARG E 1 55 ? 60.352 -45.409 144.829 1.00 81.05 55 ARG E C 1
ATOM 7496 O O . ARG E 1 55 ? 61.062 -45.649 145.809 1.00 81.88 55 ARG E O 1
ATOM 7504 N N . TYR E 1 56 ? 59.304 -44.583 144.868 1.00 79.70 56 TYR E N 1
ATOM 7505 C CA . TYR E 1 56 ? 58.769 -44.058 146.132 1.00 79.27 56 TYR E CA 1
ATOM 7506 C C . TYR E 1 56 ? 57.233 -44.069 146.035 1.00 79.62 56 TYR E C 1
ATOM 7507 O O . TYR E 1 56 ? 56.648 -43.370 145.186 1.00 78.28 56 TYR E O 1
ATOM 7516 N N . ALA E 1 57 ? 56.594 -44.875 146.900 1.00 81.09 57 ALA E N 1
ATOM 7517 C CA . ALA E 1 57 ? 55.140 -45.067 146.873 1.00 81.59 57 ALA E CA 1
ATOM 7518 C C . ALA E 1 57 ? 54.664 -45.461 145.461 1.00 81.75 57 ALA E C 1
ATOM 7519 O O . ALA E 1 57 ? 53.632 -44.981 144.974 1.00 81.20 57 ALA E O 1
ATOM 7521 N N . GLY E 1 58 ? 55.447 -46.324 144.809 1.00 82.33 58 GLY E N 1
ATOM 7522 C CA . GLY E 1 58 ? 55.108 -46.864 143.493 1.00 82.83 58 GLY E CA 1
ATOM 7523 C C . GLY E 1 58 ? 55.239 -45.914 142.317 1.00 81.42 58 GLY E C 1
ATOM 7524 O O . GLY E 1 58 ? 54.573 -46.093 141.296 1.00 81.53 58 GLY E O 1
ATOM 7525 N N . ARG E 1 59 ? 56.082 -44.894 142.467 1.00 80.13 59 ARG E N 1
ATOM 7526 C CA . ARG E 1 59 ? 56.439 -44.015 141.362 1.00 78.79 59 ARG E CA 1
ATOM 7527 C C . ARG E 1 59 ? 57.942 -44.156 141.069 1.00 78.71 59 ARG E C 1
ATOM 7528 O O . ARG E 1 59 ? 58.758 -44.241 141.997 1.00 78.70 59 ARG E O 1
ATOM 7536 N N . GLU E 1 60 ? 58.276 -44.213 139.776 1.00 78.50 60 GLU E N 1
ATOM 7537 C CA . GLU E 1 60 ? 59.656 -44.194 139.274 1.00 78.39 60 GLU E CA 1
ATOM 7538 C C . GLU E 1 60 ? 60.308 -42.851 139.654 1.00 76.68 60 GLU E C 1
ATOM 7539 O O . GLU E 1 60 ? 59.717 -41.782 139.461 1.00 75.43 60 GLU E O 1
ATOM 7545 N N . VAL E 1 61 ? 61.508 -42.903 140.220 1.00 76.54 61 VAL E N 1
ATOM 7546 C CA . VAL E 1 61 ? 62.115 -41.701 140.769 1.00 75.41 61 VAL E CA 1
ATOM 7547 C C . VAL E 1 61 ? 63.570 -41.512 140.332 1.00 75.80 61 VAL E C 1
ATOM 7548 O O . VAL E 1 61 ? 64.415 -42.373 140.565 1.00 77.12 61 VAL E O 1
ATOM 7552 N N . LEU E 1 62 ? 63.844 -40.384 139.681 1.00 74.87 62 LEU E N 1
ATOM 7553 C CA . LEU E 1 62 ? 65.205 -39.986 139.385 1.00 75.10 62 LEU E CA 1
ATOM 7554 C C . LEU E 1 62 ? 65.665 -38.973 140.415 1.00 74.65 62 LEU E C 1
ATOM 7555 O O . LEU E 1 62 ? 64.966 -38.003 140.716 1.00 73.69 62 LEU E O 1
ATOM 7560 N N . PHE E 1 63 ? 66.844 -39.212 140.960 1.00 75.69 63 PHE E N 1
ATOM 7561 C CA . PHE E 1 63 ? 67.512 -38.229 141.766 1.00 75.75 63 PHE E CA 1
ATOM 7562 C C . PHE E 1 63 ? 68.847 -37.924 141.098 1.00 76.04 63 PHE E C 1
ATOM 7563 O O . PHE E 1 63 ? 69.486 -38.824 140.546 1.00 77.47 63 PHE E O 1
ATOM 7571 N N . LEU E 1 64 ? 69.272 -36.664 141.148 1.00 75.38 64 LEU E N 1
ATOM 7572 C CA . LEU E 1 64 ? 70.539 -36.246 140.533 1.00 75.75 64 LEU E CA 1
ATOM 7573 C C . LEU E 1 64 ? 71.171 -35.065 141.282 1.00 75.39 64 LEU E C 1
ATOM 7574 O O . LEU E 1 64 ? 70.660 -33.948 141.232 1.00 74.12 64 LEU E O 1
ATOM 7579 N N . ALA E 1 65 ? 72.275 -35.326 141.983 1.00 76.79 65 ALA E N 1
ATOM 7580 C CA . ALA E 1 65 ? 73.010 -34.285 142.709 1.00 76.83 65 ALA E CA 1
ATOM 7581 C C . ALA E 1 65 ? 73.618 -33.267 141.752 1.00 76.66 65 ALA E C 1
ATOM 7582 O O . ALA E 1 65 ? 74.213 -33.649 140.750 1.00 77.46 65 ALA E O 1
ATOM 7584 N N . ARG E 1 66 ? 73.485 -31.975 142.045 1.00 76.19 66 ARG E N 1
ATOM 7585 C CA . ARG E 1 66 ? 74.110 -30.977 141.166 1.00 75.99 66 ARG E CA 1
ATOM 7586 C C . ARG E 1 66 ? 75.595 -30.687 141.482 1.00 77.37 66 ARG E C 1
ATOM 7587 O O . ARG E 1 66 ? 76.182 -29.781 140.909 1.00 76.77 66 ARG E O 1
ATOM 7595 N N . HIS E 1 67 ? 76.201 -31.476 142.368 1.00 79.56 67 HIS E N 1
ATOM 7596 C CA . HIS E 1 67 ? 77.646 -31.400 142.619 1.00 81.50 67 HIS E CA 1
ATOM 7597 C C . HIS E 1 67 ? 78.234 -32.823 142.612 1.00 83.09 67 HIS E C 1
ATOM 7598 O O . HIS E 1 67 ? 79.178 -33.156 143.338 1.00 84.46 67 HIS E O 1
ATOM 7605 N N . PRO E 1 74 ? 81.367 -26.013 141.526 1.00 50.04 74 PRO E N 1
ATOM 7606 C CA . PRO E 1 74 ? 81.203 -24.548 141.658 1.00 49.38 74 PRO E CA 1
ATOM 7607 C C . PRO E 1 74 ? 80.097 -23.980 140.757 1.00 48.32 74 PRO E C 1
ATOM 7608 O O . PRO E 1 74 ? 80.176 -24.068 139.538 1.00 48.14 74 PRO E O 1
ATOM 7612 N N . PRO E 1 75 ? 79.076 -23.368 141.369 1.00 48.04 75 PRO E N 1
ATOM 7613 C CA . PRO E 1 75 ? 77.851 -22.935 140.724 1.00 46.98 75 PRO E CA 1
ATOM 7614 C C . PRO E 1 75 ? 77.973 -22.539 139.249 1.00 46.89 75 PRO E C 1
ATOM 7615 O O . PRO E 1 75 ? 77.248 -23.094 138.425 1.00 46.20 75 PRO E O 1
ATOM 7619 N N . HIS E 1 76 ? 78.869 -21.612 138.914 1.00 47.28 76 HIS E N 1
ATOM 7620 C CA . HIS E 1 76 ? 78.901 -21.086 137.550 1.00 47.67 76 HIS E CA 1
ATOM 7621 C C . HIS E 1 76 ? 79.572 -22.028 136.557 1.00 48.96 76 HIS E C 1
ATOM 7622 O O . HIS E 1 76 ? 79.750 -21.687 135.382 1.00 48.70 76 HIS E O 1
ATOM 7629 N N . GLN E 1 77 ? 79.910 -23.225 137.035 1.00 50.22 77 GLN E N 1
ATOM 7630 C CA . GLN E 1 77 ? 80.666 -24.207 136.261 1.00 51.53 77 GLN E CA 1
ATOM 7631 C C . GLN E 1 77 ? 80.064 -25.602 136.293 1.00 51.72 77 GLN E C 1
ATOM 7632 O O . GLN E 1 77 ? 80.549 -26.521 135.619 1.00 53.15 77 GLN E O 1
ATOM 7638 N N . VAL E 1 78 ? 79.010 -25.761 137.076 1.00 50.58 78 VAL E N 1
ATOM 7639 C CA . VAL E 1 78 ? 78.246 -26.986 137.073 1.00 50.46 78 VAL E CA 1
ATOM 7640 C C . VAL E 1 78 ? 77.665 -27.151 135.673 1.00 50.57 78 VAL E C 1
ATOM 7641 O O . VAL E 1 78 ? 77.250 -26.186 135.030 1.00 49.67 78 VAL E O 1
ATOM 7645 N N . ASN E 1 79 ? 77.667 -28.379 135.181 1.00 52.06 79 ASN E N 1
ATOM 7646 C CA . ASN E 1 79 ? 77.178 -28.641 133.832 1.00 52.13 79 ASN E CA 1
ATOM 7647 C C . ASN E 1 79 ? 75.675 -28.906 133.842 1.00 51.42 79 ASN E C 1
ATOM 7648 O O . ASN E 1 79 ? 75.237 -30.026 133.601 1.00 51.94 79 ASN E O 1
ATOM 7653 N N . TYR E 1 80 ? 74.905 -27.858 134.134 1.00 50.66 80 TYR E N 1
ATOM 7654 C CA . TYR E 1 80 ? 73.430 -27.855 134.032 1.00 50.43 80 TYR E CA 1
ATOM 7655 C C . TYR E 1 80 ? 72.896 -28.456 132.724 1.00 51.02 80 TYR E C 1
ATOM 7656 O O . TYR E 1 80 ? 71.935 -29.227 132.750 1.00 51.53 80 TYR E O 1
ATOM 7665 N N . ARG E 1 81 ? 73.508 -28.106 131.590 1.00 51.19 81 ARG E N 1
ATOM 7666 C CA . ARG E 1 81 ? 73.160 -28.725 130.311 1.00 51.63 81 ARG E CA 1
ATOM 7667 C C . ARG E 1 81 ? 73.190 -30.236 130.448 1.00 52.61 81 ARG E C 1
ATOM 7668 O O . ARG E 1 81 ? 72.163 -30.909 130.290 1.00 52.63 81 ARG E O 1
ATOM 7676 N N . ALA E 1 82 ? 74.376 -30.760 130.756 1.00 53.22 82 ALA E N 1
ATOM 7677 C CA . ALA E 1 82 ? 74.557 -32.199 130.851 1.00 54.64 82 ALA E CA 1
ATOM 7678 C C . ALA E 1 82 ? 73.580 -32.836 131.845 1.00 54.49 82 ALA E C 1
ATOM 7679 O O . ALA E 1 82 ? 73.141 -33.966 131.647 1.00 55.63 82 ALA E O 1
ATOM 7681 N N . ASN E 1 83 ? 73.228 -32.112 132.898 1.00 53.50 83 ASN E N 1
ATOM 7682 C CA . ASN E 1 83 ? 72.345 -32.670 133.908 1.00 53.71 83 ASN E CA 1
ATOM 7683 C C . ASN E 1 83 ? 70.926 -32.928 133.388 1.00 53.47 83 ASN E C 1
ATOM 7684 O O . ASN E 1 83 ? 70.449 -34.072 133.427 1.00 53.61 83 ASN E O 1
ATOM 7689 N N . LEU E 1 84 ? 70.276 -31.866 132.890 1.00 52.58 84 LEU E N 1
ATOM 7690 C CA . LEU E 1 84 ? 68.887 -31.937 132.435 1.00 52.42 84 LEU E CA 1
ATOM 7691 C C . LEU E 1 84 ? 68.688 -32.859 131.242 1.00 53.86 84 LEU E C 1
ATOM 7692 O O . LEU E 1 84 ? 67.742 -33.661 131.228 1.00 54.53 84 LEU E O 1
ATOM 7697 N N . TRP E 1 85 ? 69.576 -32.768 130.256 1.00 54.62 85 TRP E N 1
ATOM 7698 C CA . TRP E 1 85 ? 69.474 -33.636 129.080 1.00 56.17 85 TRP E CA 1
ATOM 7699 C C . TRP E 1 85 ? 69.412 -35.094 129.532 1.00 57.13 85 TRP E C 1
ATOM 7700 O O . TRP E 1 85 ? 68.622 -35.889 129.013 1.00 57.59 85 TRP E O 1
ATOM 7711 N N . ALA E 1 86 ? 70.235 -35.404 130.532 1.00 57.47 86 ALA E N 1
ATOM 7712 C CA . ALA E 1 86 ? 70.321 -36.726 131.119 1.00 58.69 86 ALA E CA 1
ATOM 7713 C C . ALA E 1 86 ? 68.992 -37.130 131.743 1.00 58.70 86 ALA E C 1
ATOM 7714 O O . ALA E 1 86 ? 68.452 -38.189 131.441 1.00 59.66 86 ALA E O 1
ATOM 7716 N N . LEU E 1 87 ? 68.465 -36.277 132.605 1.00 57.99 87 LEU E N 1
ATOM 7717 C CA . LEU E 1 87 ? 67.175 -36.527 133.217 1.00 58.19 87 LEU E CA 1
ATOM 7718 C C . LEU E 1 87 ? 66.067 -36.695 132.161 1.00 58.77 87 LEU E C 1
ATOM 7719 O O . LEU E 1 87 ? 65.197 -37.543 132.319 1.00 59.68 87 LEU E O 1
ATOM 7724 N N . LYS E 1 88 ? 66.119 -35.910 131.082 1.00 58.81 88 LYS E N 1
ATOM 7725 C CA . LYS E 1 88 ? 65.149 -36.014 129.978 1.00 59.34 88 LYS E CA 1
ATOM 7726 C C . LYS E 1 88 ? 65.187 -37.391 129.323 1.00 61.20 88 LYS E C 1
ATOM 7727 O O . LYS E 1 88 ? 64.155 -38.047 129.129 1.00 61.85 88 LYS E O 1
ATOM 7733 N N . GLN E 1 89 ? 66.403 -37.807 128.985 1.00 62.49 89 GLN E N 1
ATOM 7734 C CA . GLN E 1 89 ? 66.657 -39.075 128.320 1.00 64.40 89 GLN E CA 1
ATOM 7735 C C . GLN E 1 89 ? 66.388 -40.275 129.234 1.00 65.23 89 GLN E C 1
ATOM 7736 O O . GLN E 1 89 ? 66.060 -41.355 128.747 1.00 66.62 89 GLN E O 1
ATOM 7742 N N . ALA E 1 90 ? 66.508 -40.080 130.548 1.00 64.52 90 ALA E N 1
ATOM 7743 C CA . ALA E 1 90 ? 66.268 -41.148 131.523 1.00 65.20 90 ALA E CA 1
ATOM 7744 C C . ALA E 1 90 ? 64.769 -41.355 131.775 1.00 65.17 90 ALA E C 1
ATOM 7745 O O . ALA E 1 90 ? 64.357 -42.317 132.435 1.00 65.45 90 ALA E O 1
ATOM 7747 N N . GLY E 1 91 ? 63.965 -40.430 131.249 1.00 64.40 91 GLY E N 1
ATOM 7748 C CA . GLY E 1 91 ? 62.512 -40.564 131.241 1.00 64.60 91 GLY E CA 1
ATOM 7749 C C . GLY E 1 91 ? 61.770 -39.619 132.162 1.00 63.31 91 GLY E C 1
ATOM 7750 O O . GLY E 1 91 ? 60.641 -39.905 132.567 1.00 63.91 91 GLY E O 1
ATOM 7751 N N . ALA E 1 92 ? 62.393 -38.494 132.492 1.00 61.81 92 ALA E N 1
ATOM 7752 C CA . ALA E 1 92 ? 61.820 -37.581 133.460 1.00 60.51 92 ALA E CA 1
ATOM 7753 C C . ALA E 1 92 ? 60.676 -36.849 132.814 1.00 60.11 92 ALA E C 1
ATOM 7754 O O . ALA E 1 92 ? 60.767 -36.464 131.650 1.00 59.91 92 ALA E O 1
ATOM 7756 N N . GLU E 1 93 ? 59.590 -36.687 133.566 1.00 60.18 93 GLU E N 1
ATOM 7757 C CA . GLU E 1 93 ? 58.367 -36.086 133.038 1.00 60.00 93 GLU E CA 1
ATOM 7758 C C . GLU E 1 93 ? 57.991 -34.877 133.864 1.00 58.28 93 GLU E C 1
ATOM 7759 O O . GLU E 1 93 ? 57.061 -34.157 133.516 1.00 58.31 93 GLU E O 1
ATOM 7765 N N . ALA E 1 94 ? 58.736 -34.673 134.950 1.00 57.33 94 ALA E N 1
ATOM 7766 C CA . ALA E 1 94 ? 58.704 -33.454 135.771 1.00 55.96 94 ALA E CA 1
ATOM 7767 C C . ALA E 1 94 ? 59.967 -33.374 136.670 1.00 55.81 94 ALA E C 1
ATOM 7768 O O . ALA E 1 94 ? 60.561 -34.410 136.995 1.00 56.51 94 ALA E O 1
ATOM 7770 N N . VAL E 1 95 ? 60.386 -32.157 137.056 1.00 54.50 95 VAL E N 1
ATOM 7771 C CA . VAL E 1 95 ? 61.573 -31.969 137.930 1.00 53.71 95 VAL E CA 1
ATOM 7772 C C . VAL E 1 95 ? 61.284 -31.097 139.168 1.00 53.16 95 VAL E C 1
ATOM 7773 O O . VAL E 1 95 ? 60.610 -30.056 139.069 1.00 52.62 95 VAL E O 1
ATOM 7777 N N . ILE E 1 96 ? 61.792 -31.521 140.328 1.00 52.97 96 ILE E N 1
ATOM 7778 C CA . ILE E 1 96 ? 61.785 -30.663 141.507 1.00 51.97 96 ILE E CA 1
ATOM 7779 C C . ILE E 1 96 ? 63.200 -30.311 141.906 1.00 51.50 96 ILE E C 1
ATOM 7780 O O . ILE E 1 96 ? 63.991 -31.160 142.312 1.00 52.68 96 ILE E O 1
ATOM 7785 N N . ALA E 1 97 ? 63.515 -29.040 141.770 1.00 50.51 97 ALA E N 1
ATOM 7786 C CA . ALA E 1 97 ? 64.809 -28.539 142.156 1.00 50.43 97 ALA E CA 1
ATOM 7787 C C . ALA E 1 97 ? 64.720 -27.974 143.563 1.00 50.21 97 ALA E C 1
ATOM 7788 O O . ALA E 1 97 ? 63.840 -27.169 143.884 1.00 50.16 97 ALA E O 1
ATOM 7790 N N . VAL E 1 98 ? 65.625 -28.410 144.412 1.00 50.27 98 VAL E N 1
ATOM 7791 C CA . VAL E 1 98 ? 65.677 -27.871 145.739 1.00 50.06 98 VAL E CA 1
ATOM 7792 C C . VAL E 1 98 ? 66.857 -26.895 145.795 1.00 49.65 98 VAL E C 1
ATOM 7793 O O . VAL E 1 98 ? 67.974 -27.258 145.424 1.00 50.61 98 VAL E O 1
ATOM 7797 N N . ASN E 1 99 ? 66.617 -25.667 146.261 1.00 48.46 99 ASN E N 1
ATOM 7798 C CA . ASN E 1 99 ? 67.674 -24.651 146.348 1.00 47.27 99 ASN E CA 1
ATOM 7799 C C . ASN E 1 99 ? 67.955 -24.080 147.740 1.00 46.53 99 ASN E C 1
ATOM 7800 O O . ASN E 1 99 ? 67.045 -23.771 148.483 1.00 45.97 99 ASN E O 1
ATOM 7805 N N . ALA E 1 100 ? 69.228 -23.959 148.094 1.00 46.79 100 ALA E N 1
ATOM 7806 C CA . ALA E 1 100 ? 69.634 -23.127 149.250 1.00 46.66 100 ALA E CA 1
ATOM 7807 C C . ALA E 1 100 ? 69.698 -21.668 148.806 1.00 45.47 100 ALA E C 1
ATOM 7808 O O . ALA E 1 100 ? 70.342 -21.352 147.809 1.00 45.41 100 ALA E O 1
ATOM 7810 N N . VAL E 1 101 ? 69.027 -20.786 149.533 1.00 44.54 101 VAL E N 1
ATOM 7811 C CA . VAL E 1 101 ? 69.014 -19.367 149.185 1.00 43.31 101 VAL E CA 1
ATOM 7812 C C . VAL E 1 101 ? 69.230 -18.454 150.385 1.00 42.82 101 VAL E C 1
ATOM 7813 O O . VAL E 1 101 ? 69.047 -18.861 151.536 1.00 42.84 101 VAL E O 1
ATOM 7817 N N . GLY E 1 102 ? 69.638 -17.224 150.097 1.00 41.89 102 GLY E N 1
ATOM 7818 C CA . GLY E 1 102 ? 69.643 -16.164 151.086 1.00 42.14 102 GLY E CA 1
ATOM 7819 C C . GLY E 1 102 ? 68.318 -15.441 150.977 1.00 41.40 102 GLY E C 1
ATOM 7820 O O . GLY E 1 102 ? 67.765 -15.364 149.893 1.00 40.82 102 GLY E O 1
ATOM 7821 N N . GLY E 1 103 ? 67.807 -14.922 152.094 1.00 41.80 103 GLY E N 1
ATOM 7822 C CA . GLY E 1 103 ? 66.491 -14.270 152.137 1.00 41.33 103 GLY E CA 1
ATOM 7823 C C . GLY E 1 103 ? 66.591 -12.759 152.139 1.00 41.32 103 GLY E C 1
ATOM 7824 O O . GLY E 1 103 ? 67.150 -12.170 153.063 1.00 42.09 103 GLY E O 1
ATOM 7825 N N . ILE E 1 104 ? 66.061 -12.141 151.087 1.00 40.89 104 ILE E N 1
ATOM 7826 C CA . ILE E 1 104 ? 66.020 -10.678 150.944 1.00 40.54 104 ILE E CA 1
ATOM 7827 C C . ILE E 1 104 ? 64.750 -10.146 151.595 1.00 40.83 104 ILE E C 1
ATOM 7828 O O . ILE E 1 104 ? 64.833 -9.159 152.334 1.00 41.57 104 ILE E O 1
ATOM 7833 N N . HIS E 1 105 ? 63.593 -10.770 151.307 1.00 39.84 105 HIS E N 1
ATOM 7834 C CA . HIS E 1 105 ? 62.315 -10.355 151.909 1.00 40.17 105 HIS E CA 1
ATOM 7835 C C . HIS E 1 105 ? 62.279 -10.545 153.425 1.00 41.04 105 HIS E C 1
ATOM 7836 O O . HIS E 1 105 ? 62.641 -11.605 153.953 1.00 41.26 105 HIS E O 1
ATOM 7843 N N . ALA E 1 106 ? 61.839 -9.506 154.124 1.00 41.90 106 ALA E N 1
ATOM 7844 C CA . ALA E 1 106 ? 61.872 -9.504 155.587 1.00 42.89 106 ALA E CA 1
ATOM 7845 C C . ALA E 1 106 ? 61.026 -10.615 156.164 1.00 43.29 106 ALA E C 1
ATOM 7846 O O . ALA E 1 106 ? 61.268 -11.069 157.272 1.00 44.21 106 ALA E O 1
ATOM 7848 N N . ALA E 1 107 ? 60.037 -11.056 155.395 1.00 43.68 107 ALA E N 1
ATOM 7849 C CA . ALA E 1 107 ? 59.150 -12.152 155.807 1.00 44.42 107 ALA E CA 1
ATOM 7850 C C . ALA E 1 107 ? 59.796 -13.550 155.672 1.00 44.68 107 ALA E C 1
ATOM 7851 O O . ALA E 1 107 ? 59.276 -14.526 156.203 1.00 45.37 107 ALA E O 1
ATOM 7853 N N . MET E 1 108 ? 60.934 -13.636 154.983 1.00 44.88 108 MET E N 1
ATOM 7854 C CA . MET E 1 108 ? 61.554 -14.917 154.654 1.00 45.31 108 MET E CA 1
ATOM 7855 C C . MET E 1 108 ? 62.927 -15.091 155.309 1.00 45.91 108 MET E C 1
ATOM 7856 O O . MET E 1 108 ? 63.960 -15.111 154.620 1.00 45.92 108 MET E O 1
ATOM 7861 N N . GLY E 1 109 ? 62.940 -15.233 156.634 1.00 46.41 109 GLY E N 1
ATOM 7862 C CA . GLY E 1 109 ? 64.197 -15.416 157.367 1.00 46.95 109 GLY E CA 1
ATOM 7863 C C . GLY E 1 109 ? 64.835 -16.798 157.277 1.00 46.89 109 GLY E C 1
ATOM 7864 O O . GLY E 1 109 ? 64.388 -17.663 156.517 1.00 46.47 109 GLY E O 1
ATOM 7865 N N . THR E 1 110 ? 65.889 -17.006 158.063 1.00 47.45 110 THR E N 1
ATOM 7866 C CA . THR E 1 110 ? 66.551 -18.302 158.113 1.00 47.94 110 THR E CA 1
ATOM 7867 C C . THR E 1 110 ? 65.505 -19.360 158.414 1.00 48.01 110 THR E C 1
ATOM 7868 O O . THR E 1 110 ? 64.703 -19.199 159.339 1.00 48.15 110 THR E O 1
ATOM 7872 N N . GLY E 1 111 ? 65.508 -20.418 157.609 1.00 47.61 111 GLY E N 1
ATOM 7873 C CA . GLY E 1 111 ? 64.674 -21.580 157.870 1.00 48.48 111 GLY E CA 1
ATOM 7874 C C . GLY E 1 111 ? 63.306 -21.574 157.207 1.00 47.80 111 GLY E C 1
ATOM 7875 O O . GLY E 1 111 ? 62.596 -22.580 157.266 1.00 47.95 111 GLY E O 1
ATOM 7876 N N . HIS E 1 112 ? 62.946 -20.439 156.595 1.00 46.59 112 HIS E N 1
ATOM 7877 C CA . HIS E 1 112 ? 61.753 -20.308 155.773 1.00 45.51 112 HIS E CA 1
ATOM 7878 C C . HIS E 1 112 ? 61.843 -21.209 154.544 1.00 44.90 112 HIS E C 1
ATOM 7879 O O . HIS E 1 112 ? 62.911 -21.385 153.968 1.00 44.68 112 HIS E O 1
ATOM 7886 N N . LEU E 1 113 ? 60.723 -21.794 154.155 1.00 45.04 113 LEU E N 1
ATOM 7887 C CA . LEU E 1 113 ? 60.617 -22.436 152.854 1.00 45.16 113 LEU E CA 1
ATOM 7888 C C . LEU E 1 113 ? 59.824 -21.562 151.881 1.00 44.35 113 LEU E C 1
ATOM 7889 O O . LEU E 1 113 ? 58.716 -21.133 152.174 1.00 44.89 113 LEU E O 1
ATOM 7894 N N . CYS E 1 114 ? 60.388 -21.306 150.712 1.00 44.06 114 CYS E N 1
ATOM 7895 C CA . CYS E 1 114 ? 59.724 -20.506 149.683 1.00 43.38 114 CYS E CA 1
ATOM 7896 C C . CYS E 1 114 ? 59.542 -21.312 148.427 1.00 42.53 114 CYS E C 1
ATOM 7897 O O . CYS E 1 114 ? 60.466 -22.001 147.995 1.00 42.57 114 CYS E O 1
ATOM 7900 N N . VAL E 1 115 ? 58.367 -21.201 147.824 1.00 42.19 115 VAL E N 1
ATOM 7901 C CA . VAL E 1 115 ? 58.108 -21.795 146.513 1.00 41.88 115 VAL E CA 1
ATOM 7902 C C . VAL E 1 115 ? 57.959 -20.691 145.481 1.00 41.22 115 VAL E C 1
ATOM 7903 O O . VAL E 1 115 ? 56.848 -20.242 145.244 1.00 41.42 115 VAL E O 1
ATOM 7907 N N . PRO E 1 116 ? 59.070 -20.250 144.851 1.00 40.90 116 PRO E N 1
ATOM 7908 C CA . PRO E 1 116 ? 59.020 -19.076 143.949 1.00 40.22 116 PRO E CA 1
ATOM 7909 C C . PRO E 1 116 ? 58.088 -19.265 142.714 1.00 40.43 116 PRO E C 1
ATOM 7910 O O . PRO E 1 116 ? 57.795 -20.403 142.346 1.00 41.09 116 PRO E O 1
ATOM 7914 N N . HIS E 1 117 ? 57.636 -18.171 142.101 1.00 40.02 117 HIS E N 1
ATOM 7915 C CA . HIS E 1 117 ? 56.856 -18.211 140.845 1.00 41.03 117 HIS E CA 1
ATOM 7916 C C . HIS E 1 117 ? 57.547 -17.417 139.722 1.00 41.60 117 HIS E C 1
ATOM 7917 O O . HIS E 1 117 ? 57.141 -17.472 138.545 1.00 42.06 117 HIS E O 1
ATOM 7924 N N . GLN E 1 118 ? 58.569 -16.654 140.095 1.00 41.57 118 GLN E N 1
ATOM 7925 C CA . GLN E 1 118 ? 59.309 -15.862 139.135 1.00 41.70 118 GLN E CA 1
ATOM 7926 C C . GLN E 1 118 ? 60.777 -15.937 139.436 1.00 40.85 118 GLN E C 1
ATOM 7927 O O . GLN E 1 118 ? 61.165 -16.434 140.489 1.00 41.02 118 GLN E O 1
ATOM 7933 N N . LEU E 1 119 ? 61.588 -15.469 138.497 1.00 39.95 119 LEU E N 1
ATOM 7934 C CA . LEU E 1 119 ? 63.012 -15.366 138.726 1.00 39.47 119 LEU E CA 1
ATOM 7935 C C . LEU E 1 119 ? 63.574 -14.243 137.897 1.00 39.21 119 LEU E C 1
ATOM 7936 O O . LEU E 1 119 ? 62.990 -13.869 136.877 1.00 39.63 119 LEU E O 1
ATOM 7941 N N . ILE E 1 120 ? 64.703 -13.700 138.324 1.00 38.76 120 ILE E N 1
ATOM 7942 C CA . ILE E 1 120 ? 65.399 -12.696 137.527 1.00 38.87 120 ILE E CA 1
ATOM 7943 C C . ILE E 1 120 ? 66.818 -13.183 137.449 1.00 39.29 120 ILE E C 1
ATOM 7944 O O . ILE E 1 120 ? 67.397 -13.561 138.473 1.00 40.04 120 ILE E O 1
ATOM 7949 N N . ASP E 1 121 ? 67.378 -13.194 136.243 1.00 39.14 121 ASP E N 1
ATOM 7950 C CA . ASP E 1 121 ? 68.629 -13.873 136.004 1.00 39.67 121 ASP E CA 1
ATOM 7951 C C . ASP E 1 121 ? 69.851 -12.943 135.887 1.00 40.07 121 ASP E C 1
ATOM 7952 O O . ASP E 1 121 ? 69.990 -12.228 134.939 1.00 41.12 121 ASP E O 1
ATOM 7957 N N . TYR E 1 122 ? 70.743 -12.981 136.863 1.00 40.75 122 TYR E N 1
ATOM 7958 C CA . TYR E 1 122 ? 71.931 -12.141 136.851 1.00 41.92 122 TYR E CA 1
ATOM 7959 C C . TYR E 1 122 ? 73.204 -12.939 136.631 1.00 43.11 122 TYR E C 1
ATOM 7960 O O . TYR E 1 122 ? 74.286 -12.443 136.909 1.00 43.64 122 TYR E O 1
ATOM 7969 N N . THR E 1 123 ? 73.088 -14.174 136.158 1.00 44.02 123 THR E N 1
ATOM 7970 C CA . THR E 1 123 ? 74.281 -14.971 135.881 1.00 45.15 123 THR E CA 1
ATOM 7971 C C . THR E 1 123 ? 74.754 -14.644 134.476 1.00 46.49 123 THR E C 1
ATOM 7972 O O . THR E 1 123 ? 74.075 -13.910 133.743 1.00 46.48 123 THR E O 1
ATOM 7976 N N . SER E 1 124 ? 75.903 -15.207 134.106 1.00 47.79 124 SER E N 1
ATOM 7977 C CA . SER E 1 124 ? 76.505 -15.066 132.780 1.00 48.99 124 SER E CA 1
ATOM 7978 C C . SER E 1 124 ? 77.731 -15.986 132.738 1.00 50.48 124 SER E C 1
ATOM 7979 O O . SER E 1 124 ? 78.106 -16.562 133.754 1.00 51.08 124 SER E O 1
ATOM 7982 N N . GLY E 1 125 ? 78.356 -16.127 131.574 1.00 51.68 125 GLY E N 1
ATOM 7983 C CA . GLY E 1 125 ? 79.491 -17.033 131.419 1.00 53.16 125 GLY E CA 1
ATOM 7984 C C . GLY E 1 125 ? 79.195 -18.525 131.497 1.00 53.48 125 GLY E C 1
ATOM 7985 O O . GLY E 1 125 ? 80.126 -19.321 131.450 1.00 54.58 125 GLY E O 1
ATOM 7986 N N . ARG E 1 126 ? 77.915 -18.893 131.619 1.00 52.94 126 ARG E N 1
ATOM 7987 C CA . ARG E 1 126 ? 77.472 -20.293 131.749 1.00 53.44 126 ARG E CA 1
ATOM 7988 C C . ARG E 1 126 ? 76.878 -20.857 130.451 1.00 54.32 126 ARG E C 1
ATOM 7989 O O . ARG E 1 126 ? 76.275 -20.118 129.652 1.00 54.54 126 ARG E O 1
ATOM 7997 N N . GLU E 1 127 ? 77.021 -22.163 130.238 1.00 55.43 127 GLU E N 1
ATOM 7998 C CA . GLU E 1 127 ? 76.352 -22.807 129.110 1.00 56.13 127 GLU E CA 1
ATOM 7999 C C . GLU E 1 127 ? 74.869 -22.822 129.426 1.00 55.32 127 GLU E C 1
ATOM 8000 O O . GLU E 1 127 ? 74.413 -23.646 130.219 1.00 55.67 127 GLU E O 1
ATOM 8006 N N . HIS E 1 128 ? 74.124 -21.903 128.816 1.00 54.66 128 HIS E N 1
ATOM 8007 C CA . HIS E 1 128 ? 72.728 -21.652 129.208 1.00 53.72 128 HIS E CA 1
ATOM 8008 C C . HIS E 1 128 ? 71.646 -22.135 128.227 1.00 53.66 128 HIS E C 1
ATOM 8009 O O . HIS E 1 128 ? 70.458 -22.016 128.523 1.00 53.43 128 HIS E O 1
ATOM 8016 N N . THR E 1 129 ? 72.037 -22.669 127.074 1.00 54.07 129 THR E N 1
ATOM 8017 C CA . THR E 1 129 ? 71.047 -23.115 126.097 1.00 53.62 129 THR E CA 1
ATOM 8018 C C . THR E 1 129 ? 71.483 -24.317 125.265 1.00 54.83 129 THR E C 1
ATOM 8019 O O . THR E 1 129 ? 72.672 -24.538 125.038 1.00 55.47 129 THR E O 1
ATOM 8023 N N . TYR E 1 130 ? 70.499 -25.084 124.814 1.00 55.45 130 TYR E N 1
ATOM 8024 C CA . TYR E 1 130 ? 70.746 -26.214 123.922 1.00 56.98 130 TYR E CA 1
ATOM 8025 C C . TYR E 1 130 ? 70.882 -25.717 122.502 1.00 58.35 130 TYR E C 1
ATOM 8026 O O . TYR E 1 130 ? 71.241 -26.488 121.613 1.00 59.16 130 TYR E O 1
ATOM 8035 N N . PHE E 1 131 ? 70.621 -24.418 122.312 1.00 58.79 131 PHE E N 1
ATOM 8036 C CA . PHE E 1 131 ? 70.622 -23.801 120.986 1.00 60.34 131 PHE E CA 1
ATOM 8037 C C . PHE E 1 131 ? 71.818 -22.884 120.747 1.00 61.54 131 PHE E C 1
ATOM 8038 O O . PHE E 1 131 ? 71.655 -21.684 120.564 1.00 61.14 131 PHE E O 1
ATOM 8046 N N . ALA E 1 132 ? 73.015 -23.476 120.744 1.00 63.65 132 ALA E N 1
ATOM 8047 C CA . ALA E 1 132 ? 74.259 -22.786 120.416 1.00 65.57 132 ALA E CA 1
ATOM 8048 C C . ALA E 1 132 ? 75.048 -23.612 119.400 1.00 68.49 132 ALA E C 1
ATOM 8049 O O . ALA E 1 132 ? 74.560 -24.630 11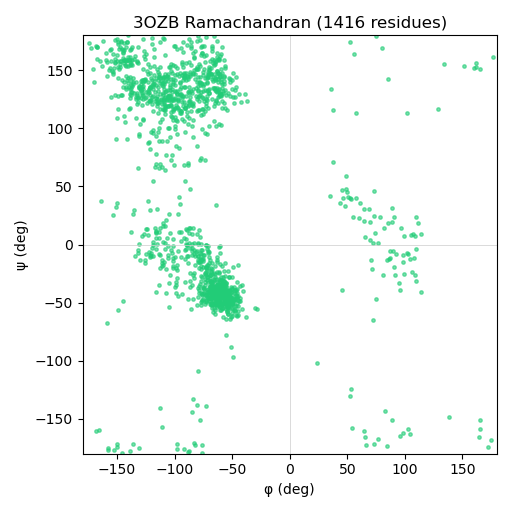8.916 1.00 69.13 132 ALA E O 1
ATOM 8051 N N . GLY E 1 133 ? 76.259 -23.164 119.071 1.00 71.11 133 GLY E N 1
ATOM 8052 C CA . GLY E 1 133 ? 77.158 -23.885 118.163 1.00 75.01 133 GLY E CA 1
ATOM 8053 C C . GLY E 1 133 ? 76.594 -24.269 116.800 1.00 77.63 133 GLY E C 1
ATOM 8054 O O . GLY E 1 133 ? 76.129 -23.398 116.050 1.00 77.49 133 GLY E O 1
ATOM 8055 N N . ASP E 1 134 ? 76.653 -25.578 116.498 1.00 80.37 134 ASP E N 1
ATOM 8056 C CA . ASP E 1 134 ? 76.161 -26.191 115.235 1.00 83.13 134 ASP E CA 1
ATOM 8057 C C . ASP E 1 134 ? 74.706 -25.818 114.857 1.00 83.46 134 ASP E C 1
ATOM 8058 O O . ASP E 1 134 ? 74.487 -24.828 114.130 1.00 83.73 134 ASP E O 1
ATOM 8063 N N . ILE E 1 135 ? 73.745 -26.614 115.360 1.00 83.71 135 ILE E N 1
ATOM 8064 C CA . ILE E 1 135 ? 72.273 -26.503 115.108 1.00 83.77 135 ILE E CA 1
ATOM 8065 C C . ILE E 1 135 ? 71.758 -26.052 113.720 1.00 84.55 135 ILE E C 1
ATOM 8066 O O . ILE E 1 135 ? 72.222 -25.050 113.154 1.00 84.88 135 ILE E O 1
ATOM 8071 N N . GLU E 1 136 ? 70.766 -26.776 113.199 1.00 84.79 136 GLU E N 1
ATOM 8072 C CA . GLU E 1 136 ? 70.096 -26.344 111.968 1.00 85.29 136 GLU E CA 1
ATOM 8073 C C . GLU E 1 136 ? 68.994 -25.324 112.256 1.00 83.87 136 GLU E C 1
ATOM 8074 O O . GLU E 1 136 ? 68.655 -24.497 111.401 1.00 84.08 136 GLU E O 1
ATOM 8080 N N . HIS E 1 137 ? 68.440 -25.389 113.465 1.00 82.07 137 HIS E N 1
ATOM 8081 C CA . HIS E 1 137 ? 67.375 -24.477 113.857 1.00 80.50 137 HIS E CA 1
ATOM 8082 C C . HIS E 1 137 ? 67.506 -24.006 115.301 1.00 77.92 137 HIS E C 1
ATOM 8083 O O . HIS E 1 137 ? 67.900 -24.769 116.194 1.00 77.32 137 HIS E O 1
ATOM 8090 N N . VAL E 1 138 ? 67.143 -22.739 115.493 1.00 75.61 138 VAL E N 1
ATOM 8091 C CA . VAL E 1 138 ? 67.344 -21.987 116.720 1.00 72.83 138 VAL E CA 1
ATOM 8092 C C . VAL E 1 138 ? 65.998 -21.671 117.349 1.00 71.00 138 VAL E C 1
ATOM 8093 O O . VAL E 1 138 ? 65.168 -21.016 116.733 1.00 71.65 138 VAL E O 1
ATOM 8097 N N . THR E 1 139 ? 65.773 -22.082 118.583 1.00 68.69 139 THR E N 1
ATOM 8098 C CA . THR E 1 139 ? 64.469 -21.836 119.186 1.00 66.50 139 THR E CA 1
ATOM 8099 C C . THR E 1 139 ? 64.526 -20.791 120.283 1.00 63.97 139 THR E C 1
ATOM 8100 O O . THR E 1 139 ? 65.240 -20.924 121.278 1.00 62.90 139 THR E O 1
ATOM 8104 N N . HIS E 1 140 ? 63.770 -19.732 120.088 1.00 62.21 140 HIS E N 1
ATOM 8105 C CA . HIS E 1 140 ? 63.635 -18.781 121.146 1.00 59.97 140 HIS E CA 1
ATOM 8106 C C . HIS E 1 140 ? 62.432 -19.252 121.929 1.00 59.03 140 HIS E C 1
ATOM 8107 O O . HIS E 1 140 ? 61.299 -18.969 121.538 1.00 60.13 140 HIS E O 1
ATOM 8114 N N . ILE E 1 141 ? 62.655 -19.985 123.015 1.00 57.22 141 ILE E N 1
ATOM 8115 C CA . ILE E 1 141 ? 61.534 -20.408 123.872 1.00 55.81 141 ILE E CA 1
ATOM 8116 C C . ILE E 1 141 ? 60.891 -19.263 124.635 1.00 54.58 141 ILE E C 1
ATOM 8117 O O . ILE E 1 141 ? 61.554 -18.300 125.007 1.00 54.31 141 ILE E O 1
ATOM 8122 N N . ASP E 1 142 ? 59.595 -19.377 124.868 1.00 54.12 142 ASP E N 1
ATOM 8123 C CA . ASP E 1 142 ? 58.928 -18.476 125.781 1.00 53.60 142 ASP E CA 1
ATOM 8124 C C . ASP E 1 142 ? 59.283 -18.876 127.195 1.00 52.41 142 ASP E C 1
ATOM 8125 O O . ASP E 1 142 ? 59.254 -20.046 127.531 1.00 52.83 142 ASP E O 1
ATOM 8130 N N . PHE E 1 143 ? 59.584 -17.899 128.037 1.00 51.49 143 PHE E N 1
ATOM 8131 C CA . PHE E 1 143 ? 59.983 -18.202 129.406 1.00 50.13 143 PHE E CA 1
ATOM 8132 C C . PHE E 1 143 ? 59.284 -17.271 130.383 1.00 49.47 143 PHE E C 1
ATOM 8133 O O . PHE E 1 143 ? 59.789 -17.012 131.469 1.00 48.96 143 PHE E O 1
ATOM 8141 N N . SER E 1 144 ? 58.115 -16.777 129.982 1.00 49.42 144 SER E N 1
ATOM 8142 C CA . SER E 1 144 ? 57.317 -15.882 130.814 1.00 48.86 144 SER E CA 1
ATOM 8143 C C . SER E 1 144 ? 57.124 -16.412 132.223 1.00 48.61 144 SER E C 1
ATOM 8144 O O . SER E 1 144 ? 57.373 -15.685 133.189 1.00 48.59 144 SER E O 1
ATOM 8147 N N . HIS E 1 145 ? 56.694 -17.672 132.334 1.00 49.05 145 HIS E N 1
ATOM 8148 C CA . HIS E 1 145 ? 56.497 -18.331 133.632 1.00 48.82 145 HIS E CA 1
ATOM 8149 C C . HIS E 1 145 ? 57.486 -19.460 133.793 1.00 49.09 145 HIS E C 1
ATOM 8150 O O . HIS E 1 145 ? 57.304 -20.523 133.233 1.00 49.89 145 HIS E O 1
ATOM 8157 N N . PRO E 1 146 ? 58.561 -19.217 134.541 1.00 49.21 146 PRO E N 1
ATOM 8158 C CA . PRO E 1 146 ? 59.719 -20.127 134.592 1.00 49.41 146 PRO E CA 1
ATOM 8159 C C . PRO E 1 146 ? 59.476 -21.409 135.380 1.00 49.87 146 PRO E C 1
ATOM 8160 O O . PRO E 1 146 ? 60.148 -22.418 135.147 1.00 50.82 146 PRO E O 1
ATOM 8164 N N . TYR E 1 147 ? 58.538 -21.374 136.311 1.00 49.83 147 TYR E N 1
ATOM 8165 C CA . TYR E 1 147 ? 58.242 -22.549 137.094 1.00 50.23 147 TYR E CA 1
ATOM 8166 C C . TYR E 1 147 ? 56.874 -23.071 136.700 1.00 51.61 147 TYR E C 1
ATOM 8167 O O . TYR E 1 147 ? 55.962 -22.277 136.415 1.00 51.95 147 TYR E O 1
ATOM 8176 N N . ASP E 1 148 ? 56.727 -24.397 136.672 1.00 52.64 148 ASP E N 1
ATOM 8177 C CA . ASP E 1 148 ? 55.459 -25.013 136.265 1.00 53.80 148 ASP E CA 1
ATOM 8178 C C . ASP E 1 148 ? 54.386 -24.900 137.350 1.00 53.56 148 ASP E C 1
ATOM 8179 O O . ASP E 1 148 ? 54.586 -25.356 138.462 1.00 53.30 148 ASP E O 1
ATOM 8184 N N . GLU E 1 149 ? 53.242 -24.317 137.015 1.00 53.78 149 GLU E N 1
ATOM 8185 C CA . GLU E 1 149 ? 52.166 -24.103 138.005 1.00 54.62 149 GLU E CA 1
ATOM 8186 C C . GLU E 1 149 ? 51.640 -25.374 138.758 1.00 55.60 149 GLU E C 1
ATOM 8187 O O . GLU E 1 149 ? 51.560 -25.365 140.003 1.00 55.72 149 GLU E O 1
ATOM 8193 N N . PRO E 1 150 ? 51.277 -26.461 138.019 1.00 56.25 150 PRO E N 1
ATOM 8194 C CA . PRO E 1 150 ? 50.903 -27.707 138.686 1.00 56.70 150 PRO E CA 1
ATOM 8195 C C . PRO E 1 150 ? 51.943 -28.238 139.679 1.00 56.41 150 PRO E C 1
ATOM 8196 O O . PRO E 1 150 ? 51.551 -28.719 140.746 1.00 57.35 150 PRO E O 1
ATOM 8200 N N . LEU E 1 151 ? 53.240 -28.170 139.351 1.00 55.06 151 LEU E N 1
ATOM 8201 C CA . LEU E 1 151 ? 54.264 -28.630 140.306 1.00 54.43 151 LEU E CA 1
ATOM 8202 C C . LEU E 1 151 ? 54.433 -27.692 141.492 1.00 53.34 151 LEU E C 1
ATOM 8203 O O . LEU E 1 151 ? 54.769 -28.143 142.580 1.00 53.96 151 LEU E O 1
ATOM 8208 N N . ARG E 1 152 ? 54.192 -26.402 141.288 1.00 51.63 152 ARG E N 1
ATOM 8209 C CA . ARG E 1 152 ? 54.152 -25.471 142.399 1.00 50.92 152 ARG E CA 1
ATOM 8210 C C . ARG E 1 152 ? 52.983 -25.833 143.313 1.00 51.76 152 ARG E C 1
ATOM 8211 O O . ARG E 1 152 ? 53.101 -25.801 144.555 1.00 51.80 152 ARG E O 1
ATOM 8219 N N . GLN E 1 153 ? 51.845 -26.167 142.703 1.00 51.77 153 GLN E N 1
ATOM 8220 C CA . GLN E 1 153 ? 50.655 -26.414 143.495 1.00 51.77 153 GLN E CA 1
ATOM 8221 C C . GLN E 1 153 ? 50.819 -27.646 144.342 1.00 51.85 153 GLN E C 1
ATOM 8222 O O . GLN E 1 153 ? 50.365 -27.670 145.480 1.00 52.43 153 GLN E O 1
ATOM 8228 N N . ARG E 1 154 ? 51.497 -28.651 143.808 1.00 51.45 154 ARG E N 1
ATOM 8229 C CA . ARG E 1 154 ? 51.719 -29.889 144.567 1.00 52.39 154 ARG E CA 1
ATOM 8230 C C . ARG E 1 154 ? 52.624 -29.639 145.777 1.00 51.23 154 ARG E C 1
ATOM 8231 O O . ARG E 1 154 ? 52.329 -30.085 146.893 1.00 51.31 154 ARG E O 1
ATOM 8239 N N . LEU E 1 155 ? 53.698 -28.890 145.528 1.00 49.75 155 LEU E N 1
ATOM 8240 C CA . LEU E 1 155 ? 54.571 -28.338 146.558 1.00 48.93 155 LEU E CA 1
ATOM 8241 C C . LEU E 1 155 ? 53.812 -27.533 147.619 1.00 48.77 155 LEU E C 1
ATOM 8242 O O . LEU E 1 155 ? 53.905 -27.820 148.805 1.00 48.23 155 LEU E O 1
ATOM 8247 N N . ILE E 1 156 ? 53.067 -26.525 147.179 1.00 48.91 156 ILE E N 1
ATOM 8248 C CA . ILE E 1 156 ? 52.295 -25.706 148.100 1.00 49.63 156 ILE E CA 1
ATOM 8249 C C . ILE E 1 156 ? 51.281 -26.553 148.878 1.00 51.15 156 ILE E C 1
ATOM 8250 O O . ILE E 1 156 ? 51.193 -26.419 150.106 1.00 51.32 156 ILE E O 1
ATOM 8255 N N . GLU E 1 157 ? 50.528 -27.414 148.174 1.00 52.30 157 GLU E N 1
ATOM 8256 C CA . GLU E 1 157 ? 49.541 -28.300 148.821 1.00 54.28 157 GLU E CA 1
ATOM 8257 C C . GLU E 1 157 ? 50.210 -29.073 149.951 1.00 54.54 157 GLU E C 1
ATOM 8258 O O . GLU E 1 157 ? 49.675 -29.160 151.048 1.00 55.20 157 GLU E O 1
ATOM 8264 N N . ALA E 1 158 ? 51.414 -29.570 149.679 1.00 54.49 158 ALA E N 1
ATOM 8265 C CA . ALA E 1 158 ? 52.210 -30.314 150.643 1.00 55.42 158 ALA E CA 1
ATOM 8266 C C . ALA E 1 158 ? 52.649 -29.475 151.837 1.00 55.79 158 ALA E C 1
ATOM 8267 O O . ALA E 1 158 ? 52.582 -29.936 152.983 1.00 57.55 158 ALA E O 1
ATOM 8269 N N . LEU E 1 159 ? 53.094 -28.251 151.589 1.00 54.53 159 LEU E N 1
ATOM 8270 C CA . LEU E 1 159 ? 53.534 -27.421 152.686 1.00 54.46 159 LEU E CA 1
ATOM 8271 C C . LEU E 1 159 ? 52.374 -27.126 153.623 1.00 56.22 159 LEU E C 1
ATOM 8272 O O . LEU E 1 159 ? 52.540 -27.133 154.854 1.00 56.93 159 LEU E O 1
ATOM 8277 N N . ARG E 1 160 ? 51.200 -26.898 153.031 1.00 57.23 160 ARG E N 1
ATOM 8278 C CA . ARG E 1 160 ? 49.964 -26.666 153.779 1.00 58.65 160 ARG E CA 1
ATOM 8279 C C . ARG E 1 160 ? 49.629 -27.855 154.673 1.00 60.06 160 ARG E C 1
ATOM 8280 O O . ARG E 1 160 ? 49.502 -27.684 155.897 1.00 61.03 160 ARG E O 1
ATOM 8288 N N . ALA E 1 161 ? 49.513 -29.046 154.074 1.00 60.06 161 ALA E N 1
ATOM 8289 C CA . ALA E 1 161 ? 49.181 -30.279 154.823 1.00 61.39 161 ALA E CA 1
ATOM 8290 C C . ALA E 1 161 ? 50.092 -30.556 156.030 1.00 61.44 161 ALA E C 1
ATOM 8291 O O . ALA E 1 161 ? 49.615 -30.989 157.091 1.00 62.80 161 ALA E O 1
ATOM 8293 N N . LEU E 1 162 ? 51.389 -30.308 155.861 1.00 59.87 162 LEU E N 1
ATOM 8294 C CA . LEU E 1 162 ? 52.360 -30.563 156.913 1.00 59.77 162 LEU E CA 1
ATOM 8295 C C . LEU E 1 162 ? 52.374 -29.443 157.942 1.00 59.95 162 LEU E C 1
ATOM 8296 O O . LEU E 1 162 ? 53.064 -29.543 158.959 1.00 60.62 162 LEU E O 1
ATOM 8301 N N . GLY E 1 163 ? 51.614 -28.379 157.679 1.00 59.40 163 GLY E N 1
ATOM 8302 C CA . GLY E 1 163 ? 51.626 -27.187 158.531 1.00 59.18 163 GLY E CA 1
ATOM 8303 C C . GLY E 1 163 ? 53.002 -26.538 158.688 1.00 58.37 163 GLY E C 1
ATOM 8304 O O . GLY E 1 163 ? 53.368 -26.101 159.785 1.00 58.64 163 GLY E O 1
ATOM 8305 N N . LEU E 1 164 ? 53.760 -26.480 157.592 1.00 57.13 164 LEU E N 1
ATOM 8306 C CA . LEU E 1 164 ? 55.057 -25.802 157.561 1.00 56.03 164 LEU E CA 1
ATOM 8307 C C . LEU E 1 164 ? 54.950 -24.330 157.122 1.00 55.04 164 LEU E C 1
ATOM 8308 O O . LEU E 1 164 ? 54.092 -23.962 156.299 1.00 53.84 164 LEU E O 1
ATOM 8313 N N . ALA E 1 165 ? 55.826 -23.498 157.685 1.00 55.14 165 ALA E N 1
ATOM 8314 C CA . ALA E 1 165 ? 55.781 -22.049 157.457 1.00 54.85 165 ALA E CA 1
ATOM 8315 C C . ALA E 1 165 ? 56.411 -21.712 156.116 1.00 54.18 165 ALA E C 1
ATOM 8316 O O . ALA E 1 165 ? 57.618 -21.928 155.895 1.00 54.09 165 ALA E O 1
ATOM 8318 N N . HIS E 1 166 ? 55.600 -21.189 155.206 1.00 53.69 166 HIS E N 1
ATOM 8319 C CA . HIS E 1 166 ? 56.096 -21.005 153.860 1.00 53.09 166 HIS E CA 1
ATOM 8320 C C . HIS E 1 166 ? 55.471 -19.832 153.157 1.00 52.56 166 HIS E C 1
ATOM 8321 O O . HIS E 1 166 ? 54.516 -19.212 153.663 1.00 53.28 166 HIS E O 1
ATOM 8328 N N . SER E 1 167 ? 56.025 -19.546 151.982 1.00 51.33 167 SER E N 1
ATOM 8329 C CA . SER E 1 167 ? 55.456 -18.583 151.060 1.00 50.70 167 SER E CA 1
ATOM 8330 C C . SER E 1 167 ? 55.014 -19.298 149.800 1.00 50.43 167 SER E C 1
ATOM 8331 O O . SER E 1 167 ? 55.749 -20.101 149.227 1.00 50.31 167 SER E O 1
ATOM 8334 N N . SER E 1 168 ? 53.802 -19.001 149.373 1.00 50.44 168 SER E N 1
ATOM 8335 C CA . SER E 1 168 ? 53.257 -19.650 148.214 1.00 50.25 168 SER E CA 1
ATOM 8336 C C . SER E 1 168 ? 53.837 -19.092 146.935 1.00 49.62 168 SER E C 1
ATOM 8337 O O . SER E 1 168 ? 53.681 -19.707 145.902 1.00 50.58 168 SER E O 1
ATOM 8340 N N . HIS E 1 169 ? 54.499 -17.941 146.992 1.00 48.83 169 HIS E N 1
ATOM 8341 C CA . HIS E 1 169 ? 54.988 -17.256 145.789 1.00 48.16 169 HIS E CA 1
ATOM 8342 C C . HIS E 1 169 ? 56.280 -16.509 146.156 1.00 47.95 169 HIS E C 1
ATOM 8343 O O . HIS E 1 169 ? 56.589 -16.374 147.334 1.00 48.83 169 HIS E O 1
ATOM 8350 N N . GLY E 1 170 ? 57.027 -16.014 145.175 1.00 46.95 170 GLY E N 1
ATOM 8351 C CA . GLY E 1 170 ? 58.270 -15.314 145.469 1.00 46.53 170 GLY E CA 1
ATOM 8352 C C . GLY E 1 170 ? 59.140 -15.151 144.244 1.00 46.55 170 GLY E C 1
ATOM 8353 O O . GLY E 1 170 ? 59.083 -15.983 143.334 1.00 47.22 170 GLY E O 1
ATOM 8354 N N . VAL E 1 171 ? 59.948 -14.090 144.201 1.00 45.79 171 VAL E N 1
ATOM 8355 C CA . VAL E 1 171 ? 60.848 -13.900 143.063 1.00 44.82 171 VAL E CA 1
ATOM 8356 C C . VAL E 1 171 ? 62.282 -14.332 143.385 1.00 44.51 171 VAL E C 1
ATOM 8357 O O . VAL E 1 171 ? 62.887 -13.847 144.341 1.00 44.50 171 VAL E O 1
ATOM 8361 N N . TYR E 1 172 ? 62.809 -15.237 142.563 1.00 44.09 172 TYR E N 1
ATOM 8362 C CA . TYR E 1 172 ? 64.149 -15.815 142.745 1.00 44.24 172 TYR E CA 1
ATOM 8363 C C . TYR E 1 172 ? 65.234 -15.044 141.961 1.00 43.93 172 TYR E C 1
ATOM 8364 O O . TYR E 1 172 ? 65.179 -14.926 140.746 1.00 43.51 172 TYR E O 1
ATOM 8373 N N . ALA E 1 173 ? 66.214 -14.502 142.670 1.00 44.37 173 ALA E N 1
ATOM 8374 C CA . ALA E 1 173 ? 67.361 -13.897 142.010 1.00 45.07 173 ALA E CA 1
ATOM 8375 C C . ALA E 1 173 ? 68.463 -14.944 141.893 1.00 45.88 173 ALA E C 1
ATOM 8376 O O . ALA E 1 173 ? 68.848 -15.576 142.897 1.00 46.15 173 ALA E O 1
ATOM 8378 N N . CYS E 1 174 ? 68.946 -15.152 140.669 1.00 46.21 174 CYS E N 1
ATOM 8379 C CA A CYS E 1 174 ? 70.028 -16.105 140.465 0.70 46.79 174 CYS E CA 1
ATOM 8380 C CA B CYS E 1 174 ? 69.994 -16.125 140.396 0.30 46.40 174 CYS E CA 1
ATOM 8381 C C . CYS E 1 174 ? 71.327 -15.410 140.110 1.00 47.12 174 CYS E C 1
ATOM 8382 O O . CYS E 1 174 ? 71.550 -14.966 138.975 1.00 47.18 174 CYS E O 1
ATOM 8387 N N . THR E 1 175 ? 72.195 -15.310 141.112 1.00 47.26 175 THR E N 1
ATOM 8388 C CA . THR E 1 175 ? 73.466 -14.613 140.946 1.00 47.65 175 THR E CA 1
ATOM 8389 C C . THR E 1 175 ? 74.581 -15.551 140.531 1.00 48.09 175 THR E C 1
ATOM 8390 O O . THR E 1 175 ? 74.399 -16.761 140.474 1.00 48.96 175 THR E O 1
ATOM 8394 N N . GLN E 1 176 ? 75.741 -14.989 140.236 1.00 48.30 176 GLN E N 1
ATOM 8395 C CA . GLN E 1 176 ? 76.796 -15.759 139.602 1.00 48.36 176 GLN E CA 1
ATOM 8396 C C . GLN E 1 176 ? 77.699 -16.519 140.591 1.00 49.16 176 GLN E C 1
ATOM 8397 O O . GLN E 1 176 ? 78.141 -17.630 140.292 1.00 50.27 176 GLN E O 1
ATOM 8403 N N . GLY E 1 177 ? 77.975 -15.926 141.753 1.00 48.85 177 GLY E N 1
ATOM 8404 C CA . GLY E 1 177 ? 78.895 -16.518 142.730 1.00 49.22 177 GLY E CA 1
ATOM 8405 C C . GLY E 1 177 ? 80.327 -16.622 142.208 1.00 50.21 177 GLY E C 1
ATOM 8406 O O . GLY E 1 177 ? 80.691 -15.907 141.274 1.00 50.61 177 GLY E O 1
ATOM 8407 N N . PRO E 1 178 ? 81.172 -17.491 142.821 1.00 50.79 178 PRO E N 1
ATOM 8408 C CA . PRO E 1 178 ? 80.943 -18.278 144.037 1.00 50.12 178 PRO E CA 1
ATOM 8409 C C . PRO E 1 178 ? 80.853 -17.393 145.269 1.00 49.73 178 PRO E C 1
ATOM 8410 O O . PRO E 1 178 ? 80.305 -17.831 146.264 1.00 49.82 178 PRO E O 1
ATOM 8414 N N . ARG E 1 179 ? 81.384 -16.166 145.193 1.00 49.35 179 ARG E N 1
ATOM 8415 C CA . ARG E 1 179 ? 81.342 -15.203 146.300 1.00 49.04 179 ARG E CA 1
ATOM 8416 C C . ARG E 1 179 ? 79.915 -14.783 146.603 1.00 47.34 179 ARG E C 1
ATOM 8417 O O . ARG E 1 179 ? 79.056 -14.826 145.728 1.00 46.41 179 ARG E O 1
ATOM 8425 N N . LEU E 1 180 ? 79.664 -14.348 147.831 1.00 47.04 180 LEU E N 1
ATOM 8426 C CA . LEU E 1 180 ? 78.345 -13.827 148.162 1.00 46.04 180 LEU E CA 1
ATOM 8427 C C . LEU E 1 180 ? 78.217 -12.378 147.688 1.00 45.99 180 LEU E C 1
ATOM 8428 O O . LEU E 1 180 ? 79.192 -11.804 147.186 1.00 46.60 180 LEU E O 1
ATOM 8433 N N . GLU E 1 181 ? 77.027 -11.795 147.833 1.00 45.37 181 GLU E N 1
ATOM 8434 C CA . GLU E 1 181 ? 76.790 -10.419 147.375 1.00 45.38 181 GLU E CA 1
ATOM 8435 C C . GLU E 1 181 ? 77.223 -9.332 148.350 1.00 45.54 181 GLU E C 1
ATOM 8436 O O . GLU E 1 181 ? 77.410 -9.551 149.553 1.00 46.57 181 GLU E O 1
ATOM 8442 N N . THR E 1 182 ? 77.388 -8.158 147.764 1.00 44.99 182 THR E N 1
ATOM 8443 C CA . THR E 1 182 ? 77.615 -6.879 148.402 1.00 44.74 182 THR E CA 1
ATOM 8444 C C . THR E 1 182 ? 76.310 -6.397 149.029 1.00 43.84 182 THR E C 1
ATOM 8445 O O . THR E 1 182 ? 75.247 -6.845 148.631 1.00 43.24 182 THR E O 1
ATOM 8449 N N . VAL E 1 183 ? 76.368 -5.518 150.025 1.00 44.05 183 VAL E N 1
ATOM 8450 C CA . VAL E 1 183 ? 75.136 -4.998 150.637 1.00 43.05 183 VAL E CA 1
ATOM 8451 C C . VAL E 1 183 ? 74.343 -4.241 149.582 1.00 42.43 183 VAL E C 1
ATOM 8452 O O . VAL E 1 183 ? 73.117 -4.414 149.457 1.00 41.54 183 VAL E O 1
ATOM 8456 N N . ALA E 1 184 ? 75.057 -3.420 148.809 1.00 42.83 184 ALA E N 1
ATOM 8457 C CA . ALA E 1 184 ? 74.461 -2.665 147.711 1.00 42.33 184 ALA E CA 1
ATOM 8458 C C . ALA E 1 184 ? 74.003 -3.558 146.560 1.00 41.91 184 ALA E C 1
ATOM 8459 O O . ALA E 1 184 ? 73.021 -3.244 145.906 1.00 42.73 184 ALA E O 1
ATOM 8461 N N . GLU E 1 185 ? 74.677 -4.666 146.300 1.00 41.77 185 GLU E N 1
ATOM 8462 C CA . GLU E 1 185 ? 74.156 -5.589 145.301 1.00 41.44 185 GLU E CA 1
ATOM 8463 C C . GLU E 1 185 ? 72.801 -6.094 145.759 1.00 41.05 185 GLU E C 1
ATOM 8464 O O . GLU E 1 185 ? 71.829 -6.031 145.008 1.00 40.65 185 GLU E O 1
ATOM 8470 N N . ILE E 1 186 ? 72.729 -6.549 147.007 1.00 41.63 186 ILE E N 1
ATOM 8471 C CA . ILE E 1 186 ? 71.456 -6.971 147.593 1.00 41.61 186 ILE E CA 1
ATOM 8472 C C . ILE E 1 186 ? 70.392 -5.896 147.449 1.00 41.94 186 ILE E C 1
ATOM 8473 O O . ILE E 1 186 ? 69.308 -6.183 146.979 1.00 41.28 186 ILE E O 1
ATOM 8478 N N . ALA E 1 187 ? 70.696 -4.660 147.840 1.00 43.28 187 ALA E N 1
ATOM 8479 C CA . ALA E 1 187 ? 69.696 -3.585 147.725 1.00 43.82 187 ALA E CA 1
ATOM 8480 C C . ALA E 1 187 ? 69.190 -3.375 146.289 1.00 44.13 187 ALA E C 1
ATOM 8481 O O . ALA E 1 187 ? 68.011 -3.083 146.100 1.00 44.47 187 ALA E O 1
ATOM 8483 N N . ARG E 1 188 ? 70.041 -3.541 145.277 1.00 44.58 188 ARG E N 1
ATOM 8484 C CA . ARG E 1 188 ? 69.534 -3.439 143.909 1.00 45.10 188 ARG E CA 1
ATOM 8485 C C . ARG E 1 188 ? 68.766 -4.670 143.494 1.00 44.53 188 ARG E C 1
ATOM 8486 O O . ARG E 1 188 ? 67.879 -4.587 142.660 1.00 44.91 188 ARG E O 1
ATOM 8494 N N . LEU E 1 189 ? 69.098 -5.817 144.063 1.00 44.57 189 LEU E N 1
ATOM 8495 C CA . LEU E 1 189 ? 68.249 -6.987 143.866 1.00 44.27 189 LEU E CA 1
ATOM 8496 C C . LEU E 1 189 ? 66.874 -6.737 144.527 1.00 44.59 189 LEU E C 1
ATOM 8497 O O . LEU E 1 189 ? 65.859 -7.072 143.958 1.00 44.69 189 LEU E O 1
ATOM 8502 N N . GLU E 1 190 ? 66.852 -6.122 145.705 1.00 45.30 190 GLU E N 1
ATOM 8503 C CA . GLU E 1 190 ? 65.603 -5.780 146.369 1.00 46.29 190 GLU E CA 1
ATOM 8504 C C . GLU E 1 190 ? 64.813 -4.769 145.554 1.00 46.35 190 GLU E C 1
ATOM 8505 O O . GLU E 1 190 ? 63.617 -4.952 145.352 1.00 46.13 190 GLU E O 1
ATOM 8511 N N . ARG E 1 191 ? 65.488 -3.714 145.094 1.00 46.83 191 ARG E N 1
ATOM 8512 C CA . ARG E 1 191 ? 64.912 -2.746 144.162 1.00 46.91 191 ARG E CA 1
ATOM 8513 C C . ARG E 1 191 ? 64.336 -3.438 142.914 1.00 46.13 191 ARG E C 1
ATOM 8514 O O . ARG E 1 191 ? 63.478 -2.884 142.255 1.00 46.48 191 ARG E O 1
ATOM 8522 N N . ASP E 1 192 ? 64.789 -4.642 142.589 1.00 45.52 192 ASP E N 1
ATOM 8523 C CA . ASP E 1 192 ? 64.304 -5.298 141.373 1.00 4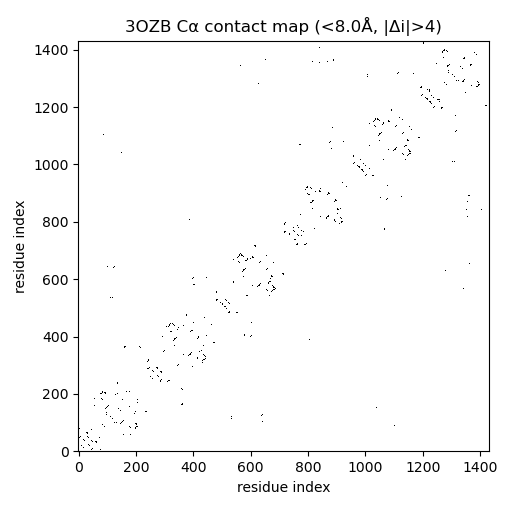5.65 192 ASP E CA 1
ATOM 8524 C C . ASP E 1 192 ? 63.076 -6.175 141.582 1.00 45.71 192 ASP E C 1
ATOM 8525 O O . ASP E 1 192 ? 62.531 -6.707 140.609 1.00 46.31 192 ASP E O 1
ATOM 8530 N N . GLY E 1 193 ? 62.640 -6.334 142.834 1.00 45.74 193 GLY E N 1
ATOM 8531 C CA . GLY E 1 193 ? 61.434 -7.114 143.149 1.00 45.18 193 GLY E CA 1
ATOM 8532 C C . GLY E 1 193 ? 61.728 -8.527 143.616 1.00 44.85 193 GLY E C 1
ATOM 8533 O O . GLY E 1 193 ? 60.806 -9.342 143.811 1.00 45.15 193 GLY E O 1
ATOM 8534 N N . ASN E 1 194 ? 63.013 -8.810 143.815 1.00 44.14 194 ASN E N 1
ATOM 8535 C CA . ASN E 1 194 ? 63.466 -10.114 144.269 1.00 43.32 194 ASN E CA 1
ATOM 8536 C C . ASN E 1 194 ? 63.180 -10.343 145.748 1.00 43.64 194 ASN E C 1
ATOM 8537 O O . ASN E 1 194 ? 63.142 -9.387 146.533 1.00 43.63 194 ASN E O 1
ATOM 8542 N N . ASP E 1 195 ? 62.983 -11.616 146.113 1.00 43.52 195 ASP E N 1
ATOM 8543 C CA . ASP E 1 195 ? 62.713 -12.013 147.497 1.00 43.39 195 ASP E CA 1
ATOM 8544 C C . ASP E 1 195 ? 63.818 -12.901 148.038 1.00 43.23 195 ASP E C 1
ATOM 8545 O O . ASP E 1 195 ? 64.224 -12.747 149.177 1.00 44.37 195 ASP E O 1
ATOM 8550 N N . ILE E 1 196 ? 64.312 -13.818 147.217 1.00 42.28 196 ILE E N 1
ATOM 8551 C CA . ILE E 1 196 ? 65.396 -14.720 147.604 1.00 41.72 196 ILE E CA 1
ATOM 8552 C C . ILE E 1 196 ? 66.554 -14.683 146.595 1.00 41.04 196 ILE E C 1
ATOM 8553 O O . ILE E 1 196 ? 66.389 -14.218 145.470 1.00 41.04 196 ILE E O 1
ATOM 8558 N N . VAL E 1 197 ? 67.722 -15.163 146.999 1.00 40.74 197 VAL E N 1
ATOM 8559 C CA . VAL E 1 197 ? 68.907 -15.139 146.148 1.00 40.38 197 VAL E CA 1
ATOM 8560 C C . VAL E 1 197 ? 69.700 -16.459 146.233 1.00 41.18 197 VAL E C 1
ATOM 8561 O O . VAL E 1 197 ? 69.923 -16.997 147.312 1.00 41.60 197 VAL E O 1
ATOM 8565 N N . GLY E 1 198 ? 70.105 -16.973 145.081 1.00 41.16 198 GLY E N 1
ATOM 8566 C CA . GLY E 1 198 ? 70.792 -18.240 144.992 1.00 42.35 198 GLY E CA 1
ATOM 8567 C C . GLY E 1 198 ? 71.604 -18.240 143.713 1.00 43.44 198 GLY E C 1
ATOM 8568 O O . GLY E 1 198 ? 71.405 -17.367 142.851 1.00 43.14 198 GLY E O 1
ATOM 8569 N N . MET E 1 199 ? 72.514 -19.211 143.588 1.00 44.24 199 MET E N 1
ATOM 8570 C CA . MET E 1 199 ? 73.475 -19.229 142.494 1.00 45.14 199 MET E CA 1
ATOM 8571 C C . MET E 1 199 ? 73.260 -20.401 141.525 1.00 45.83 199 MET E C 1
ATOM 8572 O O . MET E 1 199 ? 74.105 -20.682 140.661 1.00 46.24 199 MET E O 1
ATOM 8577 N N . THR E 1 200 ? 72.139 -21.092 141.660 1.00 46.10 200 THR E N 1
ATOM 8578 C CA . THR E 1 200 ? 71.971 -22.346 140.964 1.00 47.06 200 THR E CA 1
ATOM 8579 C C . THR E 1 200 ? 70.627 -22.448 140.240 1.00 47.34 200 THR E C 1
ATOM 8580 O O . THR E 1 200 ? 70.396 -23.392 139.470 1.00 48.24 200 THR E O 1
ATOM 8584 N N . GLY E 1 201 ? 69.749 -21.475 140.469 1.00 47.05 201 GLY E N 1
ATOM 8585 C CA . GLY E 1 201 ? 68.452 -21.447 139.796 1.00 47.26 201 GLY E CA 1
ATOM 8586 C C . GLY E 1 201 ? 68.508 -21.312 138.282 1.00 47.65 201 GLY E C 1
ATOM 8587 O O . GLY E 1 201 ? 67.660 -21.869 137.582 1.00 48.02 201 GLY E O 1
ATOM 8588 N N . MET E 1 202 ? 69.491 -20.562 137.781 1.00 48.07 202 MET E N 1
ATOM 8589 C CA . MET E 1 202 ? 69.711 -20.398 136.338 1.00 48.63 202 MET E CA 1
ATOM 8590 C C . MET E 1 202 ? 71.076 -20.897 135.902 1.00 49.67 202 MET E C 1
ATOM 8591 O O . MET E 1 202 ? 72.061 -20.692 136.616 1.00 50.60 202 MET E O 1
ATOM 8596 N N . PRO E 1 203 ? 71.157 -21.538 134.714 1.00 50.07 203 PRO E N 1
ATOM 8597 C CA . PRO E 1 203 ? 70.139 -21.750 133.669 1.00 49.91 203 PRO E CA 1
ATOM 8598 C C . PRO E 1 203 ? 69.282 -23.016 133.809 1.00 50.27 203 PRO E C 1
ATOM 8599 O O . PRO E 1 203 ? 68.568 -23.393 132.884 1.00 50.25 203 PRO E O 1
ATOM 8603 N N . GLU E 1 204 ? 69.345 -23.654 134.966 1.00 50.94 204 GLU E N 1
ATOM 8604 C CA . GLU E 1 204 ? 68.568 -24.858 135.225 1.00 51.91 204 GLU E CA 1
ATOM 8605 C C . GLU E 1 204 ? 67.110 -24.738 134.763 1.00 51.29 204 GLU E C 1
ATOM 8606 O O . GLU E 1 204 ? 66.642 -25.543 133.950 1.00 51.59 204 GLU E O 1
ATOM 8612 N N . ALA E 1 205 ? 66.403 -23.735 135.269 1.00 50.20 205 ALA E N 1
ATOM 8613 C CA . ALA E 1 205 ? 65.017 -23.554 134.881 1.00 50.11 205 ALA E CA 1
ATOM 8614 C C . ALA E 1 205 ? 64.872 -23.446 133.353 1.00 50.31 205 ALA E C 1
ATOM 8615 O O . ALA E 1 205 ? 64.093 -24.166 132.743 1.00 50.71 205 ALA E O 1
ATOM 8617 N N . ALA E 1 206 ? 65.643 -22.558 132.737 1.00 50.16 206 ALA E N 1
ATOM 8618 C CA . ALA E 1 206 ? 65.532 -22.322 131.313 1.00 50.19 206 ALA E CA 1
ATOM 8619 C C . ALA E 1 206 ? 65.868 -23.575 130.495 1.00 51.12 206 ALA E C 1
ATOM 8620 O O . ALA E 1 206 ? 65.201 -23.859 129.478 1.00 51.92 206 ALA E O 1
ATOM 8622 N N . LEU E 1 207 ? 66.885 -24.325 130.930 1.00 50.78 207 LEU E N 1
ATOM 8623 C CA . LEU E 1 207 ? 67.257 -25.547 130.221 1.00 51.07 207 LEU E CA 1
ATOM 8624 C C . LEU E 1 207 ? 66.110 -26.521 130.299 1.00 50.86 207 LEU E C 1
ATOM 8625 O O . LEU E 1 207 ? 65.663 -27.005 129.263 1.00 51.74 207 LEU E O 1
ATOM 8630 N N . ALA E 1 208 ? 65.601 -26.768 131.508 1.00 49.81 208 ALA E N 1
ATOM 8631 C CA . ALA E 1 208 ? 64.415 -27.621 131.701 1.00 49.72 208 ALA E CA 1
ATOM 8632 C C . ALA E 1 208 ? 63.290 -27.262 130.723 1.00 49.72 208 ALA E C 1
ATOM 8633 O O . ALA E 1 208 ? 62.669 -28.131 130.098 1.00 50.04 208 ALA E O 1
ATOM 8635 N N . ARG E 1 209 ? 63.060 -25.967 130.568 1.00 48.93 209 ARG E N 1
ATOM 8636 C CA . ARG E 1 209 ? 62.067 -25.513 129.639 1.00 49.34 209 ARG E CA 1
ATOM 8637 C C . ARG E 1 209 ? 62.392 -25.880 128.192 1.00 50.19 209 ARG E C 1
ATOM 8638 O O . ARG E 1 209 ? 61.513 -26.334 127.480 1.00 51.09 209 ARG E O 1
ATOM 8646 N N . GLU E 1 210 ? 63.635 -25.684 127.751 1.00 50.34 210 GLU E N 1
ATOM 8647 C CA . GLU E 1 210 ? 64.006 -26.038 126.371 1.00 51.48 210 GLU E CA 1
ATOM 8648 C C . GLU E 1 210 ? 63.791 -27.521 126.012 1.00 52.77 210 GLU E C 1
ATOM 8649 O O . GLU E 1 210 ? 63.706 -27.868 124.829 1.00 53.29 210 GLU E O 1
ATOM 8655 N N . LEU E 1 211 ? 63.679 -28.380 127.029 1.00 52.97 211 LEU E N 1
ATOM 8656 C CA . LEU E 1 211 ? 63.404 -29.798 126.812 1.00 54.11 211 LEU E CA 1
ATOM 8657 C C . LEU E 1 211 ? 61.958 -30.191 127.145 1.00 54.52 211 LEU E C 1
ATOM 8658 O O . LEU E 1 211 ? 61.698 -31.361 127.467 1.00 55.06 211 LEU E O 1
ATOM 8663 N N . ASP E 1 212 ? 61.027 -29.233 127.061 1.00 54.19 212 ASP E N 1
ATOM 8664 C CA . ASP E 1 212 ? 59.621 -29.418 127.526 1.00 54.90 212 ASP E CA 1
ATOM 8665 C C . ASP E 1 212 ? 59.473 -30.316 128.801 1.00 54.42 212 ASP E C 1
ATOM 8666 O O . ASP E 1 212 ? 58.586 -31.161 128.897 1.00 54.87 212 ASP E O 1
ATOM 8671 N N . LEU E 1 213 ? 60.367 -30.112 129.767 1.00 53.37 213 LEU E N 1
ATOM 8672 C CA . LEU E 1 213 ? 60.277 -30.697 131.100 1.00 52.68 213 LEU E CA 1
ATOM 8673 C C . LEU E 1 213 ? 59.634 -29.728 132.088 1.00 51.90 213 LEU E C 1
ATOM 8674 O O . LEU E 1 213 ? 60.200 -28.653 132.366 1.00 51.77 213 LEU E O 1
ATOM 8679 N N . PRO E 1 214 ? 58.456 -30.082 132.621 1.00 51.59 214 PRO E N 1
ATOM 8680 C CA . PRO E 1 214 ? 57.912 -29.293 133.717 1.00 50.76 214 PRO E CA 1
ATOM 8681 C C . PRO E 1 214 ? 58.862 -29.272 134.930 1.00 50.58 214 PRO E C 1
ATOM 8682 O O . PRO E 1 214 ? 59.312 -30.325 135.388 1.00 51.25 214 PRO E O 1
ATOM 8686 N N . TYR E 1 215 ? 59.168 -28.065 135.417 1.00 49.80 215 TYR E N 1
ATOM 8687 C CA . TYR E 1 215 ? 60.178 -27.807 136.447 1.00 49.26 215 TYR E CA 1
ATOM 8688 C C . TYR E 1 215 ? 59.601 -26.825 137.448 1.00 49.13 215 TYR E C 1
ATOM 8689 O O . TYR E 1 215 ? 58.899 -25.872 137.079 1.00 48.98 215 TYR E O 1
ATOM 8698 N N . ALA E 1 216 ? 59.887 -27.064 138.723 1.00 49.44 216 ALA E N 1
ATOM 8699 C CA . ALA E 1 216 ? 59.496 -26.151 139.788 1.00 48.92 216 ALA E CA 1
ATOM 8700 C C . ALA E 1 216 ? 60.616 -26.179 140.790 1.00 49.11 216 ALA E C 1
ATOM 8701 O O . ALA E 1 216 ? 61.389 -27.117 140.809 1.00 49.34 216 ALA E O 1
ATOM 8703 N N . CYS E 1 217 ? 60.704 -25.143 141.616 1.00 49.30 217 CYS E N 1
ATOM 8704 C CA . CYS E 1 217 ? 61.746 -25.057 142.632 1.00 49.60 217 CYS E CA 1
ATOM 8705 C C . CYS E 1 217 ? 61.155 -24.900 144.034 1.00 49.30 217 CYS E C 1
ATOM 8706 O O . CYS E 1 217 ? 60.088 -24.293 144.205 1.00 49.41 217 CYS E O 1
ATOM 8709 N N . LEU E 1 218 ? 61.842 -25.463 145.027 1.00 49.03 218 LEU E N 1
ATOM 8710 C CA . LEU E 1 218 ? 61.479 -25.271 146.428 1.00 48.36 218 LEU E CA 1
ATOM 8711 C C . LEU E 1 218 ? 62.710 -24.803 147.158 1.00 48.14 218 LEU E C 1
ATOM 8712 O O . LEU E 1 218 ? 63.645 -25.584 147.374 1.00 49.22 218 LEU E O 1
ATOM 8717 N N . ALA E 1 219 ? 62.715 -23.529 147.532 1.00 46.90 219 ALA E N 1
ATOM 8718 C CA . ALA E 1 219 ? 63.892 -22.932 148.131 1.00 46.35 219 ALA E CA 1
ATOM 8719 C C . ALA E 1 219 ? 63.817 -22.800 149.646 1.00 46.68 219 ALA E C 1
ATOM 8720 O O . ALA E 1 219 ? 62.782 -22.440 150.218 1.00 47.04 219 ALA E O 1
ATOM 8722 N N . LEU E 1 220 ? 64.942 -23.106 150.280 1.00 46.28 220 LEU E N 1
ATOM 8723 C CA . LEU E 1 220 ? 65.088 -23.017 151.711 1.00 45.94 220 LEU E CA 1
ATOM 8724 C C . LEU E 1 220 ? 65.993 -21.828 152.082 1.00 45.64 220 LEU E C 1
ATOM 8725 O O . LEU E 1 220 ? 67.178 -21.803 151.747 1.00 46.46 220 LEU E O 1
ATOM 8730 N N . VAL E 1 221 ? 65.458 -20.841 152.772 1.00 44.54 221 VAL E N 1
ATOM 8731 C CA . VAL E 1 221 ? 66.294 -19.713 153.120 1.00 44.01 221 VAL E CA 1
ATOM 8732 C C . VAL E 1 221 ? 67.257 -20.181 154.190 1.00 44.99 221 VAL E C 1
ATOM 8733 O O . VAL E 1 221 ? 66.826 -20.759 155.193 1.00 46.26 221 VAL E O 1
ATOM 8737 N N . VAL E 1 222 ? 68.554 -19.956 153.978 1.00 45.12 222 VAL E N 1
ATOM 8738 C CA . VAL E 1 222 ? 69.594 -20.447 154.919 1.00 45.73 222 VAL E CA 1
ATOM 8739 C C . VAL E 1 222 ? 70.414 -19.344 155.534 1.00 46.72 222 VAL E C 1
ATOM 8740 O O . VAL E 1 222 ? 71.321 -19.606 156.317 1.00 47.68 222 VAL E O 1
ATOM 8744 N N . ASN E 1 223 ? 70.112 -18.112 155.153 1.00 46.96 223 ASN E N 1
ATOM 8745 C CA . ASN E 1 223 ? 70.711 -16.926 155.759 1.00 47.76 223 ASN E CA 1
ATOM 8746 C C . ASN E 1 223 ? 69.993 -15.679 155.271 1.00 47.85 223 ASN E C 1
ATOM 8747 O O . ASN E 1 223 ? 69.462 -15.651 154.170 1.00 46.80 223 ASN E O 1
ATOM 8752 N N . PRO E 1 224 ? 69.966 -14.640 156.097 1.00 49.37 224 PRO E N 1
ATOM 8753 C CA . PRO E 1 224 ? 69.527 -13.360 155.577 1.00 49.72 224 PRO E CA 1
ATOM 8754 C C . PRO E 1 224 ? 70.542 -12.901 154.531 1.00 50.22 224 PRO E C 1
ATOM 8755 O O . PRO E 1 224 ? 71.737 -13.113 154.720 1.00 51.16 224 PRO E O 1
ATOM 8759 N N . ALA E 1 225 ? 70.082 -12.298 153.436 1.00 50.09 225 ALA E N 1
ATOM 8760 C CA . ALA E 1 225 ? 70.981 -11.724 152.436 1.00 50.32 225 ALA E CA 1
ATOM 8761 C C . ALA E 1 225 ? 71.923 -10.685 153.081 1.00 51.73 225 ALA E C 1
ATOM 8762 O O . ALA E 1 225 ? 71.642 -10.176 154.159 1.00 52.32 225 ALA E O 1
ATOM 8764 N N . ALA E 1 226 ? 73.047 -10.392 152.436 1.00 52.92 226 ALA E N 1
ATOM 8765 C CA . ALA E 1 226 ? 73.984 -9.396 152.945 1.00 55.07 226 ALA E CA 1
ATOM 8766 C C . ALA E 1 226 ? 73.282 -8.130 153.447 1.00 56.30 226 ALA E C 1
ATOM 8767 O O . ALA E 1 226 ? 72.438 -7.549 152.756 1.00 56.04 226 ALA E O 1
ATOM 8769 N N . GLY E 1 227 ? 73.628 -7.719 154.662 1.00 58.28 227 GLY E N 1
ATOM 8770 C CA . GLY E 1 227 ? 73.089 -6.492 155.224 1.00 60.03 227 GLY E CA 1
ATOM 8771 C C . GLY E 1 227 ? 71.639 -6.586 155.660 1.00 60.47 227 GLY E C 1
ATOM 8772 O O . GLY E 1 227 ? 71.027 -5.566 155.979 1.00 60.58 227 GLY E O 1
ATOM 8773 N N . LYS E 1 228 ? 71.084 -7.797 155.675 1.00 60.96 228 LYS E N 1
ATOM 8774 C CA . LYS E 1 228 ? 69.736 -7.987 156.198 1.00 62.11 228 LYS E CA 1
ATOM 8775 C C . LYS E 1 228 ? 69.747 -8.309 157.671 1.00 64.46 228 LYS E C 1
ATOM 8776 O O . LYS E 1 228 ? 68.703 -8.270 158.315 1.00 64.96 228 LYS E O 1
ATOM 8782 N N . SER E 1 229 ? 70.920 -8.615 158.212 1.00 66.96 229 SER E N 1
ATOM 8783 C CA . SER E 1 229 ? 71.008 -8.941 159.627 1.00 69.71 229 SER E CA 1
ATOM 8784 C C . SER E 1 229 ? 72.185 -8.283 160.367 1.00 72.29 229 SER E C 1
ATOM 8785 O O . SER E 1 229 ? 72.883 -7.400 159.836 1.00 71.85 229 SER E O 1
ATOM 8788 N N . ALA E 1 230 ? 72.347 -8.727 161.615 1.00 75.08 230 ALA E N 1
ATOM 8789 C CA . ALA E 1 230 ? 73.366 -8.257 162.539 1.00 77.88 230 ALA E CA 1
ATOM 8790 C C . ALA E 1 230 ? 74.768 -8.389 161.941 1.00 79.05 230 ALA E C 1
ATOM 8791 O O . ALA E 1 230 ? 75.344 -7.396 161.455 1.00 78.96 230 ALA E O 1
ATOM 8793 N N . GLY E 1 231 ? 75.294 -9.619 161.956 1.00 80.14 231 GLY E N 1
ATOM 8794 C CA . GLY E 1 231 ? 76.709 -9.868 161.657 1.00 81.71 231 GLY E CA 1
ATOM 8795 C C . GLY E 1 231 ? 77.068 -9.909 160.177 1.00 81.14 231 GLY E C 1
ATOM 8796 O O . GLY E 1 231 ? 76.626 -9.068 159.388 1.00 80.00 231 GLY E O 1
ATOM 8797 N N . ILE E 1 232 ? 77.915 -10.881 159.831 1.00 81.86 232 ILE E N 1
ATOM 8798 C CA . ILE E 1 232 ? 78.221 -11.242 158.445 1.00 80.94 232 ILE E CA 1
ATOM 8799 C C . ILE E 1 232 ? 77.587 -12.604 158.150 1.00 80.49 232 ILE E C 1
ATOM 8800 O O . ILE E 1 232 ? 76.983 -13.234 159.037 1.00 81.07 232 ILE E O 1
ATOM 8805 N N . ILE E 1 233 ? 77.715 -13.052 156.907 1.00 79.35 233 ILE E N 1
ATOM 8806 C CA . ILE E 1 233 ? 77.242 -14.368 156.541 1.00 78.52 233 ILE E CA 1
ATOM 8807 C C . ILE E 1 233 ? 78.415 -15.323 156.650 1.00 79.54 233 ILE E C 1
ATOM 8808 O O . ILE E 1 233 ? 79.493 -15.052 156.140 1.00 79.83 233 ILE E O 1
ATOM 8813 N N . THR E 1 234 ? 78.201 -16.427 157.352 1.00 80.30 234 THR E N 1
ATOM 8814 C CA . THR E 1 234 ? 79.256 -17.401 157.608 1.00 81.64 234 THR E CA 1
ATOM 8815 C C . THR E 1 234 ? 78.774 -18.805 157.299 1.00 81.48 234 THR E C 1
ATOM 8816 O O . THR E 1 234 ? 77.571 -19.075 157.327 1.00 80.71 234 THR E O 1
ATOM 8820 N N . MET E 1 235 ? 79.728 -19.689 157.009 1.00 82.51 235 MET E N 1
ATOM 8821 C CA . MET E 1 235 ? 79.453 -21.077 156.631 1.00 82.48 235 MET E CA 1
ATOM 8822 C C . MET E 1 235 ? 78.987 -21.904 157.834 1.00 82.78 235 MET E C 1
ATOM 8823 O O . MET E 1 235 ? 78.268 -22.892 157.668 1.00 82.57 235 MET E O 1
ATOM 8828 N N . ALA E 1 236 ? 79.393 -21.495 159.039 1.00 83.09 236 ALA E N 1
ATOM 8829 C CA . ALA E 1 236 ? 78.873 -22.080 160.272 1.00 83.15 236 ALA E CA 1
ATOM 8830 C C . ALA E 1 236 ? 77.359 -21.872 160.351 1.00 81.42 236 ALA E C 1
ATOM 8831 O O . ALA E 1 236 ? 76.614 -22.813 160.641 1.00 81.42 236 ALA E O 1
ATOM 8833 N N . GLU E 1 237 ? 76.925 -20.639 160.074 1.00 79.53 237 GLU E N 1
ATOM 8834 C CA . GLU E 1 237 ? 75.517 -20.249 160.129 1.00 78.04 237 GLU E CA 1
ATOM 8835 C C . GLU E 1 237 ? 74.674 -20.937 159.043 1.00 76.01 237 GLU E C 1
ATOM 8836 O O . GLU E 1 237 ? 73.577 -21.450 159.313 1.00 75.37 237 GLU E O 1
ATOM 8842 N N . ILE E 1 238 ? 75.205 -20.950 157.824 1.00 74.38 238 ILE E N 1
ATOM 8843 C CA . ILE E 1 238 ? 74.523 -21.520 156.668 1.00 72.41 238 ILE E CA 1
ATOM 8844 C C . ILE E 1 238 ? 74.356 -23.023 156.783 1.00 72.63 238 ILE E C 1
ATOM 8845 O O . ILE E 1 238 ? 73.342 -23.563 156.380 1.00 71.83 238 ILE E O 1
ATOM 8850 N N . GLU E 1 239 ? 75.353 -23.695 157.339 1.00 73.92 239 GLU E N 1
ATOM 8851 C CA . GLU E 1 239 ? 75.324 -25.148 157.456 1.00 74.59 239 GLU E CA 1
ATOM 8852 C C . GLU E 1 239 ? 74.442 -25.672 158.570 1.00 74.34 239 GLU E C 1
ATOM 8853 O O . GLU E 1 239 ? 73.891 -26.757 158.457 1.00 74.52 239 GLU E O 1
ATOM 8859 N N . GLN E 1 240 ? 74.330 -24.914 159.654 1.00 74.15 240 GLN E N 1
ATOM 8860 C CA . GLN E 1 240 ? 73.343 -25.206 160.693 1.00 74.08 240 GLN E CA 1
ATOM 8861 C C . GLN E 1 240 ? 71.944 -25.186 160.076 1.00 72.26 240 GLN E C 1
ATOM 8862 O O . GLN E 1 240 ? 71.216 -26.166 160.168 1.00 72.20 240 GLN E O 1
ATOM 8868 N N . ALA E 1 241 ? 71.595 -24.079 159.422 1.00 70.90 241 ALA E N 1
ATOM 8869 C CA . ALA E 1 241 ? 70.296 -23.927 158.749 1.00 69.53 241 ALA E CA 1
ATOM 8870 C C . ALA E 1 241 ? 69.972 -25.069 157.777 1.00 69.26 241 ALA E C 1
ATOM 8871 O O . ALA E 1 241 ? 68.825 -25.505 157.694 1.00 68.70 241 ALA E O 1
ATOM 8873 N N . LEU E 1 242 ? 70.988 -25.536 157.052 1.00 69.94 242 LEU E N 1
ATOM 8874 C CA . LEU E 1 242 ? 70.874 -26.703 156.172 1.00 70.55 242 LEU E CA 1
ATOM 8875 C C . LEU E 1 242 ? 70.639 -27.978 156.971 1.00 71.92 242 LEU E C 1
ATOM 8876 O O . LEU E 1 242 ? 69.757 -28.755 156.645 1.00 71.92 242 LEU E O 1
ATOM 8881 N N . HIS E 1 243 ? 71.440 -28.179 158.012 1.00 73.65 243 HIS E N 1
ATOM 8882 C CA . HIS E 1 243 ? 71.255 -29.267 158.961 1.00 75.81 243 HIS E CA 1
ATOM 8883 C C . HIS E 1 243 ? 69.834 -29.230 159.590 1.00 75.43 243 HIS E C 1
ATOM 8884 O O . HIS E 1 243 ? 69.128 -30.245 159.606 1.00 75.76 243 HIS E O 1
ATOM 8891 N N . ASP E 1 244 ? 69.413 -28.056 160.069 1.00 74.69 244 ASP E N 1
ATOM 8892 C CA . ASP E 1 244 ? 68.051 -27.850 160.592 1.00 74.44 244 ASP E CA 1
ATOM 8893 C C . ASP E 1 244 ? 66.926 -28.092 159.571 1.00 72.92 244 ASP E C 1
ATOM 8894 O O . ASP E 1 244 ? 65.898 -28.693 159.896 1.00 73.32 244 ASP E O 1
ATOM 8899 N N . GLY E 1 245 ? 67.122 -27.620 158.345 1.00 71.09 245 GLY E N 1
ATOM 8900 C CA . GLY E 1 245 ? 66.037 -27.558 157.381 1.00 69.52 245 GLY E CA 1
ATOM 8901 C C . GLY E 1 245 ? 65.819 -28.820 156.570 1.00 69.49 245 GLY E C 1
ATOM 8902 O O . GLY E 1 245 ? 64.681 -29.132 156.186 1.00 69.54 245 GLY E O 1
ATOM 8903 N N . ILE E 1 246 ? 66.901 -29.552 156.309 1.00 69.34 246 ILE E N 1
ATOM 8904 C CA . ILE E 1 246 ? 66.858 -30.705 155.405 1.00 68.86 246 ILE E CA 1
ATOM 8905 C C . ILE E 1 246 ? 65.661 -31.637 155.669 1.00 68.74 246 ILE E C 1
ATOM 8906 O O . ILE E 1 246 ? 65.056 -32.148 154.727 1.00 68.29 246 ILE E O 1
ATOM 8911 N N . GLY E 1 247 ? 65.320 -31.821 156.946 1.00 68.81 247 GLY E N 1
ATOM 8912 C CA . GLY E 1 247 ? 64.268 -32.739 157.366 1.00 68.86 247 GLY E CA 1
ATOM 8913 C C . GLY E 1 247 ? 62.917 -32.325 156.832 1.00 67.52 247 GLY E C 1
ATOM 8914 O O . GLY E 1 247 ? 62.228 -33.112 156.171 1.00 67.76 247 GLY E O 1
ATOM 8915 N N . LYS E 1 248 ? 62.546 -31.077 157.102 1.00 66.14 248 LYS E N 1
ATOM 8916 C CA . LYS E 1 248 ? 61.328 -30.483 156.536 1.00 64.63 248 LYS E CA 1
ATOM 8917 C C . LYS E 1 248 ? 61.279 -30.695 155.027 1.00 63.06 248 LYS E C 1
ATOM 8918 O O . LYS E 1 248 ? 60.239 -31.055 154.479 1.00 62.48 248 LYS E O 1
ATOM 8924 N N . VAL E 1 249 ? 62.420 -30.480 154.372 1.00 61.72 249 VAL E N 1
ATOM 8925 C CA . VAL E 1 249 ? 62.505 -30.590 152.927 1.00 60.49 249 VAL E CA 1
ATOM 8926 C C . VAL E 1 249 ? 62.205 -32.021 152.487 1.00 61.34 249 VAL E C 1
ATOM 8927 O O . VAL E 1 249 ? 61.442 -32.236 151.547 1.00 60.89 249 VAL E O 1
ATOM 8931 N N . ARG E 1 250 ? 62.776 -33.000 153.185 1.00 62.61 250 ARG E N 1
ATOM 8932 C CA . ARG E 1 250 ? 62.512 -34.401 152.872 1.00 63.44 250 ARG E CA 1
ATOM 8933 C C . ARG E 1 250 ? 61.045 -34.785 153.122 1.00 63.89 250 ARG E C 1
ATOM 8934 O O . ARG E 1 250 ? 60.420 -35.442 152.285 1.00 63.83 250 ARG E O 1
ATOM 8942 N N . GLU E 1 251 ? 60.480 -34.349 154.243 1.00 64.11 251 GLU E N 1
ATOM 8943 C CA . GLU E 1 251 ? 59.051 -34.555 154.452 1.00 64.82 251 GLU E CA 1
ATOM 8944 C C . GLU E 1 251 ? 58.191 -33.991 153.295 1.00 63.47 251 GLU E C 1
ATOM 8945 O O . GLU E 1 251 ? 57.251 -34.665 152.870 1.00 64.19 251 GLU E O 1
ATOM 8951 N N . VAL E 1 252 ? 58.522 -32.794 152.779 1.00 61.78 252 VAL E N 1
ATOM 8952 C CA . VAL E 1 252 ? 57.808 -32.204 151.630 1.00 60.48 252 VAL E CA 1
ATOM 8953 C C . VAL E 1 252 ? 57.913 -33.084 150.385 1.00 61.17 252 VAL E C 1
ATOM 8954 O O . VAL E 1 252 ? 56.903 -33.386 149.755 1.00 61.23 252 VAL E O 1
ATOM 8958 N N . LEU E 1 253 ? 59.124 -33.504 150.028 1.00 61.88 253 LEU E N 1
ATOM 8959 C CA . LEU E 1 253 ? 59.306 -34.321 148.826 1.00 62.76 253 LEU E CA 1
ATOM 8960 C C . LEU E 1 253 ? 58.616 -35.678 148.963 1.00 64.96 253 LEU E C 1
ATOM 8961 O O . LEU E 1 253 ? 58.083 -36.217 147.984 1.00 65.68 253 LEU E O 1
ATOM 8966 N N . ALA E 1 254 ? 58.625 -36.231 150.178 1.00 66.44 254 ALA E N 1
ATOM 8967 C CA . ALA E 1 254 ? 57.998 -37.513 150.427 1.00 67.98 254 ALA E CA 1
ATOM 8968 C C . ALA E 1 254 ? 56.544 -37.407 150.024 1.00 68.39 254 ALA E C 1
ATOM 8969 O O . ALA E 1 254 ? 56.039 -38.261 149.277 1.00 69.70 254 ALA E O 1
ATOM 8971 N N . ARG E 1 255 ? 55.878 -36.352 150.499 1.00 67.35 255 ARG E N 1
ATOM 8972 C CA . ARG E 1 255 ? 54.467 -36.170 150.213 1.00 67.68 255 ARG E CA 1
ATOM 8973 C C . ARG E 1 255 ? 54.239 -35.966 148.732 1.00 66.83 255 ARG E C 1
ATOM 8974 O O . ARG E 1 255 ? 53.323 -36.543 148.155 1.00 67.63 255 ARG E O 1
ATOM 8982 N N . VAL E 1 256 ? 55.087 -35.161 148.110 1.00 65.76 256 VAL E N 1
ATOM 8983 C CA . VAL E 1 256 ? 54.878 -34.780 146.724 1.00 65.12 256 VAL E CA 1
ATOM 8984 C C . VAL E 1 256 ? 55.009 -35.971 145.786 1.00 65.92 256 VAL E C 1
ATOM 8985 O O . VAL E 1 256 ? 54.432 -35.965 144.698 1.00 66.08 256 VAL E O 1
ATOM 8989 N N . LEU E 1 257 ? 55.752 -36.991 146.211 1.00 66.52 257 LEU E N 1
ATOM 8990 C CA . LEU E 1 257 ? 55.877 -38.214 145.427 1.00 67.10 257 LEU E CA 1
ATOM 8991 C C . LEU E 1 257 ? 54.774 -39.224 145.781 1.00 68.65 257 LEU E C 1
ATOM 8992 O O . LEU E 1 257 ? 54.604 -40.231 145.096 1.00 69.89 257 LEU E O 1
ATOM 8997 N N . ALA E 1 258 ? 54.019 -38.948 146.839 1.00 68.92 258 ALA E N 1
ATOM 8998 C CA . ALA E 1 258 ? 53.019 -39.897 147.350 1.00 70.33 258 ALA E CA 1
ATOM 8999 C C . ALA E 1 258 ? 51.747 -40.012 146.481 1.00 70.45 258 ALA E C 1
ATOM 9000 O O . ALA E 1 258 ? 51.557 -39.265 145.519 1.00 69.18 258 ALA E O 1
ATOM 9002 N N . SER F 1 16 ? 104.508 -2.444 158.620 1.00 66.28 16 SER F N 1
ATOM 9003 C CA . SER F 1 16 ? 103.545 -3.317 157.865 1.00 65.27 16 SER F CA 1
ATOM 9004 C C . SER F 1 16 ? 103.492 -2.969 156.363 1.00 64.17 16 SER F C 1
ATOM 9005 O O . SER F 1 16 ? 103.522 -1.795 155.971 1.00 63.69 16 SER F O 1
ATOM 9008 N N . VAL F 1 17 ? 103.408 -3.993 155.525 1.00 63.59 17 VAL F N 1
ATOM 9009 C CA . VAL F 1 17 ? 103.659 -3.788 154.111 1.00 63.29 17 VAL F CA 1
ATOM 9010 C C . VAL F 1 17 ? 102.384 -3.451 153.332 1.00 61.34 17 VAL F C 1
ATOM 9011 O O . VAL F 1 17 ? 101.458 -4.254 153.271 1.00 60.33 17 VAL F O 1
ATOM 9015 N N . TYR F 1 18 ? 102.359 -2.248 152.757 1.00 61.05 18 TYR F N 1
ATOM 9016 C CA . TYR F 1 18 ? 101.236 -1.729 151.973 1.00 59.63 18 TYR F CA 1
ATOM 9017 C C . TYR F 1 18 ? 101.558 -1.849 150.493 1.00 59.51 18 TYR F C 1
ATOM 9018 O O . TYR F 1 18 ? 102.690 -1.604 150.058 1.00 60.40 18 TYR F O 1
ATOM 9027 N N . ALA F 1 19 ? 100.556 -2.229 149.712 1.00 58.30 19 ALA F N 1
ATOM 9028 C CA . ALA F 1 19 ? 100.744 -2.403 148.274 1.00 58.02 19 ALA F CA 1
ATOM 9029 C C . ALA F 1 19 ? 99.824 -1.435 147.558 1.00 56.68 19 ALA F C 1
ATOM 9030 O O . ALA F 1 19 ? 98.677 -1.264 147.960 1.00 55.65 19 ALA F O 1
ATOM 9032 N N . ILE F 1 20 ? 100.339 -0.773 146.531 1.00 56.97 20 ILE F N 1
ATOM 9033 C CA . ILE F 1 20 ? 99.570 0.235 145.833 1.00 56.63 20 ILE F CA 1
ATOM 9034 C C . ILE F 1 20 ? 99.333 -0.213 144.408 1.00 56.37 20 ILE F C 1
ATOM 9035 O O . ILE F 1 20 ? 100.284 -0.500 143.666 1.00 57.80 20 ILE F O 1
ATOM 9040 N N . ILE F 1 21 ? 98.059 -0.279 144.034 1.00 55.00 21 ILE F N 1
ATOM 9041 C CA . ILE F 1 21 ? 97.663 -0.517 142.643 1.00 54.26 21 ILE F CA 1
ATOM 9042 C C . ILE F 1 21 ? 97.061 0.734 142.041 1.00 54.02 21 ILE F C 1
ATOM 9043 O O . ILE F 1 21 ? 96.126 1.332 142.585 1.00 53.17 21 ILE F O 1
ATOM 9048 N N . GLY F 1 22 ? 97.626 1.124 140.915 1.00 55.16 22 GLY F N 1
ATOM 9049 C CA . GLY F 1 22 ? 97.116 2.231 140.122 1.00 56.47 22 GLY F CA 1
ATOM 9050 C C . GLY F 1 22 ? 98.101 2.442 139.004 1.00 58.68 22 GLY F C 1
ATOM 9051 O O . GLY F 1 22 ? 98.987 1.608 138.797 1.00 59.87 22 GLY F O 1
ATOM 9052 N N . GLY F 1 23 ? 97.975 3.548 138.282 1.00 59.80 23 GLY F N 1
ATOM 9053 C CA . GLY F 1 23 ? 98.968 3.859 137.247 1.00 62.56 23 GLY F CA 1
ATOM 9054 C C . GLY F 1 23 ? 100.336 4.098 137.872 1.00 64.74 23 GLY F C 1
ATOM 9055 O O . GLY F 1 23 ? 100.431 4.398 139.062 1.00 64.59 23 GLY F O 1
ATOM 9056 N N . THR F 1 24 ? 101.401 3.943 137.088 1.00 67.16 24 THR F N 1
ATOM 9057 C CA . THR F 1 24 ? 102.716 4.425 137.519 1.00 69.62 24 THR F CA 1
ATOM 9058 C C . THR F 1 24 ? 102.596 5.932 137.532 1.00 70.58 24 THR F C 1
ATOM 9059 O O . THR F 1 24 ? 101.609 6.482 137.056 1.00 70.18 24 THR F O 1
ATOM 9063 N N . GLY F 1 25 ? 103.567 6.623 138.090 1.00 72.70 25 GLY F N 1
ATOM 9064 C CA . GLY F 1 25 ? 103.395 8.058 138.231 1.00 73.86 25 GLY F CA 1
ATOM 9065 C C . GLY F 1 25 ? 102.677 8.307 139.533 1.00 73.30 25 GLY F C 1
ATOM 9066 O O . GLY F 1 25 ? 102.575 9.443 139.989 1.00 73.45 25 GLY F O 1
ATOM 9067 N N . LEU F 1 26 ? 102.161 7.228 140.116 1.00 72.91 26 LEU F N 1
ATOM 9068 C CA . LEU F 1 26 ? 101.893 7.201 141.537 1.00 73.48 26 LEU F CA 1
ATOM 9069 C C . LEU F 1 26 ? 103.224 6.955 142.240 1.00 76.07 26 LEU F C 1
ATOM 9070 O O . LEU F 1 26 ? 103.381 7.247 143.424 1.00 76.65 26 LEU F O 1
ATOM 9075 N N . THR F 1 27 ? 104.184 6.423 141.491 1.00 78.27 27 THR F N 1
ATOM 9076 C CA . THR F 1 27 ? 105.493 6.080 142.027 1.00 81.03 27 THR F CA 1
ATOM 9077 C C . THR F 1 27 ? 106.371 7.320 142.210 1.00 83.64 27 THR F C 1
ATOM 9078 O O . THR F 1 27 ? 107.517 7.216 142.655 1.00 85.29 27 THR F O 1
ATOM 9082 N N . GLN F 1 28 ? 105.817 8.487 141.871 1.00 84.53 28 GLN F N 1
ATOM 9083 C CA . GLN F 1 28 ? 106.558 9.756 141.832 1.00 87.28 28 GLN F CA 1
ATOM 9084 C C . GLN F 1 28 ? 106.620 10.497 143.168 1.00 88.20 28 GLN F C 1
ATOM 9085 O O . GLN F 1 28 ? 106.966 11.674 143.200 1.00 89.29 28 GLN F O 1
ATOM 9091 N N . LEU F 1 29 ? 106.278 9.811 144.256 1.00 88.32 29 LEU F N 1
ATOM 9092 C CA . LEU F 1 29 ? 106.312 10.390 145.603 1.00 89.74 29 LEU F CA 1
ATOM 9093 C C . LEU F 1 29 ? 107.684 10.964 145.961 1.00 92.96 29 LEU F C 1
ATOM 9094 O O . LEU F 1 29 ? 108.714 10.285 145.815 1.00 94.16 29 LEU F O 1
ATOM 9099 N N . GLU F 1 30 ? 107.690 12.214 146.425 1.00 94.76 30 GLU F N 1
ATOM 9100 C CA . GLU F 1 30 ? 108.934 12.885 146.799 1.00 98.28 30 GLU F CA 1
ATOM 9101 C C . GLU F 1 30 ? 109.549 12.141 147.979 1.00 99.40 30 GLU F C 1
ATOM 9102 O O . GLU F 1 30 ? 108.902 11.941 149.012 1.00 98.19 30 GLU F O 1
ATOM 9108 N N . GLY F 1 31 ? 110.794 11.709 147.800 1.00 102.01 31 GLY F N 1
ATOM 9109 C CA . GLY F 1 31 ? 111.446 10.842 148.771 1.00 103.68 31 GLY F CA 1
ATOM 9110 C C . GLY F 1 31 ? 110.872 9.438 148.701 1.00 102.64 31 GLY F C 1
ATOM 9111 O O . GLY F 1 31 ? 110.532 8.840 149.727 1.00 101.98 31 GLY F O 1
ATOM 9112 N N . LEU F 1 32 ? 110.728 8.934 147.478 1.00 102.59 32 LEU F N 1
ATOM 9113 C CA . LEU F 1 32 ? 110.452 7.524 147.254 1.00 102.06 32 LEU F CA 1
ATOM 9114 C C . LEU F 1 32 ? 111.626 6.894 146.518 1.00 104.19 32 LEU F C 1
ATOM 9115 O O . LEU F 1 32 ? 111.973 7.309 145.404 1.00 104.85 32 LEU F O 1
ATOM 9120 N N . THR F 1 33 ? 112.250 5.909 147.161 1.00 105.55 33 THR F N 1
ATOM 9121 C CA . THR F 1 33 ? 113.258 5.088 146.498 1.00 107.57 33 THR F CA 1
ATOM 9122 C C . THR F 1 33 ? 112.541 3.931 145.808 1.00 106.31 33 THR F C 1
ATOM 9123 O O . THR F 1 33 ? 111.779 3.189 146.441 1.00 104.93 33 THR F O 1
ATOM 9127 N N . LEU F 1 34 ? 112.756 3.813 144.502 1.00 107.06 34 LEU F N 1
ATOM 9128 C CA . LEU F 1 34 ? 112.157 2.740 143.711 1.00 106.30 34 LEU F CA 1
ATOM 9129 C C . LEU F 1 34 ? 113.169 1.607 143.595 1.00 107.98 34 LEU F C 1
ATOM 9130 O O . LEU F 1 34 ? 113.882 1.515 142.594 1.00 109.47 34 LEU F O 1
ATOM 9135 N N . SER F 1 35 ? 113.232 0.751 144.618 1.00 108.06 35 SER F N 1
ATOM 9136 C CA . SER F 1 35 ? 114.308 -0.253 144.740 1.00 109.85 35 SER F CA 1
ATOM 9137 C C . SER F 1 35 ? 114.296 -1.366 143.682 1.00 109.74 35 SER F C 1
ATOM 9138 O O . SER F 1 35 ? 115.299 -2.068 143.549 1.00 111.59 35 SER F O 1
ATOM 9141 N N . GLU F 1 36 ? 113.171 -1.526 142.965 1.00 107.59 36 GLU F N 1
ATOM 9142 C CA . GLU F 1 36 ? 113.067 -2.350 141.734 1.00 107.32 36 GLU F CA 1
ATOM 9143 C C . GLU F 1 36 ? 113.904 -3.647 141.761 1.00 108.80 36 GLU F C 1
ATOM 9144 O O . GLU F 1 36 ? 115.140 -3.573 141.733 1.00 111.29 36 GLU F O 1
ATOM 9150 N N . SER F 1 37 ? 113.302 -4.839 141.729 1.00 107.35 37 SER F N 1
ATOM 9151 C CA . SER F 1 37 ? 111.958 -5.183 141.261 1.00 104.45 37 SER F CA 1
ATOM 9152 C C . SER F 1 37 ? 112.233 -6.421 140.420 1.00 105.08 37 SER F C 1
ATOM 9153 O O . SER F 1 37 ? 113.361 -6.599 139.938 1.00 107.09 37 SER F O 1
ATOM 9156 N N . LEU F 1 38 ? 111.240 -7.289 140.250 1.00 103.09 38 LEU F N 1
ATOM 9157 C CA . LEU F 1 38 ? 111.474 -8.573 139.563 1.00 103.54 38 LEU F CA 1
ATOM 9158 C C . LEU F 1 38 ? 110.211 -9.150 138.890 1.00 101.24 38 LEU F C 1
ATOM 9159 O O . LEU F 1 38 ? 109.094 -8.926 139.380 1.00 99.47 38 LEU F O 1
ATOM 9164 N N . PRO F 1 39 ? 110.381 -9.878 137.755 1.00 101.22 39 PRO F N 1
ATOM 9165 C CA . PRO F 1 39 ? 109.233 -10.520 137.083 1.00 99.03 39 PRO F CA 1
ATOM 9166 C C . PRO F 1 39 ? 108.797 -11.830 137.761 1.00 98.04 39 PRO F C 1
ATOM 9167 O O . PRO F 1 39 ? 109.604 -12.750 137.929 1.00 99.52 39 PRO F O 1
ATOM 9171 N N . ILE F 1 40 ? 107.521 -11.889 138.149 1.00 95.13 40 ILE F N 1
ATOM 9172 C CA . ILE F 1 40 ? 106.977 -12.981 138.972 1.00 93.54 40 ILE F CA 1
ATOM 9173 C C . ILE F 1 40 ? 106.149 -13.924 138.115 1.00 91.83 40 ILE F C 1
ATOM 9174 O O . ILE F 1 40 ? 105.587 -13.511 137.099 1.00 90.77 40 ILE F O 1
ATOM 9179 N N . GLU F 1 41 ? 106.075 -15.184 138.533 1.00 90.99 41 GLU F N 1
ATOM 9180 C CA . GLU F 1 41 ? 105.218 -16.161 137.880 1.00 89.32 41 GLU F CA 1
ATOM 9181 C C . GLU F 1 41 ? 104.144 -16.595 138.869 1.00 87.00 41 GLU F C 1
ATOM 9182 O O . GLU F 1 41 ? 104.373 -16.557 140.083 1.00 87.32 41 GLU F O 1
ATOM 9188 N N . THR F 1 42 ? 102.971 -16.974 138.359 1.00 84.26 42 THR F N 1
ATOM 9189 C CA . THR F 1 42 ? 101.819 -17.329 139.210 1.00 81.62 42 THR F CA 1
ATOM 9190 C C . THR F 1 42 ? 101.052 -18.517 138.617 1.00 81.00 42 THR F C 1
ATOM 9191 O O . THR F 1 42 ? 101.135 -18.748 137.407 1.00 81.84 42 THR F O 1
ATOM 9195 N N . PRO F 1 43 ? 100.271 -19.248 139.448 1.00 79.30 43 PRO F N 1
ATOM 9196 C CA . PRO F 1 43 ? 99.522 -20.376 138.908 1.00 78.48 43 PRO F CA 1
ATOM 9197 C C . PRO F 1 43 ? 98.385 -19.898 138.023 1.00 76.17 43 PRO F C 1
ATOM 9198 O O . PRO F 1 43 ? 97.718 -20.710 137.398 1.00 76.51 43 PRO F O 1
ATOM 9202 N N . TYR F 1 44 ? 98.171 -18.588 137.966 1.00 73.80 44 TYR F N 1
ATOM 9203 C CA . TYR F 1 44 ? 97.049 -18.035 137.212 1.00 71.41 44 TYR F CA 1
ATOM 9204 C C . TYR F 1 44 ? 97.497 -17.235 135.997 1.00 71.33 44 TYR F C 1
ATOM 9205 O O . TYR F 1 44 ? 96.680 -16.861 135.167 1.00 70.37 44 TYR F O 1
ATOM 9214 N N . GLY F 1 45 ? 98.800 -16.995 135.895 1.00 72.60 45 GLY F N 1
ATOM 9215 C CA . GLY F 1 45 ? 99.383 -16.378 134.707 1.00 73.33 45 GLY F CA 1
ATOM 9216 C C . GLY F 1 45 ? 100.457 -15.332 134.967 1.00 73.82 45 GLY F C 1
ATOM 9217 O O . GLY F 1 45 ? 101.208 -15.413 135.945 1.00 74.45 45 GLY F O 1
ATOM 9218 N N . ALA F 1 46 ? 100.519 -14.348 134.070 1.00 73.58 46 ALA F N 1
ATOM 9219 C CA . ALA F 1 46 ? 101.486 -13.255 134.134 1.00 73.92 46 ALA F CA 1
ATOM 9220 C C . ALA F 1 46 ? 100.805 -11.976 134.612 1.00 72.26 46 ALA F C 1
ATOM 9221 O O . ALA F 1 46 ? 99.819 -11.555 134.008 1.00 71.18 46 ALA F O 1
ATOM 9223 N N . PRO F 1 47 ? 101.320 -11.365 135.706 1.00 72.26 47 PRO F N 1
ATOM 9224 C CA . PRO F 1 47 ? 100.823 -10.099 136.227 1.00 70.94 47 PRO F CA 1
ATOM 9225 C C . PRO F 1 47 ? 101.141 -8.970 135.259 1.00 71.55 47 PRO F C 1
ATOM 9226 O O . PRO F 1 47 ? 102.136 -9.048 134.527 1.00 73.32 47 PRO F O 1
ATOM 9230 N N . SER F 1 48 ? 100.314 -7.927 135.277 1.00 70.58 48 SER F N 1
ATOM 9231 C CA . SER F 1 48 ? 100.373 -6.827 134.303 1.00 71.07 48 SER F CA 1
ATOM 9232 C C . SER F 1 48 ? 101.758 -6.189 134.090 1.00 73.02 48 SER F C 1
ATOM 9233 O O . SER F 1 48 ? 102.100 -5.814 132.964 1.00 73.74 48 SER F O 1
ATOM 9236 N N . ALA F 1 49 ? 102.532 -6.063 135.168 1.00 74.07 49 ALA F N 1
ATOM 9237 C CA . ALA F 1 49 ? 103.846 -5.423 135.140 1.00 76.31 49 ALA F CA 1
ATOM 9238 C C . ALA F 1 49 ? 104.765 -6.079 136.151 1.00 77.97 49 ALA F C 1
ATOM 9239 O O . ALA F 1 49 ? 104.296 -6.706 137.094 1.00 77.21 49 ALA F O 1
ATOM 9241 N N . PRO F 1 50 ? 106.087 -5.947 135.954 1.00 80.59 50 PRO F N 1
ATOM 9242 C CA . PRO F 1 50 ? 106.979 -6.377 137.024 1.00 82.14 50 PRO F CA 1
ATOM 9243 C C . PRO F 1 50 ? 106.667 -5.575 138.278 1.00 81.79 50 PRO F C 1
ATOM 9244 O O . PRO F 1 50 ? 106.374 -4.377 138.190 1.00 81.43 50 PRO F O 1
ATOM 9248 N N . LEU F 1 51 ? 106.680 -6.245 139.427 1.00 82.24 51 LEU F N 1
ATOM 9249 C CA . LEU F 1 51 ? 106.434 -5.591 140.712 1.00 81.55 51 LEU F CA 1
ATOM 9250 C C . LEU F 1 51 ? 107.589 -4.705 141.104 1.00 82.92 51 LEU F C 1
ATOM 9251 O O . LEU F 1 51 ? 108.742 -5.117 141.033 1.00 84.95 51 LEU F O 1
ATOM 9256 N N . GLN F 1 52 ? 107.274 -3.494 141.530 1.00 82.12 52 GLN F N 1
ATOM 9257 C CA . GLN F 1 52 ? 108.284 -2.584 142.001 1.00 83.55 52 GLN F CA 1
ATOM 9258 C C . GLN F 1 52 ? 108.247 -2.550 143.513 1.00 83.82 52 GLN F C 1
ATOM 9259 O O . GLN F 1 52 ? 107.255 -2.116 144.103 1.00 82.24 52 GLN F O 1
ATOM 9265 N N . ARG F 1 53 ? 109.329 -3.030 144.129 1.00 85.91 53 ARG F N 1
ATOM 9266 C CA . ARG F 1 53 ? 109.481 -3.035 145.579 1.00 86.51 53 ARG F CA 1
ATOM 9267 C C . ARG F 1 53 ? 110.271 -1.791 145.984 1.00 87.72 53 ARG F C 1
ATOM 9268 O O . ARG F 1 53 ? 111.282 -1.464 145.357 1.00 89.28 53 ARG F O 1
ATOM 9276 N N . GLY F 1 54 ? 109.785 -1.099 147.025 1.00 87.08 54 GLY F N 1
ATOM 9277 C CA . GLY F 1 54 ? 110.409 0.121 147.524 1.00 88.29 54 GLY F CA 1
ATOM 9278 C C . GLY F 1 54 ? 110.218 0.319 149.016 1.00 88.45 54 GLY F C 1
ATOM 9279 O O . GLY F 1 54 ? 109.537 -0.444 149.685 1.00 87.30 54 GLY F O 1
ATOM 9280 N N . ARG F 1 55 ? 110.881 1.363 149.528 1.00 90.00 55 ARG F N 1
ATOM 9281 C CA . ARG F 1 55 ? 110.826 1.760 150.927 1.00 90.49 55 ARG F CA 1
ATOM 9282 C C . ARG F 1 55 ? 110.115 3.119 150.978 1.00 88.98 55 ARG F C 1
ATOM 9283 O O . ARG F 1 55 ? 110.356 3.982 150.128 1.00 89.26 55 ARG F O 1
ATOM 9291 N N . TYR F 1 56 ? 109.242 3.314 151.961 1.00 87.37 56 TYR F N 1
ATOM 9292 C CA . TYR F 1 56 ? 108.749 4.661 152.240 1.00 86.62 56 TYR F CA 1
ATOM 9293 C C . TYR F 1 56 ? 108.766 5.011 153.738 1.00 86.83 56 TYR F C 1
ATOM 9294 O O . TYR F 1 56 ? 107.972 4.475 154.520 1.00 85.54 56 TYR F O 1
ATOM 9303 N N . ALA F 1 57 ? 109.686 5.906 154.116 1.00 88.05 57 ALA F N 1
ATOM 9304 C CA . ALA F 1 57 ? 109.885 6.303 155.509 1.00 88.78 57 ALA F CA 1
ATOM 9305 C C . ALA F 1 57 ? 109.710 5.122 156.469 1.00 88.27 57 ALA F C 1
ATOM 9306 O O . ALA F 1 57 ? 108.720 5.052 157.200 1.00 86.86 57 ALA F O 1
ATOM 9308 N N . GLY F 1 58 ? 110.671 4.193 156.436 1.00 89.26 58 GLY F N 1
ATOM 9309 C CA . GLY F 1 58 ? 110.666 2.992 157.289 1.00 89.06 58 GLY F CA 1
ATOM 9310 C C . GLY F 1 58 ? 109.794 1.845 156.788 1.00 87.01 58 GLY F C 1
ATOM 9311 O O . GLY F 1 58 ? 110.047 0.675 157.098 1.00 87.45 58 GLY F O 1
ATOM 9312 N N . ARG F 1 59 ? 108.767 2.182 156.009 1.00 84.75 59 ARG F N 1
ATOM 9313 C CA . ARG F 1 59 ? 107.789 1.208 155.541 1.00 82.56 59 ARG F CA 1
ATOM 9314 C C . ARG F 1 59 ? 108.193 0.541 154.221 1.00 82.35 59 ARG F C 1
ATOM 9315 O O . ARG F 1 59 ? 108.785 1.173 153.323 1.00 82.69 59 ARG F O 1
ATOM 9323 N N . GLU F 1 60 ? 107.879 -0.750 154.131 1.00 81.59 60 GLU F N 1
ATOM 9324 C CA . GLU F 1 60 ? 108.005 -1.487 152.894 1.00 81.18 60 GLU F CA 1
ATOM 9325 C C . GLU F 1 60 ? 106.721 -1.276 152.120 1.00 78.80 60 GLU F C 1
ATOM 9326 O O . GLU F 1 60 ? 105.619 -1.400 152.673 1.00 77.58 60 GLU F O 1
ATOM 9332 N N . VAL F 1 61 ? 106.869 -0.937 150.842 1.00 78.10 61 VAL F N 1
ATOM 9333 C CA . VAL F 1 61 ? 105.739 -0.668 149.958 1.00 75.47 61 VAL F CA 1
ATOM 9334 C C . VAL F 1 61 ? 105.893 -1.439 148.646 1.00 74.95 61 VAL F C 1
ATOM 9335 O O . VAL F 1 61 ? 106.975 -1.441 148.076 1.00 76.38 61 VAL F O 1
ATOM 9339 N N . LEU F 1 62 ? 104.826 -2.085 148.173 1.00 72.93 62 LEU F N 1
ATOM 9340 C CA . LEU F 1 62 ? 104.816 -2.653 146.825 1.00 72.40 62 LEU F CA 1
ATOM 9341 C C . LEU F 1 62 ? 103.893 -1.885 145.883 1.00 71.08 62 LEU F C 1
ATOM 9342 O O . LEU F 1 62 ? 102.797 -1.486 146.259 1.00 69.82 62 LEU F O 1
ATOM 9347 N N . PHE F 1 63 ? 104.346 -1.707 144.646 1.00 71.58 63 PHE F N 1
ATOM 9348 C CA . PHE F 1 63 ? 103.558 -1.085 143.594 1.00 70.46 63 PHE F CA 1
ATOM 9349 C C . PHE F 1 63 ? 103.311 -2.054 142.458 1.00 70.30 63 PHE F C 1
ATOM 9350 O O . PHE F 1 63 ? 104.161 -2.883 142.135 1.00 71.28 63 PHE F O 1
ATOM 9358 N N . LEU F 1 64 ? 102.141 -1.938 141.843 1.00 68.97 64 LEU F N 1
ATOM 9359 C CA . LEU F 1 64 ? 101.835 -2.721 140.669 1.00 68.81 64 LEU F CA 1
ATOM 9360 C C . LEU F 1 64 ? 100.897 -1.901 139.791 1.00 68.14 64 LEU F C 1
ATOM 9361 O O . LEU F 1 64 ? 99.786 -1.548 140.191 1.00 67.04 64 LEU F O 1
ATOM 9366 N N . ALA F 1 65 ? 101.381 -1.570 138.602 1.00 69.10 65 ALA F N 1
ATOM 9367 C CA . ALA F 1 65 ? 100.590 -0.889 137.595 1.00 68.55 65 ALA F CA 1
ATOM 9368 C C . ALA F 1 65 ? 99.638 -1.909 136.977 1.00 67.98 65 ALA F C 1
ATOM 9369 O O . ALA F 1 65 ? 100.095 -2.949 136.495 1.00 69.15 65 ALA F O 1
ATOM 9371 N N . ARG F 1 66 ? 98.332 -1.640 136.962 1.00 66.49 66 ARG F N 1
ATOM 9372 C CA . ARG F 1 66 ? 97.434 -2.633 136.360 1.00 65.75 66 ARG F CA 1
ATOM 9373 C C . ARG F 1 66 ? 97.394 -2.689 134.810 1.00 66.46 66 ARG F C 1
ATOM 9374 O O . ARG F 1 66 ? 96.754 -3.567 134.239 1.00 66.26 66 ARG F O 1
ATOM 9382 N N . HIS F 1 67 ? 98.099 -1.779 134.139 1.00 67.63 67 HIS F N 1
ATOM 9383 C CA . HIS F 1 67 ? 98.224 -1.818 132.672 1.00 68.73 67 HIS F CA 1
ATOM 9384 C C . HIS F 1 67 ? 99.700 -2.134 132.241 1.00 70.58 67 HIS F C 1
ATOM 9385 O O . HIS F 1 67 ? 100.337 -2.971 132.888 1.00 71.02 67 HIS F O 1
ATOM 9392 N N . GLY F 1 68 ? 100.245 -1.505 131.188 1.00 71.62 68 GLY F N 1
ATOM 9393 C CA . GLY F 1 68 ? 101.577 -1.897 130.670 1.00 72.97 68 GLY F CA 1
ATOM 9394 C C . GLY F 1 68 ? 102.347 -0.885 129.834 1.00 74.19 68 GLY F C 1
ATOM 9395 O O . GLY F 1 68 ? 103.571 -1.012 129.645 1.00 75.15 68 GLY F O 1
ATOM 9396 N N . PHE F 1 73 ? 96.665 -3.672 127.591 1.00 59.96 73 PHE F N 1
ATOM 9397 C CA . PHE F 1 73 ? 95.664 -4.385 128.399 1.00 59.25 73 PHE F CA 1
ATOM 9398 C C . PHE F 1 73 ? 94.430 -3.540 128.717 1.00 56.85 73 PHE F C 1
ATOM 9399 O O . PHE F 1 73 ? 94.524 -2.575 129.478 1.00 56.04 73 PHE F O 1
ATOM 9407 N N . PRO F 1 74 ? 93.262 -3.923 128.162 1.00 55.80 74 PRO F N 1
ATOM 9408 C CA . PRO F 1 74 ? 92.005 -3.256 128.520 1.00 54.12 74 PRO F CA 1
ATOM 9409 C C . PRO F 1 74 ? 91.436 -3.798 129.839 1.00 52.92 74 PRO F C 1
ATOM 9410 O O . PRO F 1 74 ? 91.658 -4.967 130.168 1.00 52.99 74 PRO F O 1
ATOM 9414 N N . PRO F 1 75 ? 90.683 -2.957 130.583 1.00 51.86 75 PRO F N 1
ATOM 9415 C CA . PRO F 1 75 ? 90.191 -3.347 131.909 1.00 50.63 75 PRO F CA 1
ATOM 9416 C C . PRO F 1 75 ? 89.571 -4.770 132.037 1.00 50.39 75 PRO F C 1
ATOM 9417 O O . PRO F 1 75 ? 89.853 -5.469 133.026 1.00 50.03 75 PRO F O 1
ATOM 9421 N N . HIS F 1 76 ? 88.766 -5.201 131.057 1.00 50.11 76 HIS F N 1
ATOM 9422 C CA . HIS F 1 76 ? 88.147 -6.530 131.114 1.00 49.58 76 HIS F CA 1
ATOM 9423 C C . HIS F 1 76 ? 89.160 -7.652 130.874 1.00 50.46 76 HIS F C 1
ATOM 9424 O O . HIS F 1 76 ? 88.807 -8.841 130.975 1.00 51.15 76 HIS F O 1
ATOM 9431 N N . GLN F 1 77 ? 90.408 -7.283 130.582 1.00 49.97 77 GLN F N 1
ATOM 9432 C CA . GLN F 1 77 ? 91.415 -8.276 130.257 1.00 50.78 77 GLN F CA 1
ATOM 9433 C C . GLN F 1 77 ? 92.641 -8.284 131.177 1.00 51.09 77 GLN F C 1
ATOM 9434 O O . GLN F 1 77 ? 93.459 -9.194 131.118 1.00 52.16 77 GLN F O 1
ATOM 9440 N N . VAL F 1 78 ? 92.747 -7.279 132.034 1.00 50.05 78 VAL F N 1
ATOM 9441 C CA . VAL F 1 78 ? 93.737 -7.259 133.105 1.00 49.91 78 VAL F CA 1
ATOM 9442 C C . VAL F 1 78 ? 93.622 -8.582 133.900 1.00 50.08 78 VAL F C 1
ATOM 9443 O O . VAL F 1 78 ? 92.529 -9.110 134.082 1.00 49.05 78 VAL F O 1
ATOM 9447 N N . ASN F 1 79 ? 94.766 -9.107 134.335 1.00 51.35 79 ASN F N 1
ATOM 9448 C CA . ASN F 1 79 ? 94.868 -10.395 135.031 1.00 51.68 79 ASN F CA 1
ATOM 9449 C C . ASN F 1 79 ? 95.034 -10.107 136.517 1.00 51.32 79 ASN F C 1
ATOM 9450 O O . ASN F 1 79 ? 96.142 -10.193 137.085 1.00 51.91 79 ASN F O 1
ATOM 9455 N N . TYR F 1 80 ? 93.897 -9.749 137.116 1.00 50.16 80 TYR F N 1
ATOM 9456 C CA . TYR F 1 80 ? 93.768 -9.400 138.535 1.00 49.69 80 TYR F CA 1
ATOM 9457 C C . TYR F 1 80 ? 94.160 -10.560 139.421 1.00 50.63 80 TYR F C 1
ATOM 9458 O O . TYR F 1 80 ? 94.764 -10.360 140.467 1.00 51.10 80 TYR F O 1
ATOM 9467 N N . ARG F 1 81 ? 93.818 -11.771 138.987 1.00 51.25 81 ARG F N 1
ATOM 9468 C CA . ARG F 1 81 ? 94.114 -12.975 139.734 1.00 52.24 81 ARG F CA 1
ATOM 9469 C C . ARG F 1 81 ? 95.609 -13.088 140.010 1.00 53.91 81 ARG F C 1
ATOM 9470 O O . ARG F 1 81 ? 96.018 -13.362 141.150 1.00 54.68 81 ARG F O 1
ATOM 9478 N N . ALA F 1 82 ? 96.419 -12.860 138.975 1.00 54.67 82 ALA F N 1
ATOM 9479 C CA . ALA F 1 82 ? 97.874 -12.967 139.091 1.00 55.75 82 ALA F CA 1
ATOM 9480 C C . ALA F 1 82 ? 98.396 -11.792 139.890 1.00 55.70 82 ALA F C 1
ATOM 9481 O O . ALA F 1 82 ? 99.159 -11.974 140.836 1.00 56.32 82 ALA F O 1
ATOM 9483 N N . ASN F 1 83 ? 97.951 -10.594 139.513 1.00 55.07 83 ASN F N 1
ATOM 9484 C CA . ASN F 1 83 ? 98.339 -9.361 140.171 1.00 55.13 83 ASN F CA 1
ATOM 9485 C C . ASN F 1 83 ? 98.220 -9.495 141.674 1.00 55.79 83 ASN F C 1
ATOM 9486 O O . ASN F 1 83 ? 99.205 -9.299 142.409 1.00 57.14 83 ASN F O 1
ATOM 9491 N N . LEU F 1 84 ? 97.019 -9.843 142.134 1.00 55.07 84 LEU F N 1
ATOM 9492 C CA . LEU F 1 84 ? 96.776 -9.996 143.566 1.00 55.38 84 LEU F CA 1
ATOM 9493 C C . LEU F 1 84 ? 97.600 -11.134 144.153 1.00 57.64 84 LEU F C 1
ATOM 9494 O O . LEU F 1 84 ? 98.324 -10.937 145.144 1.00 58.59 84 LEU F O 1
ATOM 9499 N N . TRP F 1 85 ? 97.505 -12.314 143.535 1.00 58.72 85 TRP F N 1
ATOM 9500 C CA . TRP F 1 85 ? 98.227 -13.471 144.028 1.00 60.57 85 TRP F CA 1
ATOM 9501 C C . TRP F 1 85 ? 99.670 -13.076 144.239 1.00 61.51 85 TRP F C 1
ATOM 9502 O O . TRP F 1 85 ? 100.210 -13.284 145.327 1.00 62.77 85 TRP F O 1
ATOM 9513 N N . ALA F 1 86 ? 100.277 -12.470 143.222 1.00 61.25 86 ALA F N 1
ATOM 9514 C CA . ALA F 1 86 ? 101.686 -12.075 143.313 1.00 62.70 86 ALA F CA 1
ATOM 9515 C C . ALA F 1 86 ? 101.936 -11.110 144.460 1.00 62.28 86 ALA F C 1
ATOM 9516 O O . ALA F 1 86 ? 102.941 -11.232 145.153 1.00 63.52 86 ALA F O 1
ATOM 9518 N N . LEU F 1 87 ? 101.016 -10.166 144.651 1.00 60.69 87 LEU F N 1
ATOM 9519 C CA . LEU F 1 87 ? 101.105 -9.205 145.738 1.00 60.22 87 LEU F CA 1
ATOM 9520 C C . LEU F 1 87 ? 101.002 -9.877 147.108 1.00 60.97 87 LEU F C 1
ATOM 9521 O O . LEU F 1 87 ? 101.715 -9.495 148.037 1.00 61.72 87 LEU F O 1
ATOM 9526 N N . LYS F 1 88 ? 100.147 -10.893 147.230 1.00 61.08 88 LYS F N 1
ATOM 9527 C CA . LYS F 1 88 ? 100.087 -11.696 148.465 1.00 62.35 88 LYS F CA 1
ATOM 9528 C C . LYS F 1 88 ? 101.389 -12.465 148.671 1.00 64.44 88 LYS F C 1
ATOM 9529 O O . LYS F 1 88 ? 101.929 -12.504 149.776 1.00 65.40 88 LYS F O 1
ATOM 9535 N N . GLN F 1 89 ? 101.899 -13.054 147.593 1.00 65.28 89 GLN F N 1
ATOM 9536 C CA . GLN F 1 89 ? 103.132 -13.829 147.660 1.00 67.36 89 GLN F CA 1
ATOM 9537 C C . GLN F 1 89 ? 104.385 -12.977 147.929 1.00 68.16 89 GLN F C 1
ATOM 9538 O O . GLN F 1 89 ? 105.375 -13.468 148.459 1.00 70.15 89 GLN F O 1
ATOM 9544 N N . ALA F 1 90 ? 104.330 -11.696 147.592 1.00 67.02 90 ALA F N 1
ATOM 9545 C CA . ALA F 1 90 ? 105.454 -10.806 147.841 1.00 67.44 90 ALA F CA 1
ATOM 9546 C C . ALA F 1 90 ? 105.394 -10.261 149.260 1.00 67.11 90 ALA F C 1
ATOM 9547 O O . ALA F 1 90 ? 106.331 -9.607 149.712 1.00 68.04 90 ALA F O 1
ATOM 9549 N N . GLY F 1 91 ? 104.278 -10.520 149.948 1.00 65.73 91 GLY F N 1
ATOM 9550 C CA . GLY F 1 91 ? 104.172 -10.270 151.392 1.00 65.17 91 GLY F CA 1
ATOM 9551 C C . GLY F 1 91 ? 103.293 -9.112 151.810 1.00 63.02 91 GLY F C 1
ATOM 9552 O O . GLY F 1 91 ? 103.261 -8.739 152.989 1.00 63.23 91 GLY F O 1
ATOM 9553 N N . ALA F 1 92 ? 102.595 -8.535 150.838 1.00 61.13 92 ALA F N 1
ATOM 9554 C CA . ALA F 1 92 ? 101.602 -7.498 151.093 1.00 59.39 92 ALA F CA 1
ATOM 9555 C C . ALA F 1 92 ? 100.673 -7.884 152.251 1.00 58.97 92 ALA F C 1
ATOM 9556 O O . ALA F 1 92 ? 100.348 -9.064 152.455 1.00 58.89 92 ALA F O 1
ATOM 9558 N N . GLU F 1 93 ? 100.293 -6.878 153.027 1.00 58.82 93 GLU F N 1
ATOM 9559 C CA . GLU F 1 93 ? 99.475 -7.057 154.230 1.00 59.66 93 GLU F CA 1
ATOM 9560 C C . GLU F 1 93 ? 98.248 -6.159 154.118 1.00 57.84 93 GLU F C 1
ATOM 9561 O O . GLU F 1 93 ? 97.297 -6.300 154.881 1.00 57.95 93 GLU F O 1
ATOM 9567 N N . ALA F 1 94 ? 98.298 -5.240 153.157 1.00 56.58 94 ALA F N 1
ATOM 9568 C CA . ALA F 1 94 ? 97.263 -4.251 152.897 1.00 54.34 94 ALA F CA 1
ATOM 9569 C C . ALA F 1 94 ? 97.415 -3.770 151.456 1.00 53.52 94 ALA F C 1
ATOM 9570 O O . ALA F 1 94 ? 98.537 -3.655 150.935 1.00 53.85 94 ALA F O 1
ATOM 9572 N N . VAL F 1 95 ? 96.287 -3.477 150.817 1.00 51.67 95 VAL F N 1
ATOM 9573 C CA . VAL F 1 95 ? 96.304 -3.019 149.448 1.00 50.65 95 VAL F CA 1
ATOM 9574 C C . VAL F 1 95 ? 95.502 -1.750 149.320 1.00 49.33 95 VAL F C 1
ATOM 9575 O O . VAL F 1 95 ? 94.313 -1.733 149.612 1.00 47.99 95 VAL F O 1
ATOM 9579 N N . ILE F 1 96 ? 96.166 -0.683 148.886 1.00 49.85 96 ILE F N 1
ATOM 9580 C CA . ILE F 1 96 ? 95.456 0.521 148.442 1.00 49.29 96 ILE F CA 1
ATOM 9581 C C . ILE F 1 96 ? 95.301 0.541 146.925 1.00 48.51 96 ILE F C 1
ATOM 9582 O O . ILE F 1 96 ? 96.269 0.461 146.179 1.00 49.13 96 ILE F O 1
ATOM 9587 N N . ALA F 1 97 ? 94.069 0.680 146.484 1.00 47.20 97 ALA F N 1
ATOM 9588 C CA . ALA F 1 97 ? 93.803 0.717 145.085 1.00 46.89 97 ALA F CA 1
ATOM 9589 C C . ALA F 1 97 ? 93.395 2.127 144.667 1.00 46.59 97 ALA F C 1
ATOM 9590 O O . ALA F 1 97 ? 92.432 2.681 145.193 1.00 45.62 97 ALA F O 1
ATOM 9592 N N . VAL F 1 98 ? 94.128 2.699 143.714 1.00 47.46 98 VAL F N 1
ATOM 9593 C CA . VAL F 1 98 ? 93.749 3.987 143.125 1.00 47.40 98 VAL F CA 1
ATOM 9594 C C . VAL F 1 98 ? 93.004 3.789 141.802 1.00 47.19 98 VAL F C 1
ATOM 9595 O O . VAL F 1 98 ? 93.455 3.025 140.950 1.00 47.87 98 VAL F O 1
ATOM 9599 N N . ASN F 1 99 ? 91.866 4.472 141.647 1.00 46.65 99 ASN F N 1
ATOM 9600 C CA . ASN F 1 99 ? 90.965 4.305 140.493 1.00 46.06 99 ASN F CA 1
ATOM 9601 C C . ASN F 1 99 ? 90.404 5.628 139.966 1.00 45.40 99 ASN F C 1
ATOM 9602 O O . ASN F 1 99 ? 89.929 6.459 140.749 1.00 45.33 99 ASN F O 1
ATOM 9607 N N . ALA F 1 100 ? 90.436 5.809 138.647 1.00 44.50 100 ALA F N 1
ATOM 9608 C CA . ALA F 1 100 ? 89.767 6.937 138.001 1.00 43.73 100 ALA F CA 1
ATOM 9609 C C . ALA F 1 100 ? 88.345 6.518 137.564 1.00 42.78 100 ALA F C 1
ATOM 9610 O O . ALA F 1 100 ? 88.126 5.389 137.101 1.00 42.81 100 ALA F O 1
ATOM 9612 N N . VAL F 1 101 ? 87.387 7.425 137.702 1.00 41.20 101 VAL F N 1
ATOM 9613 C CA . VAL F 1 101 ? 86.001 7.057 137.594 1.00 39.74 101 VAL F CA 1
ATOM 9614 C C . VAL F 1 101 ? 85.194 8.185 137.005 1.00 40.30 101 VAL F C 1
ATOM 9615 O O . VAL F 1 101 ? 85.589 9.344 137.103 1.00 41.13 101 VAL F O 1
ATOM 9619 N N . GLY F 1 102 ? 84.064 7.841 136.398 1.00 39.96 102 GLY F N 1
ATOM 9620 C CA . GLY F 1 102 ? 83.053 8.831 136.055 1.00 40.32 102 GLY F CA 1
ATOM 9621 C C . GLY F 1 102 ? 82.241 9.132 137.301 1.00 40.08 102 GLY F C 1
ATOM 9622 O O . GLY F 1 102 ? 82.131 8.283 138.188 1.00 40.52 102 GLY F O 1
ATOM 9623 N N . GLY F 1 103 ? 81.678 10.328 137.384 1.00 40.03 103 GLY F N 1
ATOM 9624 C CA . GLY F 1 103 ? 80.959 10.743 138.575 1.00 39.88 103 GLY F CA 1
ATOM 9625 C C . GLY F 1 103 ? 79.468 10.927 138.368 1.00 40.09 103 GLY F C 1
ATOM 9626 O O . GLY F 1 103 ? 79.031 11.911 137.791 1.00 40.48 103 GLY F O 1
ATOM 9627 N N . ILE F 1 104 ? 78.682 9.980 138.879 1.00 39.68 104 ILE F N 1
ATOM 9628 C CA . ILE F 1 104 ? 77.224 10.009 138.747 1.00 39.03 104 ILE F CA 1
ATOM 9629 C C . ILE F 1 104 ? 76.592 11.024 139.720 1.00 39.70 104 ILE F C 1
ATOM 9630 O O . ILE F 1 104 ? 75.830 11.899 139.299 1.00 39.09 104 ILE F O 1
ATOM 9635 N N . HIS F 1 105 ? 76.930 10.923 141.009 1.00 40.04 105 HIS F N 1
ATOM 9636 C CA . HIS F 1 105 ? 76.329 11.797 142.007 1.00 41.41 105 HIS F CA 1
ATOM 9637 C C . HIS F 1 105 ? 76.636 13.274 141.712 1.00 42.74 105 HIS F C 1
ATOM 9638 O O . HIS F 1 105 ? 77.800 13.662 141.507 1.00 43.23 105 HIS F O 1
ATOM 9645 N N . ALA F 1 106 ? 75.583 14.093 141.714 1.00 43.92 106 ALA F N 1
ATOM 9646 C CA . ALA F 1 106 ? 75.697 15.544 141.495 1.00 45.38 106 ALA F CA 1
ATOM 9647 C C . ALA F 1 106 ? 76.853 16.208 142.240 1.00 45.95 106 ALA F C 1
ATOM 9648 O O . ALA F 1 106 ? 77.456 17.132 141.724 1.00 46.91 106 ALA F O 1
ATOM 9650 N N . ALA F 1 107 ? 77.147 15.724 143.447 1.00 45.88 107 ALA F N 1
ATOM 9651 C CA . ALA F 1 107 ? 78.150 16.312 144.328 1.00 46.75 107 ALA F CA 1
ATOM 9652 C C . ALA F 1 107 ? 79.576 15.849 144.009 1.00 46.97 107 ALA F C 1
ATOM 9653 O O . ALA F 1 107 ? 80.563 16.356 144.555 1.00 47.05 107 ALA F O 1
ATOM 9655 N N . MET F 1 108 ? 79.684 14.873 143.120 1.00 47.12 108 MET F N 1
ATOM 9656 C CA . MET F 1 108 ? 80.964 14.225 142.893 1.00 47.45 108 MET F CA 1
ATOM 9657 C C . MET F 1 108 ? 81.402 14.481 141.466 1.00 47.73 108 MET F C 1
ATOM 9658 O O . MET F 1 108 ? 81.446 13.567 140.650 1.00 47.48 108 MET F O 1
ATOM 9663 N N . GLY F 1 109 ? 81.692 15.749 141.168 1.00 48.70 109 GLY F N 1
ATOM 9664 C CA . GLY F 1 109 ? 82.113 16.172 139.832 1.00 48.41 109 GLY F CA 1
ATOM 9665 C C . GLY F 1 109 ? 83.593 15.947 139.582 1.00 48.63 109 GLY F C 1
ATOM 9666 O O . GLY F 1 109 ? 84.287 15.332 140.402 1.00 48.41 109 GLY F O 1
ATOM 9667 N N . THR F 1 110 ? 84.076 16.459 138.450 1.00 49.05 110 THR F N 1
ATOM 9668 C CA . THR F 1 110 ? 85.482 16.369 138.052 1.00 49.23 110 THR F CA 1
ATOM 9669 C C . THR F 1 110 ? 86.410 16.748 139.193 1.00 49.39 110 THR F C 1
ATOM 9670 O O . THR F 1 110 ? 86.179 17.749 139.865 1.00 49.99 110 THR F O 1
ATOM 9674 N N . GLY F 1 111 ? 87.438 15.938 139.424 1.00 48.95 111 GLY F N 1
ATOM 9675 C CA . GLY F 1 111 ? 88.473 16.289 140.375 1.00 49.84 111 GLY F CA 1
ATOM 9676 C C . GLY F 1 111 ? 88.164 15.945 141.815 1.00 49.91 111 GLY F C 1
ATOM 9677 O O . GLY F 1 111 ? 89.051 15.982 142.660 1.00 50.88 111 GLY F O 1
ATOM 9678 N N . HIS F 1 112 ? 86.907 15.621 142.105 1.00 49.52 112 HIS F N 1
ATOM 9679 C CA . HIS F 1 112 ? 86.507 15.077 143.408 1.00 49.16 112 HIS F CA 1
ATOM 9680 C C . HIS F 1 112 ? 87.283 13.795 143.740 1.00 49.33 112 HIS F C 1
ATOM 9681 O O . HIS F 1 112 ? 87.618 13.001 142.833 1.00 48.74 112 HIS F O 1
ATOM 9688 N N . LEU F 1 113 ? 87.584 13.616 145.032 1.00 49.72 113 LEU F N 1
ATOM 9689 C CA . LEU F 1 113 ? 88.082 12.335 145.546 1.00 49.44 113 LEU F CA 1
ATOM 9690 C C . LEU F 1 113 ? 87.007 11.653 146.362 1.00 48.30 113 LEU F C 1
ATOM 9691 O O . LEU F 1 113 ? 86.395 12.261 147.230 1.00 48.96 113 LEU F O 1
ATOM 9696 N N . CYS F 1 114 ? 86.794 10.381 146.092 1.00 47.23 114 CYS F N 1
ATOM 9697 C CA . CYS F 1 114 ? 85.840 9.586 146.836 1.00 46.54 114 CYS F CA 1
ATOM 9698 C C . CYS F 1 114 ? 86.503 8.357 147.438 1.00 45.89 114 CYS F C 1
ATOM 9699 O O . CYS F 1 114 ? 87.458 7.812 146.887 1.00 46.45 114 CYS F O 1
ATOM 9702 N N . VAL F 1 115 ? 85.991 7.915 148.573 1.00 45.37 115 VAL F N 1
ATOM 9703 C CA . VAL F 1 115 ? 86.462 6.699 149.212 1.00 44.64 115 VAL F CA 1
ATOM 9704 C C . VAL F 1 115 ? 85.238 5.797 149.370 1.00 44.20 115 VAL F C 1
ATOM 9705 O O . VAL F 1 115 ? 84.574 5.852 150.411 1.00 44.78 115 VAL F O 1
ATOM 9709 N N . PRO F 1 116 ? 84.916 4.977 148.338 1.00 43.32 116 PRO F N 1
ATOM 9710 C CA . PRO F 1 116 ? 83.732 4.088 148.330 1.00 42.30 116 PRO F CA 1
ATOM 9711 C C . PRO F 1 116 ? 83.601 3.154 149.540 1.00 42.46 116 PRO F C 1
ATOM 9712 O O . PRO F 1 116 ? 84.600 2.633 150.045 1.00 43.12 116 PRO F O 1
ATOM 9716 N N . HIS F 1 117 ? 82.372 2.934 149.991 1.00 42.15 117 HIS F N 1
ATOM 9717 C CA . HIS F 1 117 ? 82.115 1.966 151.060 1.00 41.77 117 HIS F CA 1
ATOM 9718 C C . HIS F 1 117 ? 81.388 0.724 150.555 1.00 41.72 117 HIS F C 1
ATOM 9719 O O . HIS F 1 117 ? 81.364 -0.317 151.241 1.00 42.30 117 HIS F O 1
ATOM 9726 N N . GLN F 1 118 ? 80.789 0.845 149.371 1.00 40.88 118 GLN F N 1
ATOM 9727 C CA . GLN F 1 118 ? 80.028 -0.241 148.755 1.00 41.02 118 GLN F CA 1
ATOM 9728 C C . GLN F 1 118 ? 80.241 -0.281 147.257 1.00 40.41 118 GLN F C 1
ATOM 9729 O O . GLN F 1 118 ? 80.646 0.710 146.659 1.00 41.26 118 GLN F O 1
ATOM 9735 N N . LEU F 1 119 ? 79.986 -1.424 146.641 1.00 39.82 119 LEU F N 1
ATOM 9736 C CA . LEU F 1 119 ? 80.125 -1.518 145.206 1.00 38.85 119 LEU F CA 1
ATOM 9737 C C . LEU F 1 119 ? 79.033 -2.396 144.666 1.00 39.02 119 LEU F C 1
ATOM 9738 O O . LEU F 1 119 ? 78.455 -3.197 145.410 1.00 38.67 119 LEU F O 1
ATOM 9743 N N . ILE F 1 120 ? 78.754 -2.211 143.374 1.00 38.76 120 ILE F N 1
ATOM 9744 C CA . ILE F 1 120 ? 77.841 -3.036 142.619 1.00 39.31 120 ILE F CA 1
ATOM 9745 C C . ILE F 1 120 ? 78.589 -3.457 141.378 1.00 39.98 120 ILE F C 1
ATOM 9746 O O . ILE F 1 120 ? 79.223 -2.626 140.719 1.00 40.66 120 ILE F O 1
ATOM 9751 N N . ASP F 1 121 ? 78.506 -4.747 141.054 1.00 40.83 121 ASP F N 1
ATOM 9752 C CA . ASP F 1 121 ? 79.326 -5.352 140.017 1.00 40.86 121 ASP F CA 1
ATOM 9753 C C . ASP F 1 121 ? 78.514 -5.575 138.775 1.00 40.96 121 ASP F C 1
ATOM 9754 O O . ASP F 1 121 ? 77.544 -6.298 138.817 1.00 41.41 121 ASP F O 1
ATOM 9759 N N . TYR F 1 122 ? 78.919 -4.965 137.666 1.00 41.50 122 TYR F N 1
ATOM 9760 C CA . TYR F 1 122 ? 78.250 -5.180 136.379 1.00 42.09 122 TYR F CA 1
ATOM 9761 C C . TYR F 1 122 ? 79.171 -5.835 135.335 1.00 43.20 122 TYR F C 1
ATOM 9762 O O . TYR F 1 122 ? 78.823 -5.889 134.162 1.00 44.01 122 TYR F O 1
ATOM 9771 N N . THR F 1 123 ? 80.329 -6.338 135.759 1.00 44.03 123 THR F N 1
ATOM 9772 C CA . THR F 1 123 ? 81.312 -6.924 134.852 1.00 45.08 123 THR F CA 1
ATOM 9773 C C . THR F 1 123 ? 80.922 -8.380 134.593 1.00 46.86 123 THR F C 1
ATOM 9774 O O . THR F 1 123 ? 80.102 -8.924 135.353 1.00 47.01 123 THR F O 1
ATOM 9778 N N . SER F 1 124 ? 81.496 -9.024 133.558 1.00 48.22 124 SER F N 1
ATOM 9779 C CA . SER F 1 124 ? 81.187 -10.445 133.322 1.00 49.66 124 SER F CA 1
ATOM 9780 C C . SER F 1 124 ? 82.292 -11.363 132.796 1.00 50.73 124 SER F C 1
ATOM 9781 O O . SER F 1 124 ? 82.494 -12.454 133.318 1.00 52.36 124 SER F O 1
ATOM 9784 N N . GLY F 1 125 ? 83.009 -10.984 131.764 1.00 50.73 125 GLY F N 1
ATOM 9785 C CA . GLY F 1 125 ? 83.839 -12.007 131.138 1.00 51.73 125 GLY F CA 1
ATOM 9786 C C . GLY F 1 125 ? 85.202 -12.137 131.786 1.00 52.20 125 GLY F C 1
ATOM 9787 O O . GLY F 1 125 ? 86.226 -12.164 131.086 1.00 53.42 125 GLY F O 1
ATOM 9788 N N . ARG F 1 126 ? 85.239 -12.214 133.114 1.00 51.38 126 ARG F N 1
ATOM 9789 C CA . ARG F 1 126 ? 86.511 -12.047 133.818 1.00 51.02 126 ARG F CA 1
ATOM 9790 C C . ARG F 1 126 ? 86.838 -13.192 134.752 1.00 52.10 126 ARG F C 1
ATOM 9791 O O . ARG F 1 126 ? 85.960 -13.745 135.432 1.00 52.25 126 ARG F O 1
ATOM 9799 N N . GLU F 1 127 ? 88.114 -13.551 134.781 1.00 53.06 127 GLU F N 1
ATOM 9800 C CA . GLU F 1 127 ? 88.552 -14.586 135.687 1.00 54.32 127 GLU F CA 1
ATOM 9801 C C . GLU F 1 127 ? 88.508 -14.016 137.076 1.00 53.69 127 GLU F C 1
ATOM 9802 O O . GLU F 1 127 ? 89.445 -13.379 137.518 1.00 53.55 127 GLU F O 1
ATOM 9808 N N . HIS F 1 128 ? 87.381 -14.274 137.742 1.00 54.07 128 HIS F N 1
ATOM 9809 C CA . HIS F 1 128 ? 86.898 -13.498 138.889 1.00 53.36 128 HIS F CA 1
ATOM 9810 C C . HIS F 1 128 ? 87.099 -14.135 140.251 1.00 53.88 128 HIS F C 1
ATOM 9811 O O . HIS F 1 128 ? 86.790 -13.517 141.270 1.00 53.20 128 HIS F O 1
ATOM 9818 N N . THR F 1 129 ? 87.608 -15.361 140.263 1.00 55.19 129 THR F N 1
ATOM 9819 C CA . THR F 1 129 ? 87.770 -16.091 141.509 1.00 56.35 129 THR F CA 1
ATOM 9820 C C . THR F 1 129 ? 88.877 -17.133 141.456 1.00 58.38 129 THR F C 1
ATOM 9821 O O . THR F 1 129 ? 89.129 -17.707 140.403 1.00 59.28 129 THR F O 1
ATOM 9825 N N . TYR F 1 130 ? 89.523 -17.382 142.593 1.00 59.65 130 TYR F N 1
ATOM 9826 C CA . TYR F 1 130 ? 90.513 -18.441 142.688 1.00 62.11 130 TYR F CA 1
ATOM 9827 C C . TYR F 1 130 ? 89.824 -19.791 142.853 1.00 64.57 130 TYR F C 1
ATOM 9828 O O . TYR F 1 130 ? 90.432 -20.857 142.677 1.00 66.10 130 TYR F O 1
ATOM 9837 N N . PHE F 1 131 ? 88.542 -19.744 143.184 1.00 65.40 131 PHE F N 1
ATOM 9838 C CA . PHE F 1 131 ? 87.795 -20.962 143.419 1.00 68.04 131 PHE F CA 1
ATOM 9839 C C . PHE F 1 131 ? 87.019 -21.415 142.177 1.00 69.00 131 PHE F C 1
ATOM 9840 O O . PHE F 1 131 ? 85.872 -21.845 142.274 1.00 69.27 131 PHE F O 1
ATOM 9848 N N . ALA F 1 132 ? 87.656 -21.305 141.011 1.00 70.29 132 ALA F N 1
ATOM 9849 C CA . ALA F 1 132 ? 87.168 -21.932 139.777 1.00 71.72 132 ALA F CA 1
ATOM 9850 C C . ALA F 1 132 ? 87.920 -23.242 139.589 1.00 74.31 132 ALA F C 1
ATOM 9851 O O . ALA F 1 132 ? 88.648 -23.662 140.492 1.00 75.58 132 ALA F O 1
ATOM 9853 N N . GLY F 1 133 ? 87.748 -23.895 138.439 1.00 76.06 133 GLY F N 1
ATOM 9854 C CA . GLY F 1 133 ? 88.451 -25.161 138.143 1.00 79.20 133 GLY F CA 1
ATOM 9855 C C . GLY F 1 133 ? 87.927 -26.396 138.874 1.00 81.43 133 GLY F C 1
ATOM 9856 O O . GLY F 1 133 ? 86.964 -26.320 139.654 1.00 80.97 133 GLY F O 1
ATOM 9857 N N . ASP F 1 134 ? 88.550 -27.543 138.607 1.00 84.19 134 ASP F N 1
ATOM 9858 C CA . ASP F 1 134 ? 88.202 -28.800 139.293 1.00 86.86 134 ASP F CA 1
ATOM 9859 C C . ASP F 1 134 ? 88.960 -28.834 140.627 1.00 87.64 134 ASP F C 1
ATOM 9860 O O . ASP F 1 134 ? 90.122 -29.255 140.695 1.00 88.89 134 ASP F O 1
ATOM 9865 N N . ILE F 1 135 ? 88.296 -28.353 141.674 1.00 87.18 135 ILE F N 1
ATOM 9866 C CA . ILE F 1 135 ? 88.932 -28.142 142.973 1.00 87.75 135 ILE F CA 1
ATOM 9867 C C . ILE F 1 135 ? 88.180 -28.913 144.066 1.00 89.22 135 ILE F C 1
ATOM 9868 O O . ILE F 1 135 ? 86.991 -29.208 143.906 1.00 89.40 135 ILE F O 1
ATOM 9873 N N . GLU F 1 136 ? 88.870 -29.242 145.161 1.00 90.48 136 GLU F N 1
ATOM 9874 C CA . GLU F 1 136 ? 88.330 -30.176 146.164 1.00 92.15 136 GLU F CA 1
ATOM 9875 C C . GLU F 1 136 ? 87.261 -29.606 147.106 1.00 91.26 136 GLU F C 1
ATOM 9876 O O . GLU F 1 136 ? 86.220 -30.231 147.302 1.00 91.89 136 GLU F O 1
ATOM 9882 N N . HIS F 1 137 ? 87.530 -28.434 147.693 1.00 89.98 137 HIS F N 1
ATOM 9883 C CA . HIS F 1 137 ? 86.563 -27.712 148.552 1.00 88.82 137 HIS F CA 1
ATOM 9884 C C . HIS F 1 137 ? 86.185 -26.342 147.947 1.00 85.70 137 HIS F C 1
ATOM 9885 O O . HIS F 1 137 ? 87.070 -25.515 147.672 1.00 84.98 137 HIS F O 1
ATOM 9892 N N . VAL F 1 138 ? 84.882 -26.108 147.736 1.00 83.66 138 VAL F N 1
ATOM 9893 C CA . VAL F 1 138 ? 84.394 -24.803 147.241 1.00 80.37 138 VAL F CA 1
ATOM 9894 C C . VAL F 1 138 ? 84.261 -23.798 148.375 1.00 78.44 138 VAL F C 1
ATOM 9895 O O . VAL F 1 138 ? 83.855 -24.156 149.486 1.00 79.69 138 VAL F O 1
ATOM 9899 N N . THR F 1 139 ? 84.598 -22.543 148.104 1.00 75.30 139 THR F N 1
ATOM 9900 C CA . THR F 1 139 ? 84.420 -21.486 149.101 1.00 73.11 139 THR F CA 1
ATOM 9901 C C . THR F 1 139 ? 83.562 -20.345 148.575 1.00 70.33 139 THR F C 1
ATOM 9902 O O . THR F 1 139 ? 83.884 -19.719 147.558 1.00 69.39 139 THR F O 1
ATOM 9906 N N . HIS F 1 140 ? 82.467 -20.080 149.270 1.00 68.51 140 HIS F N 1
ATOM 9907 C CA . HIS F 1 140 ? 81.692 -18.884 148.997 1.00 65.65 140 HIS F CA 1
ATOM 9908 C C . HIS F 1 140 ? 82.069 -17.828 150.047 1.00 63.90 140 HIS F C 1
ATOM 9909 O O . HIS F 1 140 ? 81.597 -17.887 151.183 1.00 64.61 140 HIS F O 1
ATOM 9916 N N . ILE F 1 141 ? 82.941 -16.883 149.706 1.00 61.26 141 ILE F N 1
ATOM 9917 C CA . ILE F 1 141 ? 83.277 -15.838 150.683 1.00 58.97 141 ILE F CA 1
ATOM 9918 C C . ILE F 1 141 ? 82.106 -14.877 150.902 1.00 57.62 141 ILE F C 1
ATOM 9919 O O . ILE F 1 141 ? 81.284 -14.631 150.009 1.00 56.82 141 ILE F O 1
ATOM 9924 N N . ASP F 1 142 ? 82.010 -14.363 152.118 1.00 57.15 142 ASP F N 1
ATOM 9925 C CA . ASP F 1 142 ? 81.089 -13.280 152.414 1.00 55.43 142 ASP F CA 1
ATOM 9926 C C . ASP F 1 142 ? 81.748 -12.043 151.853 1.00 52.89 142 ASP F C 1
ATOM 9927 O O . ASP F 1 142 ? 82.956 -11.861 151.968 1.00 53.13 142 ASP F O 1
ATOM 9932 N N . PHE F 1 143 ? 80.959 -11.198 151.222 1.00 50.92 143 PHE F N 1
ATOM 9933 C CA . PHE F 1 143 ? 81.500 -9.992 150.634 1.00 48.69 143 PHE F CA 1
ATOM 9934 C C . PHE F 1 143 ? 80.592 -8.811 150.965 1.00 48.28 143 PHE F C 1
ATOM 9935 O O . PHE F 1 143 ? 80.517 -7.862 150.214 1.00 47.50 143 PHE F O 1
ATOM 9943 N N . SER F 1 144 ? 79.913 -8.876 152.110 1.00 49.34 144 SER F N 1
ATOM 9944 C CA . SER F 1 144 ? 78.969 -7.830 152.523 1.00 49.32 144 SER F CA 1
ATOM 9945 C C . SER F 1 144 ? 79.591 -6.440 152.478 1.00 48.90 144 SER F C 1
ATOM 9946 O O . SER F 1 144 ? 78.996 -5.509 151.933 1.00 48.66 144 SER F O 1
ATOM 9949 N N . HIS F 1 145 ? 80.790 -6.305 153.032 1.00 49.46 145 HIS F N 1
ATOM 9950 C CA . HIS F 1 145 ? 81.473 -5.019 153.044 1.00 49.68 145 HIS F CA 1
ATOM 9951 C C . HIS F 1 145 ? 82.779 -5.103 152.303 1.00 49.68 145 HIS F C 1
ATOM 9952 O O . HIS F 1 145 ? 83.772 -5.540 152.864 1.00 50.21 145 HIS F O 1
ATOM 9959 N N . PRO F 1 146 ? 82.783 -4.663 151.034 1.00 49.17 146 PRO F N 1
ATOM 9960 C CA . PRO F 1 146 ? 83.842 -4.924 150.053 1.00 48.81 146 PRO F CA 1
ATOM 9961 C C . PRO F 1 146 ? 85.161 -4.187 150.294 1.00 48.93 146 PRO F C 1
ATOM 9962 O O . PRO F 1 146 ? 86.134 -4.445 149.599 1.00 49.36 146 PRO F O 1
ATOM 9966 N N . TYR F 1 147 ? 85.199 -3.278 151.261 1.00 48.92 147 TYR F N 1
ATOM 9967 C CA . TYR F 1 147 ? 86.424 -2.546 151.560 1.00 49.18 147 TYR F CA 1
ATOM 9968 C C . TYR F 1 147 ? 86.808 -2.640 153.031 1.00 50.45 147 TYR F C 1
ATOM 9969 O O . TYR F 1 147 ? 85.952 -2.585 153.904 1.00 51.17 147 TYR F O 1
ATOM 9978 N N . ASP F 1 148 ? 88.097 -2.780 153.313 1.00 51.17 148 ASP F N 1
ATOM 9979 C CA . ASP F 1 148 ? 88.542 -2.790 154.697 1.00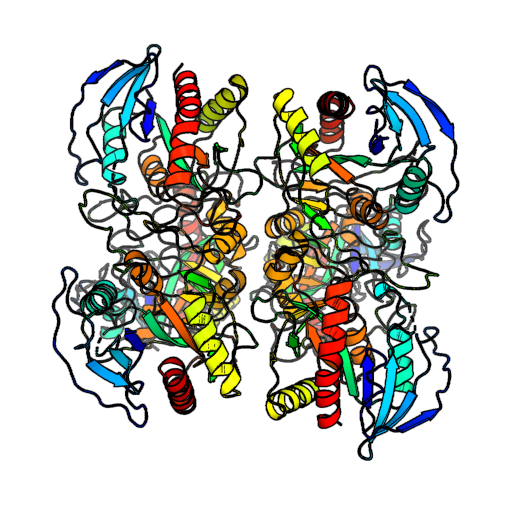 52.13 148 ASP F CA 1
ATOM 9980 C C . ASP F 1 148 ? 88.281 -1.418 155.343 1.00 51.54 148 ASP F C 1
ATOM 9981 O O . ASP F 1 148 ? 88.737 -0.383 154.862 1.00 50.85 148 ASP F O 1
ATOM 9986 N N . GLU F 1 149 ? 87.514 -1.427 156.422 1.00 51.79 149 GLU F N 1
ATOM 9987 C CA . GLU F 1 149 ? 87.143 -0.194 157.091 1.00 51.74 149 GLU F CA 1
ATOM 9988 C C . GLU F 1 149 ? 88.362 0.497 157.722 1.00 52.29 149 GLU F C 1
ATOM 9989 O O . GLU F 1 149 ? 88.485 1.707 157.604 1.00 52.21 149 GLU F O 1
ATOM 9995 N N . PRO F 1 150 ? 89.267 -0.254 158.391 1.00 53.12 150 PRO F N 1
ATOM 9996 C CA . PRO F 1 150 ? 90.443 0.436 158.930 1.00 53.67 150 PRO F CA 1
ATOM 9997 C C . PRO F 1 150 ? 91.180 1.212 157.842 1.00 53.24 150 PRO F C 1
ATOM 9998 O O . PRO F 1 150 ? 91.531 2.385 158.032 1.00 53.41 150 PRO F O 1
ATOM 10002 N N . LEU F 1 151 ? 91.386 0.557 156.702 1.00 52.71 151 LEU F N 1
ATOM 10003 C CA . LEU F 1 151 ? 92.007 1.179 155.536 1.00 52.22 151 LEU F CA 1
ATOM 10004 C C . LEU F 1 151 ? 91.209 2.375 155.057 1.00 51.48 151 LEU F C 1
ATOM 10005 O O . LEU F 1 151 ? 91.777 3.406 154.734 1.00 51.46 151 LEU F O 1
ATOM 10010 N N . ARG F 1 152 ? 89.888 2.225 155.019 1.00 51.44 152 ARG F N 1
ATOM 10011 C CA . ARG F 1 152 ? 88.987 3.322 154.685 1.00 51.60 152 ARG F CA 1
ATOM 10012 C C . ARG F 1 152 ? 89.224 4.542 155.566 1.00 53.12 152 ARG F C 1
ATOM 10013 O O . ARG F 1 152 ? 89.424 5.633 155.037 1.00 53.61 152 ARG F O 1
ATOM 10021 N N . GLN F 1 153 ? 89.216 4.371 156.892 1.00 54.62 153 GLN F N 1
ATOM 10022 C CA . GLN F 1 153 ? 89.509 5.491 157.802 1.00 56.39 153 GLN F CA 1
ATOM 10023 C C . GLN F 1 153 ? 90.894 6.110 157.506 1.00 57.62 153 GLN F C 1
ATOM 10024 O O . GLN F 1 153 ? 91.012 7.325 157.324 1.00 58.18 153 GLN F O 1
ATOM 10030 N N . ARG F 1 154 ? 91.927 5.277 157.419 1.00 58.25 154 ARG F N 1
ATOM 10031 C CA . ARG F 1 154 ? 93.271 5.774 157.118 1.00 59.54 154 ARG F CA 1
ATOM 10032 C C . ARG F 1 154 ? 93.316 6.731 155.926 1.00 58.61 154 ARG F C 1
ATOM 10033 O O . ARG F 1 154 ? 94.043 7.733 155.968 1.00 59.44 154 ARG F O 1
ATOM 10041 N N . LEU F 1 155 ? 92.543 6.425 154.881 1.00 56.83 155 LEU F N 1
ATOM 10042 C CA . LEU F 1 155 ? 92.383 7.332 153.725 1.00 55.98 155 LEU F CA 1
ATOM 10043 C C . LEU F 1 155 ? 91.576 8.613 154.048 1.00 55.56 155 LEU F C 1
ATOM 10044 O O . LEU F 1 155 ? 91.926 9.701 153.598 1.00 55.88 155 LEU F O 1
ATOM 10049 N N . ILE F 1 156 ? 90.502 8.480 154.821 1.00 54.73 156 ILE F N 1
ATOM 10050 C CA . ILE F 1 156 ? 89.685 9.629 155.213 1.00 54.59 156 ILE F CA 1
ATOM 10051 C C . ILE F 1 156 ? 90.489 10.591 156.097 1.00 56.42 156 ILE F C 1
ATOM 10052 O O . ILE F 1 156 ? 90.625 11.782 155.771 1.00 56.87 156 ILE F O 1
ATOM 10057 N N . GLU F 1 157 ? 91.026 10.067 157.201 1.00 57.25 157 GLU F N 1
ATOM 10058 C CA . GLU F 1 157 ? 91.950 10.810 158.048 1.00 59.07 157 GLU F CA 1
ATOM 10059 C C . GLU F 1 157 ? 92.948 11.606 157.209 1.00 58.89 157 GLU F C 1
ATOM 10060 O O . GLU F 1 157 ? 93.031 12.809 157.351 1.00 59.61 157 GLU F O 1
ATOM 10066 N N . ALA F 1 158 ? 93.664 10.933 156.314 1.00 58.31 158 ALA F N 1
ATOM 10067 C CA . ALA F 1 158 ? 94.577 11.580 155.368 1.00 58.82 158 ALA F CA 1
ATOM 10068 C C . ALA F 1 158 ? 93.932 12.716 154.565 1.00 58.76 158 ALA F C 1
ATOM 10069 O O . ALA F 1 158 ? 94.486 13.817 154.485 1.00 59.89 158 ALA F O 1
ATOM 10071 N N . LEU F 1 159 ? 92.773 12.442 153.960 1.00 57.39 159 LEU F N 1
ATOM 10072 C CA . LEU F 1 159 ? 92.061 13.446 153.188 1.00 56.86 159 LEU F CA 1
ATOM 10073 C C . LEU F 1 159 ? 91.712 14.674 154.041 1.00 58.10 159 LEU F C 1
ATOM 10074 O O . LEU F 1 159 ? 92.027 15.809 153.659 1.00 59.30 159 LEU F O 1
ATOM 10079 N N . ARG F 1 160 ? 91.095 14.442 155.202 1.00 58.13 160 ARG F N 1
ATOM 10080 C CA . ARG F 1 160 ? 90.744 15.518 156.135 1.00 58.86 160 ARG F CA 1
ATOM 10081 C C . ARG F 1 160 ? 91.936 16.385 156.491 1.00 59.96 160 ARG F C 1
ATOM 10082 O O . ARG F 1 160 ? 91.880 17.610 156.361 1.00 60.74 160 ARG F O 1
ATOM 10090 N N . ALA F 1 161 ? 93.013 15.729 156.924 1.00 60.31 161 ALA F N 1
ATOM 10091 C CA . ALA F 1 161 ? 94.228 16.387 157.421 1.00 61.59 161 ALA F CA 1
ATOM 10092 C C . ALA F 1 161 ? 94.851 17.288 156.366 1.00 62.08 161 ALA F C 1
ATOM 10093 O O . ALA F 1 161 ? 95.501 18.273 156.689 1.00 63.22 161 ALA F O 1
ATOM 10095 N N . LEU F 1 162 ? 94.624 16.938 155.105 1.00 61.29 162 LEU F N 1
ATOM 10096 C CA . LEU F 1 162 ? 95.150 17.678 153.969 1.00 61.91 162 LEU F CA 1
ATOM 10097 C C . LEU F 1 162 ? 94.165 18.715 153.430 1.00 61.88 162 LEU F C 1
ATOM 10098 O O . LEU F 1 162 ? 94.453 19.380 152.424 1.00 62.36 162 LEU F O 1
ATOM 10103 N N . GLY F 1 163 ? 93.013 18.837 154.098 1.00 61.35 163 GLY F N 1
ATOM 10104 C CA . GLY F 1 163 ? 92.005 19.844 153.775 1.00 61.26 163 GLY F CA 1
ATOM 10105 C C . GLY F 1 163 ? 91.385 19.653 152.403 1.00 60.58 163 GLY F C 1
ATOM 10106 O O . GLY F 1 163 ? 90.800 20.588 151.843 1.00 60.81 163 GLY F O 1
ATOM 10107 N N . LEU F 1 164 ? 91.490 18.436 151.871 1.00 59.51 164 LEU F N 1
ATOM 10108 C CA . LEU F 1 164 ? 91.046 18.149 150.513 1.00 58.94 164 LEU F CA 1
ATOM 10109 C C . LEU F 1 164 ? 89.548 17.848 150.406 1.00 58.05 164 LEU F C 1
ATOM 10110 O O . LEU F 1 164 ? 89.007 17.068 151.191 1.00 58.24 164 LEU F O 1
ATOM 10115 N N . ALA F 1 165 ? 88.877 18.457 149.434 1.00 57.93 165 ALA F N 1
ATOM 10116 C CA . ALA F 1 165 ? 87.477 18.134 149.153 1.00 56.83 165 ALA F CA 1
ATOM 10117 C C . ALA F 1 165 ? 87.348 16.646 148.795 1.00 55.46 165 ALA F C 1
ATOM 10118 O O . ALA F 1 165 ? 88.085 16.133 147.936 1.00 55.45 165 ALA F O 1
ATOM 10120 N N . HIS F 1 166 ? 86.415 15.959 149.451 1.00 54.02 166 HIS F N 1
ATOM 10121 C CA . HIS F 1 166 ? 86.203 14.522 149.224 1.00 51.82 166 HIS F CA 1
ATOM 10122 C C . HIS F 1 166 ? 84.858 14.024 149.714 1.00 50.16 166 HIS F C 1
ATOM 10123 O O . HIS F 1 166 ? 84.087 14.742 150.349 1.00 49.57 166 HIS F O 1
ATOM 10130 N N . SER F 1 167 ? 84.611 12.753 149.423 1.00 49.26 167 SER F N 1
ATOM 10131 C CA . SER F 1 167 ? 83.460 12.010 149.955 1.00 47.72 167 SER F CA 1
ATOM 10132 C C . SER F 1 167 ? 83.912 10.788 150.742 1.00 46.92 167 SER F C 1
ATOM 10133 O O . SER F 1 167 ? 84.639 9.938 150.243 1.00 46.53 167 SER F O 1
ATOM 10136 N N . SER F 1 168 ? 83.467 10.726 151.986 1.00 46.84 168 SER F N 1
ATOM 10137 C CA . SER F 1 168 ? 83.852 9.682 152.913 1.00 46.76 168 SER F CA 1
ATOM 10138 C C . SER F 1 168 ? 83.254 8.326 152.578 1.00 45.64 168 SER F C 1
ATOM 10139 O O . SER F 1 168 ? 83.742 7.322 153.059 1.00 46.21 168 SER F O 1
ATOM 10142 N N . HIS F 1 169 ? 82.175 8.310 151.801 1.00 44.42 169 HIS F N 1
ATOM 10143 C CA . HIS F 1 169 ? 81.443 7.097 151.434 1.00 42.94 169 HIS F CA 1
ATOM 10144 C C . HIS F 1 169 ? 81.017 7.180 149.952 1.00 42.22 169 HIS F C 1
ATOM 10145 O O . HIS F 1 169 ? 80.909 8.285 149.396 1.00 42.39 169 HIS F O 1
ATOM 10152 N N . GLY F 1 170 ? 80.741 6.037 149.321 1.00 40.59 170 GLY F N 1
ATOM 10153 C CA . GLY F 1 170 ? 80.040 6.065 148.060 1.00 39.30 170 GLY F CA 1
ATOM 10154 C C . GLY F 1 170 ? 79.886 4.700 147.448 1.00 39.25 170 GLY F C 1
ATOM 10155 O O . GLY F 1 170 ? 80.620 3.775 147.782 1.00 39.53 170 GLY F O 1
ATOM 10156 N N . VAL F 1 171 ? 78.952 4.573 146.520 1.00 38.72 171 VAL F N 1
ATOM 10157 C CA . VAL F 1 171 ? 78.768 3.309 145.850 1.00 38.82 171 VAL F CA 1
ATOM 10158 C C . VAL F 1 171 ? 79.467 3.332 144.466 1.00 39.46 171 VAL F C 1
ATOM 10159 O O . VAL F 1 171 ? 79.232 4.238 143.641 1.00 38.90 171 VAL F O 1
ATOM 10163 N N . TYR F 1 172 ? 80.337 2.341 144.247 1.00 40.27 172 TYR F N 1
ATOM 10164 C CA . TYR F 1 172 ? 81.163 2.213 143.032 1.00 41.07 172 TYR F CA 1
ATOM 10165 C C . TYR F 1 172 ? 80.561 1.210 142.051 1.00 40.55 172 TYR F C 1
ATOM 10166 O O . TYR F 1 172 ? 80.571 0.007 142.296 1.00 40.44 172 TYR F O 1
ATOM 10175 N N . ALA F 1 173 ? 80.056 1.710 140.932 1.00 40.47 173 ALA F N 1
ATOM 10176 C CA . ALA F 1 173 ? 79.585 0.853 139.846 1.00 40.20 173 ALA F CA 1
ATOM 10177 C C . ALA F 1 173 ? 80.758 0.333 139.028 1.00 40.37 173 ALA F C 1
ATOM 10178 O O . ALA F 1 173 ? 81.480 1.106 138.380 1.00 40.41 173 ALA F O 1
ATOM 10180 N N . CYS F 1 174 ? 80.966 -0.975 139.041 1.00 40.66 174 CYS F N 1
ATOM 10181 C CA . CYS F 1 174 ? 81.999 -1.500 138.171 1.00 41.30 174 CYS F CA 1
ATOM 10182 C C . CYS F 1 174 ? 81.460 -2.060 136.879 1.00 40.67 174 CYS F C 1
ATOM 10183 O O . CYS F 1 174 ? 80.861 -3.137 136.849 1.00 39.94 174 CYS F O 1
ATOM 10186 N N . THR F 1 175 ? 81.694 -1.321 135.805 1.00 40.87 175 THR F N 1
ATOM 10187 C CA . THR F 1 175 ? 81.258 -1.774 134.487 1.00 41.36 175 THR F CA 1
ATOM 10188 C C . THR F 1 175 ? 82.391 -2.438 133.718 1.00 41.37 175 THR F C 1
ATOM 10189 O O . THR F 1 175 ? 83.483 -2.611 134.255 1.00 41.39 175 THR F O 1
ATOM 10193 N N . GLN F 1 176 ? 82.108 -2.803 132.470 1.00 41.38 176 GLN F N 1
ATOM 10194 C CA . GLN F 1 176 ? 82.907 -3.755 131.747 1.00 41.64 176 GLN F CA 1
ATOM 10195 C C . GLN F 1 176 ? 83.914 -3.121 130.796 1.00 42.25 176 GLN F C 1
ATOM 10196 O O . GLN F 1 176 ? 85.070 -3.571 130.694 1.00 42.83 176 GLN F O 1
ATOM 10202 N N . GLY F 1 177 ? 83.485 -2.075 130.097 1.00 42.11 177 GLY F N 1
ATOM 10203 C CA . GLY F 1 177 ? 84.367 -1.391 129.156 1.00 42.26 177 GLY F CA 1
ATOM 10204 C C . GLY F 1 177 ? 84.601 -2.207 127.896 1.00 43.17 177 GLY F C 1
ATOM 10205 O O . GLY F 1 177 ? 83.951 -3.245 127.697 1.00 42.96 177 GLY F O 1
ATOM 10206 N N . PRO F 1 178 ? 85.529 -1.747 127.032 1.00 43.87 178 PRO F N 1
ATOM 10207 C CA . PRO F 1 178 ? 86.298 -0.519 127.205 1.00 44.04 178 PRO F CA 1
ATOM 10208 C C . PRO F 1 178 ? 85.439 0.688 126.974 1.00 44.05 178 PRO F C 1
ATOM 10209 O O . PRO F 1 178 ? 85.764 1.758 127.462 1.00 44.60 178 PRO F O 1
ATOM 10213 N N . ARG F 1 179 ? 84.356 0.529 126.228 1.00 43.95 179 ARG F N 1
ATOM 10214 C CA . ARG F 1 179 ? 83.494 1.652 125.933 1.00 43.78 179 ARG F CA 1
ATOM 10215 C C . ARG F 1 179 ? 82.942 2.229 127.220 1.00 42.81 179 ARG F C 1
ATOM 10216 O O . ARG F 1 179 ? 82.671 1.508 128.187 1.00 41.91 179 ARG F O 1
ATOM 10224 N N . LEU F 1 180 ? 82.750 3.540 127.222 1.00 42.78 180 LEU F N 1
ATOM 10225 C CA . LEU F 1 180 ? 82.052 4.179 128.322 1.00 41.25 180 LEU F CA 1
ATOM 10226 C C . LEU F 1 180 ? 80.540 3.932 128.228 1.00 40.59 180 LEU F C 1
ATOM 10227 O O . LEU F 1 180 ? 80.037 3.266 127.302 1.00 39.66 180 LEU F O 1
ATOM 10232 N N . GLU F 1 181 ? 79.828 4.490 129.197 1.00 39.92 181 GLU F N 1
ATOM 10233 C CA . GLU F 1 181 ? 78.430 4.171 129.379 1.00 40.47 181 GLU F CA 1
ATOM 10234 C C . GLU F 1 181 ? 77.535 5.062 128.535 1.00 40.94 181 GLU F C 1
ATOM 10235 O O . GLU F 1 181 ? 77.922 6.157 128.111 1.00 41.99 181 GLU F O 1
ATOM 10241 N N . THR F 1 182 ? 76.347 4.527 128.293 1.00 40.26 182 THR F N 1
ATOM 10242 C CA . THR F 1 182 ? 75.239 5.164 127.650 1.00 39.97 182 THR F CA 1
ATOM 10243 C C . THR F 1 182 ? 74.460 5.993 128.687 1.00 39.23 182 THR F C 1
ATOM 10244 O O . THR F 1 182 ? 74.400 5.618 129.852 1.00 38.75 182 THR F O 1
ATOM 10248 N N . VAL F 1 183 ? 73.863 7.108 128.268 1.00 39.37 183 VAL F N 1
ATOM 10249 C CA . VAL F 1 183 ? 73.039 7.967 129.144 1.00 39.06 183 VAL F CA 1
ATOM 10250 C C . VAL F 1 183 ? 72.029 7.177 129.981 1.00 39.14 183 VAL F C 1
ATOM 10251 O O . VAL F 1 183 ? 71.891 7.421 131.192 1.00 39.08 183 VAL F O 1
ATOM 10255 N N . ALA F 1 184 ? 71.319 6.260 129.310 1.00 39.20 184 ALA F N 1
ATOM 10256 C CA . ALA F 1 184 ? 70.270 5.444 129.895 1.00 38.87 184 ALA F CA 1
ATOM 10257 C C . ALA F 1 184 ? 70.862 4.427 130.813 1.00 38.68 184 ALA F C 1
ATOM 10258 O O . ALA F 1 184 ? 70.232 4.037 131.788 1.00 39.57 184 ALA F O 1
ATOM 10260 N N . GLU F 1 185 ? 72.061 3.962 130.496 1.00 38.69 185 GLU F N 1
ATOM 10261 C CA . GLU F 1 185 ? 72.730 3.018 131.356 1.00 38.82 185 GLU F CA 1
ATOM 10262 C C . GLU F 1 185 ? 73.090 3.752 132.633 1.00 38.22 185 GLU F C 1
ATOM 10263 O O . GLU F 1 185 ? 73.029 3.181 133.731 1.00 38.14 185 GLU F O 1
ATOM 10269 N N . ILE F 1 186 ? 73.469 5.017 132.488 1.00 37.76 186 ILE F N 1
ATOM 10270 C CA . ILE F 1 186 ? 73.836 5.794 133.653 1.00 37.40 186 ILE F CA 1
ATOM 10271 C C . ILE F 1 186 ? 72.605 6.054 134.512 1.00 37.50 186 ILE F C 1
ATOM 10272 O O . ILE F 1 186 ? 72.690 5.989 135.724 1.00 37.45 186 ILE F O 1
ATOM 10277 N N . ALA F 1 187 ? 71.463 6.300 133.891 1.00 38.19 187 ALA F N 1
ATOM 10278 C CA . ALA F 1 187 ? 70.238 6.448 134.643 1.00 38.91 187 ALA F CA 1
ATOM 10279 C C . ALA F 1 187 ? 69.966 5.169 135.420 1.00 39.48 187 ALA F C 1
ATOM 10280 O O . ALA F 1 187 ? 69.451 5.226 136.535 1.00 40.37 187 ALA F O 1
ATOM 10282 N N . ARG F 1 188 ? 70.315 4.010 134.873 1.00 39.59 188 ARG F N 1
ATOM 10283 C CA . ARG F 1 188 ? 70.000 2.804 135.608 1.00 40.03 188 ARG F CA 1
ATOM 10284 C C . ARG F 1 188 ? 70.994 2.514 136.745 1.00 39.78 188 ARG F C 1
ATOM 10285 O O . ARG F 1 188 ? 70.595 2.070 137.812 1.00 40.14 188 ARG F O 1
ATOM 10293 N N . LEU F 1 189 ? 72.274 2.795 136.523 1.00 40.13 189 LEU F N 1
ATOM 10294 C CA . LEU F 1 189 ? 73.281 2.779 137.581 1.00 39.92 189 LEU F CA 1
ATOM 10295 C C . LEU F 1 189 ? 72.928 3.734 138.713 1.00 40.83 189 LEU F C 1
ATOM 10296 O O . LEU F 1 189 ? 73.267 3.478 139.860 1.00 40.96 189 LEU F O 1
ATOM 10301 N N . GLU F 1 190 ? 72.256 4.834 138.391 1.00 42.06 190 GLU F N 1
ATOM 10302 C CA . GLU F 1 190 ? 71.841 5.786 139.403 1.00 43.81 190 GLU F CA 1
ATOM 10303 C C . GLU F 1 190 ? 70.637 5.258 140.189 1.00 43.96 190 GLU F C 1
ATOM 10304 O O . GLU F 1 190 ? 70.578 5.395 141.401 1.00 44.51 190 GLU F O 1
ATOM 10310 N N . ARG F 1 191 ? 69.688 4.652 139.501 1.00 43.97 191 ARG F N 1
ATOM 10311 C CA . ARG F 1 191 ? 68.552 4.068 140.171 1.00 44.56 191 ARG F CA 1
ATOM 10312 C C . ARG F 1 191 ? 68.981 2.930 141.067 1.00 44.41 191 ARG F C 1
ATOM 10313 O O . ARG F 1 191 ? 68.340 2.674 142.072 1.00 45.19 191 ARG F O 1
ATOM 10321 N N . ASP F 1 192 ? 70.065 2.250 140.709 1.00 44.24 192 ASP F N 1
ATOM 10322 C CA . ASP F 1 192 ? 70.573 1.128 141.489 1.00 44.21 192 ASP F CA 1
ATOM 10323 C C . ASP F 1 192 ? 71.320 1.677 142.679 1.00 44.02 192 ASP F C 1
ATOM 10324 O O . ASP F 1 192 ? 71.749 0.933 143.550 1.00 44.66 192 ASP F O 1
ATOM 10329 N N . GLY F 1 193 ? 71.497 2.990 142.702 1.00 44.28 193 GLY F N 1
ATOM 10330 C CA . GLY F 1 193 ? 72.146 3.682 143.824 1.00 43.93 193 GLY F CA 1
ATOM 10331 C C . GLY F 1 193 ? 73.657 3.822 143.763 1.00 43.15 193 GLY F C 1
ATOM 10332 O O . GLY F 1 193 ? 74.299 3.840 144.798 1.00 43.98 193 GLY F O 1
ATOM 10333 N N . ASN F 1 194 ? 74.229 3.927 142.568 1.00 42.23 194 ASN F N 1
ATOM 10334 C CA . ASN F 1 194 ? 75.665 4.114 142.419 1.00 41.24 194 ASN F CA 1
ATOM 10335 C C . ASN F 1 194 ? 76.081 5.594 142.386 1.00 41.53 194 ASN F C 1
ATOM 10336 O O . ASN F 1 194 ? 75.340 6.441 141.886 1.00 41.87 194 ASN F O 1
ATOM 10341 N N . ASP F 1 195 ? 77.276 5.906 142.898 1.00 41.26 195 ASP F N 1
ATOM 10342 C CA . ASP F 1 195 ? 77.714 7.308 143.022 1.00 40.87 195 ASP F CA 1
ATOM 10343 C C . ASP F 1 195 ? 78.747 7.645 141.970 1.00 40.23 195 ASP F C 1
ATOM 10344 O O . ASP F 1 195 ? 78.802 8.777 141.473 1.00 40.48 195 ASP F O 1
ATOM 10349 N N . ILE F 1 196 ? 79.555 6.633 141.637 1.00 39.43 196 ILE F N 1
ATOM 10350 C CA . ILE F 1 196 ? 80.709 6.735 140.717 1.00 38.83 196 ILE F CA 1
ATOM 10351 C C . ILE F 1 196 ? 80.750 5.475 139.863 1.00 38.57 196 ILE F C 1
ATOM 10352 O O . ILE F 1 196 ? 80.128 4.463 140.233 1.00 38.46 196 ILE F O 1
ATOM 10357 N N . VAL F 1 197 ? 81.467 5.539 138.732 1.00 38.29 197 VAL F N 1
ATOM 10358 C CA . VAL F 1 197 ? 81.534 4.415 137.784 1.00 37.52 197 VAL F CA 1
ATOM 10359 C C . VAL F 1 197 ? 82.911 4.275 137.176 1.00 38.22 197 VAL F C 1
ATOM 10360 O O . VAL F 1 197 ? 83.517 5.251 136.722 1.00 38.27 197 VAL F O 1
ATOM 10364 N N . GLY F 1 198 ? 83.371 3.036 137.170 1.00 38.68 198 GLY F N 1
ATOM 10365 C CA . GLY F 1 198 ? 84.738 2.688 136.827 1.00 40.74 198 GLY F CA 1
ATOM 10366 C C . GLY F 1 198 ? 84.765 1.243 136.332 1.00 42.20 198 GLY F C 1
ATOM 10367 O O . GLY F 1 198 ? 83.768 0.492 136.468 1.00 42.05 198 GLY F O 1
ATOM 10368 N N . MET F 1 199 ? 85.901 0.851 135.758 1.00 43.20 199 MET F N 1
ATOM 10369 C CA . MET F 1 199 ? 85.999 -0.417 135.057 1.00 44.32 199 MET F CA 1
ATOM 10370 C C . MET F 1 199 ? 86.985 -1.397 135.709 1.00 45.58 199 MET F C 1
ATOM 10371 O O . MET F 1 199 ? 87.112 -2.558 135.283 1.00 46.02 199 MET F O 1
ATOM 10376 N N . THR F 1 200 ? 87.667 -0.939 136.750 1.00 46.24 200 THR F N 1
ATOM 10377 C CA . THR F 1 200 ? 88.785 -1.687 137.278 1.00 47.57 200 THR F CA 1
ATOM 10378 C C . THR F 1 200 ? 88.512 -2.287 138.646 1.00 47.62 200 THR F C 1
ATOM 10379 O O . THR F 1 200 ? 89.264 -3.163 139.097 1.00 49.07 200 THR F O 1
ATOM 10383 N N . GLY F 1 201 ? 87.434 -1.841 139.292 1.00 46.90 201 GLY F N 1
ATOM 10384 C CA . GLY F 1 201 ? 87.205 -2.111 140.723 1.00 46.55 201 GLY F CA 1
ATOM 10385 C C . GLY F 1 201 ? 86.806 -3.525 141.105 1.00 46.50 201 GLY F C 1
ATOM 10386 O O . GLY F 1 201 ? 86.919 -3.910 142.267 1.00 46.74 201 GLY F O 1
ATOM 10387 N N . MET F 1 202 ? 86.314 -4.275 140.129 1.00 46.40 202 MET F N 1
ATOM 10388 C CA . MET F 1 202 ? 85.981 -5.678 140.285 1.00 47.19 202 MET F CA 1
ATOM 10389 C C . MET F 1 202 ? 86.504 -6.436 139.067 1.00 47.87 202 MET F C 1
ATOM 10390 O O . MET F 1 202 ? 86.411 -5.930 137.936 1.00 47.74 202 MET F O 1
ATOM 10395 N N . PRO F 1 203 ? 86.992 -7.676 139.268 1.00 48.42 203 PRO F N 1
ATOM 10396 C CA . PRO F 1 203 ? 86.911 -8.473 140.496 1.00 48.72 203 PRO F CA 1
ATOM 10397 C C . PRO F 1 203 ? 88.031 -8.263 141.523 1.00 49.11 203 PRO F C 1
ATOM 10398 O O . PRO F 1 203 ? 88.145 -9.062 142.469 1.00 49.39 203 PRO F O 1
ATOM 10402 N N . GLU F 1 204 ? 88.808 -7.185 141.357 1.00 49.12 204 GLU F N 1
ATOM 10403 C CA . GLU F 1 204 ? 89.972 -6.873 142.226 1.00 49.21 204 GLU F CA 1
ATOM 10404 C C . GLU F 1 204 ? 89.605 -6.931 143.697 1.00 48.63 204 GLU F C 1
ATOM 10405 O O . GLU F 1 204 ? 90.129 -7.768 144.413 1.00 49.63 204 GLU F O 1
ATOM 10411 N N . ALA F 1 205 ? 88.669 -6.088 144.132 1.00 47.51 205 ALA F N 1
ATOM 10412 C CA . ALA F 1 205 ? 88.187 -6.082 145.532 1.00 47.21 205 ALA F CA 1
ATOM 10413 C C . ALA F 1 205 ? 87.811 -7.464 146.060 1.00 47.43 205 ALA F C 1
ATOM 10414 O O . ALA F 1 205 ? 88.211 -7.839 147.163 1.00 48.34 205 ALA F O 1
ATOM 10416 N N . ALA F 1 206 ? 87.050 -8.212 145.264 1.00 47.25 206 ALA F N 1
ATOM 10417 C CA . ALA F 1 206 ? 86.689 -9.602 145.579 1.00 47.64 206 ALA F CA 1
ATOM 10418 C C . ALA F 1 206 ? 87.902 -10.538 145.678 1.00 48.18 206 ALA F C 1
ATOM 10419 O O . ALA F 1 206 ? 87.988 -11.344 146.603 1.00 48.75 206 ALA F O 1
ATOM 10421 N N . LEU F 1 207 ? 88.839 -10.423 144.741 1.00 47.55 207 LEU F N 1
ATOM 10422 C CA . LEU F 1 207 ? 90.013 -11.295 144.761 1.00 47.99 207 LEU F CA 1
ATOM 10423 C C . LEU F 1 207 ? 90.936 -10.982 145.923 1.00 48.89 207 LEU F C 1
ATOM 10424 O O . LEU F 1 207 ? 91.561 -11.882 146.454 1.00 50.23 207 LEU F O 1
ATOM 10429 N N . ALA F 1 208 ? 91.002 -9.721 146.346 1.00 48.76 208 ALA F N 1
ATOM 10430 C CA . ALA F 1 208 ? 91.709 -9.394 147.583 1.00 49.59 208 ALA F CA 1
ATOM 10431 C C . ALA F 1 208 ? 91.078 -10.198 148.716 1.00 50.53 208 ALA F C 1
ATOM 10432 O O . ALA F 1 208 ? 91.780 -10.843 149.497 1.00 51.93 208 ALA F O 1
ATOM 10434 N N . ARG F 1 209 ? 89.752 -10.202 148.769 1.00 50.59 209 ARG F N 1
ATOM 10435 C CA . ARG F 1 209 ? 89.031 -10.910 149.831 1.00 52.00 209 ARG F CA 1
ATOM 10436 C C . ARG F 1 209 ? 89.190 -12.405 149.919 1.00 52.99 209 ARG F C 1
ATOM 10437 O O . ARG F 1 209 ? 89.137 -12.961 151.009 1.00 53.95 209 ARG F O 1
ATOM 10445 N N . GLU F 1 210 ? 89.319 -13.063 148.778 1.00 53.44 210 GLU F N 1
ATOM 10446 C CA . GLU F 1 210 ? 89.474 -14.505 148.775 1.00 55.14 210 GLU F CA 1
ATOM 10447 C C . GLU F 1 210 ? 90.852 -14.862 149.327 1.00 56.20 210 GLU F C 1
ATOM 10448 O O . GLU F 1 210 ? 91.095 -15.995 149.728 1.00 57.13 210 GLU F O 1
ATOM 10454 N N . LEU F 1 211 ? 91.724 -13.859 149.378 1.00 56.16 211 LEU F N 1
ATOM 10455 C CA . LEU F 1 211 ? 93.067 -13.998 149.922 1.00 57.78 211 LEU F CA 1
ATOM 10456 C C . LEU F 1 211 ? 93.228 -13.375 151.320 1.00 58.81 211 LEU F C 1
ATOM 10457 O O . LEU F 1 211 ? 94.354 -13.271 151.838 1.00 59.54 211 LEU F O 1
ATOM 10462 N N . ASP F 1 212 ? 92.102 -12.986 151.928 1.00 59.04 212 ASP F N 1
ATOM 10463 C CA . ASP F 1 212 ? 92.093 -12.347 153.256 1.00 60.56 212 ASP F CA 1
ATOM 10464 C C . ASP F 1 212 ? 93.127 -11.219 153.271 1.00 60.11 212 ASP F C 1
ATOM 10465 O O . ASP F 1 212 ? 94.069 -11.230 154.059 1.00 60.88 212 ASP F O 1
ATOM 10470 N N . LEU F 1 213 ? 92.946 -10.267 152.363 1.00 58.57 213 LEU F N 1
ATOM 10471 C CA . LEU F 1 213 ? 93.923 -9.222 152.124 1.00 57.79 213 LEU F CA 1
ATOM 10472 C C . LEU F 1 213 ? 93.190 -7.891 152.148 1.00 55.77 213 LEU F C 1
ATOM 10473 O O . LEU F 1 213 ? 92.477 -7.559 151.203 1.00 54.45 213 LEU F O 1
ATOM 10478 N N . PRO F 1 214 ? 93.329 -7.142 153.253 1.00 55.30 214 PRO F N 1
ATOM 10479 C CA . PRO F 1 214 ? 92.644 -5.867 153.385 1.00 53.87 214 PRO F CA 1
ATOM 10480 C C . PRO F 1 214 ? 92.904 -4.982 152.178 1.00 52.76 214 PRO F C 1
ATOM 10481 O O . PRO F 1 214 ? 94.018 -4.940 151.658 1.00 52.91 214 PRO F O 1
ATOM 10485 N N . TYR F 1 215 ? 91.854 -4.292 151.748 1.00 51.36 215 TYR F N 1
ATOM 10486 C CA . TYR F 1 215 ? 91.807 -3.645 150.458 1.00 50.31 215 TYR F CA 1
ATOM 10487 C C . TYR F 1 215 ? 90.875 -2.460 150.568 1.00 49.26 215 TYR F C 1
ATOM 10488 O O . TYR F 1 215 ? 89.745 -2.587 151.041 1.00 49.03 215 TYR F O 1
ATOM 10497 N N . ALA F 1 216 ? 91.350 -1.301 150.143 1.00 48.78 216 ALA F N 1
ATOM 10498 C CA . ALA F 1 216 ? 90.479 -0.149 150.002 1.00 47.78 216 ALA F CA 1
ATOM 10499 C C . ALA F 1 216 ? 90.781 0.587 148.699 1.00 47.51 216 ALA F C 1
ATOM 10500 O O . ALA F 1 216 ? 91.902 0.527 148.161 1.00 47.79 216 ALA F O 1
ATOM 10502 N N . CYS F 1 217 ? 89.771 1.286 148.198 1.00 46.55 217 CYS F N 1
ATOM 10503 C CA . CYS F 1 217 ? 89.941 2.077 147.004 1.00 45.96 217 CYS F CA 1
ATOM 10504 C C . CYS F 1 217 ? 89.892 3.569 147.315 1.00 45.74 217 CYS F C 1
ATOM 10505 O O . CYS F 1 217 ? 89.163 3.996 148.195 1.00 45.63 217 CYS F O 1
ATOM 10508 N N . LEU F 1 218 ? 90.695 4.340 146.590 1.00 45.54 218 LEU F N 1
ATOM 10509 C CA . LEU F 1 218 ? 90.580 5.785 146.542 1.00 45.33 218 LEU F CA 1
ATOM 10510 C C . LEU F 1 218 ? 90.248 6.140 145.113 1.00 44.68 218 LEU F C 1
ATOM 10511 O O . LEU F 1 218 ? 90.914 5.668 144.184 1.00 44.64 218 LEU F O 1
ATOM 10516 N N . ALA F 1 219 ? 89.230 6.971 144.918 1.00 43.90 219 ALA F N 1
ATOM 10517 C CA . ALA F 1 219 ? 88.743 7.214 143.561 1.00 43.21 219 ALA F CA 1
ATOM 10518 C C . ALA F 1 219 ? 88.778 8.668 143.187 1.00 43.77 219 ALA F C 1
ATOM 10519 O O . ALA F 1 219 ? 88.294 9.522 143.925 1.00 43.82 219 ALA F O 1
ATOM 10521 N N . LEU F 1 220 ? 89.361 8.938 142.024 1.00 44.56 220 LEU F N 1
ATOM 10522 C CA . LEU F 1 220 ? 89.360 10.275 141.427 1.00 45.05 220 LEU F CA 1
ATOM 10523 C C . LEU F 1 220 ? 88.350 10.349 140.299 1.00 44.00 220 LEU F C 1
ATOM 10524 O O . LEU F 1 220 ? 88.457 9.629 139.333 1.00 44.16 220 LEU F O 1
ATOM 10529 N N . VAL F 1 221 ? 87.371 11.226 140.426 1.00 44.09 221 VAL F N 1
ATOM 10530 C CA . VAL F 1 221 ? 86.418 11.465 139.349 1.00 43.61 221 VAL F CA 1
ATOM 10531 C C . VAL F 1 221 ? 87.122 12.240 138.247 1.00 44.74 221 VAL F C 1
ATOM 10532 O O . VAL F 1 221 ? 87.612 13.358 138.480 1.00 45.51 221 VAL F O 1
ATOM 10536 N N . VAL F 1 222 ? 87.183 11.653 137.054 1.00 44.77 222 VAL F N 1
ATOM 10537 C CA . VAL F 1 222 ? 87.868 12.313 135.929 1.00 46.11 222 VAL F CA 1
ATOM 10538 C C . VAL F 1 222 ? 86.919 12.985 134.936 1.00 47.11 222 VAL F C 1
ATOM 10539 O O . VAL F 1 222 ? 87.317 13.885 134.168 1.00 48.31 222 VAL F O 1
ATOM 10543 N N . ASN F 1 223 ? 85.664 12.545 134.963 1.00 46.63 223 ASN F N 1
ATOM 10544 C CA . ASN F 1 223 ? 84.632 13.069 134.083 1.00 47.20 223 ASN F CA 1
ATOM 10545 C C . ASN F 1 223 ? 83.259 12.897 134.724 1.00 46.65 223 ASN F C 1
ATOM 10546 O O . ASN F 1 223 ? 83.036 11.933 135.447 1.00 45.86 223 ASN F O 1
ATOM 10551 N N . PRO F 1 224 ? 82.334 13.842 134.477 1.00 47.27 224 PRO F N 1
ATOM 10552 C CA . PRO F 1 224 ? 80.960 13.485 134.822 1.00 46.55 224 PRO F CA 1
ATOM 10553 C C . PRO F 1 224 ? 80.525 12.321 133.925 1.00 46.48 224 PRO F C 1
ATOM 10554 O O . PRO F 1 224 ? 80.917 12.274 132.744 1.00 46.94 224 PRO F O 1
ATOM 10558 N N . ALA F 1 225 ? 79.743 11.389 134.476 1.00 45.98 225 ALA F N 1
ATOM 10559 C CA . ALA F 1 225 ? 79.293 10.221 133.708 1.00 45.84 225 ALA F CA 1
ATOM 10560 C C . ALA F 1 225 ? 78.408 10.651 132.531 1.00 46.74 225 ALA F C 1
ATOM 10561 O O . ALA F 1 225 ? 77.905 11.778 132.502 1.00 47.07 225 ALA F O 1
ATOM 10563 N N . ALA F 1 226 ? 78.251 9.766 131.551 1.00 47.48 226 ALA F N 1
ATOM 10564 C CA . ALA F 1 226 ? 77.463 10.057 130.353 1.00 48.76 226 ALA F CA 1
ATOM 10565 C C . ALA F 1 226 ? 76.212 10.852 130.675 1.00 49.43 226 ALA F C 1
ATOM 10566 O O . ALA F 1 226 ? 75.459 10.479 131.563 1.00 49.63 226 ALA F O 1
ATOM 10568 N N . GLY F 1 227 ? 75.986 11.942 129.962 1.00 50.72 227 GLY F N 1
ATOM 10569 C CA . GLY F 1 227 ? 74.727 12.653 130.082 1.00 52.20 227 GLY F CA 1
ATOM 10570 C C . GLY F 1 227 ? 74.545 13.424 131.376 1.00 53.24 227 GLY F C 1
ATOM 10571 O O . GLY F 1 227 ? 73.487 14.039 131.592 1.00 54.26 227 GLY F O 1
ATOM 10572 N N . LYS F 1 228 ? 75.550 13.392 132.251 1.00 53.10 228 LYS F N 1
ATOM 10573 C CA . LYS F 1 228 ? 75.541 14.239 133.430 1.00 53.82 228 LYS F CA 1
ATOM 10574 C C . LYS F 1 228 ? 76.054 15.630 133.079 1.00 56.28 228 LYS F C 1
ATOM 10575 O O . LYS F 1 228 ? 76.190 16.488 133.947 1.00 56.68 228 LYS F O 1
ATOM 10581 N N . SER F 1 229 ? 76.375 15.827 131.802 1.00 58.65 229 SER F N 1
ATOM 10582 C CA . SER F 1 229 ? 76.713 17.141 131.234 1.00 61.51 229 SER F CA 1
ATOM 10583 C C . SER F 1 229 ? 76.338 17.114 129.754 1.00 62.82 229 SER F C 1
ATOM 10584 O O . SER F 1 229 ? 75.925 16.078 129.224 1.00 62.35 229 SER F O 1
ATOM 10587 N N . ALA F 1 230 ? 76.504 18.253 129.097 1.00 64.88 230 ALA F N 1
ATOM 10588 C CA . ALA F 1 230 ? 75.817 18.520 127.844 1.00 66.52 230 ALA F CA 1
ATOM 10589 C C . ALA F 1 230 ? 76.376 17.712 126.695 1.00 67.15 230 ALA F C 1
ATOM 10590 O O . ALA F 1 230 ? 75.619 17.158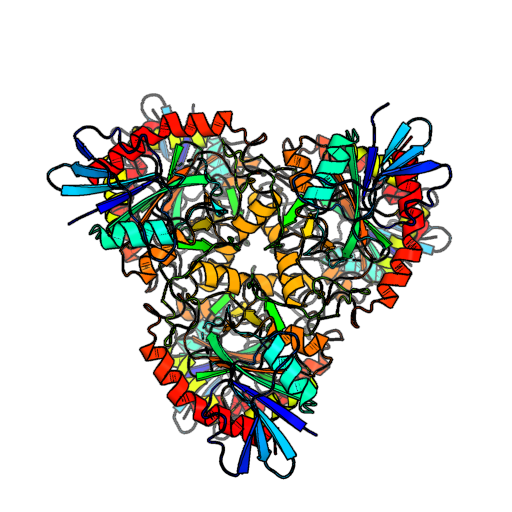 125.878 1.00 67.95 230 ALA F O 1
ATOM 10592 N N . GLY F 1 231 ? 77.698 17.635 126.629 1.00 67.14 231 GLY F N 1
ATOM 10593 C CA . GLY F 1 231 ? 78.314 17.131 125.427 1.00 67.78 231 GLY F CA 1
ATOM 10594 C C . GLY F 1 231 ? 78.376 15.628 125.391 1.00 66.53 231 GLY F C 1
ATOM 10595 O O . GLY F 1 231 ? 77.390 14.932 125.645 1.00 65.61 231 GLY F O 1
ATOM 10596 N N . ILE F 1 232 ? 79.565 15.164 125.032 1.00 66.75 232 ILE F N 1
ATOM 10597 C CA . ILE F 1 232 ? 79.975 13.777 125.087 1.00 65.70 232 ILE F CA 1
ATOM 10598 C C . ILE F 1 232 ? 81.263 13.777 125.889 1.00 65.22 232 ILE F C 1
ATOM 10599 O O . ILE F 1 232 ? 81.839 14.828 126.114 1.00 66.03 232 ILE F O 1
ATOM 10604 N N . ILE F 1 233 ? 81.711 12.611 126.330 1.00 64.29 233 ILE F N 1
ATOM 10605 C CA . ILE F 1 233 ? 82.915 12.524 127.145 1.00 63.96 233 ILE F CA 1
ATOM 10606 C C . ILE F 1 233 ? 84.167 12.407 126.270 1.00 64.90 233 ILE F C 1
ATOM 10607 O O . ILE F 1 233 ? 84.226 11.588 125.353 1.00 65.77 233 ILE F O 1
ATOM 10612 N N . THR F 1 234 ? 85.161 13.241 126.551 1.00 65.30 234 THR F N 1
ATOM 10613 C CA . THR F 1 234 ? 86.341 13.349 125.703 1.00 66.08 234 THR F CA 1
ATOM 10614 C C . THR F 1 234 ? 87.569 12.857 126.460 1.00 66.24 234 THR F C 1
ATOM 10615 O O . THR F 1 234 ? 87.646 12.990 127.683 1.00 66.05 234 THR F O 1
ATOM 10619 N N . MET F 1 235 ? 88.531 12.291 125.743 1.00 67.02 235 MET F N 1
ATOM 10620 C CA . MET F 1 235 ? 89.756 11.811 126.371 1.00 67.28 235 MET F CA 1
ATOM 10621 C C . MET F 1 235 ? 90.708 12.964 126.752 1.00 68.15 235 MET F C 1
ATOM 10622 O O . MET F 1 235 ? 91.667 12.773 127.504 1.00 68.78 235 MET F O 1
ATOM 10627 N N . ALA F 1 236 ? 90.436 14.162 126.247 1.00 68.53 236 ALA F N 1
ATOM 10628 C CA . ALA F 1 236 ? 91.173 15.354 126.673 1.00 69.18 236 ALA F CA 1
ATOM 10629 C C . ALA F 1 236 ? 90.718 15.836 128.061 1.00 67.67 236 ALA F C 1
ATOM 10630 O O . ALA F 1 236 ? 91.553 16.196 128.879 1.00 67.92 236 ALA F O 1
ATOM 10632 N N . GLU F 1 237 ? 89.402 15.831 128.304 1.00 66.08 237 GLU F N 1
ATOM 10633 C CA . GLU F 1 237 ? 88.796 16.185 129.587 1.00 64.93 237 GLU F CA 1
ATOM 10634 C C . GLU F 1 237 ? 89.480 15.409 130.691 1.00 63.42 237 GLU F C 1
ATOM 10635 O O . GLU F 1 237 ? 89.822 15.969 131.743 1.00 63.86 237 GLU F O 1
ATOM 10641 N N . ILE F 1 238 ? 89.637 14.108 130.435 1.00 61.58 238 ILE F N 1
ATOM 10642 C CA . ILE F 1 238 ? 90.127 13.111 131.387 1.00 59.37 238 ILE F CA 1
ATOM 10643 C C . ILE F 1 238 ? 91.626 13.268 131.656 1.00 60.05 238 ILE F C 1
ATOM 10644 O O . ILE F 1 238 ? 92.072 13.157 132.796 1.00 59.07 238 ILE F O 1
ATOM 10649 N N . GLU F 1 239 ? 92.386 13.535 130.590 1.00 61.38 239 GLU F N 1
ATOM 10650 C CA . GLU F 1 239 ? 93.810 13.880 130.672 1.00 62.77 239 GLU F CA 1
ATOM 10651 C C . GLU F 1 239 ? 93.996 15.056 131.631 1.00 62.40 239 GLU F C 1
ATOM 10652 O O . GLU F 1 239 ? 94.766 14.967 132.597 1.00 62.78 239 GLU F O 1
ATOM 10658 N N . GLN F 1 240 ? 93.276 16.146 131.360 1.00 61.37 240 GLN F N 1
ATOM 10659 C CA . GLN F 1 240 ? 93.247 17.331 132.221 1.00 60.59 240 GLN F CA 1
ATOM 10660 C C . GLN F 1 240 ? 92.899 17.028 133.690 1.00 59.06 240 GLN F C 1
ATOM 10661 O O . GLN F 1 240 ? 93.482 17.608 134.611 1.00 59.27 240 GLN F O 1
ATOM 10667 N N . ALA F 1 241 ? 91.948 16.124 133.904 1.00 57.02 241 ALA F N 1
ATOM 10668 C CA . ALA F 1 241 ? 91.519 15.805 135.251 1.00 55.77 241 ALA F CA 1
ATOM 10669 C C . ALA F 1 241 ? 92.575 14.968 135.984 1.00 55.93 241 ALA F C 1
ATOM 10670 O O . ALA F 1 241 ? 92.773 15.112 137.198 1.00 55.45 241 ALA F O 1
ATOM 10672 N N . LEU F 1 242 ? 93.252 14.101 135.238 1.00 56.34 242 LEU F N 1
ATOM 10673 C CA . LEU F 1 242 ? 94.412 13.395 135.762 1.00 57.25 242 LEU F CA 1
ATOM 10674 C C . LEU F 1 242 ? 95.606 14.333 136.028 1.00 59.31 242 LEU F C 1
ATOM 10675 O O . LEU F 1 242 ? 96.364 14.103 136.982 1.00 59.61 242 LEU F O 1
ATOM 10680 N N . HIS F 1 243 ? 95.765 15.380 135.204 1.00 60.70 243 HIS F N 1
ATOM 10681 C CA . HIS F 1 243 ? 96.819 16.383 135.424 1.00 62.65 243 HIS F CA 1
ATOM 10682 C C . HIS F 1 243 ? 96.586 17.177 136.720 1.00 63.15 243 HIS F C 1
ATOM 10683 O O . HIS F 1 243 ? 97.487 17.299 137.550 1.00 63.90 243 HIS F O 1
ATOM 10690 N N . ASP F 1 244 ? 95.385 17.720 136.886 1.00 63.11 244 ASP F N 1
ATOM 10691 C CA . ASP F 1 244 ? 95.049 18.438 138.112 1.00 63.95 244 ASP F CA 1
ATOM 10692 C C . ASP F 1 244 ? 94.906 17.437 139.263 1.00 63.29 244 ASP F C 1
ATOM 10693 O O . ASP F 1 244 ? 95.152 17.778 140.429 1.00 64.25 244 ASP F O 1
ATOM 10698 N N . GLY F 1 245 ? 94.532 16.201 138.923 1.00 61.90 245 GLY F N 1
ATOM 10699 C CA . GLY F 1 245 ? 94.251 15.174 139.913 1.00 60.28 245 GLY F CA 1
ATOM 10700 C C . GLY F 1 245 ? 95.462 14.496 140.507 1.00 60.62 245 GLY F C 1
ATOM 10701 O O . GLY F 1 245 ? 95.538 14.328 141.719 1.00 60.63 245 GLY F O 1
ATOM 10702 N N . ILE F 1 246 ? 96.419 14.111 139.671 1.00 61.37 246 ILE F N 1
ATOM 10703 C CA . ILE F 1 246 ? 97.501 13.230 140.137 1.00 61.84 246 ILE F CA 1
ATOM 10704 C C . ILE F 1 246 ? 98.213 13.674 141.423 1.00 62.49 246 ILE F C 1
ATOM 10705 O O . ILE F 1 246 ? 98.327 12.877 142.354 1.00 62.29 246 ILE F O 1
ATOM 10710 N N . GLY F 1 247 ? 98.668 14.931 141.462 1.00 63.62 247 GLY F N 1
ATOM 10711 C CA . GLY F 1 247 ? 99.371 15.510 142.615 1.00 64.21 247 GLY F CA 1
ATOM 10712 C C . GLY F 1 247 ? 98.600 15.338 143.907 1.00 63.21 247 GLY F C 1
ATOM 10713 O O . GLY F 1 247 ? 99.157 14.889 144.914 1.00 63.22 247 GLY F O 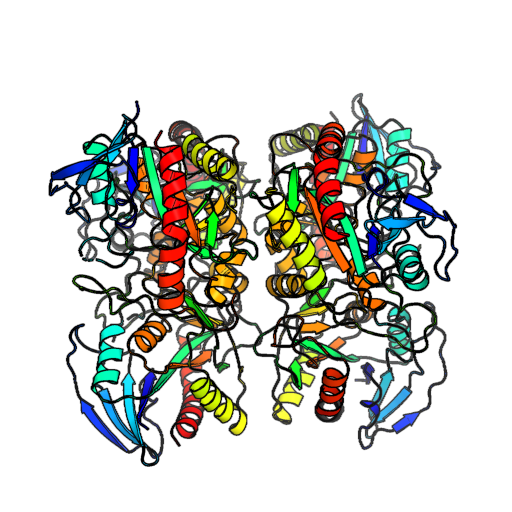1
ATOM 10714 N N . LYS F 1 248 ? 97.309 15.673 143.864 1.00 61.94 248 LYS F N 1
ATOM 10715 C CA . LYS F 1 248 ? 96.396 15.434 144.978 1.00 60.76 248 LYS F CA 1
ATOM 10716 C C . LYS F 1 248 ? 96.455 13.995 145.494 1.00 59.46 248 LYS F C 1
ATOM 10717 O O . LYS F 1 248 ? 96.518 13.764 146.706 1.00 59.00 248 LYS F O 1
ATOM 10723 N N . VAL F 1 249 ? 96.434 13.033 144.571 1.00 58.54 249 VAL F N 1
ATOM 10724 C CA . VAL F 1 249 ? 96.350 11.613 144.939 1.00 57.43 249 VAL F CA 1
ATOM 10725 C C . VAL F 1 249 ? 97.630 11.157 145.615 1.00 58.83 249 VAL F C 1
ATOM 10726 O O . VAL F 1 249 ? 97.600 10.389 146.576 1.00 58.13 249 VAL F O 1
ATOM 10730 N N . ARG F 1 250 ? 98.744 11.676 145.114 1.00 61.03 250 ARG F N 1
ATOM 10731 C CA . ARG F 1 250 ? 100.060 11.381 145.649 1.00 62.92 250 ARG F CA 1
ATOM 10732 C C . ARG F 1 250 ? 100.232 11.865 147.097 1.00 63.98 250 ARG F C 1
ATOM 10733 O O . ARG F 1 250 ? 100.712 11.117 147.952 1.00 64.83 250 ARG F O 1
ATOM 10741 N N . GLU F 1 251 ? 99.834 13.097 147.385 1.00 64.43 251 GLU F N 1
ATOM 10742 C CA . GLU F 1 251 ? 99.968 13.607 148.740 1.00 65.44 251 GLU F CA 1
ATOM 10743 C C . GLU F 1 251 ? 99.202 12.730 149.715 1.00 63.72 251 GLU F C 1
ATOM 10744 O O . GLU F 1 251 ? 99.628 12.539 150.848 1.00 64.67 251 GLU F O 1
ATOM 10750 N N . VAL F 1 252 ? 98.084 12.174 149.268 1.00 61.79 252 VAL F N 1
ATOM 10751 C CA . VAL F 1 252 ? 97.256 11.329 150.134 1.00 60.20 252 VAL F CA 1
ATOM 10752 C C . VAL F 1 252 ? 97.941 10.007 150.465 1.00 60.67 252 VAL F C 1
ATOM 10753 O O . VAL F 1 252 ? 97.806 9.519 151.581 1.00 61.06 252 VAL F O 1
ATOM 10757 N N . LEU F 1 253 ? 98.684 9.445 149.509 1.00 60.97 253 LEU F N 1
ATOM 10758 C CA . LEU F 1 253 ? 99.449 8.215 149.737 1.00 61.41 253 LEU F CA 1
ATOM 10759 C C . LEU F 1 253 ? 100.642 8.426 150.679 1.00 63.28 253 LEU F C 1
ATOM 10760 O O . LEU F 1 253 ? 100.855 7.639 151.603 1.00 63.69 253 LEU F O 1
ATOM 10765 N N . ALA F 1 254 ? 101.400 9.493 150.455 1.00 64.36 254 ALA F N 1
ATOM 10766 C CA . ALA F 1 254 ? 102.440 9.908 151.386 1.00 66.47 254 ALA F CA 1
ATOM 10767 C C . ALA F 1 254 ? 102.014 9.856 152.861 1.00 66.69 254 ALA F C 1
ATOM 10768 O O . ALA F 1 254 ? 102.738 9.324 153.708 1.00 67.63 254 ALA F O 1
ATOM 10770 N N . ARG F 1 255 ? 100.849 10.425 153.168 1.00 65.85 255 ARG F N 1
ATOM 10771 C CA . ARG F 1 255 ? 100.309 10.362 154.525 1.00 65.74 255 ARG F CA 1
ATOM 10772 C C . ARG F 1 255 ? 99.959 8.941 154.965 1.00 64.77 255 ARG F C 1
ATOM 10773 O O . ARG F 1 255 ? 100.385 8.500 156.029 1.00 65.95 255 ARG F O 1
ATOM 10781 N N . VAL F 1 256 ? 99.202 8.222 154.149 1.00 63.01 256 VAL F N 1
ATOM 10782 C CA . VAL F 1 256 ? 98.747 6.886 154.521 1.00 62.17 256 VAL F CA 1
ATOM 10783 C C . VAL F 1 256 ? 99.942 5.962 154.734 1.00 63.47 256 VAL F C 1
ATOM 10784 O O . VAL F 1 256 ? 99.931 5.109 155.619 1.00 64.02 256 VAL F O 1
ATOM 10788 N N . LEU F 1 257 ? 100.987 6.151 153.941 1.00 64.51 257 LEU F N 1
ATOM 10789 C CA . LEU F 1 257 ? 102.194 5.343 154.092 1.00 65.95 257 LEU F CA 1
ATOM 10790 C C . LEU F 1 257 ? 102.974 5.650 155.393 1.00 67.76 257 LEU F C 1
ATOM 10791 O O . LEU F 1 257 ? 103.307 4.727 156.136 1.00 68.30 257 LEU F O 1
ATOM 10796 N N . ALA F 1 258 ? 103.217 6.939 155.665 1.00 68.68 258 ALA F N 1
ATOM 10797 C CA . ALA F 1 258 ? 103.905 7.435 156.877 1.00 70.39 258 ALA F CA 1
ATOM 10798 C C . ALA F 1 258 ? 103.407 6.865 158.220 1.00 70.65 258 ALA F C 1
ATOM 10799 O O . ALA F 1 258 ? 102.228 6.516 158.381 1.00 69.34 258 ALA F O 1
#

B-factor: mean 55.23, std 14.38, range [8.11, 111.59]

Radius of gyration: 32.97 Å; Cα contacts (8 Å, |Δi|>4): 3515; chains: 6; bounding box: 92×97×93 Å

Sequence (1432 aa):
MSVYAIIGGTGLTQLEGLTLSESLPIETPYGAPSAPLQRGRYAGREVLFFLARHGHFPPHQVNYRANLWALKQAGAEAVIAVNAVGGIHAAMGTGHLCVPHQLIDYTSGREHTYFAGDIEHVTHIDFSHPYDEPLRQRLIEALRALGLAHSSHGVYACTQGPRLETVAEIARLERDGNDIVGMTGMPEAALARELDLPYACLALVVNPAAGKSAGIITMAEIEQALHDGIGKVREVLARVLASVYAIIGGTGLTQLEGLTLSESLPIETPYGAPSAPLQRGRYAGREVLFLARHGPPHQVNYRANLWALKQAGAEAVIAVNAVGGIHAAMGTGHLCVPHQLIDYTSGREHTYFAGDIEHVTHIDFSHPYDEPLRQRLIEALRALGLAHSSHGVYACTQGPRLETVAEIARLERDGNDIVGMTGMPEAALARELDLPYACLALVVNPAAGKSAGIITMAEIEQALHDGIGKVREVLARVLASVYAIIGGTGLTQLEGLTLSESLPIETPYGAPSAPLQRGRYAGREVLFLARHGRFPPHQVNYRANLWALKQAGAEAVIAVNAVGGIHAAMGTGHLCVPHQLIDYTSGREHTYFAGDIEHVTHIDFSHPYDEPLRQRLIEALRALGLAHSSHGVYACTQGPRLETVAEIARLERDGNDIVGMTGMPEAALARELDLPYACLALVVNPAAGKSAGIITMAEIEQALHDGIGKVREVLARVLSVYAIIGGTGLTQLEGLTLSESLPIETPYGAPSAPLQRGRYAGREVLFLARHGFPPHQVNYRANLWALKQAGAEAVIAVNAVGGIHAAMGTGHLCVPHQLIDYTSGREHTYFAGDIEHVTHIDFSHPYDEPLRQRLIEALRALGLAHSSHGVYACTQGPRLETVAEIARLERDGNDIVGMTGMPEAALARELDLPYACLALVVNPAAGKSAGIITMAEIEQALHDGIGKVREVLARVLAVYAIIGGTGLTQLEGLTLSESLPIETPYGAPSAPLQRGRYAGREVLFLARHPPHQVNYRANLWALKQAGAEAVIAVNAVGGIHAAMGTGHLCVPHQLIDYTSGREHTYFAGDIEHVTHIDFSHPYDEPLRQRLIEALRALGLAHSSHGVYACCTQGPRLETVAEIARLERDGNDIVGMTGMPEAALARELDLPYACLALVVNPAAGKSAGIITMAEIEQALHDGIGKVREVLARVLASVYAIIGGTGLTQLEGLTLSESLPIETPYGAPSAPLQRGRYAGREVLFLARHGFPPHQVNYRANLWALKQAGAEAVIAVNAVGGIHAAMGTGHLCVPHQLIDYTSGREHTYFAGDIEHVTHIDFSHPYDEPLRQRLIEALRALGLAHSSHGVYACTQGPRLETVAEIARLERDGNDIVGMTGMPEAALARELDLPYACLALVVNPAAGKSAGIITMAEIEQALHDGIGKVREVLARVLA

CATH classification: 3.40.50.1580

Solvent-accessible surface area: 52500 Å² total; per-residue (Å²): 220,48,19,11,0,1,0,6,38,99,17,1,29,136,8,166,66,25,73,46,101,97,72,104,112,56,128,12,110,56,23,60,16,25,21,61,8,52,97,4,138,26,73,67,23,31,0,1,8,3,18,18,111,29,245,115,0,14,23,80,10,45,3,32,0,2,0,71,1,0,72,121,22,31,5,91,5,0,0,0,16,2,52,3,5,3,0,22,43,8,3,34,90,18,25,1,0,0,0,41,8,0,1,28,36,28,23,74,13,115,42,2,17,42,14,58,147,33,160,117,17,42,46,26,20,0,2,98,0,10,36,88,85,8,2,72,81,0,5,110,4,0,142,64,61,62,35,65,25,11,17,46,0,18,1,0,0,15,40,6,0,28,20,13,0,46,10,11,2,37,21,5,60,51,12,32,6,5,0,8,6,20,23,4,1,2,1,1,0,0,0,64,21,26,128,2,49,3,0,3,0,0,6,0,6,8,35,3,3,49,93,44,114,56,92,10,60,87,67,92,25,125,105,8,72,138,98,0,31,25,57,1,59,92,0,0,23,135,2,0,79,91,22,16,0,1,0,3,39,99,17,0,31,135,12,162,70,21,111,59,95,66,78,56,115,46,127,8,94,63,28,60,15,39,23,57,0,49,47,4,126,30,71,65,47,45,0,0,6,1,17,22,151,80,35,16,24,89,24,46,3,33,0,0,0,60,0,0,85,118,18,34,8,94,6,0,0,0,17,3,53,3,6,3,1,22,45,12,4,33,82,18,24,0,0,0,0,43,9,0,0,30,35,26,25,78,15,109,42,2,20,42,25,24,142,61,188,122,27,34,40,25,22,0,2,93,0,10,32,88,87,10,4,73,96,0,2,94,2,0,142,61,65,62,33,62,30,11,21,54,0,17,1,0,0,16,40,6,0,33,18,14,0,44,10,15,2,37,24,5,56,39,11,27,5,10,0,5,7,19,23,4,2,2,0,0,1,0,0,57,20,28,115,2,46,1,0,2,1,0,5,0,6,14,40,1,2,42,97,31,105,43,97,6,48,74,73,108,25,95,105,7,71,112,91,1,42,32,54,1,57,92,0,0,21,115,2,0,69,91,20,9,0,0,0,3,39,96,10,0,38,130,11,162,65,28,86,68,63,150,49,140,107,57,132,7,95,63,29,66,19,12,18,65,11,47,101,2,131,30,84,69,47,53,0,0,5,4,22,7,64,35,152,71,1,3,25,77,9,40,3,31,0,2,0,52,0,0,79,124,16,33,7,89,6,0,0,0,14,2,48,3,4,3,3,24,47,5,4,35,79,28,24,0,0,0,0,45,8,0,0,27,34,24,36,65,12,115,40,4,24,43,21,39,161,66,192,129,30,36,43,21,16,0,0,95,0,8,37,80,84,9,4,69,108,0,3,111,4,0,151,71,54,58,32,70,29,10,18,45,0,18,1,0,0,13,35,7,0,32,16,19,0,41,11,14,2,37,24,5,57,45,12,26,6,8,0,8,6,19,10,4,1,3,1,0,3,0,0,58,22,32,118,2,48,1,0,4,0,0,4,0,6,12,40,2,4,48,92,45,120,49,98,13,51,49,74,112,24,97,103,11,65,150,85,2,36,28,63,0,48,86,0,0,24,148,6,25,92,22,4,0,1,1,2,47,95,19,0,28,100,10,157,62,19,97,54,63,132,32,126,121,48,125,9,89,58,30,59,22,24,15,74,7,32,111,4,124,31,106,48,67,40,0,0,8,3,22,11,86,84,119,0,3,22,72,9,41,3,38,0,2,0,76,0,0,93,115,9,38,6,97,3,0,0,0,16,2,48,2,7,3,1,25,42,7,4,38,72,24,29,0,0,0,0,45,8,0,0,33,38,24,23,76,18,102,44,1,19,41,12,38,124,67,191,139,34,37,44,21,20,0,1,81,0,9,36,86,87,10,6,61,114,0,2,103,5,0,133,60,57,60,36,65,32,12,22,46,0,18,0,0,0,13,37,6,0,33,21,15,0,44,11,14,1,36,22,5,51,47,10,30,7,6,0,7,5,19,15,2,2,4,2,0,3,0,0,51,16,27,123,3,53,1,0,1,0,0,2,0,8,11,43,2,2,46,93,72,118,52,100,19,54,73,74,102,29,118,113,10,62,140,88,0,29,28,56,0,64,93,0,0,26,123,14,3,108,41,23,0,7,0,4,42,98,13,6,25,130,20,162,63,33,89,63,64,104,68,85,109,57,126,8,100,55,34,64,23,34,32,58,1,45,84,1,139,27,79,70,65,50,2,1,5,0,12,12,126,35,5,21,86,18,39,3,36,0,1,0,56,0,0,76,122,19,33,5,112,6,0,2,0,19,1,51,2,7,4,1,25,47,12,4,36,80,22,26,0,0,0,0,44,12,0,1,32,36,24,26,76,18,106,49,3,18,38,16,37,149,56,184,125,31,40,42,22,22,0,3,94,0,8,31,92,87,10,2,59,82,0,2,101,6,0,139,67,56,61,34,51,28,11,19,49,0,18,1,0,0,14,37,8,1,32,20,16,0,43,13,14,1,38,21,4,58,46,9,30,5,6,0,9,5,23,16,3,2,3,0,0,2,0,0,59,20,30,124,3,51,3,0,2,0,0,6,0,6,12,35,3,2,48,83,61,112,54,94,14,48,78,84,96,31,116,102,5,64,148,99,1,46,31,60,2,56,102,0,5,15,133,3,3,81,86,20,5,0,1,1,3,46,88,23,3,11,121,11,176,67,26,85,70,75,107,42,96,121,52,157,18,96,68,31,78,19,15,21,80,4,30,104,4,135,26,88,68,50,36,0,0,9,3,17,10,71,109,78,0,5,22,73,11,42,4,36,0,1,0,64,1,0,82,123,24,35,7,101,4,0,0,0,17,4,49,2,6,4,4,26,47,8,2,34,84,16,30,0,0,0,1,46,10,0,0,30,35,23,40,57,17,102,43,0,22,48,10,40,164,68,192,123,42,29,55,24,26,0,2,97,0,11,32,87,77,7,4,63,112,0,3,103,4,0,156,62,58,61,32,65,37,7,25,49,0,18,0,0,0,20,36,6,1,34,20,14,0,45,9,13,2,39,20,4,55,44,11,26,5,11,0,7,5,20,16,4,2,3,1,0,2,0,0,64,17,29,118,6,50,2,0,2,0,0,6,0,8,9,31,1,2,40,87,64,109,46,99,14,53,93,74,70,29,130,94,2,74,136,78,0,50,31,68,1,58,98,0,0,28,127,8,1,88

Foldseek 3Di:
DAEEEEEEACLLVVQPQKDFPDFDQDADPQGGAQGTWTWTAHPHHIYIYGYQHPCDQQQAHQLLNVLVVCVVVHHQAYEYEFEWAFLDPLQFQLEKEWAFAEDEAEDDHPQDPQDDDDDDGDDFDCPTLADPVLLVLLVVLCVVVVGHYHSHFYEYAHADPDADDPVRSVVCVVVRGGIYDHNPPPNSVSCVNSVRHYTYMYGHQHHGPPPDDDGDDVVSNVVSCVVNVVVVSSSVSSSVD/DEEEEEEAPVLQVFPQKDWDDFAFDADPQGGALGGWIWTDHPNHIYIYGYQNVQQQEGSLLRNQVVCLVVPHQAYEYEFEWAFQALLAFQQEKEWAFEEDEPADPHPQEPQDDDDPDDDDDDCPGLADPVLLVLLVVQCVVVVHHYYSHFYEYAYYDVDADELVRSVVVVVVGGGIYGHHPPPNSVHCVVSPHHYTYIYGYQHHGPPSDDDDDDPVSSVVSCVVRSVVVSSSVSSSSD/DEEEEEAAPVLCVQPQKDWDDFDFDQDPQGGALATWTWIAHPRHIYIYHHQNVVNQLQAGSLLNVLVVCVVVPHAAYEYEFEKAFLAPLAFLQEKEWAFAEDEAAPDHPQEPADDDDVDGDDDDCVGLAQVVLLVLLVVLCVVVVGHYYSHFYEYAHDDPDADDLVVSVVVVVVGGGIYGHNCPPNSVHCVNVPHHYTYMYGHQHHGPPNDPDDDDVVSSVVSCVVHSVVVSSSVNSSD/DEEEEEEAPLLQPQPQKDWDWFDWDADPQGTAQARKIWIARPRGTYIYGYQNVDDQQAGSLLHNLVVCVVVPHQAYEYEFEWAFLDPVQAQFEKEWAFAEDEAADPHPLDPQDDDDDDGDDDDCVTLAFDVVLVLLVVLCVVVVHHYYSYFYEYAHADPDADAPVRSVVCVVVGGGIYGHNPPPNSVSCVNVPHHYTYMYGHQHHGHPRDDDGDDPVSSVVSCVVNSVVVSSSVSSSRD/DEEEEEAPLLVVFPQKDWDDFDFDADPQGGAQGTWTWIAHPRDIYIYGYQHLLQPRQLLNHLVVCVVVPHQAYEYEFEWAFLAPLAFQFEKEWAFAEDEAADPHPQEPADDDDPDHDDDDCPTLAFPVLLVLLVVLCVVVVHHYYSYFYEYAHADPPADDPVVSVVCVVVRHTIYGHHVPPNSVHCVNSVHHYTYMYGHQHHGAPPDDDGDDPVSSVVSCVVRSVVVSSSVSSSSD/DEEEEEEAPLLQPFDPKDQVDFDFDADPQGGAQDTKTWTDFPNYTYIYGYQHVAFQQGGRLLCNLVVCVVVPAQAYEYEFEWAFLAPLAFQFAKEWAFAEDEAAPPHPQEPQDDDDDDHDDDDCPTLADVVLLVLLVVLCVVVVHHYYSYFYEYAHADPDADDPVVSVVCVVVGGGIYGHNSPPNSVSCVVVVHGYTYMYGYQHHGAPPDDDGDDPVSNVVSCVSRVVVVSSSVSSSRD

=== Feature glossary ===
The record interleaves many kinds of information about one protein. Here is each kind framed as the question it answers.

Q: What does the local fold look like, residue by residue?
A: A 3Di character summarizes, for each residue, the relative orientation of the Cα frame of its nearest spatial neighbor. Because it encodes fold topology rather than chemistry, 3Di alignments detect remote structural similarity that sequence alignment misses.

Q: Which residues are in helices, strands, or loops?
A: Secondary structure is the local, repeating backbone conformation. DSSP classifies it into eight states by reading the hydrogen-bond network: three helix types (H, G, I), two β types (E, B), two non-regular types (T, S), and unstructured coil (-).

Q: How big and how compact is the whole molecule?
A: Three whole-structure scalars: the radius of gyration (RMS distance of Cα from centroid, in Å), the count of Cα–Cα contacts (pairs closer than 8 Å and separated by more than four residues in sequence — i.e. tertiary, not local, contacts), and the bounding-box dimensions. Together they distinguish compact globular folds from extended fibres or disordered chains.

Q: How confident is the AlphaFold model at each residue?
A: For AlphaFold models, the B-factor field carries pLDDT — the model's own estimate of local accuracy on a 0–100 scale. Regions with pLDDT<50 should be treated as essentially unmodeled; they often correspond to intrinsically disordered segments.

Q: What family and function is it annotated with?
A: Functional annotations link the protein to curated databases. InterPro entries identify conserved domains and families by matching the sequence against member-database signatures (Pfam, PROSITE, CDD, …). Gene Ontology (GO) terms describe molecular function, biological process, and cellular component in a controlled vocabulary. CATH places the structure in a hierarchical fold classification (Class/Architecture/Topology/Homologous-superfamily). The organism is the source species.

Q: What known structures does this most resemble?
A: Nearest PDB neighbors are the top structural matches found by Foldseek when searching this structure against the entire Protein Data Bank. Each hit reports a TM-score (0 to 1; >0.5 almost always implies the same fold) and an E-value. These are *structural* homologs — they may share no detectable sequence similarity.

Q: Which residues are buried vs exposed?
A: Solvent-accessible surface area (SASA) is the area in Å² traced out by the centre of a 1.4 Å probe sphere (a water molecule) rolled over the protein's van der Waals surface (Shrake–Rupley / Lee–Richards construction). Buried residues have near-zero SASA; fully exposed residues can exceed 200 Å². The total SASA scales roughly with the number of surface residues.

Q: What are the backbone torsion angles?
A: φ (phi) and ψ (psi) are the two rotatable backbone dihedrals per residue: φ is the C(i-1)–N–Cα–C torsion, ψ is the N–Cα–C–N(i+1) torsion, both in degrees on (−180°, 180°]. α-helical residues cluster near (−60°, −45°); β-strand residues near (−120°, +130°). A Ramachandran plot is simply a scatter of (φ, ψ) for every residue.

Q: Are the domains correctly placed relative to each other?
A: Predicted aligned error is AlphaFold's pairwise confidence. Unlike pLDDT (per-residue), PAE is per-residue-pair and captures whether two parts of the structure are correctly placed relative to each other. Units are ångströms of expected positional error.

Q: What if only a Cα trace is available?
A: P-SEA three-state annotation labels each residue as helix, strand, or coil based purely on the geometry of the Cα trace. It serves as a fallback when the full backbone (and thus DSSP) is unavailable.

Q: What is the amino-acid chain?
A: This is the polypeptide sequence — one letter per residue, N-terminus first. Length ranges from a few dozen residues for small domains to over a thousand for large multi-domain proteins.

Q: What do the rendered images show?
A: The six renders are orthographic views along the three Cartesian axes in both directions. Representation (cartoon, sticks, or surface) and color scheme (sequence-rainbow or by-chain) vary across proteins so the training set covers all the common visualization conventions.

Q: What do the diagnostic plots show?
A: Plot images: a contact map (which residues are close in 3D, as an N×N binary image), a Ramachandran scatter (backbone torsion angles, revealing secondary-structure composition at a glance), and — for AlphaFold structures — a PAE heatmap (pairwise prediction confidence).

Q: How mobile is each atom in the crystal?
A: B-factor (Debye–Waller factor) reflects atomic displacement in the crystal lattice. It is an experimental observable (units Å²), not a prediction; low values mean the atom is pinned down, high values mean it moves or is heterogeneous across the crystal.

Q: Where is each backbone atom in 3D?
A: The mmCIF table is the protein's shape written out atom by atom. For each backbone N, Cα, C, and carbonyl O, it records an (x, y, z) coordinate triple in Å plus the residue type, chain letter, and residue number.